Protein AF-0000000086685983 (afdb_homodimer)

Secondary structure (DSSP, 8-state):
-EE-TTHHHHHHHHHHHTT--HHHHHHHHT--HHHHHHHHHS-PPPPHHHHHHHHHHTT-TTTTGGGEE---TTSS--GGGSSS---HHHHTTS--SSHHHHHHHHHHHHHHHHH-HHHHHTPPP-GGGGHHHHHHHHH--------EE-SSB--HHHHHHHHHHHHHHHHHHHHH-HHHHHHHHHHHIIIIIHHHHTSEE-HHHHHHHHHHHHHHHHHHHHHHHHTT-HHHHHHHHHHHHHHHHHHT-HHHHHHHHHHHHHHHHHTT-HHHHHHHHHHHHHHHHHHT-HHHHHHHHHHHHHHHHHTT-HHHHHHHHHHHHHHHHH--GGG--GGGGG-SHHHHHHHHHHHHHHTT-HHHHHHHHHHHTTS-TTTTHHHHHHHHHHHHHHHHHTT-HHHHHHHHHHHHHHHTT---HHHHHHHHHHHHHHGGGTTSHHHHHHHHHHHHHHHHHHHHHH-/-EE-TTHHHHHHHHHHHTT--HHHHHHHHT--HHHHHHHHHS-PPPPHHHHHHHHHHTT-TTTTGGGEE---TTS---GGGSSS---HHHHTTS--SSHHHHHHHHHHHHHHHHH-HHHHHTPPP-GGGGHHHHHHHHH--------EE-SSB--HHHHHHHHHHHHHHHHHHHHH-HHHHHHHHHHHIIIIIHHHHTSEE-HHHHHHHHHHHHHHHHHHHHHHHHTT-HHHHHHHHHHHHHHHHHHT-HHHHHHHHHHHHHHHHHTT-HHHHHHHHHHHHHHHHHHT-HHHHHHHHHHHHHHHHHTT-HHHHHHHHHHHHHHHHH--GGG--GGGGG-SHHHHHHHHHHHHHHTT-HHHHHHHHHHHTTS-TTTTHHHHHHHHHHHHHHHHHTT-HHHHHHHHHHHHHHHTT---HHHHHHHHHHHHHHGGGTTSHHHHHHHHHHHHHHHHHHHHHH-

Organism: NCBI:txid175570

pLDDT: mean 88.64, std 15.43, range [25.53, 98.88]

Structure (mmCIF, N/CA/C/O backbone):
data_AF-0000000086685983-model_v1
#
loop_
_entity.id
_entity.type
_entity.pdbx_description
1 polymer 'HTH cro/C1-type domain-containing protein'
#
loop_
_atom_site.group_PDB
_atom_site.id
_atom_site.type_symbol
_atom_site.label_atom_id
_atom_site.label_alt_id
_atom_site.label_comp_id
_atom_site.label_asym_id
_atom_site.label_entity_id
_atom_site.label_seq_id
_atom_site.pdbx_PDB_ins_code
_atom_site.Cartn_x
_atom_site.Cartn_y
_atom_site.Cartn_z
_atom_site.occupancy
_atom_site.B_iso_or_equiv
_atom_site.auth_seq_id
_atom_site.auth_comp_id
_atom_site.auth_asym_id
_atom_site.auth_atom_id
_atom_site.pdbx_PDB_model_num
ATOM 1 N N . MET A 1 1 ? -14.039 16.125 -13.875 1 49.06 1 MET A N 1
ATOM 2 C CA . MET A 1 1 ? -15.391 16 -13.336 1 49.06 1 MET A CA 1
ATOM 3 C C . MET A 1 1 ? -16.312 15.344 -14.352 1 49.06 1 MET A C 1
ATOM 5 O O . MET A 1 1 ? -16.359 15.75 -15.516 1 49.06 1 MET A O 1
ATOM 9 N N . ILE A 1 2 ? -16.672 14.172 -14.047 1 62.91 2 ILE A N 1
ATOM 10 C CA . ILE A 1 2 ? -17.656 13.516 -14.898 1 62.91 2 ILE A CA 1
ATOM 11 C C . ILE A 1 2 ? -19.062 13.805 -14.375 1 62.91 2 ILE A C 1
ATOM 13 O O . ILE A 1 2 ? -19.344 13.602 -13.188 1 62.91 2 ILE A O 1
ATOM 17 N N . VAL A 1 3 ? -19.859 14.273 -15.273 1 72 3 VAL A N 1
ATOM 18 C CA . VAL A 1 3 ? -21.234 14.617 -14.938 1 72 3 VAL A CA 1
ATOM 19 C C . VAL A 1 3 ? -22.188 13.836 -15.836 1 72 3 VAL A C 1
ATOM 21 O O . VAL A 1 3 ? -22.031 13.812 -17.062 1 72 3 VAL A O 1
ATOM 24 N N . ASP A 1 4 ? -22.969 13.016 -15.281 1 75.12 4 ASP A N 1
ATOM 25 C CA . ASP A 1 4 ? -24.016 12.32 -16.016 1 75.12 4 ASP A CA 1
ATOM 26 C C . ASP A 1 4 ? -24.75 13.281 -16.969 1 75.12 4 ASP A C 1
ATOM 28 O O . ASP A 1 4 ? -25.125 14.383 -16.562 1 75.12 4 ASP A O 1
ATOM 32 N N . PRO A 1 5 ? -24.828 12.797 -18.25 1 76.31 5 PRO A N 1
ATOM 33 C CA . PRO A 1 5 ? -25.484 13.664 -19.234 1 76.31 5 PRO A CA 1
ATOM 34 C C . PRO A 1 5 ? -26.906 14.031 -18.812 1 76.31 5 PRO A C 1
ATOM 36 O O . PRO A 1 5 ? -27.453 15.047 -19.281 1 76.31 5 PRO A O 1
ATOM 39 N N . GLY A 1 6 ? -27.438 13.266 -18 1 80.12 6 GLY A N 1
ATOM 40 C CA . GLY A 1 6 ? -28.797 13.562 -17.547 1 80.12 6 GLY A CA 1
ATOM 41 C C . GLY A 1 6 ? -28.828 14.57 -16.406 1 80.12 6 GLY A C 1
ATOM 42 O O . GLY A 1 6 ? -29.906 14.93 -15.93 1 80.12 6 GLY A O 1
ATOM 43 N N . PHE A 1 7 ? -27.75 15.023 -16.031 1 83.19 7 PHE A N 1
ATOM 44 C CA . PHE A 1 7 ? -27.688 15.891 -14.859 1 83.19 7 PHE A CA 1
ATOM 45 C C . PHE A 1 7 ? -28.5 17.156 -15.094 1 83.19 7 PHE A C 1
ATOM 47 O O . PHE A 1 7 ? -29.344 17.531 -14.266 1 83.19 7 PHE A O 1
ATOM 54 N N . ALA A 1 8 ? -28.219 17.672 -16.219 1 82.56 8 ALA A N 1
ATOM 55 C CA . ALA A 1 8 ? -28.891 18.922 -16.547 1 82.56 8 ALA A CA 1
ATOM 56 C C . ALA A 1 8 ? -30.406 18.734 -16.594 1 82.56 8 ALA A C 1
ATOM 58 O O . ALA A 1 8 ? -31.156 19.547 -16.062 1 82.56 8 ALA A O 1
ATOM 59 N N . ARG A 1 9 ? -30.766 17.609 -17.156 1 83.94 9 ARG A N 1
ATOM 60 C CA . ARG A 1 9 ? -32.188 17.297 -17.25 1 83.94 9 ARG A CA 1
ATOM 61 C C . ARG A 1 9 ? -32.781 17.047 -15.875 1 83.94 9 ARG A C 1
ATOM 63 O O . ARG A 1 9 ? -33.875 17.547 -15.555 1 83.94 9 ARG A O 1
ATOM 70 N N . LEU A 1 10 ? -32.125 16.328 -15.094 1 85 10 LEU A N 1
ATOM 71 C CA . LEU A 1 10 ? -32.625 16.016 -13.758 1 85 10 LEU A CA 1
ATOM 72 C C . LEU A 1 10 ? -32.656 17.281 -12.898 1 85 10 LEU A C 1
ATOM 74 O O . LEU A 1 10 ? -33.625 17.5 -12.156 1 85 10 LEU A O 1
ATOM 78 N N . LEU A 1 11 ? -31.734 18.031 -13.008 1 87.44 11 LEU A N 1
ATOM 79 C CA . LEU A 1 11 ? -31.688 19.297 -12.273 1 87.44 11 LEU A CA 1
ATOM 80 C C . LEU A 1 11 ? -32.906 20.172 -12.625 1 87.44 11 LEU A C 1
ATOM 82 O O . LEU A 1 11 ? -33.562 20.672 -11.727 1 87.44 11 LEU A O 1
ATOM 86 N N . LYS A 1 12 ? -33.062 20.219 -13.836 1 86.44 12 LYS A N 1
ATOM 87 C CA . LYS A 1 12 ? -34.219 21 -14.305 1 86.44 12 LYS A CA 1
ATOM 88 C C . LYS A 1 12 ? -35.531 20.406 -13.82 1 86.44 12 LYS A C 1
ATOM 90 O O . LYS A 1 12 ? -36.406 21.141 -13.352 1 86.44 12 LYS A O 1
ATOM 95 N N . GLU A 1 13 ? -35.656 19.156 -13.961 1 86.12 13 GLU A N 1
ATOM 96 C CA . GLU A 1 13 ? -36.844 18.469 -13.531 1 86.12 13 GLU A CA 1
ATOM 97 C C . GLU A 1 13 ? -37.125 18.672 -12.039 1 86.12 13 GLU A C 1
ATOM 99 O O . GLU A 1 13 ? -38.25 18.969 -11.633 1 86.12 13 GLU A O 1
ATOM 104 N N . LEU A 1 14 ? -36.156 18.516 -11.242 1 85 14 LEU A N 1
ATOM 105 C CA . LEU A 1 14 ? -36.281 18.641 -9.797 1 85 14 LEU A CA 1
ATOM 106 C C . LEU A 1 14 ? -36.594 20.078 -9.406 1 85 14 LEU A C 1
ATOM 108 O O . LEU A 1 14 ? -37.406 20.328 -8.516 1 85 14 LEU A O 1
ATOM 112 N N . ARG A 1 15 ? -35.969 20.953 -10.039 1 87.06 15 ARG A N 1
ATOM 113 C CA . ARG A 1 15 ? -36.219 22.359 -9.789 1 87.06 15 ARG A CA 1
ATOM 114 C C . ARG A 1 15 ? -37.656 22.719 -10.125 1 87.06 15 ARG A C 1
ATOM 116 O O . ARG A 1 15 ? -38.344 23.406 -9.352 1 87.06 15 ARG A O 1
ATOM 123 N N . GLU A 1 16 ? -38.062 22.219 -11.25 1 85.19 16 GLU A N 1
ATOM 124 C CA . GLU A 1 16 ? -39.438 22.516 -11.695 1 85.19 16 GLU A CA 1
ATOM 125 C C . GLU A 1 16 ? -40.469 21.828 -10.805 1 85.19 16 GLU A C 1
ATOM 127 O O . GLU A 1 16 ? -41.5 22.406 -10.531 1 85.19 16 GLU A O 1
ATOM 132 N N . GLN A 1 17 ? -40.188 20.703 -10.352 1 83.38 17 GLN A N 1
ATOM 133 C CA . GLN A 1 17 ? -41.094 19.969 -9.453 1 83.38 17 GLN A CA 1
ATOM 134 C C . GLN A 1 17 ? -41.281 20.734 -8.148 1 83.38 17 GLN A C 1
ATOM 136 O O . GLN A 1 17 ? -42.344 20.656 -7.531 1 83.38 17 GLN A O 1
ATOM 141 N N . ARG A 1 18 ? -40.375 21.516 -7.824 1 83.31 18 ARG A N 1
ATOM 142 C CA . ARG A 1 18 ? -40.438 22.281 -6.574 1 83.31 18 ARG A CA 1
ATOM 143 C C . ARG A 1 18 ? -40.812 23.734 -6.836 1 83.31 18 ARG A C 1
ATOM 145 O O . ARG A 1 18 ? -40.75 24.562 -5.926 1 83.31 18 ARG A O 1
ATOM 152 N N . HIS A 1 19 ? -41.062 24.031 -8.086 1 85.44 19 HIS A N 1
ATOM 153 C CA . HIS A 1 19 ? -41.5 25.344 -8.555 1 85.44 19 HIS A CA 1
ATOM 154 C C . HIS A 1 19 ? -40.5 26.422 -8.188 1 85.44 19 HIS A C 1
ATOM 156 O O . HIS A 1 19 ? -40.906 27.516 -7.762 1 85.44 19 HIS A O 1
ATOM 162 N N . LEU A 1 20 ? -39.281 26.062 -8.273 1 84.75 20 LEU A N 1
ATOM 163 C CA . LEU A 1 20 ? -38.25 27.031 -8.008 1 84.75 20 LEU A CA 1
ATOM 164 C C . LEU A 1 20 ? -37.719 27.656 -9.305 1 84.75 20 LEU A C 1
ATOM 166 O O . LEU A 1 20 ? -37.562 26.953 -10.305 1 84.75 20 LEU A O 1
ATOM 170 N N . SER A 1 21 ? -37.594 28.938 -9.344 1 82.06 21 SER A N 1
ATOM 171 C CA . SER A 1 21 ? -36.906 29.609 -10.438 1 82.06 21 SER A CA 1
ATOM 172 C C . SER A 1 21 ? -35.406 29.406 -10.344 1 82.06 21 SER A C 1
ATOM 174 O O . SER A 1 21 ? -34.875 29.062 -9.273 1 82.06 21 SER A O 1
ATOM 176 N N . LEU A 1 22 ? -34.656 29.531 -11.477 1 80.81 22 LEU A N 1
ATOM 177 C CA . LEU A 1 22 ? -33.188 29.438 -11.453 1 80.81 22 LEU A CA 1
ATOM 178 C C . LEU A 1 22 ? -32.625 30.469 -10.492 1 80.81 22 LEU A C 1
ATOM 180 O O . LEU A 1 22 ? -31.609 30.188 -9.828 1 80.81 22 LEU A O 1
ATOM 184 N N . ARG A 1 23 ? -33.281 31.547 -10.414 1 77.5 23 ARG A N 1
ATOM 185 C CA . ARG A 1 23 ? -32.844 32.625 -9.523 1 77.5 23 ARG A CA 1
ATOM 186 C C . ARG A 1 23 ? -33 32.219 -8.062 1 77.5 23 ARG A C 1
ATOM 188 O O . ARG A 1 23 ? -32.094 32.406 -7.242 1 77.5 23 ARG A O 1
ATOM 195 N N . THR A 1 24 ? -34.188 31.703 -7.781 1 79.94 24 THR A N 1
ATOM 196 C CA . THR A 1 24 ? -34.469 31.281 -6.414 1 79.94 24 THR A CA 1
ATOM 197 C C . THR A 1 24 ? -33.562 30.141 -5.996 1 79.94 24 THR A C 1
ATOM 199 O O . THR A 1 24 ? -33.062 30.125 -4.875 1 79.94 24 THR A O 1
ATOM 202 N N . LEU A 1 25 ? -33.375 29.188 -6.809 1 81.69 25 LEU A N 1
ATOM 203 C CA . LEU A 1 25 ? -32.469 28.078 -6.527 1 81.69 25 LEU A CA 1
ATOM 204 C C . LEU A 1 25 ? -31.031 28.562 -6.336 1 81.69 25 LEU A C 1
ATOM 206 O O . LEU A 1 25 ? -30.344 28.125 -5.418 1 81.69 25 LEU A O 1
ATOM 210 N N . GLY A 1 26 ? -30.656 29.359 -7.195 1 77.75 26 GLY A N 1
ATOM 211 C CA . GLY A 1 26 ? -29.328 29.938 -7.102 1 77.75 26 GLY A CA 1
ATOM 212 C C . GLY A 1 26 ? -29.047 30.578 -5.758 1 77.75 26 GLY A C 1
ATOM 213 O O . GLY A 1 26 ? -27.969 30.406 -5.191 1 77.75 26 GLY A O 1
ATOM 214 N N . ARG A 1 27 ? -30.031 31.297 -5.277 1 72.44 27 ARG A N 1
ATOM 215 C CA . ARG A 1 27 ? -29.938 31.906 -3.959 1 72.44 27 ARG A CA 1
ATOM 216 C C . ARG A 1 27 ? -29.797 30.844 -2.869 1 72.44 27 ARG A C 1
ATOM 218 O O . ARG A 1 27 ? -29.031 31.031 -1.915 1 72.44 27 ARG A O 1
ATOM 225 N N . GLN A 1 28 ? -30.453 29.75 -3.047 1 74.81 28 GLN A N 1
ATOM 226 C CA . GLN A 1 28 ? -30.469 28.688 -2.045 1 74.81 28 GLN A CA 1
ATOM 227 C C . GLN A 1 28 ? -29.141 27.938 -2.021 1 74.81 28 GLN A C 1
ATOM 229 O O . GLN A 1 28 ? -28.703 27.484 -0.963 1 74.81 28 GLN A O 1
ATOM 234 N N . VAL A 1 29 ? -28.562 27.844 -3.156 1 73.44 29 VAL A N 1
ATOM 235 C CA . VAL A 1 29 ? -27.375 27 -3.24 1 73.44 29 VAL A CA 1
ATOM 236 C C . VAL A 1 29 ? -26.141 27.875 -3.412 1 73.44 29 VAL A C 1
ATOM 238 O O . VAL A 1 29 ? -25.031 27.359 -3.646 1 73.44 29 VAL A O 1
ATOM 241 N N . HIS A 1 30 ? -26.328 29.203 -3.412 1 61.94 30 HIS A N 1
ATOM 242 C CA . HIS A 1 30 ? -25.281 30.219 -3.508 1 61.94 30 HIS A CA 1
ATOM 243 C C . HIS A 1 30 ? -24.531 30.094 -4.824 1 61.94 30 HIS A C 1
ATOM 245 O O . HIS A 1 30 ? -23.297 30.109 -4.84 1 61.94 30 HIS A O 1
ATOM 251 N N . CYS A 1 31 ? -25.172 29.891 -5.855 1 73.12 31 CYS A N 1
ATOM 252 C CA . CYS A 1 31 ? -24.688 29.938 -7.23 1 73.12 31 CYS A CA 1
ATOM 253 C C . CYS A 1 31 ? -25.406 31.016 -8.031 1 73.12 31 CYS A C 1
ATOM 255 O O . CYS A 1 31 ? -26.547 31.359 -7.719 1 73.12 31 CYS A O 1
ATOM 257 N N . SER A 1 32 ? -24.734 31.578 -8.938 1 69.88 32 SER A N 1
ATOM 258 C CA . SER A 1 32 ? -25.375 32.562 -9.781 1 69.88 32 SER A CA 1
ATOM 259 C C . SER A 1 32 ? -26.438 31.953 -10.672 1 69.88 32 SER A C 1
ATOM 261 O O . SER A 1 32 ? -26.375 30.75 -10.977 1 69.88 32 SER A O 1
ATOM 263 N N . HIS A 1 33 ? -27.375 32.844 -11.008 1 76.06 33 HIS A N 1
ATOM 264 C CA . HIS A 1 33 ? -28.375 32.469 -11.984 1 76.06 33 HIS A CA 1
ATOM 265 C C . HIS A 1 33 ? -27.734 31.969 -13.273 1 76.06 33 HIS A C 1
ATOM 267 O O . HIS A 1 33 ? -28.172 30.953 -13.836 1 76.06 33 HIS A O 1
ATOM 273 N N . GLY A 1 34 ? -26.797 32.594 -13.703 1 76.12 34 GLY A N 1
ATOM 274 C CA . GLY A 1 34 ? -26.094 32.219 -14.922 1 76.12 34 GLY A CA 1
ATOM 275 C C . GLY A 1 34 ? -25.438 30.859 -14.82 1 76.12 34 GLY A C 1
ATOM 276 O O . GLY A 1 34 ? -25.5 30.062 -15.75 1 76.12 34 GLY A O 1
ATOM 277 N N . TYR A 1 35 ? -24.844 30.625 -13.742 1 77.25 35 TYR A N 1
ATOM 278 C CA . TYR A 1 35 ? -24.188 29.344 -13.523 1 77.25 35 TYR A CA 1
ATOM 279 C C . TYR A 1 35 ? -25.188 28.203 -13.539 1 77.25 35 TYR A C 1
ATOM 281 O O . TYR A 1 35 ? -24.969 27.188 -14.195 1 77.25 35 TYR A O 1
ATOM 289 N N . LEU A 1 36 ? -26.281 28.375 -12.898 1 79.5 36 LEU A N 1
ATOM 290 C CA . LEU A 1 36 ? -27.328 27.344 -12.859 1 79.5 36 LEU A CA 1
ATOM 291 C C . LEU A 1 36 ? -27.984 27.188 -14.227 1 79.5 36 LEU A C 1
ATOM 293 O O . LEU A 1 36 ? -28.312 26.078 -14.633 1 79.5 36 LEU A O 1
ATOM 297 N N . TRP A 1 37 ? -28.141 28.328 -14.883 1 79.12 37 TRP A N 1
ATOM 298 C CA . TRP A 1 37 ? -28.625 28.281 -16.25 1 79.12 37 TRP A CA 1
ATOM 299 C C . TRP A 1 37 ? -27.656 27.516 -17.156 1 79.12 37 TRP A C 1
ATOM 301 O O . TRP A 1 37 ? -28.078 26.688 -17.953 1 79.12 37 TRP A O 1
ATOM 311 N N . ASP A 1 38 ? -26.375 27.75 -16.984 1 79.12 38 ASP A N 1
ATOM 312 C CA . ASP A 1 38 ? -25.344 27.031 -17.75 1 79.12 38 ASP A CA 1
ATOM 313 C C . ASP A 1 38 ? -25.391 25.547 -17.438 1 79.12 38 ASP A C 1
ATOM 315 O O . ASP A 1 38 ? -25.188 24.719 -18.328 1 79.12 38 ASP A O 1
ATOM 319 N N . LEU A 1 39 ? -25.672 25.125 -16.219 1 80.25 39 LEU A N 1
ATOM 320 C CA . LEU A 1 39 ? -25.766 23.719 -15.82 1 80.25 39 LEU A CA 1
ATOM 321 C C . LEU A 1 39 ? -26.953 23.047 -16.516 1 80.25 39 LEU A C 1
ATOM 323 O O . LEU A 1 39 ? -26.828 21.906 -17 1 80.25 39 LEU A O 1
ATOM 327 N N . GLU A 1 40 ? -28.031 23.781 -16.562 1 84.56 40 GLU A N 1
ATOM 328 C CA . GLU A 1 40 ? -29.266 23.219 -17.094 1 84.56 40 GLU A CA 1
ATOM 329 C C . GLU A 1 40 ? -29.312 23.297 -18.609 1 84.56 40 GLU A C 1
ATOM 331 O O . GLU A 1 40 ? -29.844 22.406 -19.281 1 84.56 40 GLU A O 1
ATOM 336 N N . ALA A 1 41 ? -28.766 24.391 -19.188 1 79.69 41 ALA A N 1
ATOM 337 C CA . ALA A 1 41 ? -29.031 24.656 -20.594 1 79.69 41 ALA A CA 1
ATOM 338 C C . ALA A 1 41 ? -27.766 24.484 -21.438 1 79.69 41 ALA A C 1
ATOM 340 O O . ALA A 1 41 ? -27.859 24.141 -22.609 1 79.69 41 ALA A O 1
ATOM 341 N N . LYS A 1 42 ? -26.594 24.719 -20.906 1 72.44 42 LYS A N 1
ATOM 342 C CA . LYS A 1 42 ? -25.406 24.734 -21.75 1 72.44 42 LYS A CA 1
ATOM 343 C C . LYS A 1 42 ? -24.484 23.562 -21.422 1 72.44 42 LYS A C 1
ATOM 345 O O . LYS A 1 42 ? -23.344 23.516 -21.891 1 72.44 42 LYS A O 1
ATOM 350 N N . GLY A 1 43 ? -24.922 22.719 -20.609 1 72.62 43 GLY A N 1
ATOM 351 C CA . GLY A 1 43 ? -24.156 21.516 -20.328 1 72.62 43 GLY A CA 1
ATOM 352 C C . GLY A 1 43 ? -22.938 21.766 -19.484 1 72.62 43 GLY A C 1
ATOM 353 O O . GLY A 1 43 ? -21.953 21.016 -19.547 1 72.62 43 GLY A O 1
ATOM 354 N N . LYS A 1 44 ? -22.938 22.781 -18.828 1 74.25 44 LYS A N 1
ATOM 355 C CA . LYS A 1 44 ? -21.844 23.016 -17.891 1 74.25 44 LYS A CA 1
ATOM 356 C C . LYS A 1 44 ? -21.766 21.922 -16.844 1 74.25 44 LYS A C 1
ATOM 358 O O . LYS A 1 44 ? -22.797 21.422 -16.391 1 74.25 44 LYS A O 1
ATOM 363 N N . ARG A 1 45 ? -20.562 21.594 -16.406 1 72.31 45 ARG A N 1
ATOM 364 C CA . ARG A 1 45 ? -20.344 20.516 -15.438 1 72.31 45 ARG A CA 1
ATOM 365 C C . ARG A 1 45 ? -20.25 21.078 -14.023 1 72.31 45 ARG A C 1
ATOM 367 O O . ARG A 1 45 ? -19.406 21.938 -13.742 1 72.31 45 ARG A O 1
ATOM 374 N N . PRO A 1 46 ? -21.172 20.578 -13.25 1 74.94 46 PRO A N 1
ATOM 375 C CA . PRO A 1 46 ? -21.094 21.047 -11.859 1 74.94 46 PRO A CA 1
ATOM 376 C C . PRO A 1 46 ? -19.938 20.391 -11.094 1 74.94 46 PRO A C 1
ATOM 378 O O . PRO A 1 46 ? -19.5 19.297 -11.445 1 74.94 46 PRO A O 1
ATOM 381 N N . SER A 1 47 ? -19.359 21.109 -10.227 1 65.94 47 SER A N 1
ATOM 382 C CA . SER A 1 47 ? -18.453 20.484 -9.258 1 65.94 47 SER A CA 1
ATOM 383 C C . SER A 1 47 ? -19.203 19.562 -8.305 1 65.94 47 SER A C 1
ATOM 385 O O . SER A 1 47 ? -20.438 19.656 -8.195 1 65.94 47 SER A O 1
ATOM 387 N N . ILE A 1 48 ? -18.609 18.75 -7.633 1 63.75 48 ILE A N 1
ATOM 388 C CA . ILE A 1 48 ? -19.203 17.844 -6.656 1 63.75 48 ILE A CA 1
ATOM 389 C C . ILE A 1 48 ? -19.891 18.641 -5.555 1 63.75 48 ILE A C 1
ATOM 391 O O . ILE A 1 48 ? -20.984 18.312 -5.117 1 63.75 48 ILE A O 1
ATOM 395 N N . ALA A 1 49 ? -19.281 19.672 -5.238 1 62.88 49 ALA A N 1
ATOM 396 C CA . ALA A 1 49 ? -19.828 20.531 -4.188 1 62.88 49 ALA A CA 1
ATOM 397 C C . ALA A 1 49 ? -21.141 21.172 -4.633 1 62.88 49 ALA A C 1
ATOM 399 O O . ALA A 1 49 ? -22.109 21.234 -3.867 1 62.88 49 ALA A O 1
ATOM 400 N N . VAL A 1 50 ? -21.156 21.547 -5.809 1 72.38 50 VAL A N 1
ATOM 401 C CA . VAL A 1 50 ? -22.344 22.203 -6.328 1 72.38 50 VAL A CA 1
ATOM 402 C C . VAL A 1 50 ? -23.469 21.203 -6.488 1 72.38 50 VAL A C 1
ATOM 404 O O . VAL A 1 50 ? -24.625 21.484 -6.148 1 72.38 50 VAL A O 1
ATOM 407 N N . ALA A 1 51 ? -23.109 20.016 -6.887 1 77.12 51 ALA A N 1
ATOM 408 C CA . ALA A 1 51 ? -24.109 18.953 -7.023 1 77.12 51 ALA A CA 1
ATOM 409 C C . ALA A 1 51 ? -24.719 18.594 -5.668 1 77.12 51 ALA A C 1
ATOM 411 O O . ALA A 1 51 ? -25.922 18.391 -5.551 1 77.12 51 ALA A O 1
ATOM 412 N N . ALA A 1 52 ? -23.922 18.625 -4.719 1 72.19 52 ALA A N 1
ATOM 413 C CA . ALA A 1 52 ? -24.375 18.328 -3.361 1 72.19 52 ALA A CA 1
ATOM 414 C C . ALA A 1 52 ? -25.281 19.438 -2.83 1 72.19 52 ALA A C 1
ATOM 416 O O . ALA A 1 52 ? -26.297 19.172 -2.193 1 72.19 52 ALA A O 1
ATOM 417 N N . LEU A 1 53 ? -24.953 20.641 -3.092 1 74.38 53 LEU A N 1
ATOM 418 C CA . LEU A 1 53 ? -25.766 21.781 -2.688 1 74.38 53 LEU A CA 1
ATOM 419 C C . LEU A 1 53 ? -27.109 21.766 -3.396 1 74.38 53 LEU A C 1
ATOM 421 O O . LEU A 1 53 ? -28.156 22.031 -2.779 1 74.38 53 LEU A O 1
ATOM 425 N N . LEU A 1 54 ? -27.031 21.312 -4.574 1 80.38 54 LEU A N 1
ATOM 426 C CA . LEU A 1 54 ? -28.25 21.234 -5.359 1 80.38 54 LEU A CA 1
ATOM 427 C C . LEU A 1 54 ? -29.141 20.094 -4.867 1 80.38 54 LEU A C 1
ATOM 429 O O . LEU A 1 54 ? -30.359 20.25 -4.781 1 80.38 54 LEU A O 1
ATOM 433 N N . ASP A 1 55 ? -28.547 19.047 -4.484 1 78.06 55 ASP A N 1
ATOM 434 C CA . ASP A 1 55 ? -29.281 17.922 -3.918 1 78.06 55 ASP A CA 1
ATOM 435 C C . ASP A 1 55 ? -30 18.328 -2.637 1 78.06 55 ASP A C 1
ATOM 437 O O . ASP A 1 55 ? -31.172 17.969 -2.438 1 78.06 55 ASP A O 1
ATOM 441 N N . ALA A 1 56 ? -29.359 19.047 -1.856 1 76.38 56 ALA A N 1
ATOM 442 C CA . ALA A 1 56 ? -29.922 19.5 -0.583 1 76.38 56 ALA A CA 1
ATOM 443 C C . ALA A 1 56 ? -31.031 20.531 -0.802 1 76.38 56 ALA A C 1
ATOM 445 O O . ALA A 1 56 ? -32.094 20.438 -0.181 1 76.38 56 ALA A O 1
ATOM 446 N N . ALA A 1 57 ? -30.828 21.406 -1.628 1 78.69 57 ALA A N 1
ATOM 447 C CA . ALA A 1 57 ? -31.797 22.469 -1.883 1 78.69 57 ALA A CA 1
ATOM 448 C C . ALA A 1 57 ? -33.062 21.938 -2.562 1 78.69 57 ALA A C 1
ATOM 450 O O . ALA A 1 57 ? -34.156 22.438 -2.322 1 78.69 57 ALA A O 1
ATOM 451 N N . LEU A 1 58 ? -32.812 20.875 -3.307 1 83.06 58 LEU A N 1
ATOM 452 C CA . LEU A 1 58 ? -33.938 20.344 -4.094 1 83.06 58 LEU A CA 1
ATOM 453 C C . LEU A 1 58 ? -34.5 19.078 -3.461 1 83.06 58 LEU A C 1
ATOM 455 O O . LEU A 1 58 ? -35.375 18.438 -4.016 1 83.06 58 LEU A O 1
ATOM 459 N N . ASP A 1 59 ? -33.844 18.781 -2.248 1 80.69 59 ASP A N 1
ATOM 460 C CA . ASP A 1 59 ? -34.25 17.562 -1.563 1 80.69 59 ASP A CA 1
ATOM 461 C C . ASP A 1 59 ? -34.25 16.375 -2.525 1 80.69 59 ASP A C 1
ATOM 463 O O . ASP A 1 59 ? -35.25 15.656 -2.623 1 80.69 59 ASP A O 1
ATOM 467 N N . ALA A 1 60 ? -33.25 16.234 -3.266 1 81.62 60 ALA A N 1
ATOM 468 C CA . ALA A 1 60 ? -33.188 15.258 -4.355 1 81.62 60 ALA A CA 1
ATOM 469 C C . ALA A 1 60 ? -32.625 13.922 -3.865 1 81.62 60 ALA A C 1
ATOM 471 O O . ALA A 1 60 ? -32.5 12.977 -4.648 1 81.62 60 ALA A O 1
ATOM 472 N N . GLY A 1 61 ? -32.375 13.867 -2.615 1 74.75 61 GLY A N 1
ATOM 473 C CA . GLY A 1 61 ? -31.984 12.609 -2.01 1 74.75 61 GLY A CA 1
ATOM 474 C C . GLY A 1 61 ? -30.641 12.094 -2.506 1 74.75 61 GLY A C 1
ATOM 475 O O . GLY A 1 61 ? -30.453 10.883 -2.623 1 74.75 61 GLY A O 1
ATOM 476 N N . GLY A 1 62 ? -29.797 12.852 -2.904 1 77.25 62 GLY A N 1
ATOM 477 C CA . GLY A 1 62 ? -28.469 12.492 -3.357 1 77.25 62 GLY A CA 1
ATOM 478 C C . GLY A 1 62 ? -28.406 12.164 -4.836 1 77.25 62 GLY A C 1
ATOM 479 O O . GLY A 1 62 ? -27.344 11.812 -5.359 1 77.25 62 GLY A O 1
ATOM 480 N N . ARG A 1 63 ? -29.422 12.32 -5.562 1 81.06 63 ARG A N 1
ATOM 481 C CA . ARG A 1 63 ? -29.5 11.914 -6.961 1 81.06 63 ARG A CA 1
ATOM 482 C C . ARG A 1 63 ? -28.609 12.789 -7.836 1 81.06 63 ARG A C 1
ATOM 484 O O . ARG A 1 63 ? -27.984 12.297 -8.781 1 81.06 63 ARG A O 1
ATOM 491 N N . LEU A 1 64 ? -28.547 14.047 -7.559 1 81.25 64 LEU A N 1
ATOM 492 C CA . LEU A 1 64 ? -27.703 14.938 -8.344 1 81.25 64 LEU A CA 1
ATOM 493 C C . LEU A 1 64 ? -26.234 14.727 -8.008 1 81.25 64 LEU A C 1
ATOM 495 O O . LEU A 1 64 ? -25.391 14.672 -8.914 1 81.25 64 LEU A O 1
ATOM 499 N N . SER A 1 65 ? -25.922 14.594 -6.801 1 75.62 65 SER A N 1
ATOM 500 C CA . SER A 1 65 ? -24.562 14.328 -6.363 1 75.62 65 SER A CA 1
ATOM 501 C C . SER A 1 65 ? -24.031 13.031 -6.969 1 75.62 65 SER A C 1
ATOM 503 O O . SER A 1 65 ? -22.844 12.945 -7.324 1 75.62 65 SER A O 1
ATOM 505 N N . ALA A 1 66 ? -24.938 12.211 -7.113 1 71.06 66 ALA A N 1
ATOM 506 C CA . ALA A 1 66 ? -24.578 10.914 -7.684 1 71.06 66 ALA A CA 1
ATOM 507 C C . ALA A 1 66 ? -24.203 11.055 -9.156 1 71.06 66 ALA A C 1
ATOM 509 O O . ALA A 1 66 ? -23.531 10.188 -9.719 1 71.06 66 ALA A O 1
ATOM 510 N N . MET A 1 67 ? -24.594 12.141 -9.664 1 70.88 67 MET A N 1
ATOM 511 C CA . MET A 1 67 ? -24.422 12.328 -11.102 1 70.88 67 MET A CA 1
ATOM 512 C C . MET A 1 67 ? -23.125 13.102 -11.391 1 70.88 67 MET A C 1
ATOM 514 O O . MET A 1 67 ? -22.812 13.375 -12.555 1 70.88 67 MET A O 1
ATOM 518 N N . VAL A 1 68 ? -22.5 13.555 -10.438 1 69.88 68 VAL A N 1
ATOM 519 C CA . VAL A 1 68 ? -21.266 14.328 -10.57 1 69.88 68 VAL A CA 1
ATOM 520 C C . VAL A 1 68 ? -20.125 13.609 -9.859 1 69.88 68 VAL A C 1
ATOM 522 O O . VAL A 1 68 ? -20.234 13.266 -8.68 1 69.88 68 VAL A O 1
ATOM 525 N N . ARG A 1 69 ? -19.125 13.203 -10.562 1 57.84 69 ARG A N 1
ATOM 526 C CA . ARG A 1 69 ? -17.969 12.516 -10.008 1 57.84 69 ARG A CA 1
ATOM 527 C C . ARG A 1 69 ? -16.672 13.266 -10.344 1 57.84 69 ARG A C 1
ATOM 529 O O . ARG A 1 69 ? -16.562 13.867 -11.414 1 57.84 69 ARG A O 1
ATOM 536 N N . GLU A 1 70 ? -15.891 13.555 -9.43 1 46.91 70 GLU A N 1
ATOM 537 C CA . GLU A 1 70 ? -14.562 14.102 -9.688 1 46.91 70 GLU A CA 1
ATOM 538 C C . GLU A 1 70 ? -13.625 13.031 -10.25 1 46.91 70 GLU A C 1
ATOM 540 O O . GLU A 1 70 ? -13.555 11.922 -9.727 1 46.91 70 GLU A O 1
ATOM 545 N N . VAL A 1 71 ? -13.359 13.078 -11.539 1 40.5 71 VAL A N 1
ATOM 546 C CA . VAL A 1 71 ? -12.297 12.234 -12.078 1 40.5 71 VAL A CA 1
ATOM 547 C C . VAL A 1 71 ? -10.938 12.742 -11.586 1 40.5 71 VAL A C 1
ATOM 549 O O . VAL A 1 71 ? -10.609 13.914 -11.766 1 40.5 71 VAL A O 1
ATOM 552 N N . SER A 1 72 ? -10.531 12.281 -10.508 1 33.97 72 SER A N 1
ATOM 553 C CA . SER A 1 72 ? -9.133 12.57 -10.211 1 33.97 72 SER A CA 1
ATOM 554 C C . SER A 1 72 ? -8.258 12.398 -11.453 1 33.97 72 SER A C 1
ATOM 556 O O . SER A 1 72 ? -8.484 11.492 -12.258 1 33.97 72 SER A O 1
ATOM 558 N N . ALA A 1 73 ? -7.629 13.422 -11.945 1 32.72 73 ALA A N 1
ATOM 559 C CA . ALA A 1 73 ? -6.738 13.461 -13.109 1 32.72 73 ALA A CA 1
ATOM 560 C C . ALA A 1 73 ? -5.91 12.18 -13.203 1 32.72 73 ALA A C 1
ATOM 562 O O . ALA A 1 73 ? -5.441 11.812 -14.281 1 32.72 73 ALA A O 1
ATOM 563 N N . ASP A 1 74 ? -5.348 11.648 -12.148 1 29.58 74 ASP A N 1
ATOM 564 C CA . ASP A 1 74 ? -4.242 10.727 -12.383 1 29.58 74 ASP A CA 1
ATOM 565 C C . ASP A 1 74 ? -4.742 9.406 -12.961 1 29.58 74 ASP A C 1
ATOM 567 O O . ASP A 1 74 ? -3.955 8.492 -13.203 1 29.58 74 ASP A O 1
ATOM 571 N N . SER A 1 75 ? -5.953 8.852 -12.656 1 29.86 75 SER A N 1
ATOM 572 C CA . SER A 1 75 ? -6.121 7.629 -13.445 1 29.86 75 SER A CA 1
ATOM 573 C C . SER A 1 75 ? -6.516 7.945 -14.883 1 29.86 75 SER A C 1
ATOM 575 O O . SER A 1 75 ? -7.352 8.82 -15.125 1 29.86 75 SER A O 1
ATOM 577 N N . GLY A 1 76 ? -5.66 8 -15.828 1 29.38 76 GLY A N 1
ATOM 578 C CA . GLY A 1 76 ? -5.93 7.871 -17.25 1 29.38 76 GLY A CA 1
ATOM 579 C C . GLY A 1 76 ? -7.27 7.23 -17.547 1 29.38 76 GLY A C 1
ATOM 580 O O . GLY A 1 76 ? -7.523 6.809 -18.688 1 29.38 76 GLY A O 1
ATOM 581 N N . VAL A 1 77 ? -7.848 6.555 -16.688 1 28.17 77 VAL A N 1
ATOM 582 C CA . VAL A 1 77 ? -9.125 6.09 -17.219 1 28.17 77 VAL A CA 1
ATOM 583 C C . VAL A 1 77 ? -10.062 7.273 -17.422 1 28.17 77 VAL A C 1
ATOM 585 O O . VAL A 1 77 ? -10.617 7.801 -16.453 1 28.17 77 VAL A O 1
ATOM 588 N N . TRP A 1 78 ? -9.641 8.352 -18.109 1 29.06 78 TRP A N 1
ATOM 589 C CA . TRP A 1 78 ? -10.523 9.422 -18.578 1 29.06 78 TRP A CA 1
ATOM 590 C C . TRP A 1 78 ? -11.945 8.906 -18.781 1 29.06 78 TRP A C 1
ATOM 592 O O . TRP A 1 78 ? -12.914 9.547 -18.359 1 29.06 78 TRP A O 1
ATOM 602 N N . SER A 1 79 ? -12.094 8.25 -20.016 1 28.44 79 SER A N 1
ATOM 603 C CA . SER A 1 79 ? -13.211 8.422 -20.938 1 28.44 79 SER A CA 1
ATOM 604 C C . SER A 1 79 ? -14.539 8.109 -20.25 1 28.44 79 SER A C 1
ATOM 606 O O . SER A 1 79 ? -15.602 8.492 -20.734 1 28.44 79 SER A O 1
ATOM 608 N N . ALA A 1 80 ? -14.703 6.949 -19.781 1 25.95 80 ALA A N 1
ATOM 609 C CA . ALA A 1 80 ? -16.062 6.418 -19.828 1 25.95 80 ALA A CA 1
ATOM 610 C C . ALA A 1 80 ? -16.969 7.125 -18.828 1 25.95 80 ALA A C 1
ATOM 612 O O . ALA A 1 80 ? -18.016 6.605 -18.469 1 25.95 80 ALA A O 1
ATOM 613 N N . ALA A 1 81 ? -16.609 8.102 -18.109 1 30.22 81 ALA A N 1
ATOM 614 C CA . ALA A 1 81 ? -17.703 8.57 -17.266 1 30.22 81 ALA A CA 1
ATOM 615 C C . ALA A 1 81 ? -18.859 9.109 -18.094 1 30.22 81 ALA A C 1
ATOM 617 O O . ALA A 1 81 ? -19.781 9.727 -17.562 1 30.22 81 ALA A O 1
ATOM 618 N N . GLU A 1 82 ? -18.656 9.461 -19.219 1 29.67 82 GLU A N 1
ATOM 619 C CA . GLU A 1 82 ? -19.906 10.031 -19.703 1 29.67 82 GLU A CA 1
ATOM 620 C C . GLU A 1 82 ? -21.094 9.211 -19.234 1 29.67 82 GLU A C 1
ATOM 622 O O . GLU A 1 82 ? -22.172 9.75 -18.984 1 29.67 82 GLU A O 1
ATOM 627 N N . ASN A 1 83 ? -21.25 8.078 -19.828 1 28.7 83 ASN A N 1
ATOM 628 C CA . ASN A 1 83 ? -22.406 7.223 -19.594 1 28.7 83 ASN A CA 1
ATOM 629 C C . ASN A 1 83 ? -22.453 6.73 -18.141 1 28.7 83 ASN A C 1
ATOM 631 O O . ASN A 1 83 ? -21.422 6.625 -17.484 1 28.7 83 ASN A O 1
ATOM 635 N N . GLY A 1 84 ? -23.641 6.621 -17.328 1 32.78 84 GLY A N 1
ATOM 636 C CA . GLY A 1 84 ? -24.203 6.156 -16.078 1 32.78 84 GLY A CA 1
ATOM 637 C C . GLY A 1 84 ? -23.359 5.109 -15.383 1 32.78 84 GLY A C 1
ATOM 638 O O . GLY A 1 84 ? -23.625 4.742 -14.242 1 32.78 84 GLY A O 1
ATOM 639 N N . SER A 1 85 ? -22.875 4.074 -15.906 1 32.19 85 SER A N 1
ATOM 640 C CA . SER A 1 85 ? -22.641 2.75 -15.336 1 32.19 85 SER A CA 1
ATOM 641 C C . SER A 1 85 ? -21.312 2.693 -14.602 1 32.19 85 SER A C 1
ATOM 643 O O . SER A 1 85 ? -20.25 2.914 -15.195 1 32.19 85 SER A O 1
ATOM 645 N N . VAL A 1 86 ? -21.047 3.389 -13.281 1 40.03 86 VAL A N 1
ATOM 646 C CA . VAL A 1 86 ? -19.969 2.826 -12.484 1 40.03 86 VAL A CA 1
ATOM 647 C C . VAL A 1 86 ? -19.562 1.469 -13.055 1 40.03 86 VAL A C 1
ATOM 649 O O . VAL A 1 86 ? -20.406 0.586 -13.242 1 40.03 86 VAL A O 1
ATOM 652 N N . ASP A 1 87 ? -18.531 1.554 -13.672 1 49.03 87 ASP A N 1
ATOM 653 C CA . ASP A 1 87 ? -18.109 0.24 -14.141 1 49.03 87 ASP A CA 1
ATOM 654 C C . ASP A 1 87 ? -18.141 -0.786 -13.008 1 49.03 87 ASP A C 1
ATOM 656 O O . ASP A 1 87 ? -17.391 -0.662 -12.031 1 49.03 87 ASP A O 1
ATOM 660 N N . PRO A 1 88 ? -19.359 -1.275 -12.703 1 54.31 88 PRO A N 1
ATOM 661 C CA . PRO A 1 88 ? -19.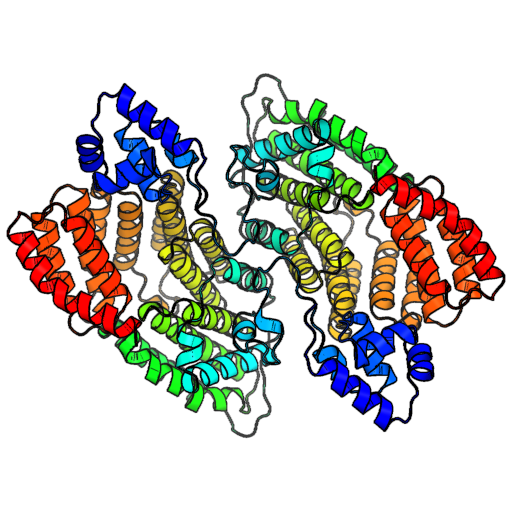516 -2.297 -11.664 1 54.31 88 PRO A CA 1
ATOM 662 C C . PRO A 1 88 ? -18.234 -3.105 -11.438 1 54.31 88 PRO A C 1
ATOM 664 O O . PRO A 1 88 ? -18.031 -3.654 -10.352 1 54.31 88 PRO A O 1
ATOM 667 N N . SER A 1 89 ? -17.344 -2.891 -12.461 1 58.19 89 SER A N 1
ATOM 668 C CA . SER A 1 89 ? -16.172 -3.752 -12.352 1 58.19 89 SER A CA 1
ATOM 669 C C . SER A 1 89 ? -15.125 -3.129 -11.445 1 58.19 89 SER A C 1
ATOM 671 O O . SER A 1 89 ? -14.258 -3.832 -10.914 1 58.19 89 SER A O 1
ATOM 673 N N . ALA A 1 90 ? -15.172 -1.81 -11.203 1 61.06 90 ALA A N 1
ATOM 674 C CA . ALA A 1 90 ? -14.18 -1.166 -10.344 1 61.06 90 ALA A CA 1
ATOM 675 C C . ALA A 1 90 ? -14.453 -1.453 -8.867 1 61.06 90 ALA A C 1
ATOM 677 O O . ALA A 1 90 ? -13.523 -1.573 -8.07 1 61.06 90 ALA A O 1
ATOM 678 N N . SER A 1 91 ? -15.688 -1.605 -8.578 1 65 91 SER A N 1
ATOM 679 C CA . SER A 1 91 ? -16.094 -1.826 -7.191 1 65 91 SER A CA 1
ATOM 680 C C . SER A 1 91 ? -15.586 -3.172 -6.676 1 65 91 SER A C 1
ATOM 682 O O . SER A 1 91 ? -15.273 -3.314 -5.496 1 65 91 SER A O 1
ATOM 684 N N . VAL A 1 92 ? -15.234 -3.982 -7.57 1 74.75 92 VAL A N 1
ATOM 685 C CA . VAL A 1 92 ? -14.898 -5.336 -7.137 1 74.75 92 VAL A CA 1
ATOM 686 C C . VAL A 1 92 ? -13.391 -5.465 -6.961 1 74.75 92 VAL A C 1
ATOM 688 O O . VAL A 1 92 ? -12.891 -6.531 -6.598 1 74.75 92 VAL A O 1
ATOM 691 N N . LEU A 1 93 ? -12.711 -4.316 -7.078 1 85.19 93 LEU A N 1
ATOM 692 C CA . LEU A 1 93 ? -11.281 -4.293 -6.805 1 85.19 93 LEU A CA 1
ATOM 693 C C . LEU A 1 93 ? -10.992 -3.654 -5.453 1 85.19 93 LEU A C 1
ATOM 695 O O . LEU A 1 93 ? -9.844 -3.648 -4.992 1 85.19 93 LEU A O 1
ATOM 699 N N . GLU A 1 94 ? -12.07 -3.316 -4.812 1 87.56 94 GLU A N 1
ATOM 700 C CA . GLU A 1 94 ? -11.898 -2.576 -3.566 1 87.56 94 GLU A CA 1
ATOM 701 C C . GLU A 1 94 ? -11.914 -3.516 -2.363 1 87.56 94 GLU A C 1
ATOM 703 O O . GLU A 1 94 ? -12.68 -4.48 -2.33 1 87.56 94 GLU A O 1
ATOM 708 N N . PHE A 1 95 ? -11.047 -3.324 -1.443 1 94.31 95 PHE A N 1
ATOM 709 C CA . PHE A 1 95 ? -11.109 -3.9 -0.106 1 94.31 95 PHE A CA 1
ATOM 710 C C . PHE A 1 95 ? -12.133 -3.172 0.755 1 94.31 95 PHE A C 1
ATOM 712 O O . PHE A 1 95 ? -11.867 -2.07 1.244 1 94.31 95 PHE A O 1
ATOM 719 N N . ALA A 1 96 ? -13.258 -3.76 0.915 1 93.62 96 ALA A N 1
ATOM 720 C CA . ALA A 1 96 ? -14.414 -3.09 1.494 1 93.62 96 ALA A CA 1
ATOM 721 C C . ALA A 1 96 ? -14.141 -2.652 2.93 1 93.62 96 ALA A C 1
ATOM 723 O O . ALA A 1 96 ? -13.336 -3.27 3.629 1 93.62 96 ALA A O 1
ATOM 724 N N . PRO A 1 97 ? -14.844 -1.632 3.426 1 88 97 PRO A N 1
ATOM 725 C CA . PRO A 1 97 ? -14.57 -1.053 4.742 1 88 97 PRO A CA 1
ATOM 726 C C . PRO A 1 97 ? -15.016 -1.953 5.891 1 88 97 PRO A C 1
ATOM 728 O O . PRO A 1 97 ? -14.492 -1.853 7.004 1 88 97 PRO A O 1
ATOM 731 N N . ASP A 1 98 ? -16.047 -2.734 5.637 1 92.12 98 ASP A N 1
ATOM 732 C CA . ASP A 1 98 ? -16.516 -3.684 6.641 1 92.12 98 ASP A CA 1
ATOM 733 C C . ASP A 1 98 ? -17 -4.977 5.992 1 92.12 98 ASP A C 1
ATOM 735 O O . ASP A 1 98 ? -17.078 -5.07 4.766 1 92.12 98 ASP A O 1
ATOM 739 N N . TRP A 1 99 ? -17.312 -5.949 6.824 1 96.19 99 TRP A N 1
ATOM 740 C CA . TRP A 1 99 ? -17.578 -7.281 6.285 1 96.19 99 TRP A CA 1
ATOM 741 C C . TRP A 1 99 ? -18.891 -7.309 5.508 1 96.19 99 TRP A C 1
ATOM 743 O O . TRP A 1 99 ? -19.031 -8.062 4.539 1 96.19 99 TRP A O 1
ATOM 753 N N . ARG A 1 100 ? -19.875 -6.492 5.863 1 95.38 100 ARG A N 1
ATOM 754 C CA . ARG A 1 100 ? -21.141 -6.48 5.156 1 95.38 100 ARG A CA 1
ATOM 755 C C . ARG A 1 100 ? -20.969 -6 3.719 1 95.38 100 ARG A C 1
ATOM 757 O O . ARG A 1 100 ? -21.469 -6.625 2.783 1 95.38 100 ARG A O 1
ATOM 764 N N . HIS A 1 101 ? -20.219 -4.898 3.619 1 94.25 101 HIS A N 1
ATOM 765 C CA . HIS A 1 101 ? -19.922 -4.387 2.287 1 94.25 101 HIS A CA 1
ATOM 766 C C . HIS A 1 101 ? -19.078 -5.379 1.496 1 94.25 101 HIS A C 1
ATOM 768 O O . HIS A 1 101 ? -19.188 -5.465 0.271 1 94.25 101 HIS A O 1
ATOM 774 N N . GLY A 1 102 ? -18.188 -6.102 2.191 1 96.38 102 GLY A N 1
ATOM 775 C CA . GLY A 1 102 ? -17.391 -7.145 1.548 1 96.38 102 GLY A CA 1
ATOM 776 C C . GLY A 1 102 ? -18.25 -8.258 0.962 1 96.38 102 GLY A C 1
ATOM 777 O O . GLY A 1 102 ? -18 -8.695 -0.164 1 96.38 102 GLY A O 1
ATOM 778 N N . VAL A 1 103 ? -19.219 -8.656 1.721 1 97.44 103 VAL A N 1
ATOM 779 C CA . VAL A 1 103 ? -20.141 -9.695 1.253 1 97.44 103 VAL A CA 1
ATOM 780 C C . VAL A 1 103 ? -20.922 -9.18 0.046 1 97.44 103 VAL A C 1
ATOM 782 O O . VAL A 1 103 ? -21.078 -9.898 -0.946 1 97.44 103 VAL A O 1
ATOM 785 N N . ASP A 1 104 ? -21.375 -7.949 0.114 1 95.69 104 ASP A N 1
ATOM 786 C CA . ASP A 1 104 ? -22.109 -7.375 -1.012 1 95.69 104 ASP A CA 1
ATOM 787 C C . ASP A 1 104 ? -21.25 -7.344 -2.27 1 95.69 104 ASP A C 1
ATOM 789 O O . ASP A 1 104 ? -21.703 -7.688 -3.357 1 95.69 104 ASP A O 1
ATOM 793 N N . ALA A 1 105 ? -20.031 -6.961 -2.135 1 95.06 105 ALA A N 1
ATOM 794 C CA . ALA A 1 105 ? -19.125 -6.816 -3.264 1 95.06 105 ALA A CA 1
ATOM 795 C C . ALA A 1 105 ? -18.812 -8.164 -3.9 1 95.06 105 ALA A C 1
ATOM 797 O O . ALA A 1 105 ? -18.812 -8.297 -5.129 1 95.06 105 ALA A O 1
ATOM 798 N N . VAL A 1 106 ? -18.562 -9.203 -3.104 1 97.25 106 VAL A N 1
ATOM 799 C CA . VAL A 1 106 ? -18.156 -10.484 -3.658 1 97.25 106 VAL A CA 1
ATOM 800 C C . VAL A 1 106 ? -19.344 -11.172 -4.312 1 97.25 106 VAL A C 1
ATOM 802 O O . VAL A 1 106 ? -19.188 -11.852 -5.336 1 97.25 106 VAL A O 1
ATOM 805 N N . VAL A 1 107 ? -20.484 -11.023 -3.693 1 96.38 107 VAL A N 1
ATOM 806 C CA . VAL A 1 107 ? -21.688 -11.602 -4.289 1 96.38 107 VAL A CA 1
ATOM 807 C C . VAL A 1 107 ? -21.969 -10.945 -5.637 1 96.38 107 VAL A C 1
ATOM 809 O O . VAL A 1 107 ? -22.344 -11.617 -6.602 1 96.38 107 VAL A O 1
ATOM 812 N N . GLU A 1 108 ? -21.766 -9.648 -5.699 1 92.62 108 GLU A N 1
ATOM 813 C CA . GLU A 1 108 ? -21.922 -8.945 -6.969 1 92.62 108 GLU A CA 1
ATOM 814 C C . GLU A 1 108 ? -20.922 -9.453 -8 1 92.62 108 GLU A C 1
ATOM 816 O O . GLU A 1 108 ? -21.25 -9.617 -9.172 1 92.62 108 GLU A O 1
ATOM 821 N N . LEU A 1 109 ? -19.703 -9.688 -7.598 1 94.25 109 LEU A N 1
ATOM 822 C CA . LEU A 1 109 ? -18.672 -10.211 -8.492 1 94.25 109 LEU A CA 1
ATOM 823 C C . LEU A 1 109 ? -19.078 -11.555 -9.07 1 94.25 109 LEU A C 1
ATOM 825 O O . LEU A 1 109 ? -18.953 -11.781 -10.273 1 94.25 109 LEU A O 1
ATOM 829 N N . TRP A 1 110 ? -19.578 -12.445 -8.195 1 95.88 110 TRP A N 1
ATOM 830 C CA . TRP A 1 110 ? -20.016 -13.758 -8.656 1 95.88 110 TRP A CA 1
ATOM 831 C C . TRP A 1 110 ? -21.141 -13.641 -9.672 1 95.88 110 TRP A C 1
ATOM 833 O O . TRP A 1 110 ? -21.125 -14.289 -10.711 1 95.88 110 TRP A O 1
ATOM 843 N N . ARG A 1 111 ? -22.047 -12.781 -9.359 1 92.44 111 ARG A N 1
ATOM 844 C CA . ARG A 1 111 ? -23.203 -12.586 -10.227 1 92.44 111 ARG A CA 1
ATOM 845 C C . ARG A 1 111 ? -22.797 -12.047 -11.594 1 92.44 111 ARG A C 1
ATOM 847 O O . ARG A 1 111 ? -23.234 -12.555 -12.625 1 92.44 111 ARG A O 1
ATOM 854 N N . MET A 1 112 ? -21.953 -11.055 -11.531 1 89.62 112 MET A N 1
ATOM 855 C CA . MET A 1 112 ? -21.469 -10.477 -12.781 1 89.62 112 MET A CA 1
ATOM 856 C C . MET A 1 112 ? -20.703 -11.5 -13.602 1 89.62 112 MET A C 1
ATOM 858 O O . MET A 1 112 ? -20.812 -11.531 -14.828 1 89.62 112 MET A O 1
ATOM 862 N N . ASP A 1 113 ? -19.922 -12.289 -12.938 1 92.5 113 ASP A N 1
ATOM 863 C CA . ASP A 1 113 ? -19.125 -13.289 -13.625 1 92.5 113 ASP A CA 1
ATOM 864 C C . ASP A 1 113 ? -20 -14.367 -14.258 1 92.5 113 ASP A C 1
ATOM 866 O O . ASP A 1 113 ? -19.734 -14.828 -15.367 1 92.5 113 ASP A O 1
ATOM 870 N N . THR A 1 114 ? -21.094 -14.703 -13.617 1 90.56 114 THR A N 1
ATOM 871 C CA . THR A 1 114 ? -22.016 -15.727 -14.133 1 90.56 114 THR A CA 1
ATOM 872 C C . THR A 1 114 ? -22.859 -15.164 -15.273 1 90.56 114 THR A C 1
ATOM 874 O O . THR A 1 114 ? -23.125 -15.867 -16.25 1 90.56 114 THR A O 1
ATOM 877 N N . GLN A 1 115 ? -23.406 -13.898 -15.125 1 84.06 115 GLN A N 1
ATOM 878 C CA . GLN A 1 115 ? -24.328 -13.32 -16.094 1 84.06 115 GLN A CA 1
ATOM 879 C C . GLN A 1 115 ? -23.594 -12.734 -17.281 1 84.06 115 GLN A C 1
ATOM 881 O O . GLN A 1 115 ? -24.141 -12.617 -18.375 1 84.06 115 GLN A O 1
ATOM 886 N N . ARG A 1 116 ? -22.516 -12.039 -16.969 1 66.81 116 ARG A N 1
ATOM 887 C CA . ARG A 1 116 ? -21.875 -11.203 -17.984 1 66.81 116 ARG A CA 1
ATOM 888 C C . ARG A 1 116 ? -20.562 -11.812 -18.438 1 66.81 116 ARG A C 1
ATOM 890 O O . ARG A 1 116 ? -19.547 -11.117 -18.578 1 66.81 116 ARG A O 1
ATOM 897 N N . ARG A 1 117 ? -20.531 -13.016 -18.656 1 58.38 117 ARG A N 1
ATOM 898 C CA . ARG A 1 117 ? -19.297 -13.742 -18.938 1 58.38 117 ARG A CA 1
ATOM 899 C C . ARG A 1 117 ? -18.422 -12.977 -19.938 1 58.38 117 ARG A C 1
ATOM 901 O O . ARG A 1 117 ? -17.203 -12.898 -19.766 1 58.38 117 ARG A O 1
ATOM 908 N N . GLY A 1 118 ? -19.094 -12.078 -20.562 1 60.09 118 GLY A N 1
ATOM 909 C CA . GLY A 1 118 ? -18.266 -11.492 -21.609 1 60.09 118 GLY A CA 1
ATOM 910 C C . GLY A 1 118 ? -17.656 -10.156 -21.203 1 60.09 118 GLY A C 1
ATOM 911 O O . GLY A 1 118 ? -16.5 -9.867 -21.547 1 60.09 118 GLY A O 1
ATOM 912 N N . ALA A 1 119 ? -18.234 -9.422 -20.375 1 61.66 119 ALA A N 1
ATOM 913 C CA . ALA A 1 119 ? -17.75 -8.078 -20.078 1 61.66 119 ALA A CA 1
ATOM 914 C C . ALA A 1 119 ? -16.578 -8.109 -19.094 1 61.66 119 ALA A C 1
ATOM 916 O O . ALA A 1 119 ? -15.672 -7.289 -19.172 1 61.66 119 ALA A O 1
ATOM 917 N N . LEU A 1 120 ? -16.578 -9.125 -18.281 1 75.31 120 LEU A N 1
ATOM 918 C CA . LEU A 1 120 ? -15.523 -9.227 -17.266 1 75.31 120 LEU A CA 1
ATOM 919 C C . LEU A 1 120 ? -14.305 -9.961 -17.828 1 75.31 120 LEU A C 1
ATOM 921 O O . LEU A 1 120 ? -13.203 -9.844 -17.281 1 75.31 120 LEU A O 1
ATOM 925 N N . ARG A 1 121 ? -14.531 -10.703 -18.875 1 70.44 121 ARG A N 1
ATOM 926 C CA . ARG A 1 121 ? -13.445 -11.508 -19.422 1 70.44 121 ARG A CA 1
ATOM 927 C C . ARG A 1 121 ? -12.352 -10.625 -20 1 70.44 121 ARG A C 1
ATOM 929 O O . ARG A 1 121 ? -11.172 -11 -20 1 70.44 121 ARG A O 1
ATOM 936 N N . GLY A 1 122 ? -12.578 -9.406 -20.234 1 75.06 122 GLY A N 1
ATOM 937 C CA . GLY A 1 122 ? -11.586 -8.539 -20.859 1 75.06 122 GLY A CA 1
ATOM 938 C C . GLY A 1 122 ? -11.055 -7.473 -19.906 1 75.06 122 GLY A C 1
ATOM 939 O O . GLY A 1 122 ? -10.305 -6.59 -20.328 1 75.06 122 GLY A O 1
ATOM 940 N N . ILE A 1 123 ? -11.406 -7.75 -18.688 1 81.44 123 ILE A N 1
ATOM 941 C CA . ILE A 1 123 ? -10.969 -6.727 -17.734 1 81.44 123 ILE A CA 1
ATOM 942 C C . ILE A 1 123 ? -9.461 -6.855 -17.5 1 81.44 123 ILE A C 1
ATOM 944 O O . ILE A 1 123 ? -8.938 -7.969 -17.422 1 81.44 123 ILE A O 1
ATOM 948 N N . GLY A 1 124 ? -8.812 -5.742 -17.453 1 85.31 124 GLY A N 1
ATOM 949 C CA . GLY A 1 124 ? -7.359 -5.707 -17.391 1 85.31 124 GLY A CA 1
ATOM 950 C C . GLY A 1 124 ? -6.82 -5.969 -15.992 1 85.31 124 GLY A C 1
ATOM 951 O O . GLY A 1 124 ? -7.562 -5.898 -15.008 1 85.31 124 GLY A O 1
ATOM 952 N N . PHE A 1 125 ? -5.594 -6.328 -15.938 1 91.31 125 PHE A N 1
ATOM 953 C CA . PHE A 1 125 ? -4.824 -6.543 -14.719 1 91.31 125 PHE A CA 1
ATOM 954 C C . PHE A 1 125 ? -3.9 -5.359 -14.453 1 91.31 125 PHE A C 1
ATOM 956 O O . PHE A 1 125 ? -3.336 -4.777 -15.383 1 91.31 125 PHE A O 1
ATOM 963 N N . SER A 1 126 ? -3.838 -4.945 -13.219 1 90 126 SER A N 1
ATOM 964 C CA . SER A 1 126 ? -2.869 -3.963 -12.75 1 90 126 SER A CA 1
ATOM 965 C C . SER A 1 126 ? -2.262 -4.383 -11.414 1 90 126 SER A C 1
ATOM 967 O O . SER A 1 126 ? -2.947 -4.398 -10.391 1 90 126 SER A O 1
ATOM 969 N N . ALA A 1 127 ? -0.97 -4.637 -11.414 1 92 127 ALA A N 1
ATOM 970 C CA . ALA A 1 127 ? -0.315 -5.133 -10.203 1 92 127 ALA A CA 1
ATOM 971 C C . ALA A 1 127 ? -0.414 -4.113 -9.07 1 92 127 ALA A C 1
ATOM 973 O O . ALA A 1 127 ? -0.569 -4.484 -7.906 1 92 127 ALA A O 1
ATOM 974 N N . SER A 1 128 ? -0.357 -2.811 -9.43 1 88.12 128 SER A N 1
ATOM 975 C CA . SER A 1 128 ? -0.38 -1.757 -8.422 1 88.12 128 SER A CA 1
ATOM 976 C C . SER A 1 128 ? -1.722 -1.712 -7.699 1 88.12 128 SER A C 1
ATOM 978 O O . SER A 1 128 ? -1.808 -1.227 -6.57 1 88.12 128 SER A O 1
ATOM 980 N N . ALA A 1 129 ? -2.764 -2.256 -8.273 1 90.56 129 ALA A N 1
ATOM 981 C CA . ALA A 1 129 ? -4.094 -2.264 -7.664 1 90.56 129 ALA A CA 1
ATOM 982 C C . ALA A 1 129 ? -4.148 -3.221 -6.477 1 90.56 129 ALA A C 1
ATOM 984 O O . ALA A 1 129 ? -5.078 -3.166 -5.672 1 90.56 129 ALA A O 1
ATOM 985 N N . PHE A 1 130 ? -3.119 -4.102 -6.277 1 95.5 130 PHE A N 1
ATOM 986 C CA . PHE A 1 130 ? -3.039 -5.027 -5.156 1 95.5 130 PHE A CA 1
ATOM 987 C C . PHE A 1 130 ? -2.551 -4.316 -3.9 1 95.5 130 PHE A C 1
ATOM 989 O O . PHE A 1 130 ? -2.732 -4.812 -2.787 1 95.5 130 PHE A O 1
ATOM 996 N N . VAL A 1 131 ? -1.954 -3.17 -4.082 1 91.31 131 VAL A N 1
ATOM 997 C CA . VAL A 1 131 ? -1.188 -2.564 -2.998 1 91.31 131 VAL A CA 1
ATOM 998 C C . VAL A 1 131 ? -2.135 -2.08 -1.902 1 91.31 131 VAL A C 1
ATOM 1000 O O . VAL A 1 131 ? -1.9 -2.328 -0.717 1 91.31 131 VAL A O 1
ATOM 1003 N N . SER A 1 132 ? -3.17 -1.405 -2.283 1 92.5 132 SER A N 1
ATOM 1004 C CA . SER A 1 132 ? -4.09 -0.856 -1.293 1 92.5 132 SER A CA 1
ATOM 1005 C C . SER A 1 132 ? -4.766 -1.965 -0.493 1 92.5 132 SER A C 1
ATOM 1007 O O . SER A 1 132 ? -4.773 -1.933 0.739 1 92.5 132 SER A O 1
ATOM 1009 N N . PRO A 1 133 ? -5.27 -3.033 -1.14 1 96.12 133 PRO A N 1
ATOM 1010 C CA . PRO A 1 133 ? -5.832 -4.145 -0.37 1 96.12 133 PRO A CA 1
ATOM 1011 C C . PRO A 1 133 ? -4.812 -4.789 0.566 1 96.12 133 PRO A C 1
ATOM 1013 O O . PRO A 1 133 ? -5.141 -5.133 1.704 1 96.12 133 PRO A O 1
ATOM 1016 N N . ALA A 1 134 ? -3.605 -4.941 0.097 1 97.56 134 ALA A N 1
ATOM 1017 C CA . ALA A 1 134 ? -2.562 -5.535 0.929 1 97.56 134 ALA A CA 1
ATOM 1018 C C . ALA A 1 134 ? -2.277 -4.668 2.152 1 97.56 134 ALA A C 1
ATOM 1020 O O . ALA A 1 134 ? -2.162 -5.18 3.27 1 97.56 134 ALA A O 1
ATOM 1021 N N . MET A 1 135 ? -2.176 -3.393 1.921 1 95.25 135 MET A N 1
ATOM 1022 C CA . MET A 1 135 ? -1.935 -2.461 3.02 1 95.25 135 MET A CA 1
ATOM 1023 C C . MET A 1 135 ? -3.08 -2.494 4.023 1 95.25 135 MET A C 1
ATOM 1025 O O . MET A 1 135 ? -2.852 -2.469 5.234 1 95.25 135 MET A O 1
ATOM 1029 N N . ARG A 1 136 ? -4.266 -2.502 3.516 1 96.19 136 ARG A N 1
ATOM 1030 C CA . ARG A 1 136 ? -5.438 -2.516 4.387 1 96.19 136 ARG A CA 1
ATOM 1031 C C . ARG A 1 136 ? -5.5 -3.807 5.195 1 96.19 136 ARG A C 1
ATOM 1033 O O . ARG A 1 136 ? -5.906 -3.797 6.359 1 96.19 136 ARG A O 1
ATOM 1040 N N . TRP A 1 137 ? -5.078 -4.93 4.605 1 97.5 137 TRP A N 1
ATOM 1041 C CA . TRP A 1 137 ? -4.949 -6.152 5.387 1 97.5 137 TRP A CA 1
ATOM 1042 C C . TRP A 1 137 ? -3.938 -5.973 6.516 1 97.5 137 TRP A C 1
ATOM 1044 O O . TRP A 1 137 ? -4.207 -6.34 7.664 1 97.5 137 TRP A O 1
ATOM 1054 N N . LEU A 1 138 ? -2.828 -5.383 6.199 1 96.5 138 LEU A N 1
ATOM 1055 C CA . LEU A 1 138 ? -1.729 -5.273 7.152 1 96.5 138 LEU A CA 1
ATOM 1056 C C . LEU A 1 138 ? -2.113 -4.375 8.32 1 96.5 138 LEU A C 1
ATOM 1058 O O . LEU A 1 138 ? -1.554 -4.496 9.414 1 96.5 138 LEU A O 1
ATOM 1062 N N . THR A 1 139 ? -3.076 -3.488 8.117 1 96.19 139 THR A N 1
ATOM 1063 C CA . THR A 1 139 ? -3.414 -2.52 9.156 1 96.19 139 THR A CA 1
ATOM 1064 C C . THR A 1 139 ? -4.758 -2.859 9.797 1 96.19 139 THR A C 1
ATOM 1066 O O . THR A 1 139 ? -5.188 -2.195 10.742 1 96.19 139 THR A O 1
ATOM 1069 N N . ALA A 1 140 ? -5.426 -3.895 9.312 1 93.94 140 ALA A N 1
ATOM 1070 C CA . ALA A 1 140 ? -6.738 -4.277 9.828 1 93.94 140 ALA A CA 1
ATOM 1071 C C . ALA A 1 140 ? -6.625 -4.93 11.195 1 93.94 140 ALA A C 1
ATOM 1073 O O . ALA A 1 140 ? -5.699 -5.711 11.445 1 93.94 140 ALA A O 1
ATOM 1074 N N . PRO A 1 141 ? -7.578 -4.637 12.094 1 90 141 PRO A N 1
ATOM 1075 C CA . PRO A 1 141 ? -7.586 -5.332 13.383 1 90 141 PRO A CA 1
ATOM 1076 C C . PRO A 1 141 ? -7.961 -6.809 13.258 1 90 141 PRO A C 1
ATOM 1078 O O . PRO A 1 141 ? -7.637 -7.609 14.133 1 90 141 PRO A O 1
ATOM 1081 N N . LEU A 1 142 ? -8.695 -7.215 12.211 1 95.25 142 LEU A N 1
ATOM 1082 C CA . LEU A 1 142 ? -9.094 -8.578 11.875 1 95.25 142 LEU A CA 1
ATOM 1083 C C . LEU A 1 142 ? -9.922 -9.195 13 1 95.25 142 LEU A C 1
ATOM 1085 O O . LEU A 1 142 ? -9.688 -10.336 13.398 1 95.25 142 LEU A O 1
ATOM 1089 N N . ASP A 1 143 ? -10.781 -8.422 13.57 1 94.44 143 ASP A N 1
ATOM 1090 C CA . ASP A 1 143 ? -11.602 -8.875 14.688 1 94.44 143 ASP A CA 1
ATOM 1091 C C . ASP A 1 143 ? -13.078 -8.586 14.438 1 94.44 143 ASP A C 1
ATOM 1093 O O . ASP A 1 143 ? -13.844 -8.359 15.375 1 94.44 143 ASP A O 1
ATOM 1097 N N . GLU A 1 144 ? -13.312 -8.633 13.227 1 95.12 144 GLU A N 1
ATOM 1098 C CA . GLU A 1 144 ? -14.734 -8.469 12.914 1 95.12 144 GLU A CA 1
ATOM 1099 C C . GLU A 1 144 ? -15.539 -9.68 13.375 1 95.12 144 GLU A C 1
ATOM 1101 O O . GLU A 1 144 ? -14.992 -10.773 13.516 1 95.12 144 GLU A O 1
ATOM 1106 N N . ARG A 1 145 ? -16.812 -9.539 13.758 1 95.5 145 ARG A N 1
ATOM 1107 C CA . ARG A 1 145 ? -17.734 -10.578 14.219 1 95.5 145 ARG A CA 1
ATOM 1108 C C . ARG A 1 145 ? -18.984 -10.641 13.359 1 95.5 145 ARG A C 1
ATOM 1110 O O . ARG A 1 145 ? -20.047 -10.195 13.789 1 95.5 145 ARG A O 1
ATOM 1117 N N . PRO A 1 146 ? -18.766 -11.219 12.195 1 97.81 146 PRO A N 1
ATOM 1118 C CA . PRO A 1 146 ? -19.922 -11.219 11.273 1 97.81 146 PRO A CA 1
ATOM 1119 C C . PRO A 1 146 ? -21.078 -12.055 11.789 1 97.81 146 PRO A C 1
ATOM 1121 O O . PRO A 1 146 ? -20.906 -13.25 12.07 1 97.81 146 PRO A O 1
ATOM 1124 N N . ALA A 1 147 ? -22.234 -11.469 11.992 1 97.94 147 ALA A N 1
ATOM 1125 C CA . ALA A 1 147 ? -23.516 -12.086 12.328 1 97.94 147 ALA A CA 1
ATOM 1126 C C . ALA A 1 147 ? -24.625 -11.562 11.43 1 97.94 147 ALA A C 1
ATOM 1128 O O . ALA A 1 147 ? -24.578 -10.414 10.969 1 97.94 147 ALA A O 1
ATOM 1129 N N . SER A 1 148 ? -25.531 -12.406 11.148 1 96.81 148 SER A N 1
ATOM 1130 C CA . SER A 1 148 ? -26.609 -12.023 10.25 1 96.81 148 SER A CA 1
ATOM 1131 C C . SER A 1 148 ? -27.953 -12.555 10.734 1 96.81 148 SER A C 1
ATOM 1133 O O . SER A 1 148 ? -28.031 -13.617 11.359 1 96.81 148 SER A O 1
ATOM 1135 N N . ASN A 1 149 ? -29.047 -11.828 10.406 1 95.81 149 ASN A N 1
ATOM 1136 C CA . ASN A 1 149 ? -30.406 -12.172 10.836 1 95.81 149 ASN A CA 1
ATOM 1137 C C . ASN A 1 149 ? -31.297 -12.539 9.656 1 95.81 149 ASN A C 1
ATOM 1139 O O . ASN A 1 149 ? -32.5 -12.25 9.664 1 95.81 149 ASN A O 1
ATOM 1143 N N . GLY A 1 150 ? -30.75 -13.141 8.711 1 94.5 150 GLY A N 1
ATOM 1144 C CA . GLY A 1 150 ? -31.531 -13.555 7.555 1 94.5 150 GLY A CA 1
ATOM 1145 C C . GLY A 1 150 ? -32.531 -14.633 7.871 1 94.5 150 GLY A C 1
ATOM 1146 O O . GLY A 1 150 ? -32.719 -15 9.031 1 94.5 150 GLY A O 1
ATOM 1147 N N . GLU A 1 151 ? -33.219 -15.07 6.855 1 93.75 151 GLU A N 1
ATOM 1148 C CA . GLU A 1 151 ? -34.344 -15.984 7.043 1 93.75 151 GLU A CA 1
ATOM 1149 C C . GLU A 1 151 ? -33.875 -17.438 7.176 1 93.75 151 GLU A C 1
ATOM 1151 O O . GLU A 1 151 ? -34.281 -18.141 8.086 1 93.75 151 GLU A O 1
ATOM 1156 N N . ARG A 1 152 ? -32.969 -17.812 6.359 1 94.94 152 ARG A N 1
ATOM 1157 C CA . ARG A 1 152 ? -32.469 -19.203 6.332 1 94.94 152 ARG A CA 1
ATOM 1158 C C . ARG A 1 152 ? -31.438 -19.422 7.418 1 94.94 152 ARG A C 1
ATOM 1160 O O . ARG A 1 152 ? -30.438 -18.703 7.492 1 94.94 152 ARG A O 1
ATOM 1167 N N . LEU A 1 153 ? -31.656 -20.484 8.219 1 97.38 153 LEU A N 1
ATOM 1168 C CA . LEU A 1 153 ? -30.688 -20.828 9.258 1 97.38 153 LEU A CA 1
ATOM 1169 C C . LEU A 1 153 ? -29.453 -21.484 8.648 1 97.38 153 LEU A C 1
ATOM 1171 O O . LEU A 1 153 ? -29.578 -22.406 7.848 1 97.38 153 LEU A O 1
ATOM 1175 N N . VAL A 1 154 ? -28.312 -20.953 8.977 1 98.31 154 VAL A N 1
ATOM 1176 C CA . VAL A 1 154 ? -27.016 -21.469 8.523 1 98.31 154 VAL A CA 1
ATOM 1177 C C . VAL A 1 154 ? -26.219 -21.984 9.719 1 98.31 154 VAL A C 1
ATOM 1179 O O . VAL A 1 154 ? -26.047 -21.266 10.711 1 98.31 154 VAL A O 1
ATOM 1182 N N . GLY A 1 155 ? -25.766 -23.25 9.625 1 97.5 155 GLY A N 1
ATOM 1183 C CA . GLY A 1 155 ? -25.016 -23.828 10.719 1 97.5 155 GLY A CA 1
ATOM 1184 C C . GLY A 1 155 ? -23.75 -24.531 10.258 1 97.5 155 GLY A C 1
ATOM 1185 O O . GLY A 1 155 ? -23.312 -24.359 9.117 1 97.5 155 GLY A O 1
ATOM 1186 N N . SER A 1 156 ? -23.203 -25.344 11.125 1 97.62 156 SER A N 1
ATOM 1187 C CA . SER A 1 156 ? -21.938 -26.016 10.898 1 97.62 156 SER A CA 1
ATOM 1188 C C . SER A 1 156 ? -22 -26.938 9.688 1 97.62 156 SER A C 1
ATOM 1190 O O . SER A 1 156 ? -21.031 -27.047 8.93 1 97.62 156 SER A O 1
ATOM 1192 N N . PRO A 1 157 ? -23.094 -27.609 9.508 1 97.62 157 PRO A N 1
ATOM 1193 C CA . PRO A 1 157 ? -23.156 -28.484 8.336 1 97.62 157 PRO A CA 1
ATOM 1194 C C . PRO A 1 157 ? -23.016 -27.719 7.02 1 97.62 157 PRO A C 1
ATOM 1196 O O . PRO A 1 157 ? -22.438 -28.25 6.062 1 97.62 157 PRO A O 1
ATOM 1199 N N . ASP A 1 158 ? -23.562 -26.547 6.934 1 98 158 ASP A N 1
ATOM 1200 C CA . ASP A 1 158 ? -23.438 -25.734 5.727 1 98 158 ASP A CA 1
ATOM 1201 C C . ASP A 1 158 ? -21.984 -25.344 5.48 1 98 158 ASP A C 1
ATOM 1203 O O . ASP A 1 158 ? -21.516 -25.359 4.34 1 98 158 ASP A O 1
ATOM 1207 N N . VAL A 1 159 ? -21.328 -24.953 6.551 1 98.62 159 VAL A N 1
ATOM 1208 C CA . VAL A 1 159 ? -19.922 -24.578 6.461 1 98.62 159 VAL A CA 1
ATOM 1209 C C . VAL A 1 159 ? -19.109 -25.781 5.965 1 98.62 159 VAL A C 1
ATOM 1211 O O . VAL A 1 159 ? -18.266 -25.625 5.074 1 98.62 159 VAL A O 1
ATOM 1214 N N . GLU A 1 160 ? -19.406 -26.906 6.504 1 97.75 160 GLU A N 1
ATOM 1215 C CA . GLU A 1 160 ? -18.688 -28.109 6.117 1 97.75 160 GLU A CA 1
ATOM 1216 C C . GLU A 1 160 ? -18.953 -28.484 4.664 1 97.75 160 GLU A C 1
ATOM 1218 O O . GLU A 1 160 ? -18.062 -28.953 3.959 1 97.75 160 GLU A O 1
ATOM 1223 N N . MET A 1 161 ? -20.141 -28.312 4.25 1 97.69 161 MET A N 1
ATOM 1224 C CA . MET A 1 161 ? -20.484 -28.562 2.854 1 97.69 161 MET A CA 1
ATOM 1225 C C . MET A 1 161 ? -19.641 -27.688 1.924 1 97.69 161 MET A C 1
ATOM 1227 O O . MET A 1 161 ? -19.062 -28.188 0.95 1 97.69 161 MET A O 1
ATOM 1231 N N . VAL A 1 162 ? -19.531 -26.406 2.221 1 98.56 162 VAL A N 1
ATOM 1232 C CA . VAL A 1 162 ? -18.734 -25.484 1.414 1 98.56 162 VAL A CA 1
ATOM 1233 C C . VAL A 1 162 ? -17.281 -25.969 1.378 1 98.56 162 VAL A C 1
ATOM 1235 O O . VAL A 1 162 ? -16.656 -26 0.313 1 98.56 162 VAL A O 1
ATOM 1238 N N . ARG A 1 163 ? -16.75 -26.375 2.518 1 97.94 163 ARG A N 1
ATOM 1239 C CA . ARG A 1 163 ? -15.367 -26.828 2.602 1 97.94 163 ARG A CA 1
ATOM 1240 C C . ARG A 1 163 ? -15.148 -28.078 1.759 1 97.94 163 ARG A C 1
ATOM 1242 O O . ARG A 1 163 ? -14.148 -28.203 1.054 1 97.94 163 ARG A O 1
ATOM 1249 N N . ARG A 1 164 ? -16.078 -29 1.789 1 96.88 164 ARG A N 1
ATOM 1250 C CA . ARG A 1 164 ? -15.953 -30.25 1.062 1 96.88 164 ARG A CA 1
ATOM 1251 C C . ARG A 1 164 ? -16.031 -30.031 -0.444 1 96.88 164 ARG A C 1
ATOM 1253 O O . ARG A 1 164 ? -15.258 -30.609 -1.205 1 96.88 164 ARG A O 1
ATOM 1260 N N . ILE A 1 165 ? -16.906 -29.219 -0.805 1 98 165 ILE A N 1
ATOM 1261 C CA . ILE A 1 165 ? -17.047 -28.922 -2.225 1 98 165 ILE A CA 1
ATOM 1262 C C . ILE A 1 165 ? -15.797 -28.188 -2.723 1 98 165 ILE A C 1
ATOM 1264 O O . ILE A 1 165 ? -15.312 -28.469 -3.82 1 98 165 ILE A O 1
ATOM 1268 N N . THR A 1 166 ? -15.273 -27.266 -1.902 1 98.06 166 THR A N 1
ATOM 1269 C CA . THR A 1 166 ? -14.039 -26.562 -2.248 1 98.06 166 THR A CA 1
ATOM 1270 C C . THR A 1 166 ? -12.898 -27.562 -2.445 1 98.06 166 THR A C 1
ATOM 1272 O O . THR A 1 166 ? -12.141 -27.453 -3.408 1 98.06 166 THR A O 1
ATOM 1275 N N . GLY A 1 167 ? -12.812 -28.531 -1.526 1 96.81 167 GLY A N 1
ATOM 1276 C CA . GLY A 1 167 ? -11.797 -29.562 -1.655 1 96.81 167 GLY A CA 1
ATOM 1277 C C . GLY A 1 167 ? -11.914 -30.375 -2.938 1 96.81 167 GLY A C 1
ATOM 1278 O O . GLY A 1 167 ? -10.914 -30.672 -3.588 1 96.81 167 GLY A O 1
ATOM 1279 N N . ALA A 1 168 ? -13.094 -30.641 -3.303 1 96.81 168 ALA A N 1
ATOM 1280 C CA . ALA A 1 168 ? -13.344 -31.406 -4.527 1 96.81 168 ALA A CA 1
ATOM 1281 C C . ALA A 1 168 ? -12.922 -30.609 -5.758 1 96.81 168 ALA A C 1
ATOM 1283 O O . ALA A 1 168 ? -12.266 -31.141 -6.656 1 96.81 168 ALA A O 1
ATOM 1284 N N . TYR A 1 169 ? -13.328 -29.375 -5.793 1 97.38 169 TYR A N 1
ATOM 1285 C CA . TYR A 1 169 ? -12.953 -28.531 -6.93 1 97.38 169 TYR A CA 1
ATOM 1286 C C . TYR A 1 169 ? -11.445 -28.328 -6.984 1 97.38 169 TYR A C 1
ATOM 1288 O O . TYR A 1 169 ? -10.867 -28.219 -8.07 1 97.38 169 TYR A O 1
ATOM 1296 N N . ARG A 1 170 ? -10.812 -28.203 -5.832 1 97 170 ARG A N 1
ATOM 1297 C CA . ARG A 1 170 ? -9.359 -28.047 -5.801 1 97 170 ARG A CA 1
ATOM 1298 C C . ARG A 1 170 ? -8.664 -29.25 -6.426 1 97 170 ARG A C 1
ATOM 1300 O O . ARG A 1 170 ? -7.703 -29.094 -7.184 1 97 170 ARG A O 1
ATOM 1307 N N . THR A 1 171 ? -9.18 -30.406 -6.094 1 95.44 171 THR A N 1
ATOM 1308 C CA . THR A 1 171 ? -8.633 -31.641 -6.676 1 95.44 171 THR A CA 1
ATOM 1309 C C . THR A 1 171 ? -8.805 -31.641 -8.188 1 95.44 171 THR A C 1
ATOM 1311 O O . THR A 1 171 ? -7.863 -31.938 -8.922 1 95.44 171 THR A O 1
ATOM 1314 N N . LEU A 1 172 ? -9.938 -31.281 -8.641 1 96.31 172 LEU A N 1
ATOM 1315 C CA . LEU A 1 172 ? -10.219 -31.25 -10.078 1 96.31 172 LEU A CA 1
ATOM 1316 C C . LEU A 1 172 ? -9.391 -30.188 -10.773 1 96.31 172 LEU A C 1
ATOM 1318 O O . LEU A 1 172 ? -8.922 -30.391 -11.898 1 96.31 172 LEU A O 1
ATOM 1322 N N . ASP A 1 173 ? -9.266 -29.047 -10.156 1 96.94 173 ASP A N 1
ATOM 1323 C CA . ASP A 1 173 ? -8.438 -27.953 -10.688 1 96.94 173 ASP A CA 1
ATOM 1324 C C . ASP A 1 173 ? -7.004 -28.422 -10.93 1 96.94 173 ASP A C 1
ATOM 1326 O O . ASP A 1 173 ? -6.422 -28.141 -11.977 1 96.94 173 ASP A O 1
ATOM 1330 N N . ASN A 1 174 ? -6.426 -29.141 -9.992 1 95.88 174 ASN A N 1
ATOM 1331 C CA . ASN A 1 174 ? -5.059 -29.641 -10.094 1 95.88 174 ASN A CA 1
ATOM 1332 C C . ASN A 1 174 ? -4.926 -30.688 -11.188 1 95.88 174 ASN A C 1
ATOM 1334 O O . ASN A 1 174 ? -3.898 -30.766 -11.859 1 95.88 174 ASN A O 1
ATOM 1338 N N . GLN A 1 175 ? -5.973 -31.453 -11.398 1 95.75 175 GLN A N 1
ATOM 1339 C CA . GLN A 1 175 ? -5.91 -32.594 -12.312 1 95.75 175 GLN A CA 1
ATOM 1340 C C . GLN A 1 175 ? -6.238 -32.156 -13.742 1 95.75 175 GLN A C 1
ATOM 1342 O O . GLN A 1 175 ? -5.676 -32.719 -14.695 1 95.75 175 GLN A O 1
ATOM 1347 N N . PHE A 1 176 ? -7.145 -31.172 -13.844 1 96.06 176 PHE A N 1
ATOM 1348 C CA . PHE A 1 176 ? -7.672 -30.938 -15.18 1 96.06 176 PHE A CA 1
ATOM 1349 C C . PHE A 1 176 ? -7.484 -29.469 -15.57 1 96.06 176 PHE A C 1
ATOM 1351 O O . PHE A 1 176 ? -7.73 -29.094 -16.719 1 96.06 176 PHE A O 1
ATOM 1358 N N . GLY A 1 177 ? -7.078 -28.609 -14.672 1 96.88 177 GLY A N 1
ATOM 1359 C CA . GLY A 1 177 ? -6.855 -27.203 -14.977 1 96.88 177 GLY A CA 1
ATOM 1360 C C . GLY A 1 177 ? -8 -26.312 -14.555 1 96.88 177 GLY A C 1
ATOM 1361 O O . GLY A 1 177 ? -9.133 -26.766 -14.406 1 96.88 177 GLY A O 1
ATOM 1362 N N . GLY A 1 178 ? -7.691 -25.094 -14.367 1 96.94 178 GLY A N 1
ATOM 1363 C CA . GLY A 1 178 ? -8.664 -24.109 -13.906 1 96.94 178 GLY A CA 1
ATOM 1364 C C . GLY A 1 178 ? -9.805 -23.906 -14.883 1 96.94 178 GLY A C 1
ATOM 1365 O O . GLY A 1 178 ? -10.938 -23.641 -14.469 1 96.94 178 GLY A O 1
ATOM 1366 N N . GLY A 1 179 ? -9.516 -23.953 -16.156 1 94.56 179 GLY A N 1
ATOM 1367 C CA . GLY A 1 179 ? -10.562 -23.797 -17.156 1 94.56 179 GLY A CA 1
ATOM 1368 C C . GLY A 1 179 ? -11.648 -24.844 -17.062 1 94.56 179 GLY A C 1
ATOM 1369 O O . GLY A 1 179 ? -12.789 -24.609 -17.453 1 94.56 179 GLY A O 1
ATOM 1370 N N . HIS A 1 180 ? -11.328 -25.953 -16.531 1 94.12 180 HIS A N 1
ATOM 1371 C CA . HIS A 1 180 ? -12.266 -27.062 -16.406 1 94.12 180 HIS A CA 1
ATOM 1372 C C . HIS A 1 180 ? -13.281 -26.828 -15.297 1 94.12 180 HIS A C 1
ATOM 1374 O O . HIS A 1 180 ? -14.438 -27.219 -15.406 1 94.12 180 HIS A O 1
ATOM 1380 N N . VAL A 1 181 ? -12.836 -26.172 -14.273 1 96.81 181 VAL A N 1
ATOM 1381 C CA . VAL A 1 181 ? -13.664 -26.141 -13.078 1 96.81 181 VAL A CA 1
ATOM 1382 C C . VAL A 1 181 ? -14.258 -24.75 -12.898 1 96.81 181 VAL A C 1
ATOM 1384 O O . VAL A 1 181 ? -15.242 -24.578 -12.172 1 96.81 181 VAL A O 1
ATOM 1387 N N . ARG A 1 182 ? -13.742 -23.75 -13.5 1 95.94 182 ARG A N 1
ATOM 1388 C CA . ARG A 1 182 ? -14.023 -22.359 -13.172 1 95.94 182 ARG A CA 1
ATOM 1389 C C . ARG A 1 182 ? -15.516 -22.062 -13.258 1 95.94 182 ARG A C 1
ATOM 1391 O O . ARG A 1 182 ? -16.094 -21.5 -12.328 1 95.94 182 ARG A O 1
ATOM 1398 N N . GLU A 1 183 ? -16.156 -22.453 -14.359 1 94.19 183 GLU A N 1
ATOM 1399 C CA . GLU A 1 183 ? -17.562 -22.109 -14.562 1 94.19 183 GLU A CA 1
ATOM 1400 C C . GLU A 1 183 ? -18.438 -22.75 -13.492 1 94.19 183 GLU A C 1
ATOM 1402 O O . GLU A 1 183 ? -19.312 -22.094 -12.93 1 94.19 183 GLU A O 1
ATOM 1407 N N . SER A 1 184 ? -18.203 -24 -13.227 1 97.06 184 SER A N 1
ATOM 1408 C CA . SER A 1 184 ? -18.984 -24.703 -12.211 1 97.06 184 SER A CA 1
ATOM 1409 C C . SER A 1 184 ? -18.734 -24.125 -10.828 1 97.06 184 SER A C 1
ATOM 1411 O O . SER A 1 184 ? -19.641 -24.016 -10.008 1 97.06 184 SER A O 1
ATOM 1413 N N . LEU A 1 185 ? -17.547 -23.781 -10.586 1 97.94 185 LEU A N 1
ATOM 1414 C CA . LEU A 1 185 ? -17.156 -23.203 -9.297 1 97.94 185 LEU A CA 1
ATOM 1415 C C . LEU A 1 185 ? -17.859 -21.875 -9.062 1 97.94 185 LEU A C 1
ATOM 1417 O O . LEU A 1 185 ? -18.375 -21.625 -7.969 1 97.94 185 LEU A O 1
ATOM 1421 N N . VAL A 1 186 ? -17.906 -21 -10.055 1 97 186 VAL A N 1
ATOM 1422 C CA . VAL A 1 186 ? -18.531 -19.703 -9.922 1 97 186 VAL A CA 1
ATOM 1423 C C . VAL A 1 186 ? -20.047 -19.875 -9.797 1 97 186 VAL A C 1
ATOM 1425 O O . VAL A 1 186 ? -20.703 -19.141 -9.047 1 97 186 VAL A O 1
ATOM 1428 N N . ARG A 1 187 ? -20.578 -20.812 -10.469 1 96.56 187 ARG A N 1
ATOM 1429 C CA . ARG A 1 187 ? -22 -21.109 -10.328 1 96.56 187 ARG A CA 1
ATOM 1430 C C . ARG A 1 187 ? -22.328 -21.578 -8.914 1 96.56 187 ARG A C 1
ATOM 1432 O O . ARG A 1 187 ? -23.359 -21.219 -8.352 1 96.56 187 ARG A O 1
ATOM 1439 N N . PHE A 1 188 ? -21.5 -22.438 -8.414 1 98.31 188 PHE A N 1
ATOM 1440 C CA . PHE A 1 188 ? -21.656 -22.891 -7.039 1 98.31 188 PHE A CA 1
ATOM 1441 C C . PHE A 1 188 ? -21.641 -21.703 -6.078 1 98.31 188 PHE A C 1
ATOM 1443 O O . PHE A 1 188 ? -22.484 -21.609 -5.188 1 98.31 188 PHE A O 1
ATOM 1450 N N . LEU A 1 189 ? -20.688 -20.734 -6.258 1 98.69 189 LEU A N 1
ATOM 1451 C CA . LEU A 1 189 ? -20.578 -19.547 -5.418 1 98.69 189 LEU A CA 1
ATOM 1452 C C . LEU A 1 189 ? -21.812 -18.672 -5.535 1 98.69 189 LEU A C 1
ATOM 1454 O O . LEU A 1 189 ? -22.406 -18.281 -4.523 1 98.69 189 LEU A O 1
ATOM 1458 N N . ASP A 1 190 ? -22.219 -18.438 -6.738 1 97.38 190 ASP A N 1
ATOM 1459 C CA . ASP A 1 190 ? -23.328 -17.531 -6.992 1 97.38 190 ASP A CA 1
ATOM 1460 C C . ASP A 1 190 ? -24.656 -18.172 -6.59 1 97.38 190 ASP A C 1
ATOM 1462 O O . ASP A 1 190 ? -25.516 -17.516 -6.004 1 97.38 190 ASP A O 1
ATOM 1466 N N . GLY A 1 191 ? -24.828 -19.406 -6.848 1 97.31 191 GLY A N 1
ATOM 1467 C CA . GLY A 1 191 ? -26.109 -20.062 -6.691 1 97.31 191 GLY A CA 1
ATOM 1468 C C . GLY A 1 191 ? -26.312 -20.641 -5.305 1 97.31 191 GLY A C 1
ATOM 1469 O O . GLY A 1 191 ? -27.422 -20.609 -4.77 1 97.31 191 GLY A O 1
ATOM 1470 N N . GLU A 1 192 ? -25.297 -21.203 -4.754 1 97.62 192 GLU A N 1
ATOM 1471 C CA . GLU A 1 192 ? -25.453 -21.938 -3.498 1 97.62 192 GLU A CA 1
ATOM 1472 C C . GLU A 1 192 ? -24.844 -21.172 -2.33 1 97.62 192 GLU A C 1
ATOM 1474 O O . GLU A 1 192 ? -25.422 -21.141 -1.239 1 97.62 192 GLU A O 1
ATOM 1479 N N . VAL A 1 193 ? -23.75 -20.562 -2.461 1 98.69 193 VAL A N 1
ATOM 1480 C CA . VAL A 1 193 ? -23.016 -19.953 -1.36 1 98.69 193 VAL A CA 1
ATOM 1481 C C . VAL A 1 193 ? -23.609 -18.578 -1.056 1 98.69 193 VAL A C 1
ATOM 1483 O O . VAL A 1 193 ? -23.734 -18.188 0.109 1 98.69 193 VAL A O 1
ATOM 1486 N N . ALA A 1 194 ? -23.938 -17.797 -2.117 1 98.25 194 ALA A N 1
ATOM 1487 C CA . ALA A 1 194 ? -24.453 -16.438 -1.947 1 98.25 194 ALA A CA 1
ATOM 1488 C C . ALA A 1 194 ? -25.656 -16.422 -1.016 1 98.25 194 ALA A C 1
ATOM 1490 O O . ALA A 1 194 ? -25.734 -15.609 -0.089 1 98.25 194 ALA A O 1
ATOM 1491 N N . PRO A 1 195 ? -26.625 -17.359 -1.175 1 97.31 195 PRO A N 1
ATOM 1492 C CA . PRO A 1 195 ? -27.766 -17.375 -0.255 1 97.31 195 PRO A CA 1
ATOM 1493 C C . PRO A 1 195 ? -27.359 -17.688 1.184 1 97.31 195 PRO A C 1
ATOM 1495 O O . PRO A 1 195 ? -28 -17.188 2.127 1 97.31 195 PRO A O 1
ATOM 1498 N N . LEU A 1 196 ? -26.375 -18.484 1.403 1 98.38 196 LEU A N 1
ATOM 1499 C CA . LEU A 1 196 ? -25.906 -18.797 2.752 1 98.38 196 LEU A CA 1
ATOM 1500 C C . LEU A 1 196 ? -25.391 -17.531 3.445 1 98.38 196 LEU A C 1
ATOM 1502 O O . LEU A 1 196 ? -25.609 -17.344 4.641 1 98.38 196 LEU A O 1
ATOM 1506 N N . LEU A 1 197 ? -24.672 -16.672 2.689 1 98.38 197 LEU A N 1
ATOM 1507 C CA . LEU A 1 197 ? -24.094 -15.469 3.248 1 98.38 197 LEU A CA 1
ATOM 1508 C C . LEU A 1 197 ? -25.172 -14.5 3.719 1 98.38 197 LEU A C 1
ATOM 1510 O O . LEU A 1 197 ? -24.922 -13.656 4.578 1 98.38 197 LEU A O 1
ATOM 1514 N N . ARG A 1 198 ? -26.359 -14.672 3.217 1 96.06 198 ARG A N 1
ATOM 1515 C CA . ARG A 1 198 ? -27.484 -13.812 3.578 1 96.06 198 ARG A CA 1
ATOM 1516 C C . ARG A 1 198 ? -28.406 -14.516 4.562 1 96.06 198 ARG A C 1
ATOM 1518 O O . ARG A 1 198 ? -29.516 -14.047 4.816 1 96.06 198 ARG A O 1
ATOM 1525 N N . GLY A 1 199 ? -27.984 -15.57 5.082 1 97.5 199 GLY A N 1
ATOM 1526 C CA . GLY A 1 199 ? -28.781 -16.312 6.035 1 97.5 199 GLY A CA 1
ATOM 1527 C C . GLY A 1 199 ? -28.656 -15.805 7.457 1 97.5 199 GLY A C 1
ATOM 1528 O O . GLY A 1 199 ? -28.234 -14.672 7.676 1 97.5 199 GLY A O 1
ATOM 1529 N N . ARG A 1 200 ? -29.141 -16.641 8.453 1 97.94 200 ARG A N 1
ATOM 1530 C CA . ARG A 1 200 ? -29.078 -16.328 9.875 1 97.94 200 ARG A CA 1
ATOM 1531 C C . ARG A 1 200 ? -28 -17.125 10.57 1 97.94 200 ARG A C 1
ATOM 1533 O O . ARG A 1 200 ? -27.984 -18.359 10.5 1 97.94 200 ARG A O 1
ATOM 1540 N N . TYR A 1 201 ? -27.141 -16.531 11.148 1 98.56 201 TYR A N 1
ATOM 1541 C CA . TYR A 1 201 ? -26.078 -17.188 11.891 1 98.56 201 TYR A CA 1
ATOM 1542 C C . TYR A 1 201 ? -25.469 -16.25 12.93 1 98.56 201 TYR A C 1
ATOM 1544 O O . TYR A 1 201 ? -25.547 -15.023 12.789 1 98.56 201 TYR A O 1
ATOM 1552 N N . ASP A 1 202 ? -24.906 -16.844 13.969 1 97.88 202 ASP A N 1
ATOM 1553 C CA . ASP A 1 202 ? -24.188 -16.078 14.984 1 97.88 202 ASP A CA 1
ATOM 1554 C C . ASP A 1 202 ? -22.766 -15.766 14.539 1 97.88 202 ASP A C 1
ATOM 1556 O O . ASP A 1 202 ? -22.344 -16.141 13.445 1 97.88 202 ASP A O 1
ATOM 1560 N N . ALA A 1 203 ? -22.047 -15.109 15.328 1 98 203 ALA A N 1
ATOM 1561 C CA . ALA A 1 203 ? -20.734 -14.578 14.953 1 98 203 ALA A CA 1
ATOM 1562 C C . ALA A 1 203 ? -19.734 -15.703 14.719 1 98 203 ALA A C 1
ATOM 1564 O O . ALA A 1 203 ? -18.906 -15.617 13.812 1 98 203 ALA A O 1
ATOM 1565 N N . ASP A 1 204 ? -19.797 -16.719 15.539 1 97.94 204 ASP A N 1
ATOM 1566 C CA . ASP A 1 204 ? -18.859 -17.828 15.398 1 97.94 204 ASP A CA 1
ATOM 1567 C C . ASP A 1 204 ? -19.078 -18.578 14.086 1 97.94 204 ASP A C 1
ATOM 1569 O O . ASP A 1 204 ? -18.141 -18.859 13.352 1 97.94 204 ASP A O 1
ATOM 1573 N N . THR A 1 205 ? -20.312 -18.859 13.836 1 98.44 205 THR A N 1
ATOM 1574 C CA . THR A 1 205 ? -20.656 -19.516 12.586 1 98.44 205 THR A CA 1
ATOM 1575 C C . THR A 1 205 ? -20.344 -18.609 11.391 1 98.44 205 THR A C 1
ATOM 1577 O O . THR A 1 205 ? -19.891 -19.094 10.352 1 98.44 205 THR A O 1
ATOM 1580 N N . GLY A 1 206 ? -20.609 -17.344 11.539 1 98.69 206 GLY A N 1
ATOM 1581 C CA . GLY A 1 206 ? -20.297 -16.406 10.484 1 98.69 206 GLY A CA 1
ATOM 1582 C C . GLY A 1 206 ? -18.828 -16.359 10.133 1 98.69 206 GLY A C 1
ATOM 1583 O O . GLY A 1 206 ? -18.469 -16.359 8.953 1 98.69 206 GLY A O 1
ATOM 1584 N N . SER A 1 207 ? -18.031 -16.344 11.133 1 98.69 207 SER A N 1
ATOM 1585 C CA . SER A 1 207 ? -16.578 -16.344 10.914 1 98.69 207 SER A CA 1
ATOM 1586 C C . SER A 1 207 ? -16.141 -17.625 10.188 1 98.69 207 SER A C 1
ATOM 1588 O O . SER A 1 207 ? -15.336 -17.562 9.258 1 98.69 207 SER A O 1
ATOM 1590 N N . ALA A 1 208 ? -16.672 -18.75 10.625 1 98.62 208 ALA A N 1
ATOM 1591 C CA . ALA A 1 208 ? -16.344 -20.031 9.984 1 98.62 208 ALA A CA 1
ATOM 1592 C C . ALA A 1 208 ? -16.812 -20.047 8.531 1 98.62 208 ALA A C 1
ATOM 1594 O O . ALA A 1 208 ? -16.094 -20.531 7.648 1 98.62 208 ALA A O 1
ATOM 1595 N N . LEU A 1 209 ? -17.984 -19.562 8.344 1 98.75 209 LEU A N 1
ATOM 1596 C CA . LEU A 1 209 ? -18.562 -19.531 7.004 1 98.75 209 LEU A CA 1
ATOM 1597 C C . LEU A 1 209 ? -17.75 -18.641 6.078 1 98.75 209 LEU A C 1
ATOM 1599 O O . LEU A 1 209 ? -17.391 -19.047 4.969 1 98.75 209 LEU A O 1
ATOM 1603 N N . LEU A 1 210 ? -17.469 -17.406 6.535 1 98.88 210 LEU A N 1
ATOM 1604 C CA . LEU A 1 210 ? -16.734 -16.469 5.703 1 98.88 210 LEU A CA 1
ATOM 1605 C C . LEU A 1 210 ? -15.312 -16.969 5.43 1 98.88 210 LEU A C 1
ATOM 1607 O O . LEU A 1 210 ? -14.766 -16.734 4.355 1 98.88 210 LEU A O 1
ATOM 1611 N N . SER A 1 211 ? -14.711 -17.672 6.332 1 98.75 211 SER A N 1
ATOM 1612 C CA . SER A 1 211 ? -13.414 -18.297 6.098 1 98.75 211 SER A CA 1
ATOM 1613 C C . SER A 1 211 ? -13.5 -19.344 4.988 1 98.75 211 SER A C 1
ATOM 1615 O O . SER A 1 211 ? -12.68 -19.359 4.07 1 98.75 211 SER A O 1
ATOM 1617 N N . ALA A 1 212 ? -14.461 -20.203 5.078 1 98.75 212 ALA A N 1
ATOM 1618 C CA . ALA A 1 212 ? -14.656 -21.234 4.062 1 98.75 212 ALA A CA 1
ATOM 1619 C C . ALA A 1 212 ? -14.906 -20.609 2.691 1 98.75 212 ALA A C 1
ATOM 1621 O O . ALA A 1 212 ? -14.352 -21.062 1.688 1 98.75 212 ALA A O 1
ATOM 1622 N N . VAL A 1 213 ? -15.695 -19.609 2.699 1 98.88 213 VAL A N 1
ATOM 1623 C CA . VAL A 1 213 ? -16.078 -18.953 1.454 1 98.88 213 VAL A CA 1
ATOM 1624 C C . VAL A 1 213 ? -14.859 -18.219 0.879 1 98.88 213 VAL A C 1
ATOM 1626 O O . VAL A 1 213 ? -14.695 -18.141 -0.34 1 98.88 213 VAL A O 1
ATOM 1629 N N . ALA A 1 214 ? -14.062 -17.625 1.735 1 98.81 214 ALA A N 1
ATOM 1630 C CA . ALA A 1 214 ? -12.828 -16.984 1.286 1 98.81 214 ALA A CA 1
ATOM 1631 C C . ALA A 1 214 ? -11.938 -17.969 0.534 1 98.81 214 ALA A C 1
ATOM 1633 O O . ALA A 1 214 ? -11.391 -17.641 -0.52 1 98.81 214 ALA A O 1
ATOM 1634 N N . GLU A 1 215 ? -11.836 -19.156 1.049 1 98.62 215 GLU A N 1
ATOM 1635 C CA . GLU A 1 215 ? -11.039 -20.188 0.399 1 98.62 215 GLU A CA 1
ATOM 1636 C C . GLU A 1 215 ? -11.602 -20.547 -0.975 1 98.62 215 GLU A C 1
ATOM 1638 O O . GLU A 1 215 ? -10.852 -20.703 -1.939 1 98.62 215 GLU A O 1
ATOM 1643 N N . THR A 1 216 ? -12.875 -20.703 -1.004 1 98.81 216 THR A N 1
ATOM 1644 C CA . THR A 1 216 ? -13.523 -21.016 -2.27 1 98.81 216 THR A CA 1
ATOM 1645 C C . THR A 1 216 ? -13.336 -19.891 -3.271 1 98.81 216 THR A C 1
ATOM 1647 O O . THR A 1 216 ? -13.102 -20.125 -4.457 1 98.81 216 THR A O 1
ATOM 1650 N N . THR A 1 217 ? -13.477 -18.688 -2.818 1 98.81 217 THR A N 1
ATOM 1651 C CA . THR A 1 217 ? -13.297 -17.516 -3.664 1 98.81 217 THR A CA 1
ATOM 1652 C C . THR A 1 217 ? -11.859 -17.406 -4.156 1 98.81 217 THR A C 1
ATOM 1654 O O . THR A 1 217 ? -11.617 -17.031 -5.305 1 98.81 217 THR A O 1
ATOM 1657 N N . GLN A 1 218 ? -10.922 -17.672 -3.305 1 98.69 218 GLN A N 1
ATOM 1658 C CA . GLN A 1 218 ? -9.523 -17.734 -3.719 1 98.69 218 GLN A CA 1
ATOM 1659 C C . GLN A 1 218 ? -9.328 -18.766 -4.836 1 98.69 218 GLN A C 1
ATOM 1661 O O . GLN A 1 218 ? -8.586 -18.516 -5.789 1 98.69 218 GLN A O 1
ATOM 1666 N N . LEU A 1 219 ? -9.945 -19.922 -4.672 1 98.62 219 LEU A N 1
ATOM 1667 C CA . LEU A 1 219 ? -9.836 -20.953 -5.691 1 98.62 219 LEU A CA 1
ATOM 1668 C C . LEU A 1 219 ? -10.383 -20.469 -7.027 1 98.62 219 LEU A C 1
ATOM 1670 O O . LEU A 1 219 ? -9.828 -20.781 -8.086 1 98.62 219 LEU A O 1
ATOM 1674 N N . ALA A 1 220 ? -11.461 -19.734 -6.957 1 98.56 220 ALA A N 1
ATOM 1675 C CA . ALA A 1 220 ? -11.984 -19.125 -8.18 1 98.56 220 ALA A CA 1
ATOM 1676 C C . ALA A 1 220 ? -10.961 -18.172 -8.789 1 98.56 220 ALA A C 1
ATOM 1678 O O . ALA A 1 220 ? -10.867 -18.062 -10.016 1 98.56 220 ALA A O 1
ATOM 1679 N N . GLY A 1 221 ? -10.289 -17.484 -7.926 1 98.25 221 GLY A N 1
ATOM 1680 C CA . GLY A 1 221 ? -9.195 -16.656 -8.398 1 98.25 221 GLY A CA 1
ATOM 1681 C C . GLY A 1 221 ? -8.102 -17.438 -9.094 1 98.25 221 GLY A C 1
ATOM 1682 O O . GLY A 1 221 ? -7.695 -17.094 -10.203 1 98.25 221 GLY A O 1
ATOM 1683 N N . TRP A 1 222 ? -7.648 -18.516 -8.508 1 98.31 222 TRP A N 1
ATOM 1684 C CA . TRP A 1 222 ? -6.641 -19.391 -9.102 1 98.31 222 TRP A CA 1
ATOM 1685 C C . TRP A 1 222 ? -7.121 -19.938 -10.438 1 98.31 222 TRP A C 1
ATOM 1687 O O . TRP A 1 222 ? -6.363 -19.969 -11.414 1 98.31 222 TRP A O 1
ATOM 1697 N N . ALA A 1 223 ? -8.336 -20.391 -10.445 1 98.25 223 ALA A N 1
ATOM 1698 C CA . ALA A 1 223 ? -8.891 -20.969 -11.664 1 98.25 223 ALA A CA 1
ATOM 1699 C C . ALA A 1 223 ? -8.945 -19.922 -12.781 1 98.25 223 ALA A C 1
ATOM 1701 O O . ALA A 1 223 ? -8.633 -20.234 -13.938 1 98.25 223 ALA A O 1
ATOM 1702 N N . SER A 1 224 ? -9.367 -18.75 -12.461 1 96.75 224 SER A N 1
ATOM 1703 C CA . SER A 1 224 ? -9.406 -17.672 -13.445 1 96.75 224 SER A CA 1
ATOM 1704 C C . SER A 1 224 ? -8.008 -17.328 -13.93 1 96.75 224 SER A C 1
ATOM 1706 O O . SER A 1 224 ? -7.805 -17.078 -15.125 1 96.75 224 SER A O 1
ATOM 1708 N N . TYR A 1 225 ? -7.133 -17.312 -13.039 1 97 225 TYR A N 1
ATOM 1709 C CA . TYR A 1 225 ? -5.727 -17.078 -13.336 1 97 225 TYR A CA 1
ATOM 1710 C C . TYR A 1 225 ? -5.188 -18.141 -14.297 1 97 225 TYR A C 1
ATOM 1712 O O . TYR A 1 225 ? -4.555 -17.812 -15.297 1 97 225 TYR A O 1
ATOM 1720 N N . ASP A 1 226 ? -5.469 -19.328 -14.016 1 97.56 226 ASP A N 1
ATOM 1721 C CA . ASP A 1 226 ? -5.016 -20.438 -14.844 1 97.56 226 ASP A CA 1
ATOM 1722 C C . ASP A 1 226 ? -5.676 -20.391 -16.219 1 97.56 226 ASP A C 1
ATOM 1724 O O . ASP A 1 226 ? -5.094 -20.859 -17.203 1 97.56 226 ASP A O 1
ATOM 1728 N N . ALA A 1 227 ? -6.812 -19.844 -16.297 1 94.69 227 ALA A N 1
ATOM 1729 C CA . ALA A 1 227 ? -7.551 -19.734 -17.562 1 94.69 227 ALA A CA 1
ATOM 1730 C C . ALA A 1 227 ? -7.137 -18.484 -18.328 1 94.69 227 ALA A C 1
ATOM 1732 O O . ALA A 1 227 ? -7.691 -18.203 -19.391 1 94.69 227 ALA A O 1
ATOM 1733 N N . GLY A 1 228 ? -6.246 -17.734 -17.75 1 94 228 GLY A N 1
ATOM 1734 C CA . GLY A 1 228 ? -5.715 -16.562 -18.453 1 94 228 GLY A CA 1
ATOM 1735 C C . GLY A 1 228 ? -6.527 -15.312 -18.219 1 94 228 GLY A C 1
ATOM 1736 O O . GLY A 1 228 ? -6.27 -14.273 -18.844 1 94 228 GLY A O 1
ATOM 1737 N N . MET A 1 229 ? -7.488 -15.344 -17.391 1 93.62 229 MET A N 1
ATOM 1738 C CA . MET A 1 229 ? -8.328 -14.195 -17.062 1 93.62 229 MET A CA 1
ATOM 1739 C C . MET A 1 229 ? -7.746 -13.414 -15.898 1 93.62 229 MET A C 1
ATOM 1741 O O . MET A 1 229 ? -8.367 -13.328 -14.828 1 93.62 229 MET A O 1
ATOM 1745 N N . ASN A 1 230 ? -6.695 -12.742 -16.156 1 95.25 230 ASN A N 1
ATOM 1746 C CA . ASN A 1 230 ? -5.863 -12.172 -15.094 1 95.25 230 ASN A CA 1
ATOM 1747 C C . ASN A 1 230 ? -6.59 -11.062 -14.344 1 95.25 230 ASN A C 1
ATOM 1749 O O . ASN A 1 230 ? -6.496 -10.969 -13.117 1 95.25 230 ASN A O 1
ATOM 1753 N N . GLY A 1 231 ? -7.266 -10.18 -15.039 1 92.75 231 GLY A N 1
ATOM 1754 C CA . GLY A 1 231 ? -8.016 -9.125 -14.375 1 92.75 231 GLY A CA 1
ATOM 1755 C C . GLY A 1 231 ? -9.086 -9.648 -13.445 1 92.75 231 GLY A C 1
ATOM 1756 O O . GLY A 1 231 ? -9.258 -9.133 -12.336 1 92.75 231 GLY A O 1
ATOM 1757 N N . LEU A 1 232 ? -9.789 -10.602 -13.859 1 93.19 232 LEU A N 1
ATOM 1758 C CA . LEU A 1 232 ? -10.828 -11.219 -13.047 1 93.19 232 LEU A CA 1
ATOM 1759 C C . LEU A 1 232 ? -10.227 -11.961 -11.859 1 93.19 232 LEU A C 1
ATOM 1761 O O . LEU A 1 232 ? -10.75 -11.883 -10.742 1 93.19 232 LEU A O 1
ATOM 1765 N N . ALA A 1 233 ? -9.164 -12.711 -12.086 1 97.31 233 ALA A N 1
ATOM 1766 C CA . ALA A 1 233 ? -8.461 -13.398 -11.008 1 97.31 233 ALA A CA 1
ATOM 1767 C C . ALA A 1 233 ? -8.062 -12.43 -9.898 1 97.31 233 ALA A C 1
ATOM 1769 O O . ALA A 1 233 ? -8.203 -12.734 -8.719 1 97.31 233 ALA A O 1
ATOM 1770 N N . GLN A 1 234 ? -7.586 -11.273 -10.344 1 97.25 234 GLN A N 1
ATOM 1771 C CA . GLN A 1 234 ? -7.188 -10.234 -9.398 1 97.25 234 GLN A CA 1
ATOM 1772 C C . GLN A 1 234 ? -8.352 -9.828 -8.5 1 97.25 234 GLN A C 1
ATOM 1774 O O . GLN A 1 234 ? -8.188 -9.68 -7.293 1 97.25 234 GLN A O 1
ATOM 1779 N N . ARG A 1 235 ? -9.492 -9.633 -9.078 1 96.25 235 ARG A N 1
ATOM 1780 C CA . ARG A 1 235 ? -10.672 -9.242 -8.32 1 96.25 235 ARG A CA 1
ATOM 1781 C C . ARG A 1 235 ? -11.086 -10.336 -7.344 1 96.25 235 ARG A C 1
ATOM 1783 O O . ARG A 1 235 ? -11.453 -10.055 -6.199 1 96.25 235 ARG A O 1
ATOM 1790 N N . TYR A 1 236 ? -11.023 -11.523 -7.762 1 98 236 TYR A N 1
ATOM 1791 C CA . TYR A 1 236 ? -11.32 -12.641 -6.875 1 98 236 TYR A CA 1
ATOM 1792 C C . TYR A 1 236 ? -10.344 -12.688 -5.707 1 98 236 TYR A C 1
ATOM 1794 O O . TYR A 1 236 ? -10.742 -12.945 -4.57 1 98 236 TYR A O 1
ATOM 1802 N N . MET A 1 237 ? -9.078 -12.453 -5.988 1 98.62 237 MET A N 1
ATOM 1803 C CA . MET A 1 237 ? -8.078 -12.492 -4.926 1 98.62 237 MET A CA 1
ATOM 1804 C C . MET A 1 237 ? -8.336 -11.391 -3.9 1 98.62 237 MET A C 1
ATOM 1806 O O . MET A 1 237 ? -8.266 -11.641 -2.693 1 98.62 237 MET A O 1
ATOM 1810 N N . VAL A 1 238 ? -8.641 -10.227 -4.387 1 98.44 238 VAL A N 1
ATOM 1811 C CA . VAL A 1 238 ? -8.891 -9.094 -3.494 1 98.44 238 VAL A CA 1
ATOM 1812 C C . VAL A 1 238 ? -10.109 -9.391 -2.617 1 98.44 238 VAL A C 1
ATOM 1814 O O . VAL A 1 238 ? -10.07 -9.172 -1.402 1 98.44 238 VAL A O 1
ATOM 1817 N N . GLN A 1 239 ? -11.148 -9.898 -3.209 1 98.44 239 GLN A N 1
ATOM 1818 C CA . GLN A 1 239 ? -12.352 -10.172 -2.438 1 98.44 239 GLN A CA 1
ATOM 1819 C C . GLN A 1 239 ? -12.148 -11.344 -1.485 1 98.44 239 GLN A C 1
ATOM 1821 O O . GLN A 1 239 ? -12.711 -11.367 -0.389 1 98.44 239 GLN A O 1
ATOM 1826 N N . ALA A 1 240 ? -11.414 -12.328 -1.919 1 98.88 240 ALA A N 1
ATOM 1827 C CA . ALA A 1 240 ? -11.047 -13.406 -1.004 1 98.88 240 ALA A CA 1
ATOM 1828 C C . ALA A 1 240 ? -10.305 -12.867 0.213 1 98.88 240 ALA A C 1
ATOM 1830 O O . ALA A 1 240 ? -10.57 -13.281 1.344 1 98.88 240 ALA A O 1
ATOM 1831 N N . LEU A 1 241 ? -9.375 -11.961 -0.028 1 98.81 241 LEU A N 1
ATOM 1832 C CA . LEU A 1 241 ? -8.602 -11.352 1.051 1 98.81 241 LEU A CA 1
ATOM 1833 C C . LEU A 1 241 ? -9.523 -10.617 2.021 1 98.81 241 LEU A C 1
ATOM 1835 O O . LEU A 1 241 ? -9.352 -10.719 3.238 1 98.81 241 LEU A O 1
ATOM 1839 N N . ARG A 1 242 ? -10.469 -9.922 1.464 1 98.5 242 ARG A N 1
ATOM 1840 C CA . ARG A 1 242 ? -11.391 -9.18 2.312 1 98.5 242 ARG A CA 1
ATOM 1841 C C . ARG A 1 242 ? -12.234 -10.125 3.17 1 98.5 242 ARG A C 1
ATOM 1843 O O . ARG A 1 242 ? -12.516 -9.828 4.332 1 98.5 242 ARG A O 1
ATOM 1850 N N . LEU A 1 243 ? -12.703 -11.227 2.6 1 98.69 243 LEU A N 1
ATOM 1851 C CA . LEU A 1 243 ? -13.469 -12.219 3.35 1 98.69 243 LEU A CA 1
ATOM 1852 C C . LEU A 1 243 ? -12.617 -12.859 4.438 1 98.69 243 LEU A C 1
ATOM 1854 O O . LEU A 1 243 ? -13.102 -13.133 5.539 1 98.69 243 LEU A O 1
ATOM 1858 N N . ALA A 1 244 ? -11.383 -13.133 4.105 1 98.75 244 ALA A N 1
ATOM 1859 C CA . ALA A 1 244 ? -10.477 -13.656 5.117 1 98.75 244 ALA A CA 1
ATOM 1860 C C . ALA A 1 244 ? -10.336 -12.688 6.289 1 98.75 244 ALA A C 1
ATOM 1862 O O . ALA A 1 244 ? -10.297 -13.109 7.449 1 98.75 244 ALA A O 1
ATOM 1863 N N . ALA A 1 245 ? -10.25 -11.43 5.953 1 98.62 245 ALA A N 1
ATOM 1864 C CA . ALA A 1 245 ? -10.164 -10.414 7 1 98.62 245 ALA A CA 1
ATOM 1865 C C . ALA A 1 245 ? -11.414 -10.43 7.879 1 98.62 245 ALA A C 1
ATOM 1867 O O . ALA A 1 245 ? -11.312 -10.336 9.102 1 98.62 245 ALA A O 1
ATOM 1868 N N . ALA A 1 246 ? -12.555 -10.539 7.258 1 98.38 246 ALA A N 1
ATOM 1869 C CA . ALA A 1 246 ? -13.82 -10.547 7.98 1 98.38 246 ALA A CA 1
ATOM 1870 C C . ALA A 1 246 ? -13.891 -11.727 8.945 1 98.38 246 ALA A C 1
ATOM 1872 O O . ALA A 1 246 ? -14.508 -11.633 10.016 1 98.38 246 ALA A O 1
ATOM 1873 N N . SER A 1 247 ? -13.312 -12.805 8.609 1 98.31 247 SER A N 1
ATOM 1874 C CA . SER A 1 247 ? -13.375 -14.023 9.398 1 98.31 247 SER A CA 1
ATOM 1875 C C . SER A 1 247 ? -12.258 -14.07 10.438 1 98.31 247 SER A C 1
ATOM 1877 O O . SER A 1 247 ? -12.258 -14.93 11.328 1 98.31 247 SER A O 1
ATOM 1879 N N . GLY A 1 248 ? -11.273 -13.211 10.25 1 98 248 GLY A N 1
ATOM 1880 C CA . GLY A 1 248 ? -10.117 -13.242 11.125 1 98 248 GLY A CA 1
ATOM 1881 C C . GLY A 1 248 ? -9.164 -14.391 10.82 1 98 248 GLY A C 1
ATOM 1882 O O . GLY A 1 248 ? -8.383 -14.797 11.68 1 98 248 GLY A O 1
ATOM 1883 N N . ASP A 1 249 ? -9.281 -14.969 9.688 1 97.94 249 ASP A N 1
ATOM 1884 C CA . ASP A 1 249 ? -8.438 -16.094 9.305 1 97.94 249 ASP A CA 1
ATOM 1885 C C . ASP A 1 249 ? -7.07 -15.609 8.828 1 97.94 249 ASP A C 1
ATOM 1887 O O . ASP A 1 249 ? -6.836 -15.484 7.621 1 97.94 249 ASP A O 1
ATOM 1891 N N . ARG A 1 250 ? -6.16 -15.422 9.703 1 97.56 250 ARG A N 1
ATOM 1892 C CA . ARG A 1 250 ? -4.863 -14.797 9.453 1 97.56 250 ARG A CA 1
ATOM 1893 C C . ARG A 1 250 ? -4.02 -15.656 8.516 1 97.56 250 ARG A C 1
ATOM 1895 O O . ARG A 1 250 ? -3.455 -15.156 7.539 1 97.56 250 ARG A O 1
ATOM 1902 N N . PRO A 1 251 ? -3.924 -17.016 8.688 1 97.56 251 PRO A N 1
ATOM 1903 C CA . PRO A 1 251 ? -3.137 -17.828 7.754 1 97.56 251 PRO A CA 1
ATOM 1904 C C . PRO A 1 251 ? -3.656 -17.734 6.32 1 97.56 251 PRO A C 1
ATOM 1906 O O . PRO A 1 251 ? -2.867 -17.625 5.379 1 97.56 251 PRO A O 1
ATOM 1909 N N . LEU A 1 252 ? -4.949 -17.781 6.184 1 98.25 252 LEU A N 1
ATOM 1910 C CA . LEU A 1 252 ? -5.523 -17.703 4.844 1 98.25 252 LEU A CA 1
ATOM 1911 C C . LEU A 1 252 ? -5.227 -16.359 4.191 1 98.25 252 LEU A C 1
ATOM 1913 O O . LEU A 1 252 ? -4.957 -16.297 2.99 1 98.25 252 LEU A O 1
ATOM 1917 N N . GLY A 1 253 ? -5.332 -15.289 4.984 1 98.69 253 GLY A N 1
ATOM 1918 C CA . GLY A 1 253 ? -4.957 -13.984 4.461 1 98.69 253 GLY A CA 1
ATOM 1919 C C . GLY A 1 253 ? -3.527 -13.938 3.953 1 98.69 253 GLY A C 1
ATOM 1920 O O . GLY A 1 253 ? -3.268 -13.406 2.871 1 98.69 253 GLY A O 1
ATOM 1921 N N . ALA A 1 254 ? -2.641 -14.477 4.68 1 98.38 254 ALA A N 1
ATOM 1922 C CA . ALA A 1 254 ? -1.24 -14.547 4.27 1 98.38 254 ALA A CA 1
ATOM 1923 C C . ALA A 1 254 ? -1.086 -15.328 2.969 1 98.38 254 ALA A C 1
ATOM 1925 O O . ALA A 1 254 ? -0.338 -14.914 2.076 1 98.38 254 ALA A O 1
ATOM 1926 N N . GLU A 1 255 ? -1.785 -16.406 2.891 1 98.19 255 GLU A N 1
ATOM 1927 C CA . GLU A 1 255 ? -1.742 -17.234 1.694 1 98.19 255 GLU A CA 1
ATOM 1928 C C . GLU A 1 255 ? -2.275 -16.484 0.477 1 98.19 255 GLU A C 1
ATOM 1930 O O . GLU A 1 255 ? -1.767 -16.656 -0.633 1 98.19 255 GLU A O 1
ATOM 1935 N N . ILE A 1 256 ? -3.318 -15.773 0.67 1 98.75 256 ILE A N 1
ATOM 1936 C CA . ILE A 1 256 ? -3.904 -15.023 -0.438 1 98.75 256 ILE A CA 1
ATOM 1937 C C . ILE A 1 256 ? -2.949 -13.922 -0.881 1 98.75 256 ILE A C 1
ATOM 1939 O O . ILE A 1 256 ? -2.795 -13.664 -2.078 1 98.75 256 ILE A O 1
ATOM 1943 N N . LEU A 1 257 ? -2.33 -13.219 0.068 1 98.75 257 LEU A N 1
ATOM 1944 C CA . LEU A 1 257 ? -1.3 -12.25 -0.272 1 98.75 257 LEU A CA 1
ATOM 1945 C C . LEU A 1 257 ? -0.177 -12.898 -1.073 1 98.75 257 LEU A C 1
ATOM 1947 O O . LEU A 1 257 ? 0.328 -12.312 -2.031 1 98.75 257 LEU A O 1
ATOM 1951 N N . ALA A 1 258 ? 0.203 -14.086 -0.705 1 98.56 258 ALA A N 1
ATOM 1952 C CA . ALA A 1 258 ? 1.213 -14.836 -1.443 1 98.56 258 ALA A CA 1
ATOM 1953 C C . ALA A 1 258 ? 0.745 -15.133 -2.865 1 98.56 258 ALA A C 1
ATOM 1955 O O . ALA A 1 258 ? 1.521 -15.023 -3.816 1 98.56 258 ALA A O 1
ATOM 1956 N N . ALA A 1 259 ? -0.477 -15.508 -2.975 1 98.44 259 ALA A N 1
ATOM 1957 C CA . ALA A 1 259 ? -1.053 -15.766 -4.293 1 98.44 259 ALA A CA 1
ATOM 1958 C C . ALA A 1 259 ? -1.025 -14.508 -5.156 1 98.44 259 ALA A C 1
ATOM 1960 O O . ALA A 1 259 ? -0.766 -14.578 -6.359 1 98.44 259 ALA A O 1
ATOM 1961 N N . MET A 1 260 ? -1.31 -13.383 -4.543 1 98.62 260 MET A N 1
ATOM 1962 C CA . MET A 1 260 ? -1.242 -12.109 -5.246 1 98.62 260 MET A CA 1
ATOM 1963 C C . MET A 1 260 ? 0.17 -11.844 -5.758 1 98.62 260 MET A C 1
ATOM 1965 O O . MET A 1 260 ? 0.35 -11.398 -6.891 1 98.62 260 MET A O 1
ATOM 1969 N N . SER A 1 261 ? 1.104 -12.117 -4.977 1 98.69 261 SER A N 1
ATOM 1970 C CA . SER A 1 261 ? 2.502 -11.977 -5.379 1 98.69 261 SER A CA 1
ATOM 1971 C C . SER A 1 261 ? 2.836 -12.891 -6.555 1 98.69 261 SER A C 1
ATOM 1973 O O . SER A 1 261 ? 3.5 -12.469 -7.504 1 98.69 261 SER A O 1
ATOM 1975 N N . HIS A 1 262 ? 2.377 -14.133 -6.445 1 98.31 262 HIS A N 1
ATOM 1976 C CA . HIS A 1 262 ? 2.6 -15.102 -7.512 1 98.31 262 HIS A CA 1
ATOM 1977 C C . HIS A 1 262 ? 2.096 -14.578 -8.852 1 98.31 262 HIS A C 1
ATOM 1979 O O . HIS A 1 262 ? 2.812 -14.633 -9.852 1 98.31 262 HIS A O 1
ATOM 1985 N N . GLN A 1 263 ? 0.918 -14.07 -8.836 1 98.31 263 GLN A N 1
ATOM 1986 C CA . GLN A 1 263 ? 0.319 -13.555 -10.062 1 98.31 263 GLN A CA 1
ATOM 1987 C C . GLN A 1 263 ? 1.091 -12.344 -10.586 1 98.31 263 GLN A C 1
ATOM 1989 O O . GLN A 1 263 ? 1.319 -12.219 -11.789 1 98.31 263 GLN A O 1
ATOM 1994 N N . ALA A 1 264 ? 1.463 -11.461 -9.688 1 98 264 ALA A N 1
ATOM 1995 C CA . ALA A 1 264 ? 2.223 -10.281 -10.078 1 98 264 ALA A CA 1
ATOM 1996 C C . ALA A 1 264 ? 3.547 -10.672 -10.734 1 98 264 ALA A C 1
ATOM 1998 O O . ALA A 1 264 ? 3.93 -10.109 -11.758 1 98 264 ALA A O 1
ATOM 1999 N N . ALA A 1 265 ? 4.219 -11.625 -10.18 1 97.62 265 ALA A N 1
ATOM 2000 C CA . ALA A 1 265 ? 5.496 -12.07 -10.727 1 97.62 265 ALA A CA 1
ATOM 2001 C C . ALA A 1 265 ? 5.305 -12.727 -12.094 1 97.62 265 ALA A C 1
ATOM 2003 O O . ALA A 1 265 ? 6.086 -12.484 -13.016 1 97.62 265 ALA A O 1
ATOM 2004 N N . TYR A 1 266 ? 4.27 -13.562 -12.156 1 96.38 266 TYR A N 1
ATOM 2005 C CA . TYR A 1 266 ? 3.959 -14.219 -13.422 1 96.38 266 TYR A CA 1
ATOM 2006 C C . TYR A 1 266 ? 3.748 -13.195 -14.531 1 96.38 266 TYR A C 1
ATOM 2008 O O . TYR A 1 266 ? 4.152 -13.414 -15.672 1 96.38 266 TYR A O 1
ATOM 2016 N N . LEU A 1 267 ? 3.174 -12.109 -14.172 1 95.19 267 LEU A N 1
ATOM 2017 C CA . LEU A 1 267 ? 2.873 -11.07 -15.148 1 95.19 267 LEU A CA 1
ATOM 2018 C C . LEU A 1 267 ? 3.98 -10.023 -15.18 1 95.19 267 LEU A C 1
ATOM 2020 O O . LEU A 1 267 ? 3.754 -8.891 -15.617 1 95.19 267 LEU A O 1
ATOM 2024 N N . ARG A 1 268 ? 5.109 -10.273 -14.602 1 93.56 268 ARG A N 1
ATOM 2025 C CA . ARG A 1 268 ? 6.383 -9.578 -14.719 1 93.56 268 ARG A CA 1
ATOM 2026 C C . ARG A 1 268 ? 6.344 -8.242 -13.984 1 93.56 268 ARG A C 1
ATOM 2028 O O . ARG A 1 268 ? 7.043 -7.297 -14.359 1 93.56 268 ARG A O 1
ATOM 2035 N N . ALA A 1 269 ? 5.426 -8.109 -13.125 1 95.56 269 ALA A N 1
ATOM 2036 C CA . ALA A 1 269 ? 5.418 -6.949 -12.242 1 95.56 269 ALA A CA 1
ATOM 2037 C C . ALA A 1 269 ? 6.332 -7.164 -11.039 1 95.56 269 ALA A C 1
ATOM 2039 O O . ALA A 1 269 ? 5.859 -7.352 -9.922 1 95.56 269 ALA A O 1
ATOM 2040 N N . SER A 1 270 ? 7.605 -7.039 -11.289 1 96.06 270 SER A N 1
ATOM 2041 C CA . SER A 1 270 ? 8.656 -7.453 -10.367 1 96.06 270 SER A CA 1
ATOM 2042 C C . SER A 1 270 ? 8.547 -6.707 -9.039 1 96.06 270 SER A C 1
ATOM 2044 O O . SER A 1 270 ? 8.508 -7.328 -7.973 1 96.06 270 SER A O 1
ATOM 2046 N N . VAL A 1 271 ? 8.414 -5.418 -9.047 1 93 271 VAL A N 1
ATOM 2047 C CA . VAL A 1 271 ? 8.43 -4.578 -7.852 1 93 271 VAL A CA 1
ATOM 2048 C C . VAL A 1 271 ? 7.219 -4.895 -6.977 1 93 271 VAL A C 1
ATOM 2050 O O . VAL A 1 271 ? 7.359 -5.121 -5.77 1 93 271 VAL A O 1
ATOM 2053 N N . ASP A 1 272 ? 6.062 -4.973 -7.574 1 95.06 272 ASP A N 1
ATOM 2054 C CA . ASP A 1 272 ? 4.836 -5.277 -6.844 1 95.06 272 ASP A CA 1
ATOM 2055 C C . ASP A 1 272 ? 4.879 -6.691 -6.27 1 95.06 272 ASP A C 1
ATOM 2057 O O . ASP A 1 272 ? 4.395 -6.93 -5.16 1 95.06 272 ASP A O 1
ATOM 2061 N N . ALA A 1 273 ? 5.422 -7.574 -7.02 1 98.19 273 ALA A N 1
ATOM 2062 C CA . ALA A 1 273 ? 5.527 -8.953 -6.555 1 98.19 273 ALA A CA 1
ATOM 2063 C C . ALA A 1 273 ? 6.352 -9.039 -5.273 1 98.19 273 ALA A C 1
ATOM 2065 O O . ALA A 1 273 ? 5.969 -9.742 -4.328 1 98.19 273 ALA A O 1
ATOM 2066 N N . VAL A 1 274 ? 7.441 -8.352 -5.285 1 97.5 274 VAL A N 1
ATOM 2067 C CA . VAL A 1 274 ? 8.312 -8.352 -4.117 1 97.5 274 VAL A CA 1
ATOM 2068 C C . VAL A 1 274 ? 7.574 -7.742 -2.926 1 97.5 274 VAL A C 1
ATOM 2070 O O . VAL A 1 274 ? 7.582 -8.305 -1.828 1 97.5 274 VAL A O 1
ATOM 2073 N N . ASP A 1 275 ? 6.938 -6.637 -3.137 1 96.62 275 ASP A N 1
ATOM 2074 C CA . ASP A 1 275 ? 6.203 -5.969 -2.066 1 96.62 275 ASP A CA 1
ATOM 2075 C C . ASP A 1 275 ? 5.094 -6.863 -1.517 1 96.62 275 ASP A C 1
ATOM 2077 O O . ASP A 1 275 ? 4.91 -6.953 -0.301 1 96.62 275 ASP A O 1
ATOM 2081 N N . LEU A 1 276 ? 4.371 -7.504 -2.354 1 98.44 276 LEU A N 1
ATOM 2082 C CA . LEU A 1 276 ? 3.283 -8.383 -1.943 1 98.44 276 LEU A CA 1
ATOM 2083 C C . LEU A 1 276 ? 3.818 -9.602 -1.192 1 98.44 276 LEU A C 1
ATOM 2085 O O . LEU A 1 276 ? 3.203 -10.055 -0.226 1 98.44 276 LEU A O 1
ATOM 2089 N N . ALA A 1 277 ? 4.93 -10.125 -1.631 1 98.62 277 ALA A N 1
ATOM 2090 C CA . ALA A 1 277 ? 5.543 -11.25 -0.93 1 98.62 277 ALA A CA 1
ATOM 2091 C C . ALA A 1 277 ? 5.965 -10.852 0.482 1 98.62 277 ALA A C 1
ATOM 2093 O O . ALA A 1 277 ? 5.809 -11.633 1.425 1 98.62 277 ALA A O 1
ATOM 2094 N N . ARG A 1 278 ? 6.461 -9.711 0.574 1 97.94 278 ARG A N 1
ATOM 2095 C CA . ARG A 1 278 ? 6.852 -9.219 1.89 1 97.94 278 ARG A CA 1
ATOM 2096 C C . ARG A 1 278 ? 5.629 -9.016 2.781 1 97.94 278 ARG A C 1
ATOM 2098 O O . ARG A 1 278 ? 5.676 -9.289 3.98 1 97.94 278 ARG A O 1
ATOM 2105 N N . ALA A 1 279 ? 4.598 -8.5 2.205 1 98.31 279 ALA A N 1
ATOM 2106 C CA . ALA A 1 279 ? 3.344 -8.398 2.945 1 98.31 279 ALA A CA 1
ATOM 2107 C C . ALA A 1 279 ? 2.869 -9.766 3.42 1 98.31 279 ALA A C 1
ATOM 2109 O O . ALA A 1 279 ? 2.447 -9.922 4.566 1 98.31 279 ALA A O 1
ATOM 2110 N N . ALA A 1 280 ? 2.957 -10.727 2.547 1 98.69 280 ALA A N 1
ATOM 2111 C CA . ALA A 1 280 ? 2.584 -12.094 2.898 1 98.69 280 ALA A CA 1
ATOM 2112 C C . ALA A 1 280 ? 3.463 -12.633 4.023 1 98.69 280 ALA A C 1
ATOM 2114 O O . ALA A 1 280 ? 2.973 -13.297 4.938 1 98.69 280 ALA A O 1
ATOM 2115 N N . SER A 1 281 ? 4.711 -12.375 3.912 1 98.06 281 SER A N 1
ATOM 2116 C CA . SER A 1 281 ? 5.652 -12.828 4.934 1 98.06 281 SER A CA 1
ATOM 2117 C C . SER A 1 281 ? 5.305 -12.242 6.301 1 98.06 281 SER A C 1
ATOM 2119 O O . SER A 1 281 ? 5.312 -12.953 7.305 1 98.06 281 SER A O 1
ATOM 2121 N N . ARG A 1 282 ? 5.027 -10.953 6.301 1 96.88 282 ARG A N 1
ATOM 2122 C CA . ARG A 1 282 ? 4.645 -10.305 7.547 1 96.88 282 ARG A CA 1
ATOM 2123 C C . ARG A 1 282 ? 3.35 -10.891 8.094 1 96.88 282 ARG A C 1
ATOM 2125 O O . ARG A 1 282 ? 3.244 -11.164 9.297 1 96.88 282 ARG A O 1
ATOM 2132 N N . ALA A 1 283 ? 2.406 -11.078 7.25 1 97.62 283 ALA A N 1
ATOM 2133 C CA . ALA A 1 283 ? 1.135 -11.672 7.652 1 97.62 283 ALA A CA 1
ATOM 2134 C C . ALA A 1 283 ? 1.334 -13.086 8.188 1 97.62 283 ALA A C 1
ATOM 2136 O O . ALA A 1 283 ? 0.708 -13.477 9.172 1 97.62 283 ALA A O 1
ATOM 2137 N N . ALA A 1 284 ? 2.189 -13.828 7.562 1 96.94 284 ALA A N 1
ATOM 2138 C CA . ALA A 1 284 ? 2.48 -15.195 7.984 1 96.94 284 ALA A CA 1
ATOM 2139 C C . ALA A 1 284 ? 3.158 -15.219 9.352 1 96.94 284 ALA A C 1
ATOM 2141 O O . ALA A 1 284 ? 2.863 -16.078 10.18 1 96.94 284 ALA A O 1
ATOM 2142 N N . ALA A 1 285 ? 4.043 -14.297 9.516 1 94.94 285 ALA A N 1
ATOM 2143 C CA . ALA A 1 285 ? 4.711 -14.195 10.805 1 94.94 285 ALA A CA 1
ATOM 2144 C C . ALA A 1 285 ? 3.707 -13.883 11.914 1 94.94 285 ALA A C 1
ATOM 2146 O O . ALA A 1 285 ? 3.756 -14.492 12.992 1 94.94 285 ALA A O 1
ATOM 2147 N N . ASP A 1 286 ? 2.816 -12.992 11.648 1 94.38 286 ASP A N 1
ATOM 2148 C CA . ASP A 1 286 ? 1.775 -12.641 12.609 1 94.38 286 ASP A CA 1
ATOM 2149 C C . ASP A 1 286 ? 0.879 -13.844 12.906 1 94.38 286 ASP A C 1
ATOM 2151 O O . ASP A 1 286 ? 0.388 -14 14.023 1 94.38 286 ASP A O 1
ATOM 2155 N N . ALA A 1 287 ? 0.675 -14.672 11.883 1 95.06 287 ALA A N 1
ATOM 2156 C CA . ALA A 1 287 ? -0.198 -15.836 12.016 1 95.06 287 ALA A CA 1
ATOM 2157 C C . ALA A 1 287 ? 0.542 -17 12.648 1 95.06 287 ALA A C 1
ATOM 2159 O O . ALA A 1 287 ? -0.08 -17.969 13.094 1 95.06 287 ALA A O 1
ATOM 2160 N N . GLY A 1 288 ? 1.832 -16.953 12.641 1 93.69 288 GLY A N 1
ATOM 2161 C CA . GLY A 1 288 ? 2.645 -18.016 13.227 1 93.69 288 GLY A CA 1
ATOM 2162 C C . GLY A 1 288 ? 2.738 -19.25 12.352 1 93.69 288 GLY A C 1
ATOM 2163 O O . GLY A 1 288 ? 2.768 -20.375 12.859 1 93.69 288 GLY A O 1
ATOM 2164 N N . VAL A 1 289 ? 2.686 -19.094 11.047 1 94.31 289 VAL A N 1
ATOM 2165 C CA . VAL A 1 289 ? 2.76 -20.234 10.133 1 94.31 289 VAL A CA 1
ATOM 2166 C C . VAL A 1 289 ? 4.062 -20.188 9.344 1 94.31 289 VAL A C 1
ATOM 2168 O O . VAL A 1 289 ? 4.141 -19.516 8.312 1 94.31 289 VAL A O 1
ATOM 2171 N N . ALA A 1 290 ? 5.02 -20.969 9.656 1 93.25 290 ALA A N 1
ATOM 2172 C CA . ALA A 1 290 ? 6.363 -20.953 9.078 1 93.25 290 ALA A CA 1
ATOM 2173 C C . ALA A 1 290 ? 6.336 -21.375 7.617 1 93.25 290 ALA A C 1
ATOM 2175 O O . ALA A 1 290 ? 7.121 -20.891 6.805 1 93.25 290 ALA A O 1
ATOM 2176 N N . ALA A 1 291 ? 5.473 -22.297 7.289 1 93.81 291 ALA A N 1
ATOM 2177 C CA . ALA A 1 291 ? 5.387 -22.766 5.91 1 93.81 291 ALA A CA 1
ATOM 2178 C C . ALA A 1 291 ? 5.012 -21.641 4.961 1 93.81 291 ALA A C 1
ATOM 2180 O O . ALA A 1 291 ? 5.527 -21.562 3.844 1 93.81 291 ALA A O 1
ATOM 2181 N N . ILE A 1 292 ? 4.09 -20.797 5.426 1 96.44 292 ILE A N 1
ATOM 2182 C CA . ILE A 1 292 ? 3.701 -19.672 4.582 1 96.44 292 ILE A CA 1
ATOM 2183 C C . ILE A 1 292 ? 4.832 -18.656 4.527 1 96.44 292 ILE A C 1
ATOM 2185 O O . ILE A 1 292 ? 5.031 -17.984 3.51 1 96.44 292 ILE A O 1
ATOM 2189 N N . GLN A 1 293 ? 5.605 -18.5 5.578 1 96.31 293 GLN A N 1
ATOM 2190 C CA . GLN A 1 293 ? 6.793 -17.656 5.531 1 96.31 293 GLN A CA 1
ATOM 2191 C C . GLN A 1 293 ? 7.777 -18.156 4.473 1 96.31 293 GLN A C 1
ATOM 2193 O O . GLN A 1 293 ? 8.359 -17.344 3.738 1 96.31 293 GLN A O 1
ATOM 2198 N N . ALA A 1 294 ? 7.934 -19.438 4.438 1 95.81 294 ALA A N 1
ATOM 2199 C CA . ALA A 1 294 ? 8.805 -20.031 3.42 1 95.81 294 ALA A CA 1
ATOM 2200 C C . ALA A 1 294 ? 8.266 -19.766 2.018 1 95.81 294 ALA A C 1
ATOM 2202 O O . ALA A 1 294 ? 9.016 -19.375 1.12 1 95.81 294 ALA A O 1
ATOM 2203 N N . GLU A 1 295 ? 7.016 -19.984 1.889 1 97.12 295 GLU A N 1
ATOM 2204 C CA . GLU A 1 295 ? 6.363 -19.703 0.612 1 97.12 295 GLU A CA 1
ATOM 2205 C C . GLU A 1 295 ? 6.535 -18.25 0.207 1 97.12 295 GLU A C 1
ATOM 2207 O O . GLU A 1 295 ? 6.855 -17.953 -0.945 1 97.12 295 GLU A O 1
ATOM 2212 N N . SER A 1 296 ? 6.309 -17.359 1.158 1 98.19 296 SER A N 1
ATOM 2213 C CA . SER A 1 296 ? 6.441 -15.938 0.89 1 98.19 296 SER A CA 1
ATOM 2214 C C . SER A 1 296 ? 7.863 -15.578 0.471 1 98.19 296 SER A C 1
ATOM 2216 O O . SER A 1 296 ? 8.062 -14.75 -0.414 1 98.19 296 SER A O 1
ATOM 2218 N N . ALA A 1 297 ? 8.797 -16.188 1.082 1 97.69 297 ALA A N 1
ATOM 2219 C CA . ALA A 1 297 ? 10.195 -15.922 0.762 1 97.69 297 ALA A CA 1
ATOM 2220 C C . ALA A 1 297 ? 10.531 -16.359 -0.66 1 97.69 297 ALA A C 1
ATOM 2222 O O . ALA A 1 297 ? 11.25 -15.672 -1.384 1 97.69 297 ALA A O 1
ATOM 2223 N N . VAL A 1 298 ? 10.07 -17.516 -1.011 1 97.75 298 VAL A N 1
ATOM 2224 C CA . VAL A 1 298 ? 10.391 -18 -2.35 1 97.75 298 VAL A CA 1
ATOM 2225 C C . VAL A 1 298 ? 9.648 -17.156 -3.393 1 97.75 298 VAL A C 1
ATOM 2227 O O . VAL A 1 298 ? 10.164 -16.922 -4.484 1 97.75 298 VAL A O 1
ATOM 2230 N N . LEU A 1 299 ? 8.484 -16.688 -3.088 1 98.62 299 LEU A N 1
ATOM 2231 C CA . LEU A 1 299 ? 7.773 -15.789 -3.998 1 98.62 299 LEU A CA 1
ATOM 2232 C C . LEU A 1 299 ? 8.477 -14.445 -4.102 1 98.62 299 LEU A C 1
ATOM 2234 O O . LEU A 1 299 ? 8.469 -13.812 -5.16 1 98.62 299 LEU A O 1
ATOM 2238 N N . GLU A 1 300 ? 9.031 -13.969 -2.988 1 98.38 300 GLU A N 1
ATOM 2239 C CA . GLU A 1 300 ? 9.883 -12.789 -3.059 1 98.38 300 GLU A CA 1
ATOM 2240 C C . GLU A 1 300 ? 11.055 -13.008 -4.016 1 98.38 300 GLU A C 1
ATOM 2242 O O . GLU A 1 300 ? 11.375 -12.133 -4.82 1 98.38 300 GLU A O 1
ATOM 2247 N N . ALA A 1 301 ? 11.633 -14.188 -3.898 1 98.38 301 ALA A N 1
ATOM 2248 C CA . ALA A 1 301 ? 12.719 -14.547 -4.805 1 98.38 301 ALA A CA 1
ATOM 2249 C C . ALA A 1 301 ? 12.266 -14.492 -6.258 1 98.38 301 ALA A C 1
ATOM 2251 O O . ALA A 1 301 ? 12.992 -14.008 -7.125 1 98.38 301 ALA A O 1
ATOM 2252 N N . GLN A 1 302 ? 11.133 -14.984 -6.465 1 98.44 302 GLN A N 1
ATOM 2253 C CA . GLN A 1 302 ? 10.594 -14.969 -7.82 1 98.44 302 GLN A CA 1
ATOM 2254 C C . GLN A 1 302 ? 10.453 -13.539 -8.336 1 98.44 302 GLN A C 1
ATOM 2256 O O . GLN A 1 302 ? 10.75 -13.258 -9.492 1 98.44 302 GLN A O 1
ATOM 2261 N N . GLY A 1 303 ? 9.938 -12.68 -7.473 1 98.31 303 GLY A N 1
ATOM 2262 C CA . GLY A 1 303 ? 9.875 -11.281 -7.848 1 98.31 303 GLY A CA 1
ATOM 2263 C C . GLY A 1 303 ? 11.227 -10.695 -8.211 1 98.31 303 GLY A C 1
ATOM 2264 O O . GLY A 1 303 ? 11.359 -10.008 -9.227 1 98.31 303 GLY A O 1
ATOM 2265 N N . HIS A 1 304 ? 12.203 -10.969 -7.434 1 97.38 304 HIS A N 1
ATOM 2266 C CA . HIS A 1 304 ? 13.555 -10.492 -7.703 1 97.38 304 HIS A CA 1
ATOM 2267 C C . HIS A 1 304 ? 14.102 -11.078 -9 1 97.38 304 HIS A C 1
ATOM 2269 O O . HIS A 1 304 ? 14.766 -10.375 -9.773 1 97.38 304 HIS A O 1
ATOM 2275 N N . ALA A 1 305 ? 13.844 -12.336 -9.211 1 97.69 305 ALA A N 1
ATOM 2276 C CA . ALA A 1 305 ? 14.336 -13.016 -10.406 1 97.69 305 ALA A CA 1
ATOM 2277 C C . ALA A 1 305 ? 13.766 -12.383 -11.672 1 97.69 305 ALA A C 1
ATOM 2279 O O . ALA A 1 305 ? 14.492 -12.117 -12.633 1 97.69 305 ALA A O 1
ATOM 2280 N N . VAL A 1 306 ? 12.5 -12.109 -11.656 1 95.94 306 VAL A N 1
ATOM 2281 C CA . VAL A 1 306 ? 11.836 -11.492 -12.805 1 95.94 306 VAL A CA 1
ATOM 2282 C C . VAL A 1 306 ? 12.391 -10.094 -13.039 1 95.94 306 VAL A C 1
ATOM 2284 O O . VAL A 1 306 ? 12.508 -9.648 -14.18 1 95.94 306 VAL A O 1
ATOM 2287 N N . GLY A 1 307 ? 12.781 -9.484 -12 1 94.5 307 GLY A N 1
ATOM 2288 C CA . GLY A 1 307 ? 13.367 -8.156 -12.094 1 94.5 307 GLY A CA 1
ATOM 2289 C C . GLY A 1 307 ? 14.859 -8.188 -12.367 1 94.5 307 GLY A C 1
ATOM 2290 O O . GLY A 1 307 ? 15.492 -7.141 -12.516 1 94.5 307 GLY A O 1
ATOM 2291 N N . GLY A 1 308 ? 15.469 -9.359 -12.398 1 95.06 308 GLY A N 1
ATOM 2292 C CA . GLY A 1 308 ? 16.875 -9.516 -12.758 1 95.06 308 GLY A CA 1
ATOM 2293 C C . GLY A 1 308 ? 17.812 -9.297 -11.594 1 95.06 308 GLY A C 1
ATOM 2294 O O . GLY A 1 308 ? 19.016 -9.164 -11.781 1 95.06 308 GLY A O 1
ATOM 2295 N N . ASN A 1 309 ? 17.328 -9.195 -10.43 1 93.5 309 ASN A N 1
ATOM 2296 C CA . ASN A 1 309 ? 18.172 -8.992 -9.25 1 93.5 309 ASN A CA 1
ATOM 2297 C C . ASN A 1 309 ? 18.641 -10.328 -8.664 1 93.5 309 ASN A C 1
ATOM 2299 O O . ASN A 1 309 ? 18.016 -10.852 -7.738 1 93.5 309 ASN A O 1
ATOM 2303 N N . GLU A 1 310 ? 19.75 -10.812 -9.039 1 92.88 310 GLU A N 1
ATOM 2304 C CA . GLU A 1 310 ? 20.25 -12.148 -8.711 1 92.88 310 GLU A CA 1
ATOM 2305 C C . GLU A 1 310 ? 20.609 -12.25 -7.234 1 92.88 310 GLU A C 1
ATOM 2307 O O . GLU A 1 310 ? 20.297 -13.25 -6.582 1 92.88 310 GLU A O 1
ATOM 2312 N N . ALA A 1 311 ? 21.281 -11.273 -6.77 1 90.38 311 ALA A N 1
ATOM 2313 C CA . ALA A 1 311 ? 21.734 -11.32 -5.379 1 90.38 311 ALA A CA 1
ATOM 2314 C C . ALA A 1 311 ? 20.547 -11.375 -4.418 1 90.38 311 ALA A C 1
ATOM 2316 O O . ALA A 1 311 ? 20.531 -12.195 -3.5 1 90.38 311 ALA A O 1
ATOM 2317 N N . ALA A 1 312 ? 19.562 -10.531 -4.645 1 93.81 312 ALA A N 1
ATOM 2318 C CA . ALA A 1 312 ? 18.375 -10.508 -3.793 1 93.81 312 ALA A CA 1
ATOM 2319 C C . ALA A 1 312 ? 17.578 -11.805 -3.932 1 93.81 312 ALA A C 1
ATOM 2321 O O . ALA A 1 312 ? 17.031 -12.305 -2.951 1 93.81 312 ALA A O 1
ATOM 2322 N N . CYS A 1 313 ? 17.516 -12.328 -5.105 1 96.5 313 CYS A N 1
ATOM 2323 C CA . CYS A 1 313 ? 16.859 -13.602 -5.344 1 96.5 313 CYS A CA 1
ATOM 2324 C C . CYS A 1 313 ? 17.516 -14.711 -4.531 1 96.5 313 CYS A C 1
ATOM 2326 O O . CYS A 1 313 ? 16.828 -15.461 -3.83 1 96.5 313 CYS A O 1
ATOM 2328 N N . ALA A 1 314 ? 18.828 -14.75 -4.602 1 93.81 314 ALA A N 1
ATOM 2329 C CA . ALA A 1 314 ? 19.562 -15.797 -3.893 1 93.81 314 ALA A CA 1
ATOM 2330 C C . ALA A 1 314 ? 19.328 -15.695 -2.387 1 93.81 314 ALA A C 1
ATOM 2332 O O . ALA A 1 314 ? 19.141 -16.719 -1.716 1 93.81 314 ALA A O 1
ATOM 2333 N N . SER A 1 315 ? 19.375 -14.523 -1.893 1 93.31 315 SER A N 1
ATOM 2334 C CA . SER A 1 315 ? 19.156 -14.312 -0.467 1 93.31 315 SER A CA 1
ATOM 2335 C C . SER A 1 315 ? 17.766 -14.766 -0.055 1 93.31 315 SER A C 1
ATOM 2337 O O . SER A 1 315 ? 17.578 -15.375 1.004 1 93.31 315 SER A O 1
ATOM 2339 N N . ALA A 1 316 ? 16.781 -14.453 -0.87 1 96.94 316 ALA A N 1
ATOM 2340 C CA . ALA A 1 316 ? 15.406 -14.836 -0.581 1 96.94 316 ALA A CA 1
ATOM 2341 C C . ALA A 1 316 ? 15.227 -16.359 -0.668 1 96.94 316 ALA A C 1
ATOM 2343 O O . ALA A 1 316 ? 14.492 -16.938 0.125 1 96.94 316 ALA A O 1
ATOM 2344 N N . LEU A 1 317 ? 15.852 -17 -1.606 1 96.12 317 LEU A N 1
ATOM 2345 C CA . LEU A 1 317 ? 15.797 -18.453 -1.729 1 96.12 317 LEU A CA 1
ATOM 2346 C C . LEU A 1 317 ? 16.391 -19.125 -0.494 1 96.12 317 LEU A C 1
ATOM 2348 O O . LEU A 1 317 ? 15.836 -20.109 0.004 1 96.12 317 LEU A O 1
ATOM 2352 N N . ASP A 1 318 ? 17.453 -18.562 -0.03 1 94.06 318 ASP A N 1
ATOM 2353 C CA . ASP A 1 318 ? 18.062 -19.094 1.183 1 94.06 318 ASP A CA 1
ATOM 2354 C C . ASP A 1 318 ? 17.109 -18.984 2.373 1 94.06 318 ASP A C 1
ATOM 2356 O O . ASP A 1 318 ? 16.969 -19.938 3.141 1 94.06 318 ASP A O 1
ATOM 2360 N N . ARG A 1 319 ? 16.484 -17.875 2.488 1 94.69 319 ARG A N 1
ATOM 2361 C CA . ARG A 1 319 ? 15.523 -17.688 3.562 1 94.69 319 ARG A CA 1
ATOM 2362 C C . ARG A 1 319 ? 14.367 -18.688 3.443 1 94.69 319 ARG A C 1
ATOM 2364 O O . ARG A 1 319 ? 13.883 -19.203 4.449 1 94.69 319 ARG A O 1
ATOM 2371 N N . ALA A 1 320 ? 13.914 -18.922 2.246 1 95.81 320 ALA A N 1
ATOM 2372 C CA . ALA A 1 320 ? 12.812 -19.844 2.016 1 95.81 320 ALA A CA 1
ATOM 2373 C C . ALA A 1 320 ? 13.18 -21.266 2.471 1 95.81 320 ALA A C 1
ATOM 2375 O O . ALA A 1 320 ? 12.391 -21.922 3.154 1 95.81 320 ALA A O 1
ATOM 2376 N N . GLU A 1 321 ? 14.344 -21.656 2.115 1 92.56 321 GLU A N 1
ATOM 2377 C CA . GLU A 1 321 ? 14.805 -22.984 2.488 1 92.56 321 GLU A CA 1
ATOM 2378 C C . GLU A 1 321 ? 14.93 -23.125 4.004 1 92.56 321 GLU A C 1
ATOM 2380 O O . GLU A 1 321 ? 14.477 -24.125 4.578 1 92.56 321 GLU A O 1
ATOM 2385 N N . ARG A 1 322 ? 15.5 -22.141 4.645 1 91.81 322 ARG A N 1
ATOM 2386 C CA . ARG A 1 322 ? 15.672 -22.172 6.094 1 91.81 322 ARG A CA 1
ATOM 2387 C C . ARG A 1 322 ? 14.328 -22.172 6.809 1 91.81 322 ARG A C 1
ATOM 2389 O O . ARG A 1 322 ? 14.148 -22.891 7.797 1 91.81 322 ARG A O 1
ATOM 2396 N N . ALA A 1 323 ? 13.453 -21.438 6.293 1 92.81 323 ALA A N 1
ATOM 2397 C CA . ALA A 1 323 ? 12.125 -21.359 6.898 1 92.81 323 ALA A CA 1
ATOM 2398 C C . ALA A 1 323 ? 11.391 -22.688 6.77 1 92.81 323 ALA A C 1
ATOM 2400 O O . ALA A 1 323 ? 10.719 -23.125 7.707 1 92.81 323 ALA A O 1
ATOM 2401 N N . LEU A 1 324 ? 11.453 -23.297 5.598 1 90.5 324 LEU A N 1
ATOM 2402 C CA . LEU A 1 324 ? 10.773 -24.578 5.398 1 90.5 324 LEU A CA 1
ATOM 2403 C C . LEU A 1 324 ? 11.391 -25.656 6.273 1 90.5 324 LEU A C 1
ATOM 2405 O O . LEU A 1 324 ? 10.672 -26.5 6.82 1 90.5 324 LEU A O 1
ATOM 2409 N N . ASP A 1 325 ? 12.656 -25.609 6.469 1 88 325 ASP A N 1
ATOM 2410 C CA . ASP A 1 325 ? 13.367 -26.594 7.285 1 88 325 ASP A CA 1
ATOM 2411 C C . ASP A 1 325 ? 12.93 -26.5 8.75 1 88 325 ASP A C 1
ATOM 2413 O O . ASP A 1 325 ? 12.891 -27.516 9.445 1 88 325 ASP A O 1
ATOM 2417 N N . ARG A 1 326 ? 12.57 -25.359 9.164 1 85.12 326 ARG A N 1
ATOM 2418 C CA . ARG A 1 326 ? 12.227 -25.141 10.57 1 85.12 326 ARG A CA 1
ATOM 2419 C C . ARG A 1 326 ? 10.727 -25.297 10.805 1 85.12 326 ARG A C 1
ATOM 2421 O O . ARG A 1 326 ? 10.273 -25.344 11.945 1 85.12 326 ARG A O 1
ATOM 2428 N N . ALA A 1 327 ? 10.039 -25.484 9.742 1 86.88 327 ALA A N 1
ATOM 2429 C CA . ALA A 1 327 ? 8.586 -25.453 9.859 1 86.88 327 ALA A CA 1
ATOM 2430 C C . ALA A 1 327 ? 8.055 -26.75 10.461 1 86.88 327 ALA A C 1
ATOM 2432 O O . ALA A 1 327 ? 8.422 -27.844 10.023 1 86.88 327 ALA A O 1
ATOM 2433 N N . ASP A 1 328 ? 7.352 -26.562 11.562 1 83.25 328 ASP A N 1
ATOM 2434 C CA . ASP A 1 328 ? 6.535 -27.656 12.086 1 83.25 328 ASP A CA 1
ATOM 2435 C C . ASP A 1 328 ? 5.223 -27.781 11.312 1 83.25 328 ASP A C 1
ATOM 2437 O O . ASP A 1 328 ? 4.355 -26.906 11.414 1 83.25 328 ASP A O 1
ATOM 2441 N N . ARG A 1 329 ? 5.023 -28.844 10.617 1 83.25 329 ARG A N 1
ATOM 2442 C CA . ARG A 1 329 ? 3.918 -28.969 9.664 1 83.25 329 ARG A CA 1
ATOM 2443 C C . ARG A 1 329 ? 2.691 -29.578 10.328 1 83.25 329 ARG A C 1
ATOM 2445 O O . ARG A 1 329 ? 1.634 -29.688 9.703 1 83.25 329 ARG A O 1
ATOM 2452 N N . THR A 1 330 ? 2.766 -29.938 11.484 1 80.44 330 THR A N 1
ATOM 2453 C CA . THR A 1 330 ? 1.682 -30.641 12.164 1 80.44 330 THR A CA 1
ATOM 2454 C C . THR A 1 330 ? 0.475 -29.719 12.352 1 80.44 330 THR A C 1
ATOM 2456 O O . THR A 1 330 ? -0.67 -30.172 12.289 1 80.44 330 THR A O 1
ATOM 2459 N N . GLY A 1 331 ? 0.671 -28.453 12.477 1 81.19 331 GLY A N 1
ATOM 2460 C CA . GLY A 1 331 ? -0.43 -27.547 12.727 1 81.19 331 GLY A CA 1
ATOM 2461 C C . GLY A 1 331 ? -0.798 -26.703 11.523 1 81.19 331 GLY A C 1
ATOM 2462 O O . GLY A 1 331 ? -1.614 -25.781 11.617 1 81.19 331 GLY A O 1
ATOM 2463 N N . ASP A 1 332 ? -0.403 -27.141 10.344 1 84.12 332 ASP A N 1
ATOM 2464 C CA . ASP A 1 332 ? -0.665 -26.359 9.141 1 84.12 332 ASP A CA 1
ATOM 2465 C C . ASP A 1 332 ? -2.094 -26.562 8.648 1 84.12 332 ASP A C 1
ATOM 2467 O O . ASP A 1 332 ? -2.648 -27.656 8.789 1 84.12 332 ASP A O 1
ATOM 2471 N N . PRO A 1 333 ? -2.582 -25.484 8.086 1 84.06 333 PRO A N 1
ATOM 2472 C CA . PRO A 1 333 ? -3.881 -25.688 7.438 1 84.06 333 PRO A CA 1
ATOM 2473 C C . PRO A 1 333 ? -3.844 -26.75 6.344 1 84.06 333 PRO A C 1
ATOM 2475 O O . PRO A 1 333 ? -2.836 -26.891 5.645 1 84.06 333 PRO A O 1
ATOM 2478 N N . GLN A 1 334 ? -4.938 -27.438 6.188 1 81.25 334 GLN A N 1
ATOM 2479 C CA . GLN A 1 334 ? -5.012 -28.562 5.262 1 81.25 334 GLN A CA 1
ATOM 2480 C C . GLN A 1 334 ? -4.703 -28.125 3.834 1 81.25 334 GLN A C 1
ATOM 2482 O O . GLN A 1 334 ? -4.086 -28.859 3.068 1 81.25 334 GLN A O 1
ATOM 2487 N N . TRP A 1 335 ? -5.113 -26.969 3.562 1 85.06 335 TRP A N 1
ATOM 2488 C CA . TRP A 1 335 ? -4.953 -26.5 2.191 1 85.06 335 TRP A CA 1
ATOM 2489 C C . TRP A 1 335 ? -3.494 -26.156 1.9 1 85.06 335 TRP A C 1
ATOM 2491 O O . TRP A 1 335 ? -3.129 -25.891 0.751 1 85.06 335 TRP A O 1
ATOM 2501 N N . MET A 1 336 ? -2.58 -26.172 2.824 1 86.69 336 MET A N 1
ATOM 2502 C CA . MET A 1 336 ? -1.163 -25.875 2.643 1 86.69 336 MET A CA 1
ATOM 2503 C C . MET A 1 336 ? -0.385 -27.141 2.268 1 86.69 336 MET A C 1
ATOM 2505 O O . MET A 1 336 ? 0.812 -27.062 1.986 1 86.69 336 MET A O 1
ATOM 2509 N N . GLY A 1 337 ? -0.997 -28.188 2.076 1 83.31 337 GLY A N 1
ATOM 2510 C CA . GLY A 1 337 ? -0.355 -29.469 1.826 1 83.31 337 GLY A CA 1
ATOM 2511 C C . GLY A 1 337 ? 0.412 -29.5 0.518 1 83.31 337 GLY A C 1
ATOM 2512 O O . GLY A 1 337 ? 1.331 -30.312 0.354 1 83.31 337 GLY A O 1
ATOM 2513 N N . TYR A 1 338 ? 0.079 -28.625 -0.345 1 85.25 338 TYR A N 1
ATOM 2514 C CA . TYR A 1 338 ? 0.729 -28.609 -1.65 1 85.25 338 TYR A CA 1
ATOM 2515 C C . TYR A 1 338 ? 2.17 -28.125 -1.535 1 85.25 338 TYR A C 1
ATOM 2517 O O . TYR A 1 338 ? 3.006 -28.438 -2.387 1 85.25 338 TYR A O 1
ATOM 2525 N N . PHE A 1 339 ? 2.482 -27.344 -0.53 1 90 339 PHE A N 1
ATOM 2526 C CA . PHE A 1 339 ? 3.793 -26.719 -0.407 1 90 339 PHE A CA 1
ATOM 2527 C C . PHE A 1 339 ? 4.777 -27.656 0.283 1 90 339 PHE A C 1
ATOM 2529 O O . PHE A 1 339 ? 4.895 -27.656 1.511 1 90 339 PHE A O 1
ATOM 2536 N N . ASP A 1 340 ? 5.449 -28.359 -0.479 1 88.56 340 ASP A N 1
ATOM 2537 C CA . ASP A 1 340 ? 6.465 -29.297 -0.015 1 88.56 340 ASP A CA 1
ATOM 2538 C C . ASP A 1 340 ? 7.797 -29.047 -0.716 1 88.56 340 ASP A C 1
ATOM 2540 O O . ASP A 1 340 ? 8 -28 -1.336 1 88.56 340 ASP A O 1
ATOM 2544 N N . GLU A 1 341 ? 8.68 -29.953 -0.614 1 89.62 341 GLU A N 1
ATOM 2545 C CA . GLU A 1 341 ? 10.023 -29.797 -1.149 1 89.62 341 GLU A CA 1
ATOM 2546 C C . GLU A 1 341 ? 10.016 -29.75 -2.676 1 89.62 341 GLU A C 1
ATOM 2548 O O . GLU A 1 341 ? 10.812 -29.047 -3.291 1 89.62 341 GLU A O 1
ATOM 2553 N N . SER A 1 342 ? 9.148 -30.547 -3.266 1 92.94 342 SER A N 1
ATOM 2554 C CA . SER A 1 342 ? 9.047 -30.562 -4.723 1 92.94 342 SER A CA 1
ATOM 2555 C C . SER A 1 342 ? 8.539 -29.219 -5.246 1 92.94 342 SER A C 1
ATOM 2557 O O . SER A 1 342 ? 9.016 -28.734 -6.273 1 92.94 342 SER A O 1
ATOM 2559 N N . TYR A 1 343 ? 7.566 -28.719 -4.559 1 94.75 343 TYR A N 1
ATOM 2560 C CA . TYR A 1 343 ? 7.051 -27.406 -4.938 1 94.75 343 TYR A CA 1
ATOM 2561 C C . TYR A 1 343 ? 8.133 -26.344 -4.812 1 94.75 343 TYR A C 1
ATOM 2563 O O . TYR A 1 343 ? 8.289 -25.5 -5.699 1 94.75 343 TYR A O 1
ATOM 2571 N N . LEU A 1 344 ? 8.82 -26.344 -3.66 1 93.88 344 LEU A N 1
ATOM 2572 C CA . LEU A 1 344 ? 9.898 -25.391 -3.449 1 93.88 344 LEU A CA 1
ATOM 2573 C C . LEU A 1 344 ? 10.953 -25.516 -4.547 1 93.88 344 LEU A C 1
ATOM 2575 O O . LEU A 1 344 ? 11.445 -24.5 -5.051 1 93.88 344 LEU A O 1
ATOM 2579 N N . ALA A 1 345 ? 11.258 -26.703 -4.898 1 94.44 345 ALA A N 1
ATOM 2580 C CA . ALA A 1 345 ? 12.227 -26.938 -5.969 1 94.44 345 ALA A CA 1
ATOM 2581 C C . ALA A 1 345 ? 11.75 -26.344 -7.289 1 94.44 345 ALA A C 1
ATOM 2583 O O . ALA A 1 345 ? 12.539 -25.781 -8.047 1 94.44 345 ALA A O 1
ATOM 2584 N N . ALA A 1 346 ? 10.516 -26.516 -7.586 1 97.69 346 ALA A N 1
ATOM 2585 C CA . ALA A 1 346 ? 9.953 -25.906 -8.789 1 97.69 346 ALA A CA 1
ATOM 2586 C C . ALA A 1 346 ? 10.164 -24.391 -8.797 1 97.69 346 ALA A C 1
ATOM 2588 O O . ALA A 1 346 ? 10.547 -23.828 -9.812 1 97.69 346 ALA A O 1
ATOM 2589 N N . LYS A 1 347 ? 9.898 -23.781 -7.668 1 97.75 347 LYS A N 1
ATOM 2590 C CA . LYS A 1 347 ? 10.031 -22.328 -7.566 1 97.75 347 LYS A CA 1
ATOM 2591 C C . LYS A 1 347 ? 11.484 -21.906 -7.723 1 97.75 347 LYS A C 1
ATOM 2593 O O . LYS A 1 347 ? 11.781 -20.891 -8.375 1 97.75 347 LYS A O 1
ATOM 2598 N N . PHE A 1 348 ? 12.406 -22.688 -7.145 1 95.81 348 PHE A N 1
ATOM 2599 C CA . PHE A 1 348 ? 13.82 -22.438 -7.367 1 95.81 348 PHE A CA 1
ATOM 2600 C C . PHE A 1 348 ? 14.156 -22.484 -8.852 1 95.81 348 PHE A C 1
ATOM 2602 O O . PHE A 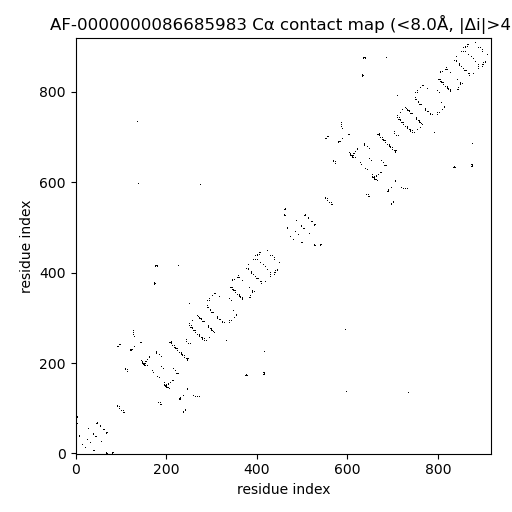1 348 ? 14.82 -21.594 -9.383 1 95.81 348 PHE A O 1
ATOM 2609 N N . GLY A 1 349 ? 13.688 -23.516 -9.461 1 97.75 349 GLY A N 1
ATOM 2610 C CA . GLY A 1 349 ? 13.906 -23.672 -10.898 1 97.75 349 GLY A CA 1
ATOM 2611 C C . GLY A 1 349 ? 13.406 -22.484 -11.695 1 97.75 349 GLY A C 1
ATOM 2612 O O . GLY A 1 349 ? 14.109 -21.969 -12.57 1 97.75 349 GLY A O 1
ATOM 2613 N N . HIS A 1 350 ? 12.234 -22.047 -11.398 1 98.06 350 HIS A N 1
ATOM 2614 C CA . HIS A 1 350 ? 11.648 -20.906 -12.078 1 98.06 350 HIS A CA 1
ATOM 2615 C C . HIS A 1 350 ? 12.492 -19.641 -11.859 1 98.06 350 HIS A C 1
ATOM 2617 O O . HIS A 1 350 ? 12.664 -18.844 -12.781 1 98.06 350 HIS A O 1
ATOM 2623 N N . CYS A 1 351 ? 12.945 -19.406 -10.633 1 97.62 351 CYS A N 1
ATOM 2624 C CA . CYS A 1 351 ? 13.789 -18.25 -10.359 1 97.62 351 CYS A CA 1
ATOM 2625 C C . CYS A 1 351 ? 15.047 -18.281 -11.211 1 97.62 351 CYS A C 1
ATOM 2627 O O . CYS A 1 351 ? 15.375 -17.297 -11.875 1 97.62 351 CYS A O 1
ATOM 2629 N N . PHE A 1 352 ? 15.688 -19.422 -11.289 1 96.69 352 PHE A N 1
ATOM 2630 C CA . PHE A 1 352 ? 16.969 -19.516 -12 1 96.69 352 PHE A CA 1
ATOM 2631 C C . PHE A 1 352 ? 16.75 -19.438 -13.508 1 96.69 352 PHE A C 1
ATOM 2633 O O . PHE A 1 352 ? 17.562 -18.844 -14.219 1 96.69 352 PHE A O 1
ATOM 2640 N N . THR A 1 353 ? 15.688 -20.031 -14.016 1 97.56 353 THR A N 1
ATOM 2641 C CA . THR A 1 353 ? 15.422 -19.906 -15.445 1 97.56 353 THR A CA 1
ATOM 2642 C C . THR A 1 353 ? 15.117 -18.453 -15.812 1 97.56 353 THR A C 1
ATOM 2644 O O . THR A 1 353 ? 15.5 -17.984 -16.891 1 97.56 353 THR A O 1
ATOM 2647 N N . ALA A 1 354 ? 14.383 -17.766 -14.953 1 96.94 354 ALA A N 1
ATOM 2648 C CA . ALA A 1 354 ? 14.102 -16.344 -15.203 1 96.94 354 ALA A CA 1
ATOM 2649 C C . ALA A 1 354 ? 15.391 -15.539 -15.266 1 96.94 354 ALA A C 1
ATOM 2651 O O . ALA A 1 354 ? 15.477 -14.555 -16.016 1 96.94 354 ALA A O 1
ATOM 2652 N N . LEU A 1 355 ? 16.391 -15.992 -14.57 1 95.25 355 LEU A N 1
ATOM 2653 C CA . LEU A 1 355 ? 17.672 -15.305 -14.516 1 95.25 355 LEU A CA 1
ATOM 2654 C C . LEU A 1 355 ? 18.609 -15.82 -15.602 1 95.25 355 LEU A C 1
ATOM 2656 O O . LEU A 1 355 ? 19.766 -15.398 -15.688 1 95.25 355 LEU A O 1
ATOM 2660 N N . GLY A 1 356 ? 18.125 -16.797 -16.422 1 95.88 356 GLY A N 1
ATOM 2661 C CA . GLY A 1 356 ? 18.922 -17.344 -17.516 1 95.88 356 GLY A CA 1
ATOM 2662 C C . GLY A 1 356 ? 19.969 -18.344 -17.047 1 95.88 356 GLY A C 1
ATOM 2663 O O . GLY A 1 356 ? 20.938 -18.594 -17.75 1 95.88 356 GLY A O 1
ATOM 2664 N N . ARG A 1 357 ? 19.766 -18.812 -15.82 1 95 357 ARG A N 1
ATOM 2665 C CA . ARG A 1 357 ? 20.734 -19.734 -15.234 1 95 357 ARG A CA 1
ATOM 2666 C C . ARG A 1 357 ? 20.25 -21.172 -15.328 1 95 357 ARG A C 1
ATOM 2668 O O . ARG A 1 357 ? 19.984 -21.812 -14.312 1 95 357 ARG A O 1
ATOM 2675 N N . GLY A 1 358 ? 20.219 -21.688 -16.531 1 96.5 358 GLY A N 1
ATOM 2676 C CA . GLY A 1 358 ? 19.812 -23.062 -16.781 1 96.5 358 GLY A CA 1
ATOM 2677 C C . GLY A 1 358 ? 20.703 -24.078 -16.078 1 96.5 358 GLY A C 1
ATOM 2678 O O . GLY A 1 358 ? 20.234 -25.172 -15.719 1 96.5 358 GLY A O 1
ATOM 2679 N N . ASP A 1 359 ? 21.922 -23.688 -15.859 1 93 359 ASP A N 1
ATOM 2680 C CA . ASP A 1 359 ? 22.891 -24.547 -15.195 1 93 359 ASP A CA 1
ATOM 2681 C C . ASP A 1 359 ? 22.469 -24.844 -13.758 1 93 359 ASP A C 1
ATOM 2683 O O . ASP A 1 359 ? 22.656 -25.969 -13.273 1 93 359 ASP A O 1
ATOM 2687 N N . LEU A 1 360 ? 21.859 -23.875 -13.141 1 94.19 360 LEU A N 1
ATOM 2688 C CA . LEU A 1 360 ? 21.375 -24.062 -11.773 1 94.19 360 LEU A CA 1
ATOM 2689 C C . LEU A 1 360 ? 19.938 -24.578 -11.766 1 94.19 360 LEU A C 1
ATOM 2691 O O . LEU A 1 360 ? 19.578 -25.406 -10.922 1 94.19 360 LEU A O 1
ATOM 2695 N N . ALA A 1 361 ? 19.156 -24.172 -12.703 1 97.62 361 ALA A N 1
ATOM 2696 C CA . ALA A 1 361 ? 17.719 -24.484 -12.742 1 97.62 361 ALA A CA 1
ATOM 2697 C C . ALA A 1 361 ? 17.484 -25.969 -12.93 1 97.62 361 ALA A C 1
ATOM 2699 O O . ALA A 1 361 ? 16.516 -26.531 -12.398 1 97.62 361 ALA A O 1
ATOM 2700 N N . HIS A 1 362 ? 18.344 -26.625 -13.641 1 96.31 362 HIS A N 1
ATOM 2701 C CA . HIS A 1 362 ? 18.141 -27.984 -14.094 1 96.31 362 HIS A CA 1
ATOM 2702 C C . HIS A 1 362 ? 17.953 -28.938 -12.914 1 96.31 362 HIS A C 1
ATOM 2704 O O . HIS A 1 362 ? 17 -29.734 -12.898 1 96.31 362 HIS A O 1
ATOM 2710 N N . ARG A 1 363 ? 18.812 -28.875 -11.914 1 94.75 363 ARG A N 1
ATOM 2711 C CA . ARG A 1 363 ? 18.734 -29.797 -10.789 1 94.75 363 ARG A CA 1
ATOM 2712 C C . ARG A 1 363 ? 17.438 -29.609 -10.008 1 94.75 363 ARG A C 1
ATOM 2714 O O . ARG A 1 363 ? 16.828 -30.578 -9.555 1 94.75 363 ARG A O 1
ATOM 2721 N N . PHE A 1 364 ? 17.047 -28.391 -9.883 1 95.75 364 PHE A N 1
ATOM 2722 C CA . PHE A 1 364 ? 15.82 -28.109 -9.148 1 95.75 364 PHE A CA 1
ATOM 2723 C C . PHE A 1 364 ? 14.594 -28.516 -9.953 1 95.75 364 PHE A C 1
ATOM 2725 O O . PHE A 1 364 ? 13.617 -29.031 -9.398 1 95.75 364 PHE A O 1
ATOM 2732 N N . ALA A 1 365 ? 14.625 -28.25 -11.266 1 97.88 365 ALA A N 1
ATOM 2733 C CA . ALA A 1 365 ? 13.523 -28.672 -12.133 1 97.88 365 ALA A CA 1
ATOM 2734 C C . ALA A 1 365 ? 13.344 -30.188 -12.094 1 97.88 365 ALA A C 1
ATOM 2736 O O . ALA A 1 365 ? 12.211 -30.672 -12.055 1 97.88 365 ALA A O 1
ATOM 2737 N N . GLU A 1 366 ? 14.406 -30.891 -12.023 1 96.75 366 GLU A N 1
ATOM 2738 C CA . GLU A 1 366 ? 14.344 -32.344 -11.922 1 96.75 366 GLU A CA 1
ATOM 2739 C C . GLU A 1 366 ? 13.719 -32.781 -10.594 1 96.75 366 GLU A C 1
ATOM 2741 O O . GLU A 1 366 ? 12.852 -33.656 -10.57 1 96.75 366 GLU A O 1
ATOM 2746 N N . ARG A 1 367 ? 14.172 -32.188 -9.562 1 95.44 367 ARG A N 1
ATOM 2747 C CA . ARG A 1 367 ? 13.664 -32.5 -8.234 1 95.44 367 ARG A CA 1
ATOM 2748 C C . ARG A 1 367 ? 12.18 -32.188 -8.125 1 95.44 367 ARG A C 1
ATOM 2750 O O . ARG A 1 367 ? 11.43 -32.875 -7.43 1 95.44 367 ARG A O 1
ATOM 2757 N N . SER A 1 368 ? 11.734 -31.188 -8.82 1 97.19 368 SER A N 1
ATOM 2758 C CA . SER A 1 368 ? 10.336 -30.781 -8.773 1 97.19 368 SER A CA 1
ATOM 2759 C C . SER A 1 368 ? 9.422 -31.859 -9.328 1 97.19 368 SER A C 1
ATOM 2761 O O . SER A 1 368 ? 8.234 -31.922 -8.984 1 97.19 368 SER A O 1
ATOM 2763 N N . LEU A 1 369 ? 9.891 -32.75 -10.125 1 96.38 369 LEU A N 1
ATOM 2764 C CA . LEU A 1 369 ? 9.094 -33.781 -10.773 1 96.38 369 LEU A CA 1
ATOM 2765 C C . LEU A 1 369 ? 8.93 -35 -9.859 1 96.38 369 LEU A C 1
ATOM 2767 O O . LEU A 1 369 ? 8.234 -35.938 -10.211 1 96.38 369 LEU A O 1
ATOM 2771 N N . GLU A 1 370 ? 9.453 -34.938 -8.625 1 93.12 370 GLU A N 1
ATOM 2772 C CA . GLU A 1 370 ? 9.258 -35.969 -7.633 1 93.12 370 GLU A CA 1
ATOM 2773 C C . GLU A 1 370 ? 7.871 -35.906 -7.012 1 93.12 370 GLU A C 1
ATOM 2775 O O . GLU A 1 370 ? 7.445 -36.844 -6.312 1 93.12 370 GLU A O 1
ATOM 2780 N N . MET A 1 371 ? 7.18 -34.906 -7.297 1 90.31 371 MET A N 1
ATOM 2781 C CA . MET A 1 371 ? 5.824 -34.75 -6.785 1 90.31 371 MET A CA 1
ATOM 2782 C C . MET A 1 371 ? 4.887 -35.812 -7.344 1 90.31 371 MET A C 1
ATOM 2784 O O . MET A 1 371 ? 5.25 -36.531 -8.273 1 90.31 371 MET A O 1
ATOM 2788 N N . ASP A 1 372 ? 3.744 -35.938 -6.699 1 86.38 372 ASP A N 1
ATOM 2789 C CA . ASP A 1 372 ? 2.703 -36.812 -7.18 1 86.38 372 ASP A CA 1
ATOM 2790 C C . ASP A 1 372 ? 2.059 -36.281 -8.461 1 86.38 372 ASP A C 1
ATOM 2792 O O . ASP A 1 372 ? 1.097 -35.531 -8.398 1 86.38 372 ASP A O 1
ATOM 2796 N N . GLY A 1 373 ? 2.447 -36.812 -9.516 1 85.81 373 GLY A N 1
ATOM 2797 C CA . GLY A 1 373 ? 2.035 -36.312 -10.82 1 85.81 373 GLY A CA 1
ATOM 2798 C C . GLY A 1 373 ? 0.611 -36.688 -11.18 1 85.81 373 GLY A C 1
ATOM 2799 O O . GLY A 1 373 ? 0.006 -36.062 -12.062 1 85.81 373 GLY A O 1
ATOM 2800 N N . ARG A 1 374 ? 0.071 -37.656 -10.57 1 84.88 374 ARG A N 1
ATOM 2801 C CA . ARG A 1 374 ? -1.312 -38.031 -10.844 1 84.88 374 ARG A CA 1
ATOM 2802 C C . ARG A 1 374 ? -2.285 -37.031 -10.195 1 84.88 374 ARG A C 1
ATOM 2804 O O . ARG A 1 374 ? -3.252 -36.594 -10.828 1 84.88 374 ARG A O 1
ATOM 2811 N N . HIS A 1 375 ? -1.944 -36.656 -9.078 1 89.5 375 HIS A N 1
ATOM 2812 C CA . HIS A 1 375 ? -2.809 -35.719 -8.344 1 89.5 375 HIS A CA 1
ATOM 2813 C C . HIS A 1 375 ? -2.568 -34.281 -8.781 1 89.5 375 HIS A C 1
ATOM 2815 O O . HIS A 1 375 ? -3.486 -33.469 -8.75 1 89.5 375 HIS A O 1
ATOM 2821 N N . TYR A 1 376 ? -1.348 -34.031 -9.172 1 94.5 376 TYR A N 1
ATOM 2822 C CA . TYR A 1 376 ? -0.993 -32.688 -9.602 1 94.5 376 TYR A CA 1
ATOM 2823 C C . TYR A 1 376 ? -0.578 -32.656 -11.07 1 94.5 376 TYR A C 1
ATOM 2825 O O . TYR A 1 376 ? 0.527 -32.219 -11.406 1 94.5 376 TYR A O 1
ATOM 2833 N N . ALA A 1 377 ? -1.52 -33.094 -11.922 1 96.12 377 ALA A N 1
ATOM 2834 C CA . ALA A 1 377 ? -1.241 -33.219 -13.352 1 96.12 377 ALA A CA 1
ATOM 2835 C C . ALA A 1 377 ? -0.828 -31.875 -13.961 1 96.12 377 ALA A C 1
ATOM 2837 O O . ALA A 1 377 ? 0.102 -31.828 -14.766 1 96.12 377 ALA A O 1
ATOM 2838 N N . ARG A 1 378 ? -1.513 -30.828 -13.656 1 96.81 378 ARG A N 1
ATOM 2839 C CA . ARG A 1 378 ? -1.171 -29.516 -14.172 1 96.81 378 ARG A CA 1
ATOM 2840 C C . ARG A 1 378 ? 0.21 -29.078 -13.688 1 96.81 378 ARG A C 1
ATOM 2842 O O . ARG A 1 378 ? 1.021 -28.578 -14.477 1 96.81 378 ARG A O 1
ATOM 2849 N N . GLY A 1 379 ? 0.464 -29.25 -12.375 1 96.88 379 GLY A N 1
ATOM 2850 C CA . GLY A 1 379 ? 1.779 -28.938 -11.836 1 96.88 379 GLY A CA 1
ATOM 2851 C C . GLY A 1 379 ? 2.898 -29.703 -12.523 1 96.88 379 GLY A C 1
ATOM 2852 O O . GLY A 1 379 ? 3.969 -29.141 -12.781 1 96.88 379 GLY A O 1
ATOM 2853 N N . ARG A 1 380 ? 2.607 -30.938 -12.797 1 97.19 380 ARG A N 1
ATOM 2854 C CA . ARG A 1 380 ? 3.602 -31.75 -13.5 1 97.19 380 ARG A CA 1
ATOM 2855 C C . ARG A 1 380 ? 3.891 -31.172 -14.883 1 97.19 380 ARG A C 1
ATOM 2857 O O . ARG A 1 380 ? 5.043 -31.141 -15.32 1 97.19 380 ARG A O 1
ATOM 2864 N N . GLN A 1 381 ? 2.871 -30.844 -15.578 1 97.81 381 GLN A N 1
ATOM 2865 C CA . GLN A 1 381 ? 3.061 -30.234 -16.891 1 97.81 381 GLN A CA 1
ATOM 2866 C C . GLN A 1 381 ? 3.939 -28.984 -16.812 1 97.81 381 GLN A C 1
ATOM 2868 O O . GLN A 1 381 ? 4.84 -28.797 -17.625 1 97.81 381 GLN A O 1
ATOM 2873 N N . PHE A 1 382 ? 3.688 -28.047 -15.844 1 97.94 382 PHE A N 1
ATOM 2874 C CA . PHE A 1 382 ? 4.508 -26.859 -15.625 1 97.94 382 PHE A CA 1
ATOM 2875 C C . PHE A 1 382 ? 5.965 -27.25 -15.391 1 97.94 382 PHE A C 1
ATOM 2877 O O . PHE A 1 382 ? 6.875 -26.625 -15.953 1 97.94 382 PHE A O 1
ATOM 2884 N N . ASN A 1 383 ? 6.18 -28.266 -14.562 1 98.19 383 ASN A N 1
ATOM 2885 C CA . ASN A 1 383 ? 7.527 -28.672 -14.172 1 98.19 383 ASN A CA 1
ATOM 2886 C C . ASN A 1 383 ? 8.289 -29.281 -15.344 1 98.19 383 ASN A C 1
ATOM 2888 O O . ASN A 1 383 ? 9.5 -29.109 -15.461 1 98.19 383 ASN A O 1
ATOM 2892 N N . LEU A 1 384 ? 7.551 -30 -16.203 1 98.31 384 LEU A N 1
ATOM 2893 C CA . LEU A 1 384 ? 8.172 -30.516 -17.406 1 98.31 384 LEU A CA 1
ATOM 2894 C C . LEU A 1 384 ? 8.609 -29.391 -18.328 1 98.31 384 LEU A C 1
ATOM 2896 O O . LEU A 1 384 ? 9.734 -29.391 -18.844 1 98.31 384 LEU A O 1
ATOM 2900 N N . ALA A 1 385 ? 7.738 -28.484 -18.547 1 98.5 385 ALA A N 1
ATOM 2901 C CA . ALA A 1 385 ? 8.094 -27.328 -19.359 1 98.5 385 ALA A CA 1
ATOM 2902 C C . ALA A 1 385 ? 9.297 -26.594 -18.766 1 98.5 385 ALA A C 1
ATOM 2904 O O . ALA A 1 385 ? 10.195 -26.156 -19.484 1 98.5 385 ALA A O 1
ATOM 2905 N N . LEU A 1 386 ? 9.312 -26.422 -17.469 1 98.31 386 LEU A N 1
ATOM 2906 C CA . LEU A 1 386 ? 10.414 -25.781 -16.75 1 98.31 386 LEU A CA 1
ATOM 2907 C C . LEU A 1 386 ? 11.727 -26.516 -17.016 1 98.31 386 LEU A C 1
ATOM 2909 O O . LEU A 1 386 ? 12.734 -25.875 -17.328 1 98.31 386 LEU A O 1
ATOM 2913 N N . LEU A 1 387 ? 11.719 -27.812 -16.891 1 98.56 387 LEU A N 1
ATOM 2914 C CA . LEU A 1 387 ? 12.922 -28.609 -17.109 1 98.56 387 LEU A CA 1
ATOM 2915 C C . LEU A 1 387 ? 13.398 -28.469 -18.562 1 98.56 387 LEU A C 1
ATOM 2917 O O . LEU A 1 387 ? 14.602 -28.375 -18.812 1 98.56 387 LEU A O 1
ATOM 2921 N N . ALA A 1 388 ? 12.461 -28.469 -19.484 1 98.81 388 ALA A N 1
ATOM 2922 C CA . ALA A 1 388 ? 12.812 -28.312 -20.891 1 98.81 388 ALA A CA 1
ATOM 2923 C C . ALA A 1 388 ? 13.508 -26.969 -21.125 1 98.81 388 ALA A C 1
ATOM 2925 O O . ALA A 1 388 ? 14.516 -26.891 -21.828 1 98.81 388 ALA A O 1
ATOM 2926 N N . VAL A 1 389 ? 12.977 -25.922 -20.547 1 98.5 389 VAL A N 1
ATOM 2927 C CA . VAL A 1 389 ? 13.562 -24.594 -20.703 1 98.5 389 VAL A CA 1
ATOM 2928 C C . VAL A 1 389 ? 14.977 -24.578 -20.109 1 98.5 389 VAL A C 1
ATOM 2930 O O . VAL A 1 389 ? 15.891 -23.969 -20.688 1 98.5 389 VAL A O 1
ATOM 2933 N N . ALA A 1 390 ? 15.164 -25.203 -18.953 1 97.88 390 ALA A N 1
ATOM 2934 C CA . ALA A 1 390 ? 16.484 -25.297 -18.359 1 97.88 390 ALA A CA 1
ATOM 2935 C C . ALA A 1 390 ? 17.484 -25.953 -19.328 1 97.88 390 ALA A C 1
ATOM 2937 O O . ALA A 1 390 ? 18.625 -25.5 -19.438 1 97.88 390 ALA A O 1
ATOM 2938 N N . HIS A 1 391 ? 17.047 -26.953 -20.031 1 98.31 391 HIS A N 1
ATOM 2939 C CA . HIS A 1 391 ? 17.906 -27.625 -21 1 98.31 391 HIS A CA 1
ATOM 2940 C C . HIS A 1 391 ? 18.25 -26.688 -22.172 1 98.31 391 HIS A C 1
ATOM 2942 O O . HIS A 1 391 ? 19.359 -26.719 -22.672 1 98.31 391 HIS A O 1
ATOM 2948 N N . VAL A 1 392 ? 17.266 -25.969 -22.656 1 98.12 392 VAL A N 1
ATOM 2949 C CA . VAL A 1 392 ? 17.562 -25 -23.719 1 98.12 392 VAL A CA 1
ATOM 2950 C C . VAL A 1 392 ? 18.672 -24.062 -23.266 1 98.12 392 VAL A C 1
ATOM 2952 O O . VAL A 1 392 ? 19.609 -23.797 -24.016 1 98.12 392 VAL A O 1
ATOM 2955 N N . GLN A 1 393 ? 18.562 -23.531 -22.047 1 96.56 393 GLN A N 1
ATOM 2956 C CA . GLN A 1 393 ? 19.516 -22.547 -21.516 1 96.56 393 GLN A CA 1
ATOM 2957 C C . GLN A 1 393 ? 20.891 -23.156 -21.297 1 96.56 393 GLN A C 1
ATOM 2959 O O . GLN A 1 393 ? 21.891 -22.453 -21.266 1 96.56 393 GLN A O 1
ATOM 2964 N N . ARG A 1 394 ? 20.922 -24.484 -21.172 1 95.75 394 ARG A N 1
ATOM 2965 C CA . ARG A 1 394 ? 22.188 -25.203 -21.016 1 95.75 394 ARG A CA 1
ATOM 2966 C C . ARG A 1 394 ? 22.781 -25.562 -22.375 1 95.75 394 ARG A C 1
ATOM 2968 O O . ARG A 1 394 ? 23.828 -26.203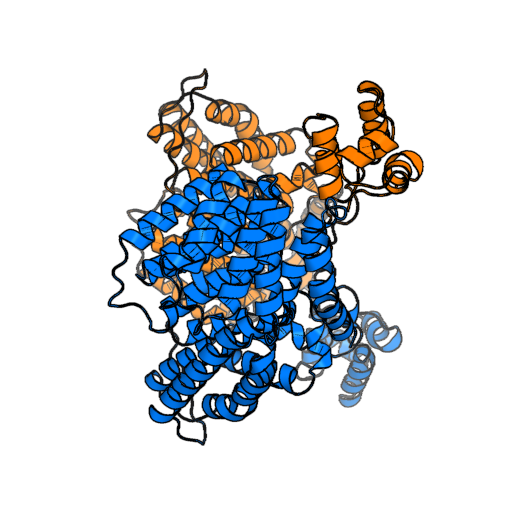 -22.453 1 95.75 394 ARG A O 1
ATOM 2975 N N . GLY A 1 395 ? 22.031 -25.234 -23.438 1 96.44 395 GLY A N 1
ATOM 2976 C CA . GLY A 1 395 ? 22.484 -25.531 -24.781 1 96.44 395 GLY A CA 1
ATOM 2977 C C . GLY A 1 395 ? 22.234 -26.969 -25.203 1 96.44 395 GLY A C 1
ATOM 2978 O O . GLY A 1 395 ? 23.016 -27.562 -25.938 1 96.44 395 GLY A O 1
ATOM 2979 N N . GLU A 1 396 ? 21.203 -27.531 -24.625 1 97.69 396 GLU A N 1
ATOM 2980 C CA . GLU A 1 396 ? 20.844 -28.906 -24.938 1 97.69 396 GLU A CA 1
ATOM 2981 C C . GLU A 1 396 ? 19.453 -28.969 -25.594 1 97.69 396 GLU A C 1
ATOM 2983 O O . GLU A 1 396 ? 18.531 -29.547 -25.016 1 97.69 396 GLU A O 1
ATOM 2988 N N . PRO A 1 397 ? 19.312 -28.516 -26.812 1 97.62 397 PRO A N 1
ATOM 2989 C CA . PRO A 1 397 ? 18 -28.391 -27.453 1 97.62 397 PRO A CA 1
ATOM 2990 C C . PRO A 1 397 ? 17.344 -29.75 -27.719 1 97.62 397 PRO A C 1
ATOM 2992 O O . PRO A 1 397 ? 16.109 -29.859 -27.703 1 97.62 397 PRO A O 1
ATOM 2995 N N . GLU A 1 398 ? 18.125 -30.797 -28 1 98 398 GLU A N 1
ATOM 2996 C CA . GLU A 1 398 ? 17.547 -32.094 -28.25 1 98 398 GLU A CA 1
ATOM 2997 C C . GLU A 1 398 ? 16.859 -32.656 -27 1 98 398 GLU A C 1
ATOM 2999 O O . GLU A 1 398 ? 15.727 -33.156 -27.078 1 98 398 GLU A O 1
ATOM 3004 N N . GLN A 1 399 ? 17.594 -32.531 -25.875 1 97.62 399 GLN A N 1
ATOM 3005 C CA . GLN A 1 399 ? 17 -32.969 -24.609 1 97.62 399 GLN A CA 1
ATOM 3006 C C . GLN A 1 399 ? 15.773 -32.094 -24.281 1 97.62 399 GLN A C 1
ATOM 3008 O O . GLN A 1 399 ? 14.766 -32.625 -23.797 1 97.62 399 GLN A O 1
ATOM 3013 N N . ALA A 1 400 ? 15.891 -30.797 -24.5 1 98.56 400 ALA A N 1
ATOM 3014 C CA . ALA A 1 400 ? 14.781 -29.891 -24.281 1 98.56 400 ALA A CA 1
ATOM 3015 C C . ALA A 1 400 ? 13.555 -30.297 -25.078 1 98.56 400 ALA A C 1
ATOM 3017 O O . ALA A 1 400 ? 12.438 -30.312 -24.562 1 98.56 400 ALA A O 1
ATOM 3018 N N . ALA A 1 401 ? 13.773 -30.641 -26.297 1 98.38 401 ALA A N 1
ATOM 3019 C CA . ALA A 1 401 ? 12.688 -31.047 -27.188 1 98.38 401 ALA A CA 1
ATOM 3020 C C . ALA A 1 401 ? 12.047 -32.344 -26.703 1 98.38 401 ALA A C 1
ATOM 3022 O O . ALA A 1 401 ? 10.828 -32.5 -26.781 1 98.38 401 ALA A O 1
ATOM 3023 N N . SER A 1 402 ? 12.859 -33.281 -26.266 1 98.06 402 SER A N 1
ATOM 3024 C CA . SER A 1 402 ? 12.344 -34.562 -25.766 1 98.06 402 SER A CA 1
ATOM 3025 C C . SER A 1 402 ? 11.453 -34.375 -24.547 1 98.06 402 SER A C 1
ATOM 3027 O O . SER A 1 402 ? 10.352 -34.906 -24.484 1 98.06 402 SER A O 1
ATOM 3029 N N . ILE A 1 403 ? 11.914 -33.594 -23.641 1 98.38 403 ILE A N 1
ATOM 3030 C CA . ILE A 1 403 ? 11.125 -33.281 -22.453 1 98.38 403 ILE A CA 1
ATOM 3031 C C . ILE A 1 403 ? 9.922 -32.438 -22.828 1 98.38 403 ILE A C 1
ATOM 3033 O O . ILE A 1 403 ? 8.836 -32.594 -22.266 1 98.38 403 ILE A O 1
ATOM 3037 N N . GLY A 1 404 ? 10.156 -31.516 -23.75 1 98.31 404 GLY A N 1
ATOM 3038 C CA . GLY A 1 404 ? 9.062 -30.703 -24.281 1 98.31 404 GLY A CA 1
ATOM 3039 C C . GLY A 1 404 ? 7.918 -31.547 -24.828 1 98.31 404 GLY A C 1
ATOM 3040 O O . GLY A 1 404 ? 6.75 -31.172 -24.688 1 98.31 404 GLY A O 1
ATOM 3041 N N . MET A 1 405 ? 8.227 -32.688 -25.422 1 97.62 405 MET A N 1
ATOM 3042 C CA . MET A 1 405 ? 7.203 -33.594 -25.922 1 97.62 405 MET A CA 1
ATOM 3043 C C . MET A 1 405 ? 6.348 -34.156 -24.797 1 97.62 405 MET A C 1
ATOM 3045 O O . MET A 1 405 ? 5.129 -34.281 -24.922 1 97.62 405 MET A O 1
ATOM 3049 N N . GLN A 1 406 ? 6.992 -34.469 -23.75 1 97.38 406 GLN A N 1
ATOM 3050 C CA . GLN A 1 406 ? 6.262 -34.938 -22.578 1 97.38 406 GLN A CA 1
ATOM 3051 C C . GLN A 1 406 ? 5.359 -33.844 -22.031 1 97.38 406 GLN A C 1
ATOM 3053 O O . GLN A 1 406 ? 4.23 -34.094 -21.609 1 97.38 406 GLN A O 1
ATOM 3058 N N . ALA A 1 407 ? 5.875 -32.594 -22.016 1 98.12 407 ALA A N 1
ATOM 3059 C CA . ALA A 1 407 ? 5.078 -31.469 -21.562 1 98.12 407 ALA A CA 1
ATOM 3060 C C . ALA A 1 407 ? 3.855 -31.266 -22.453 1 98.12 407 ALA A C 1
ATOM 3062 O O . ALA A 1 407 ? 2.764 -30.969 -21.969 1 98.12 407 ALA A O 1
ATOM 3063 N N . ALA A 1 408 ? 4.035 -31.375 -23.75 1 97.69 408 ALA A N 1
ATOM 3064 C CA . ALA A 1 408 ? 2.934 -31.25 -24.703 1 97.69 408 ALA A CA 1
ATOM 3065 C C . ALA A 1 408 ? 1.887 -32.344 -24.484 1 97.69 408 ALA A C 1
ATOM 3067 O O . ALA A 1 408 ? 0.684 -32.062 -24.516 1 97.69 408 ALA A O 1
ATOM 3068 N N . GLU A 1 409 ? 2.318 -33.531 -24.266 1 96.44 409 GLU A N 1
ATOM 3069 C CA . GLU A 1 409 ? 1.408 -34.625 -23.984 1 96.44 409 GLU A CA 1
ATOM 3070 C C . GLU A 1 409 ? 0.624 -34.406 -22.688 1 96.44 409 GLU A C 1
ATOM 3072 O O . GLU A 1 409 ? -0.582 -34.656 -22.641 1 96.44 409 GLU A O 1
ATOM 3077 N N . ALA A 1 410 ? 1.352 -33.938 -21.719 1 96.19 410 ALA A N 1
ATOM 3078 C CA . ALA A 1 410 ? 0.714 -33.656 -20.438 1 96.19 410 ALA A CA 1
ATOM 3079 C C . ALA A 1 410 ? -0.312 -32.531 -20.562 1 96.19 410 ALA A C 1
ATOM 3081 O O . ALA A 1 410 ? -1.273 -32.469 -19.797 1 96.19 410 ALA A O 1
ATOM 3082 N N . ALA A 1 411 ? -0.102 -31.672 -21.516 1 96.5 411 ALA A N 1
ATOM 3083 C CA . ALA A 1 411 ? -1.007 -30.547 -21.719 1 96.5 411 ALA A CA 1
ATOM 3084 C C . ALA A 1 411 ? -2.312 -31 -22.359 1 96.5 411 ALA A C 1
ATOM 3086 O O . ALA A 1 411 ? -3.328 -30.297 -22.281 1 96.5 411 ALA A O 1
ATOM 3087 N N . GLU A 1 412 ? -2.109 -32.25 -22.938 1 91.31 412 GLU A N 1
ATOM 3088 C CA . GLU A 1 412 ? -3.303 -32.781 -23.594 1 91.31 412 GLU A CA 1
ATOM 3089 C C . GLU A 1 412 ? -4.387 -33.125 -22.578 1 91.31 412 GLU A C 1
ATOM 3091 O O . GLU A 1 412 ? -4.125 -33.812 -21.578 1 91.31 412 GLU A O 1
ATOM 3096 N N . GLY A 1 413 ? -5.391 -32.531 -22.453 1 88.75 413 GLY A N 1
ATOM 3097 C CA . GLY A 1 413 ? -6.5 -32.781 -21.547 1 88.75 413 GLY A CA 1
ATOM 3098 C C . GLY A 1 413 ? -6.652 -31.719 -20.469 1 88.75 413 GLY A C 1
ATOM 3099 O O . GLY A 1 413 ? -7.586 -31.781 -19.672 1 88.75 413 GLY A O 1
ATOM 3100 N N . LEU A 1 414 ? -5.574 -30.984 -20.391 1 94.88 414 LEU A N 1
ATOM 3101 C CA . LEU A 1 414 ? -5.66 -29.891 -19.438 1 94.88 414 LEU A CA 1
ATOM 3102 C C . LEU A 1 414 ? -6.383 -28.688 -20.031 1 94.88 414 LEU A C 1
ATOM 3104 O O . LEU A 1 414 ? -6.16 -28.344 -21.188 1 94.88 414 LEU A O 1
ATOM 3108 N N . HIS A 1 415 ? -7.281 -28.188 -19.328 1 95.69 415 HIS A N 1
ATOM 3109 C CA . HIS A 1 415 ? -7.859 -26.891 -19.656 1 95.69 415 HIS A CA 1
ATOM 3110 C C . HIS A 1 415 ? -7.168 -25.766 -18.891 1 95.69 415 HIS A C 1
ATOM 3112 O O . HIS A 1 415 ? -7.73 -25.234 -17.922 1 95.69 415 HIS A O 1
ATOM 3118 N N . SER A 1 416 ? -5.996 -25.406 -19.328 1 96.94 416 SER A N 1
ATOM 3119 C CA . SER A 1 416 ? -5.109 -24.438 -18.672 1 96.94 416 SER A CA 1
ATOM 3120 C C . SER A 1 416 ? -4.445 -23.531 -19.703 1 96.94 416 SER A C 1
ATOM 3122 O O . SER A 1 416 ? -3.631 -23.984 -20.516 1 96.94 416 SER A O 1
ATOM 3124 N N . ALA A 1 417 ? -4.852 -22.297 -19.672 1 95.5 417 ALA A N 1
ATOM 3125 C CA . ALA A 1 417 ? -4.195 -21.328 -20.531 1 95.5 417 ALA A CA 1
ATOM 3126 C C . ALA A 1 417 ? -2.721 -21.172 -20.172 1 95.5 417 ALA A C 1
ATOM 3128 O O . ALA A 1 417 ? -1.879 -20.969 -21.047 1 95.5 417 ALA A O 1
ATOM 3129 N N . ARG A 1 418 ? -2.346 -21.203 -18.906 1 96.69 418 ARG A N 1
ATOM 3130 C CA . ARG A 1 418 ? -0.96 -21.078 -18.453 1 96.69 418 ARG A CA 1
ATOM 3131 C C . ARG A 1 418 ? -0.107 -22.219 -19 1 96.69 418 ARG A C 1
ATOM 3133 O O . ARG A 1 418 ? 1.047 -22.016 -19.391 1 96.69 418 ARG A O 1
ATOM 3140 N N . ALA A 1 419 ? -0.65 -23.453 -19.047 1 97.19 419 ALA A N 1
ATOM 3141 C CA . ALA A 1 419 ? 0.075 -24.594 -19.641 1 97.19 419 ALA A CA 1
ATOM 3142 C C . ALA A 1 419 ? 0.476 -24.297 -21.078 1 97.19 419 ALA A C 1
ATOM 3144 O O . ALA A 1 419 ? 1.592 -24.609 -21.5 1 97.19 419 ALA A O 1
ATOM 3145 N N . LEU A 1 420 ? -0.388 -23.688 -21.766 1 96.38 420 LEU A N 1
ATOM 3146 C CA . LEU A 1 420 ? -0.13 -23.375 -23.172 1 96.38 420 LEU A CA 1
ATOM 3147 C C . LEU A 1 420 ? 0.886 -22.25 -23.297 1 96.38 420 LEU A C 1
ATOM 3149 O O . LEU A 1 420 ? 1.695 -22.234 -24.219 1 96.38 420 LEU A O 1
ATOM 3153 N N . VAL A 1 421 ? 0.805 -21.328 -22.406 1 95.62 421 VAL A N 1
ATOM 3154 C CA . VAL A 1 421 ? 1.779 -20.234 -22.391 1 95.62 421 VAL A CA 1
ATOM 3155 C C . VAL A 1 421 ? 3.18 -20.812 -22.156 1 95.62 421 VAL A C 1
ATOM 3157 O O . VAL A 1 421 ? 4.141 -20.391 -22.812 1 95.62 421 VAL A O 1
ATOM 3160 N N . TYR A 1 422 ? 3.322 -21.766 -21.25 1 96.44 422 TYR A N 1
ATOM 3161 C CA . TYR A 1 422 ? 4.609 -22.406 -21 1 96.44 422 TYR A CA 1
ATOM 3162 C C . TYR A 1 422 ? 5.105 -23.156 -22.234 1 96.44 422 TYR A C 1
ATOM 3164 O O . TYR A 1 422 ? 6.289 -23.078 -22.578 1 96.44 422 TYR A O 1
ATOM 3172 N N . LEU A 1 423 ? 4.18 -23.812 -22.859 1 96.44 423 LEU A N 1
ATOM 3173 C CA . LEU A 1 423 ? 4.543 -24.547 -24.062 1 96.44 423 LEU A CA 1
ATOM 3174 C C . LEU A 1 423 ? 4.957 -23.594 -25.188 1 96.44 423 LEU A C 1
ATOM 3176 O O . LEU A 1 423 ? 5.895 -23.875 -25.938 1 96.44 423 LEU A O 1
ATOM 3180 N N . ASP A 1 424 ? 4.23 -22.562 -25.312 1 95.94 424 ASP A N 1
ATOM 3181 C CA . ASP A 1 424 ? 4.543 -21.562 -26.344 1 95.94 424 ASP A CA 1
ATOM 3182 C C . ASP A 1 424 ? 5.918 -20.953 -26.109 1 95.94 424 ASP A C 1
ATOM 3184 O O . ASP A 1 424 ? 6.68 -20.734 -27.047 1 95.94 424 ASP A O 1
ATOM 3188 N N . ASP A 1 425 ? 6.172 -20.594 -24.891 1 95.19 425 ASP A N 1
ATOM 3189 C CA . ASP A 1 425 ? 7.484 -20.062 -24.547 1 95.19 425 ASP A CA 1
ATOM 3190 C C . ASP A 1 425 ? 8.594 -21.031 -24.938 1 95.19 425 ASP A C 1
ATOM 3192 O O . ASP A 1 425 ? 9.609 -20.609 -25.516 1 95.19 425 ASP A O 1
ATOM 3196 N N . LEU A 1 426 ? 8.422 -22.281 -24.656 1 97.38 426 LEU A N 1
ATOM 3197 C CA . LEU A 1 426 ? 9.398 -23.312 -25.016 1 97.38 426 LEU A CA 1
ATOM 3198 C C . LEU A 1 426 ? 9.547 -23.406 -26.531 1 97.38 426 LEU A C 1
ATOM 3200 O O . LEU A 1 426 ? 10.664 -23.5 -27.047 1 97.38 426 LEU A O 1
ATOM 3204 N N . ALA A 1 427 ? 8.438 -23.391 -27.188 1 96.44 427 ALA A N 1
ATOM 3205 C CA . ALA A 1 427 ? 8.453 -23.484 -28.641 1 96.44 427 ALA A CA 1
ATOM 3206 C C . ALA A 1 427 ? 9.234 -22.312 -29.25 1 96.44 427 ALA A C 1
ATOM 3208 O O . ALA A 1 427 ? 10.008 -22.516 -30.188 1 96.44 427 ALA A O 1
ATOM 3209 N N . GLN A 1 428 ? 9.023 -21.203 -28.719 1 95.19 428 GLN A N 1
ATOM 3210 C CA . GLN A 1 428 ? 9.727 -20.031 -29.219 1 95.19 428 GLN A CA 1
ATOM 3211 C C . GLN A 1 428 ? 11.234 -20.156 -29 1 95.19 428 GLN A C 1
ATOM 3213 O O . GLN A 1 428 ? 12.031 -19.812 -29.875 1 95.19 428 GLN A O 1
ATOM 3218 N N . ARG A 1 429 ? 11.617 -20.641 -27.859 1 95.62 429 ARG A N 1
ATOM 3219 C CA . ARG A 1 429 ? 13.023 -20.828 -27.531 1 95.62 429 ARG A CA 1
ATOM 3220 C C . ARG A 1 429 ? 13.672 -21.875 -28.438 1 95.62 429 ARG A C 1
ATOM 3222 O O . ARG A 1 429 ? 14.836 -21.734 -28.812 1 95.62 429 ARG A O 1
ATOM 3229 N N . LEU A 1 430 ? 12.938 -22.859 -28.797 1 97.19 430 LEU A N 1
ATOM 3230 C CA . LEU A 1 430 ? 13.469 -23.969 -29.578 1 97.19 430 LEU A CA 1
ATOM 3231 C C . LEU A 1 430 ? 13.414 -23.641 -31.078 1 97.19 430 LEU A C 1
ATOM 3233 O O . LEU A 1 430 ? 14.031 -24.344 -31.875 1 97.19 430 LEU A O 1
ATOM 3237 N N . ALA A 1 431 ? 12.719 -22.609 -31.422 1 94 431 ALA A N 1
ATOM 3238 C CA . ALA A 1 431 ? 12.531 -22.25 -32.812 1 94 431 ALA A CA 1
ATOM 3239 C C . ALA A 1 431 ? 13.875 -22.047 -33.5 1 94 431 ALA A C 1
ATOM 3241 O O . ALA A 1 431 ? 14.023 -22.344 -34.688 1 94 431 ALA A O 1
ATOM 3242 N N . ARG A 1 432 ? 14.914 -21.578 -32.812 1 93.06 432 ARG A N 1
ATOM 3243 C CA . ARG A 1 432 ? 16.219 -21.312 -33.406 1 93.06 432 ARG A CA 1
ATOM 3244 C C . ARG A 1 432 ? 16.953 -22.609 -33.719 1 93.06 432 ARG A C 1
ATOM 3246 O O . ARG A 1 432 ? 17.938 -22.609 -34.469 1 93.06 432 ARG A O 1
ATOM 3253 N N . TYR A 1 433 ? 16.438 -23.719 -33.281 1 96.62 433 TYR A N 1
ATOM 3254 C CA . TYR A 1 433 ? 17.047 -25.031 -33.531 1 96.62 433 TYR A CA 1
ATOM 3255 C C . TYR A 1 433 ? 16.141 -25.891 -34.406 1 96.62 433 TYR A C 1
ATOM 3257 O O . TYR A 1 433 ? 16.125 -27.109 -34.25 1 96.62 433 TYR A O 1
ATOM 3265 N N . ALA A 1 434 ? 15.352 -25.281 -35.219 1 92.12 434 ALA A N 1
ATOM 3266 C CA . ALA A 1 434 ? 14.32 -25.953 -36 1 92.12 434 ALA A CA 1
ATOM 3267 C C . ALA A 1 434 ? 14.938 -27 -36.938 1 92.12 434 ALA A C 1
ATOM 3269 O O . ALA A 1 434 ? 14.242 -27.891 -37.406 1 92.12 434 ALA A O 1
ATOM 3270 N N . GLY A 1 435 ? 16.156 -26.969 -37.188 1 94.5 435 GLY A N 1
ATOM 3271 C CA . GLY A 1 435 ? 16.828 -27.922 -38.031 1 94.5 435 GLY A CA 1
ATOM 3272 C C . GLY A 1 435 ? 17 -29.281 -37.406 1 94.5 435 GLY A C 1
ATOM 3273 O O . GLY A 1 435 ? 17.219 -30.281 -38.094 1 94.5 435 GLY A O 1
ATOM 3274 N N . LEU A 1 436 ? 16.891 -29.391 -36.125 1 96.38 436 LEU A N 1
ATOM 3275 C CA . LEU A 1 436 ? 17.062 -30.641 -35.406 1 96.38 436 LEU A CA 1
ATOM 3276 C C . LEU A 1 436 ? 15.781 -31.484 -35.438 1 96.38 436 LEU A C 1
ATOM 3278 O O . LEU A 1 436 ? 14.688 -30.969 -35.219 1 96.38 436 LEU A O 1
ATOM 3282 N N . PRO A 1 437 ? 15.898 -32.719 -35.781 1 96.25 437 PRO A N 1
ATOM 3283 C CA . PRO A 1 437 ? 14.719 -33.594 -35.906 1 96.25 437 PRO A CA 1
ATOM 3284 C C . PRO A 1 437 ? 13.867 -33.594 -34.625 1 96.25 437 PRO A C 1
ATOM 3286 O O . PRO A 1 437 ? 12.633 -33.531 -34.719 1 96.25 437 PRO A O 1
ATOM 3289 N N . GLN A 1 438 ? 14.508 -33.719 -33.469 1 96.44 438 GLN A N 1
ATOM 3290 C CA . GLN A 1 438 ? 13.773 -33.75 -32.219 1 96.44 438 GLN A CA 1
ATOM 3291 C C . GLN A 1 438 ? 12.945 -32.5 -32 1 96.44 438 GLN A C 1
ATOM 3293 O O . GLN A 1 438 ? 11.844 -32.531 -31.453 1 96.44 438 GLN A O 1
ATOM 3298 N N . VAL A 1 439 ? 13.477 -31.359 -32.375 1 97.62 439 VAL A N 1
ATOM 3299 C CA . VAL A 1 439 ? 12.797 -30.078 -32.219 1 97.62 439 VAL A CA 1
ATOM 3300 C C . VAL A 1 439 ? 11.609 -30.016 -33.188 1 97.62 439 VAL A C 1
ATOM 3302 O O . VAL A 1 439 ? 10.555 -29.484 -32.844 1 97.62 439 VAL A O 1
ATOM 3305 N N . GLN A 1 440 ? 11.797 -30.578 -34.344 1 96.31 440 GLN A N 1
ATOM 3306 C CA . GLN A 1 440 ? 10.711 -30.641 -35.344 1 96.31 440 GLN A CA 1
ATOM 3307 C C . GLN A 1 440 ? 9.547 -31.469 -34.812 1 96.31 440 GLN A C 1
ATOM 3309 O O . GLN A 1 440 ? 8.383 -31.094 -35 1 96.31 440 GLN A O 1
ATOM 3314 N N . VAL A 1 441 ? 9.875 -32.625 -34.312 1 96.31 441 VAL A N 1
ATOM 3315 C CA . VAL A 1 441 ? 8.844 -33.5 -33.75 1 96.31 441 VAL A CA 1
ATOM 3316 C C . VAL A 1 441 ? 8.078 -32.781 -32.656 1 96.31 441 VAL A C 1
ATOM 3318 O O . VAL A 1 441 ? 6.848 -32.844 -32.594 1 96.31 441 VAL A O 1
ATOM 3321 N N . PHE A 1 442 ? 8.789 -32.156 -31.781 1 97 442 PHE A N 1
ATOM 3322 C CA . PHE A 1 442 ? 8.156 -31.375 -30.719 1 97 442 PHE A CA 1
ATOM 3323 C C . PHE A 1 442 ? 7.25 -30.297 -31.312 1 97 442 PHE A C 1
ATOM 3325 O O . PHE A 1 442 ? 6.105 -30.141 -30.875 1 97 442 PHE A O 1
ATOM 3332 N N . ALA A 1 443 ? 7.75 -29.484 -32.219 1 95.56 443 ALA A N 1
ATOM 3333 C CA . ALA A 1 443 ? 7 -28.391 -32.812 1 95.56 443 ALA A CA 1
ATOM 3334 C C . ALA A 1 443 ? 5.707 -28.891 -33.469 1 95.56 443 ALA A C 1
ATOM 3336 O O . ALA A 1 443 ? 4.664 -28.234 -33.375 1 95.56 443 ALA A O 1
ATOM 3337 N N . GLU A 1 444 ? 5.734 -30.047 -34.094 1 94.06 444 GLU A N 1
ATOM 3338 C CA . GLU A 1 444 ? 4.566 -30.625 -34.719 1 94.06 444 GLU A CA 1
ATOM 3339 C C . GLU A 1 444 ? 3.514 -31.031 -33.719 1 94.06 444 GLU A C 1
ATOM 3341 O O . GLU A 1 444 ? 2.312 -30.922 -33.969 1 94.06 444 GLU A O 1
ATOM 3346 N N . ARG A 1 445 ? 3.988 -31.484 -32.625 1 94.12 445 ARG A N 1
ATOM 3347 C CA . ARG A 1 445 ? 3.08 -31.891 -31.578 1 94.12 445 ARG A CA 1
ATOM 3348 C C . ARG A 1 445 ? 2.467 -30.688 -30.875 1 94.12 445 ARG A C 1
ATOM 3350 O O . ARG A 1 445 ? 1.294 -30.703 -30.5 1 94.12 445 ARG A O 1
ATOM 3357 N N . ALA A 1 446 ? 3.264 -29.672 -30.656 1 95.06 446 ALA A N 1
ATOM 3358 C CA . ALA A 1 446 ? 2.852 -28.5 -29.891 1 95.06 446 ALA A CA 1
ATOM 3359 C C . ALA A 1 446 ? 1.944 -27.594 -30.719 1 95.06 446 ALA A C 1
ATOM 3361 O O . ALA A 1 446 ? 1.071 -26.906 -30.188 1 95.06 446 ALA A O 1
ATOM 3362 N N . ARG A 1 447 ? 2.076 -27.578 -32 1 91.94 447 ARG A N 1
ATOM 3363 C CA . ARG A 1 447 ? 1.425 -26.625 -32.906 1 91.94 447 ARG A CA 1
ATOM 3364 C C . ARG A 1 447 ? -0.091 -26.688 -32.75 1 91.94 447 ARG A C 1
ATOM 3366 O O . ARG A 1 447 ? -0.74 -25.656 -32.562 1 91.94 447 ARG A O 1
ATOM 3373 N N . PRO A 1 448 ? -0.688 -27.891 -32.812 1 91.62 448 PRO A N 1
ATOM 3374 C CA . PRO A 1 448 ? -2.146 -27.938 -32.656 1 91.62 448 PRO A CA 1
ATOM 3375 C C . PRO A 1 448 ? -2.631 -27.469 -31.297 1 91.62 448 PRO A C 1
ATOM 3377 O O . PRO A 1 448 ? -3.705 -26.859 -31.203 1 91.62 448 PRO A O 1
ATOM 3380 N N . LEU A 1 449 ? -1.863 -27.719 -30.312 1 93.31 449 LEU A N 1
ATOM 3381 C CA . LEU A 1 449 ? -2.219 -27.281 -28.953 1 93.31 449 LEU A CA 1
ATOM 3382 C C . LEU A 1 449 ? -2.189 -25.75 -28.859 1 93.31 449 LEU A C 1
ATOM 3384 O O . LEU A 1 449 ? -3.07 -25.156 -28.25 1 93.31 449 LEU A O 1
ATOM 3388 N N . LEU A 1 450 ? -1.232 -25.156 -29.484 1 91.94 450 LEU A N 1
ATOM 3389 C CA . LEU A 1 450 ? -1.03 -23.719 -29.406 1 91.94 450 LEU A CA 1
ATOM 3390 C C . LEU A 1 450 ? -1.994 -22.984 -30.344 1 91.94 450 LEU A C 1
ATOM 3392 O O . LEU A 1 450 ? -2.391 -21.859 -30.062 1 91.94 450 LEU A O 1
ATOM 3396 N N . ALA A 1 451 ? -2.395 -23.547 -31.438 1 83.75 451 ALA A N 1
ATOM 3397 C CA . ALA A 1 451 ? -3.354 -22.969 -32.375 1 83.75 451 ALA A CA 1
ATOM 3398 C C . ALA A 1 451 ? -4.754 -22.938 -31.75 1 83.75 451 ALA A C 1
ATOM 3400 O O . ALA A 1 451 ? -5.508 -21.984 -31.969 1 83.75 451 ALA A O 1
ATOM 3401 N N . ALA A 1 452 ? -5.047 -23.891 -31.047 1 73.88 452 ALA A N 1
ATOM 3402 C CA . ALA A 1 452 ? -6.352 -23.969 -30.391 1 73.88 452 ALA A CA 1
ATOM 3403 C C . ALA A 1 452 ? -6.496 -22.891 -29.328 1 73.88 452 ALA A C 1
ATOM 3405 O O . ALA A 1 452 ? -7.594 -22.375 -29.109 1 73.88 452 ALA A O 1
ATOM 3406 N N . ALA A 1 453 ? -5.473 -22.531 -28.734 1 69.31 453 ALA A N 1
ATOM 3407 C CA . ALA A 1 453 ? -5.477 -21.516 -27.672 1 69.31 453 ALA A CA 1
ATOM 3408 C C . ALA A 1 453 ? -5.75 -20.125 -28.25 1 69.31 453 ALA A C 1
ATOM 3410 O O . ALA A 1 453 ? -6.457 -19.328 -27.625 1 69.31 453 ALA A O 1
ATOM 3411 N N . THR A 1 454 ? -5.23 -19.812 -29.344 1 59.81 454 THR A N 1
ATOM 3412 C CA . THR A 1 454 ? -5.41 -18.516 -29.984 1 59.81 454 THR A CA 1
ATOM 3413 C C . THR A 1 454 ? -6.848 -18.344 -30.453 1 59.81 454 THR A C 1
ATOM 3415 O O . THR A 1 454 ? -7.406 -17.25 -30.391 1 59.81 454 THR A O 1
ATOM 3418 N N . THR A 1 455 ? -7.414 -19.484 -30.859 1 50.56 455 THR A N 1
ATOM 3419 C CA . THR A 1 455 ? -8.789 -19.406 -31.312 1 50.56 455 THR A CA 1
ATOM 3420 C C . THR A 1 455 ? -9.75 -19.203 -30.141 1 50.56 455 THR A C 1
ATOM 3422 O O . THR A 1 455 ? -10.758 -18.5 -30.281 1 50.56 455 THR A O 1
ATOM 3425 N N . ALA A 1 456 ? -9.336 -19.688 -29.062 1 52.75 456 ALA A N 1
ATOM 3426 C CA . ALA A 1 456 ? -10.203 -19.578 -27.891 1 52.75 456 ALA A CA 1
ATOM 3427 C C . ALA A 1 456 ? -10.141 -18.172 -27.281 1 52.75 456 ALA A C 1
ATOM 3429 O O . ALA A 1 456 ? -11.133 -17.656 -26.766 1 52.75 456 ALA A O 1
ATOM 3430 N N . SER A 1 457 ? -9.016 -17.547 -27.312 1 51.94 457 SER A N 1
ATOM 3431 C CA . SER A 1 457 ? -8.875 -16.188 -26.766 1 51.94 457 SER A CA 1
ATOM 3432 C C . SER A 1 457 ? -9.578 -15.164 -27.656 1 51.94 457 SER A C 1
ATOM 3434 O O . SER A 1 457 ? -9.969 -14.102 -27.172 1 51.94 457 SER A O 1
ATOM 3436 N N . SER A 1 458 ? -9.781 -15.406 -28.938 1 40.97 458 SER A N 1
ATOM 3437 C CA . SER A 1 458 ? -10.453 -14.523 -29.891 1 40.97 458 SER A CA 1
ATOM 3438 C C . SER A 1 458 ? -11.961 -14.703 -29.828 1 40.97 458 SER A C 1
ATOM 3440 O O . SER A 1 458 ? -12.711 -13.867 -30.344 1 40.97 458 SER A O 1
ATOM 3442 N N . LEU A 1 459 ? -12.43 -15.742 -29.078 1 35.62 459 LEU A N 1
ATOM 3443 C CA . LEU A 1 459 ? -13.867 -15.93 -28.984 1 35.62 459 LEU A CA 1
ATOM 3444 C C . LEU A 1 459 ? -14.391 -15.461 -27.625 1 35.62 459 LEU A C 1
ATOM 3446 O O . LEU A 1 459 ? -13.742 -15.688 -26.609 1 35.62 459 LEU A O 1
ATOM 3450 N N . MET B 1 1 ? 6.359 2.262 -24.891 1 48.97 1 MET B N 1
ATOM 3451 C CA . MET B 1 1 ? 7.812 2.131 -24.922 1 48.97 1 MET B CA 1
ATOM 3452 C C . MET B 1 1 ? 8.469 3.438 -25.359 1 48.97 1 MET B C 1
ATOM 3454 O O . MET B 1 1 ? 8.07 4.031 -26.375 1 48.97 1 MET B O 1
ATOM 3458 N N . ILE B 1 2 ? 9.086 4.055 -24.438 1 63.09 2 ILE B N 1
ATOM 3459 C CA . ILE B 1 2 ? 9.844 5.246 -24.797 1 63.09 2 ILE B CA 1
ATOM 3460 C C . ILE B 1 2 ? 11.273 4.855 -25.156 1 63.09 2 ILE B C 1
ATOM 3462 O O . ILE B 1 2 ? 11.945 4.152 -24.406 1 63.09 2 ILE B O 1
ATOM 3466 N N . VAL B 1 3 ? 11.648 5.301 -26.297 1 72.06 3 VAL B N 1
ATOM 3467 C CA . VAL B 1 3 ? 12.984 5.016 -26.812 1 72.06 3 VAL B CA 1
ATOM 3468 C C . VAL B 1 3 ? 13.719 6.324 -27.094 1 72.06 3 VAL B C 1
ATOM 3470 O O . VAL B 1 3 ? 13.18 7.223 -27.734 1 72.06 3 VAL B O 1
ATOM 3473 N N . ASP B 1 4 ? 14.766 6.547 -26.406 1 75.19 4 ASP B N 1
ATOM 3474 C CA . ASP B 1 4 ? 15.625 7.691 -26.688 1 75.19 4 ASP B CA 1
ATOM 3475 C C . ASP B 1 4 ? 15.844 7.863 -28.188 1 75.19 4 ASP B C 1
ATOM 3477 O O . ASP B 1 4 ? 16.141 6.891 -28.891 1 75.19 4 ASP B O 1
ATOM 3481 N N . PRO B 1 5 ? 15.578 9.125 -28.609 1 76.5 5 PRO B N 1
ATOM 3482 C CA . PRO B 1 5 ? 15.742 9.375 -30.047 1 76.5 5 PRO B CA 1
ATOM 3483 C C . PRO B 1 5 ? 17.141 9.016 -30.547 1 76.5 5 PRO B C 1
ATOM 3485 O O . PRO B 1 5 ? 17.328 8.766 -31.75 1 76.5 5 PRO B O 1
ATOM 3488 N N . GLY B 1 6 ? 18.031 8.992 -29.672 1 80.12 6 GLY B N 1
ATOM 3489 C CA . GLY B 1 6 ? 19.391 8.648 -30.078 1 80.12 6 GLY B CA 1
ATOM 3490 C C . GLY B 1 6 ? 19.609 7.148 -30.156 1 80.12 6 GLY B C 1
ATOM 3491 O O . GLY B 1 6 ? 20.719 6.703 -30.484 1 80.12 6 GLY B O 1
ATOM 3492 N N . PHE B 1 7 ? 18.641 6.418 -29.906 1 83.31 7 PHE B N 1
ATOM 3493 C CA . PHE B 1 7 ? 18.812 4.973 -29.844 1 83.31 7 PHE B CA 1
ATOM 3494 C C . PHE B 1 7 ? 19.297 4.422 -31.188 1 83.31 7 PHE B C 1
ATOM 3496 O O . PHE B 1 7 ? 20.281 3.686 -31.234 1 83.31 7 PHE B O 1
ATOM 3503 N N . ALA B 1 8 ? 18.594 4.871 -32.125 1 82.44 8 ALA B N 1
ATOM 3504 C CA . ALA B 1 8 ? 18.922 4.387 -33.469 1 82.44 8 ALA B CA 1
ATOM 3505 C C . ALA B 1 8 ? 20.344 4.746 -33.844 1 82.44 8 ALA B C 1
ATOM 3507 O O . ALA B 1 8 ? 21.078 3.916 -34.375 1 82.44 8 ALA B O 1
ATOM 3508 N N . ARG B 1 9 ? 20.688 5.953 -33.5 1 83.94 9 ARG B N 1
ATOM 3509 C CA . ARG B 1 9 ? 22.031 6.426 -33.781 1 83.94 9 ARG B CA 1
ATOM 3510 C C . ARG B 1 9 ? 23.078 5.66 -33 1 83.94 9 ARG B C 1
ATOM 3512 O O . ARG B 1 9 ? 24.094 5.242 -33.531 1 83.94 9 ARG B O 1
ATOM 3519 N N . LEU B 1 10 ? 22.828 5.469 -31.781 1 84.94 10 LEU B N 1
ATOM 3520 C CA . LEU B 1 10 ? 23.766 4.742 -30.922 1 84.94 10 LEU B CA 1
ATOM 3521 C C . LEU B 1 10 ? 23.875 3.285 -31.359 1 84.94 10 LEU B C 1
ATOM 3523 O O . LEU B 1 10 ? 24.969 2.727 -31.406 1 84.94 10 LEU B O 1
ATOM 3527 N N . LEU B 1 11 ? 22.844 2.744 -31.672 1 87.38 11 LEU B N 1
ATOM 3528 C CA . LEU B 1 11 ? 22.828 1.364 -32.156 1 87.38 11 LEU B CA 1
ATOM 3529 C C . LEU B 1 11 ? 23.703 1.213 -33.406 1 87.38 11 LEU B C 1
ATOM 3531 O O . LEU B 1 11 ? 24.531 0.311 -33.469 1 87.38 11 LEU B O 1
ATOM 3535 N N . LYS B 1 12 ? 23.469 2.098 -34.188 1 86.25 12 LYS B N 1
ATOM 3536 C CA . LYS B 1 12 ? 24.25 2.082 -35.438 1 86.25 12 LYS B CA 1
ATOM 3537 C C . LYS B 1 12 ? 25.734 2.291 -35.156 1 86.25 12 LYS B C 1
ATOM 3539 O O . LYS B 1 12 ? 26.578 1.584 -35.688 1 86.25 12 LYS B O 1
ATOM 3544 N N . GLU B 1 13 ? 26 3.242 -34.375 1 86.19 13 GLU B N 1
ATOM 3545 C CA . GLU B 1 13 ? 27.375 3.549 -34 1 86.19 13 GLU B CA 1
ATOM 3546 C C . GLU B 1 13 ? 28.062 2.346 -33.344 1 86.19 13 GLU B C 1
ATOM 3548 O O . GLU B 1 13 ? 29.188 2.006 -33.719 1 86.19 13 GLU B O 1
ATOM 3553 N N . LEU B 1 14 ? 27.453 1.731 -32.438 1 84.69 14 LEU B N 1
ATOM 3554 C CA . LEU B 1 14 ? 28.016 0.593 -31.734 1 84.69 14 LEU B CA 1
ATOM 3555 C C . LEU B 1 14 ? 28.188 -0.604 -32.656 1 84.69 14 LEU B C 1
ATOM 3557 O O . LEU B 1 14 ? 29.188 -1.31 -32.594 1 84.69 14 LEU B O 1
ATOM 3561 N N . ARG B 1 15 ? 27.266 -0.797 -33.469 1 86.94 15 ARG B N 1
ATOM 3562 C CA . ARG B 1 15 ? 27.344 -1.874 -34.438 1 86.94 15 ARG B CA 1
ATOM 3563 C C . ARG B 1 15 ? 28.516 -1.667 -35.375 1 86.94 15 ARG B C 1
ATOM 3565 O O . ARG B 1 15 ? 29.281 -2.598 -35.625 1 86.94 15 ARG B O 1
ATOM 3572 N N . GLU B 1 16 ? 28.609 -0.451 -35.812 1 85.12 16 GLU B N 1
ATOM 3573 C CA . GLU B 1 16 ? 29.688 -0.131 -36.75 1 85.12 16 GLU B CA 1
ATOM 3574 C C . GLU B 1 16 ? 31.047 -0.197 -36.062 1 85.12 16 GLU B C 1
ATOM 3576 O O . GLU B 1 16 ? 32.031 -0.637 -36.656 1 85.12 16 GLU B O 1
ATOM 3581 N N . GLN B 1 17 ? 31.141 0.18 -34.875 1 83.25 17 GLN B N 1
ATOM 3582 C CA . GLN B 1 17 ? 32.375 0.116 -34.094 1 83.25 17 GLN B CA 1
ATOM 3583 C C . GLN B 1 17 ? 32.875 -1.325 -33.969 1 83.25 17 GLN B C 1
ATOM 3585 O O . GLN B 1 17 ? 34.062 -1.579 -33.875 1 83.25 17 GLN B O 1
ATOM 3590 N N . ARG B 1 18 ? 31.984 -2.207 -34.031 1 83.06 18 ARG B N 1
ATOM 3591 C CA . ARG B 1 18 ? 32.312 -3.617 -33.875 1 83.06 18 ARG B CA 1
ATOM 3592 C C . ARG B 1 18 ? 32.344 -4.332 -35.219 1 83.06 18 ARG B C 1
ATOM 3594 O O . ARG B 1 18 ? 32.438 -5.559 -35.281 1 83.06 18 ARG B O 1
ATOM 3601 N N . HIS B 1 19 ? 32.125 -3.572 -36.281 1 85.12 19 HIS B N 1
ATOM 3602 C CA . HIS B 1 19 ? 32.156 -4.027 -37.656 1 85.12 19 HIS B CA 1
ATOM 3603 C C . HIS B 1 19 ? 31.172 -5.152 -37.906 1 85.12 19 HIS B C 1
ATOM 3605 O O . HIS B 1 19 ? 31.484 -6.129 -38.594 1 85.12 19 HIS B O 1
ATOM 3611 N N . LEU B 1 20 ? 30.078 -5 -37.281 1 84.5 20 LEU B N 1
ATOM 3612 C CA . LEU B 1 20 ? 29.031 -5.98 -37.5 1 84.5 20 LEU B CA 1
ATOM 3613 C C . LEU B 1 20 ? 28.031 -5.492 -38.531 1 84.5 20 LEU B C 1
ATOM 3615 O O . LEU B 1 20 ? 27.656 -4.316 -38.562 1 84.5 20 LEU B O 1
ATOM 3619 N N . SER B 1 21 ? 27.688 -6.336 -39.469 1 82 21 SER B N 1
ATOM 3620 C CA . SER B 1 21 ? 26.578 -6.051 -40.375 1 82 21 SER B CA 1
ATOM 3621 C C . SER B 1 21 ? 25.234 -6.203 -39.688 1 82 21 SER B C 1
ATOM 3623 O O . SER B 1 21 ? 25.156 -6.836 -38.625 1 82 21 SER B O 1
ATOM 3625 N N . LEU B 1 22 ? 24.156 -5.547 -40.188 1 80.44 22 LEU B N 1
ATOM 3626 C CA . LEU B 1 22 ? 22.812 -5.707 -39.625 1 80.44 22 LEU B CA 1
ATOM 3627 C C . LEU B 1 22 ? 22.406 -7.176 -39.625 1 80.44 22 LEU B C 1
ATOM 3629 O O . LEU B 1 22 ? 21.719 -7.625 -38.688 1 80.44 22 LEU B O 1
ATOM 3633 N N . ARG B 1 23 ? 22.859 -7.84 -40.594 1 77.25 23 ARG B N 1
ATOM 3634 C CA . ARG B 1 23 ? 22.562 -9.266 -40.688 1 77.25 23 ARG B CA 1
ATOM 3635 C C . ARG B 1 23 ? 23.25 -10.055 -39.594 1 77.25 23 ARG B C 1
ATOM 3637 O O . ARG B 1 23 ? 22.641 -10.922 -38.969 1 77.25 23 ARG B O 1
ATOM 3644 N N . THR B 1 24 ? 24.531 -9.766 -39.469 1 79.81 24 THR B N 1
ATOM 3645 C CA . THR B 1 24 ? 25.312 -10.461 -38.438 1 79.81 24 THR B CA 1
ATOM 3646 C C . THR B 1 24 ? 24.797 -10.141 -37.031 1 79.81 24 THR B C 1
ATOM 3648 O O . THR B 1 24 ? 24.672 -11.031 -36.188 1 79.81 24 THR B O 1
ATOM 3651 N N . LEU B 1 25 ? 24.484 -8.945 -36.75 1 81.62 25 LEU B N 1
ATOM 3652 C CA . LEU B 1 25 ? 23.922 -8.547 -35.469 1 81.62 25 LEU B CA 1
ATOM 3653 C C . LEU B 1 25 ? 22.562 -9.203 -35.25 1 81.62 25 LEU B C 1
ATOM 3655 O O . LEU B 1 25 ? 22.281 -9.688 -34.156 1 81.62 25 LEU B O 1
ATOM 3659 N N . GLY B 1 26 ? 21.812 -9.133 -36.188 1 77.44 26 GLY B N 1
ATOM 3660 C CA . GLY B 1 26 ? 20.5 -9.766 -36.125 1 77.44 26 GLY B CA 1
ATOM 3661 C C . GLY B 1 26 ? 20.562 -11.227 -35.719 1 77.44 26 GLY B C 1
ATOM 3662 O O . GLY B 1 26 ? 19.766 -11.672 -34.875 1 77.44 26 GLY B O 1
ATOM 3663 N N . ARG B 1 27 ? 21.516 -11.898 -36.281 1 72.06 27 ARG B N 1
ATOM 3664 C CA . ARG B 1 27 ? 21.734 -13.289 -35.938 1 72.06 27 ARG B CA 1
ATOM 3665 C C . ARG B 1 27 ? 22.125 -13.422 -34.469 1 72.06 27 ARG B C 1
ATOM 3667 O O . ARG B 1 27 ? 21.703 -14.352 -33.781 1 72.06 27 ARG B O 1
ATOM 3674 N N . GLN B 1 28 ? 22.875 -12.484 -33.969 1 74.25 28 GLN B N 1
ATOM 3675 C CA . GLN B 1 28 ? 23.375 -12.523 -32.594 1 74.25 28 GLN B CA 1
ATOM 3676 C C . GLN B 1 28 ? 22.281 -12.227 -31.594 1 74.25 28 GLN B C 1
ATOM 3678 O O . GLN B 1 28 ? 22.281 -12.773 -30.484 1 74.25 28 GLN B O 1
ATOM 3683 N N . VAL B 1 29 ? 21.391 -11.414 -32 1 73 29 VAL B N 1
ATOM 3684 C CA . VAL B 1 29 ? 20.391 -10.961 -31.031 1 73 29 VAL B CA 1
ATOM 3685 C C . VAL B 1 29 ? 19.031 -11.586 -31.359 1 73 29 VAL B C 1
ATOM 3687 O O . VAL B 1 29 ? 18.016 -11.219 -30.766 1 73 29 VAL B O 1
ATOM 3690 N N . HIS B 1 30 ? 19 -12.422 -32.406 1 61.62 30 HIS B N 1
ATOM 3691 C CA . HIS B 1 30 ? 17.828 -13.164 -32.844 1 61.62 30 HIS B CA 1
ATOM 3692 C C . HIS B 1 30 ? 16.719 -12.227 -33.312 1 61.62 30 HIS B C 1
ATOM 3694 O O . HIS B 1 30 ? 15.562 -12.398 -32.906 1 61.62 30 HIS B O 1
ATOM 3700 N N . CYS B 1 31 ? 17.031 -11.234 -33.969 1 72.81 31 CYS B N 1
ATOM 3701 C CA . CYS B 1 31 ? 16.141 -10.32 -34.656 1 72.81 31 CYS B CA 1
ATOM 3702 C C . CYS B 1 31 ? 16.375 -10.352 -36.156 1 72.81 31 CYS B C 1
ATOM 3704 O O . CYS B 1 31 ? 17.484 -10.648 -36.625 1 72.81 31 CYS B O 1
ATOM 3706 N N . SER B 1 32 ? 15.367 -10.125 -36.875 1 69.69 32 SER B N 1
ATOM 3707 C CA . SER B 1 32 ? 15.531 -10.078 -38.344 1 69.69 32 SER B CA 1
ATOM 3708 C C . SER B 1 32 ? 16.344 -8.852 -38.75 1 69.69 32 SER B C 1
ATOM 3710 O O . SER B 1 32 ? 16.375 -7.852 -38.031 1 69.69 32 SER B O 1
ATOM 3712 N N . HIS B 1 33 ? 16.953 -9.078 -39.906 1 75.75 33 HIS B N 1
ATOM 3713 C CA . HIS B 1 33 ? 17.656 -7.961 -40.562 1 75.75 33 HIS B CA 1
ATOM 3714 C C . HIS B 1 33 ? 16.719 -6.766 -40.75 1 75.75 33 HIS B C 1
ATOM 3716 O O . HIS B 1 33 ? 17.109 -5.625 -40.469 1 75.75 33 HIS B O 1
ATOM 3722 N N . GLY B 1 34 ? 15.594 -6.992 -41.156 1 75.88 34 GLY B N 1
ATOM 3723 C CA . GLY B 1 34 ? 14.617 -5.93 -41.344 1 75.88 34 GLY B CA 1
ATOM 3724 C C . GLY B 1 34 ? 14.25 -5.207 -40.062 1 75.88 34 GLY B C 1
ATOM 3725 O O . GLY B 1 34 ? 14.148 -3.979 -40.062 1 75.88 34 GLY B O 1
ATOM 3726 N N . TYR B 1 35 ? 14.094 -5.93 -39.062 1 77.12 35 TYR B N 1
ATOM 3727 C CA . TYR B 1 35 ? 13.758 -5.344 -37.781 1 77.12 35 TYR B CA 1
ATOM 3728 C C . TYR B 1 35 ? 14.883 -4.438 -37.281 1 77.12 35 TYR B C 1
ATOM 3730 O O . TYR B 1 35 ? 14.633 -3.312 -36.844 1 77.12 35 TYR B O 1
ATOM 3738 N N . LEU B 1 36 ? 16.062 -4.879 -37.375 1 79.31 36 LEU B N 1
ATOM 3739 C CA . LEU B 1 36 ? 17.219 -4.09 -36.969 1 79.31 36 LEU B CA 1
ATOM 3740 C C . LEU B 1 36 ? 17.422 -2.883 -37.875 1 79.31 36 LEU B C 1
ATOM 3742 O O . LEU B 1 36 ? 17.781 -1.803 -37.406 1 79.31 36 LEU B O 1
ATOM 3746 N N . TRP B 1 37 ? 17.172 -3.135 -39.125 1 78.88 37 TRP B N 1
ATOM 3747 C CA . TRP B 1 37 ? 17.203 -2.02 -40.062 1 78.88 37 TRP B CA 1
ATOM 3748 C C . TRP B 1 37 ? 16.125 -0.988 -39.719 1 78.88 37 TRP B C 1
ATOM 3750 O O . TRP B 1 37 ? 16.406 0.215 -39.719 1 78.88 37 TRP B O 1
ATOM 3760 N N . ASP B 1 38 ? 14.953 -1.431 -39.375 1 78.94 38 ASP B N 1
ATOM 3761 C CA . ASP B 1 38 ? 13.867 -0.541 -38.969 1 78.94 38 ASP B CA 1
ATOM 3762 C C . ASP B 1 38 ? 14.242 0.22 -37.688 1 78.94 38 ASP B C 1
ATOM 3764 O O . ASP B 1 38 ? 13.906 1.396 -37.531 1 78.94 38 ASP B O 1
ATOM 3768 N N . LEU B 1 39 ? 14.969 -0.364 -36.75 1 80.31 39 LEU B N 1
ATOM 3769 C CA . LEU B 1 39 ? 15.422 0.276 -35.531 1 80.31 39 LEU B CA 1
ATOM 3770 C C . LEU B 1 39 ? 16.406 1.394 -35.812 1 80.31 39 LEU B C 1
ATOM 3772 O O . LEU B 1 39 ? 16.328 2.477 -35.25 1 80.31 39 LEU B O 1
ATOM 3776 N N . GLU B 1 40 ? 17.281 1.092 -36.781 1 84.5 40 GLU B N 1
ATOM 3777 C CA . GLU B 1 40 ? 18.359 2.029 -37.062 1 84.5 40 GLU B CA 1
ATOM 3778 C C . GLU B 1 40 ? 17.891 3.109 -38.062 1 84.5 40 GLU B C 1
ATOM 3780 O O . GLU B 1 40 ? 18.328 4.258 -37.969 1 84.5 40 GLU B O 1
ATOM 3785 N N . ALA B 1 41 ? 17.016 2.713 -39 1 79.44 41 ALA B N 1
ATOM 3786 C CA . ALA B 1 41 ? 16.781 3.621 -40.125 1 79.44 41 ALA B CA 1
ATOM 3787 C C . ALA B 1 41 ? 15.367 4.195 -40.062 1 79.44 41 ALA B C 1
ATOM 3789 O O . ALA B 1 41 ? 15.125 5.309 -40.531 1 79.44 41 ALA B O 1
ATOM 3790 N N . LYS B 1 42 ? 14.406 3.506 -39.531 1 72.25 42 LYS B N 1
ATOM 3791 C CA . LYS B 1 42 ? 13.016 3.941 -39.656 1 72.25 42 LYS B CA 1
ATOM 3792 C C . LYS B 1 42 ? 12.461 4.352 -38.281 1 72.25 42 LYS B C 1
ATOM 3794 O O . LYS B 1 42 ? 11.258 4.582 -38.156 1 72.25 42 LYS B O 1
ATOM 3799 N N . GLY B 1 43 ? 13.281 4.379 -37.344 1 72.56 43 GLY B N 1
ATOM 3800 C CA . GLY B 1 43 ? 12.867 4.855 -36.031 1 72.56 43 GLY B CA 1
ATOM 3801 C C . GLY B 1 43 ? 11.945 3.889 -35.312 1 72.56 43 GLY B C 1
ATOM 3802 O O . GLY B 1 43 ? 11.141 4.297 -34.469 1 72.56 43 GLY B O 1
ATOM 3803 N N . LYS B 1 44 ? 11.977 2.752 -35.656 1 74.5 44 LYS B N 1
ATOM 3804 C CA . LYS B 1 44 ? 11.211 1.753 -34.906 1 74.5 44 LYS B CA 1
ATOM 3805 C C . LYS B 1 44 ? 11.672 1.682 -33.469 1 74.5 44 LYS B C 1
ATOM 3807 O O . LYS B 1 44 ? 12.859 1.821 -33.188 1 74.5 44 LYS B O 1
ATOM 3812 N N . ARG B 1 45 ? 10.742 1.398 -32.562 1 71.94 45 ARG B N 1
ATOM 3813 C CA . ARG B 1 45 ? 11.031 1.357 -31.141 1 71.94 45 ARG B CA 1
ATOM 3814 C C . ARG B 1 45 ? 11.305 -0.069 -30.672 1 71.94 45 ARG B C 1
ATOM 3816 O O . ARG B 1 45 ? 10.477 -0.96 -30.875 1 71.94 45 ARG B O 1
ATOM 3823 N N . PRO B 1 46 ? 12.484 -0.195 -30.156 1 74.94 46 PRO B N 1
ATOM 3824 C CA . PRO B 1 46 ? 12.773 -1.533 -29.641 1 74.94 46 PRO B CA 1
ATOM 3825 C C . PRO B 1 46 ? 12.047 -1.837 -28.328 1 74.94 46 PRO B C 1
ATOM 3827 O O . PRO B 1 46 ? 11.711 -0.917 -27.578 1 74.94 46 PRO B O 1
ATOM 3830 N N . SER B 1 47 ? 11.688 -3.025 -28.156 1 66.06 47 SER B N 1
ATOM 3831 C CA . SER B 1 47 ? 11.25 -3.467 -26.828 1 66.06 47 SER B CA 1
ATOM 3832 C C . SER B 1 47 ? 12.414 -3.463 -25.844 1 66.06 47 SER B C 1
ATOM 3834 O O . SER B 1 47 ? 13.578 -3.43 -26.234 1 66.06 47 SER B O 1
ATOM 3836 N N . ILE B 1 48 ? 12.195 -3.506 -24.641 1 63.62 48 ILE B N 1
ATOM 3837 C CA . ILE B 1 48 ? 13.211 -3.549 -23.594 1 63.62 48 ILE B CA 1
ATOM 3838 C C . ILE B 1 48 ? 14.062 -4.805 -23.75 1 63.62 48 ILE B C 1
ATOM 3840 O O . ILE B 1 48 ? 15.289 -4.75 -23.609 1 63.62 48 ILE B O 1
ATOM 3844 N N . ALA B 1 49 ? 13.445 -5.785 -24.125 1 62.91 49 ALA B N 1
ATOM 3845 C CA . ALA B 1 49 ? 14.148 -7.051 -24.312 1 62.91 49 ALA B CA 1
ATOM 3846 C C . ALA B 1 49 ? 15.117 -6.965 -25.484 1 62.91 49 ALA B C 1
ATOM 3848 O O . ALA B 1 49 ? 16.25 -7.438 -25.406 1 62.91 49 ALA B O 1
ATOM 3849 N N . VAL B 1 50 ? 14.695 -6.348 -26.469 1 72.12 50 VAL B N 1
ATOM 3850 C CA . VAL B 1 50 ? 15.523 -6.234 -27.656 1 72.12 50 VAL B CA 1
ATOM 3851 C C . VAL B 1 50 ? 16.688 -5.289 -27.375 1 72.12 50 VAL B C 1
ATOM 3853 O O . VAL B 1 50 ? 17.828 -5.566 -27.766 1 72.12 50 VAL B O 1
ATOM 3856 N N . ALA B 1 51 ? 16.422 -4.266 -26.625 1 76.62 51 ALA B N 1
ATOM 3857 C CA . ALA B 1 51 ? 17.484 -3.332 -26.266 1 76.62 51 ALA B CA 1
ATOM 3858 C C . ALA B 1 51 ? 18.531 -4.016 -25.406 1 76.62 51 ALA B C 1
ATOM 3860 O O . ALA B 1 51 ? 19.734 -3.795 -25.578 1 76.62 51 ALA B O 1
ATOM 3861 N N . ALA B 1 52 ? 18.109 -4.848 -24.594 1 71.88 52 ALA B N 1
ATOM 3862 C CA . ALA B 1 52 ? 19.016 -5.598 -23.734 1 71.88 52 ALA B CA 1
ATOM 3863 C C . ALA B 1 52 ? 19.844 -6.594 -24.531 1 71.88 52 ALA B C 1
ATOM 3865 O O . ALA B 1 52 ? 21.047 -6.746 -24.297 1 71.88 52 ALA B O 1
ATOM 3866 N N . LEU B 1 53 ? 19.266 -7.234 -25.469 1 74.19 53 LEU B N 1
ATOM 3867 C CA . LEU B 1 53 ? 19.969 -8.172 -26.328 1 74.19 53 LEU B CA 1
ATOM 3868 C C . LEU B 1 53 ? 21 -7.449 -27.203 1 74.19 53 LEU B C 1
ATOM 3870 O O . LEU B 1 53 ? 22.109 -7.934 -27.375 1 74.19 53 LEU B O 1
ATOM 3874 N N . LEU B 1 54 ? 20.594 -6.297 -27.516 1 80.19 54 LEU B N 1
ATOM 3875 C CA . LEU B 1 54 ? 21.5 -5.492 -28.344 1 80.19 54 LEU B CA 1
ATOM 3876 C C . LEU B 1 54 ? 22.672 -4.984 -27.516 1 80.19 54 LEU B C 1
ATOM 3878 O O . LEU B 1 54 ? 23.812 -4.98 -27.984 1 80.19 54 LEU B O 1
ATOM 3882 N N . ASP B 1 55 ? 22.422 -4.66 -26.312 1 77.62 55 ASP B N 1
ATOM 3883 C CA . ASP B 1 55 ? 23.469 -4.238 -25.391 1 77.62 55 ASP B CA 1
ATOM 3884 C C . ASP B 1 55 ? 24.484 -5.352 -25.172 1 77.62 55 ASP B C 1
ATOM 3886 O O . ASP B 1 55 ? 25.688 -5.109 -25.188 1 77.62 55 ASP B O 1
ATOM 3890 N N . ALA B 1 56 ? 24.016 -6.5 -25.047 1 75.94 56 ALA B N 1
ATOM 3891 C CA . ALA B 1 56 ? 24.859 -7.664 -24.812 1 75.94 56 ALA B CA 1
ATOM 3892 C C . ALA B 1 56 ? 25.672 -8.016 -26.047 1 75.94 56 ALA B C 1
ATOM 3894 O O . ALA B 1 56 ? 26.875 -8.266 -25.969 1 75.94 56 ALA B O 1
ATOM 3895 N N . ALA B 1 57 ? 25.078 -8.008 -27.125 1 78.44 57 ALA B N 1
ATOM 3896 C CA . ALA B 1 57 ? 25.719 -8.391 -28.375 1 78.44 57 ALA B CA 1
ATOM 3897 C C . ALA B 1 57 ? 26.766 -7.363 -28.797 1 78.44 57 ALA B C 1
ATOM 3899 O O . ALA B 1 57 ? 27.781 -7.711 -29.391 1 78.44 57 ALA B O 1
ATOM 3900 N N . LEU B 1 58 ? 26.484 -6.152 -28.375 1 83 58 LEU B N 1
ATOM 3901 C CA . LEU B 1 58 ? 27.359 -5.07 -28.828 1 83 58 LEU B CA 1
ATOM 3902 C C . LEU B 1 58 ? 28.281 -4.617 -27.703 1 83 58 LEU B C 1
ATOM 3904 O O . LEU B 1 58 ? 29.047 -3.664 -27.875 1 83 58 LEU B O 1
ATOM 3908 N N . ASP B 1 59 ? 28.125 -5.414 -26.562 1 80.44 59 ASP B N 1
ATOM 3909 C CA . ASP B 1 59 ? 28.922 -5.059 -25.375 1 80.44 59 ASP B CA 1
ATOM 3910 C C . ASP B 1 59 ? 28.812 -3.562 -25.078 1 80.44 59 ASP B C 1
ATOM 3912 O O . ASP B 1 59 ? 29.828 -2.881 -24.953 1 80.44 59 ASP B O 1
ATOM 3916 N N . ALA B 1 60 ? 27.672 -3.057 -25.078 1 81.38 60 ALA B N 1
ATOM 3917 C CA . ALA B 1 60 ? 27.406 -1.622 -25 1 81.38 60 ALA B CA 1
ATOM 3918 C C . ALA B 1 60 ? 27.266 -1.178 -23.547 1 81.38 60 ALA B C 1
ATOM 3920 O O . ALA B 1 60 ? 27.031 0.002 -23.266 1 81.38 60 ALA B O 1
ATOM 3921 N N . GLY B 1 61 ? 27.453 -2.117 -22.672 1 74.69 61 GLY B N 1
ATOM 3922 C CA . GLY B 1 61 ? 27.484 -1.786 -21.266 1 74.69 61 GLY B CA 1
ATOM 3923 C C . GLY B 1 61 ? 26.172 -1.264 -20.734 1 74.69 61 GLY B C 1
ATOM 3924 O O . GLY B 1 61 ? 26.141 -0.406 -19.844 1 74.69 61 GLY B O 1
ATOM 3925 N N . GLY B 1 62 ? 25.141 -1.583 -21.234 1 77.38 62 GLY B N 1
ATOM 3926 C CA . GLY B 1 62 ? 23.812 -1.194 -20.797 1 77.38 62 GLY B CA 1
ATOM 3927 C C . GLY B 1 62 ? 23.328 0.106 -21.406 1 77.38 62 GLY B C 1
ATOM 3928 O O . GLY B 1 62 ? 22.234 0.576 -21.109 1 77.38 62 GLY B O 1
ATOM 3929 N N . ARG B 1 63 ? 24.016 0.682 -22.297 1 81.06 63 ARG B N 1
ATOM 3930 C CA . ARG B 1 63 ? 23.703 1.994 -22.859 1 81.06 63 ARG B CA 1
ATOM 3931 C C . ARG B 1 63 ? 22.438 1.942 -23.719 1 81.06 63 ARG B C 1
ATOM 3933 O O . ARG B 1 63 ? 21.641 2.877 -23.703 1 81.06 63 ARG B O 1
ATOM 3940 N N . LEU B 1 64 ? 22.281 0.891 -24.453 1 81.06 64 LEU B N 1
ATOM 3941 C CA . LEU B 1 64 ? 21.094 0.76 -25.297 1 81.06 64 LEU B CA 1
ATOM 3942 C C . LEU B 1 64 ? 19.859 0.452 -24.453 1 81.06 64 LEU B C 1
ATOM 3944 O O . LEU B 1 64 ? 18.797 1.037 -24.656 1 81.06 64 LEU B O 1
ATOM 3948 N N . SER B 1 65 ? 20 -0.398 -23.547 1 75.69 65 SER B N 1
ATOM 3949 C CA . SER B 1 65 ? 18.906 -0.735 -22.625 1 75.69 65 SER B CA 1
ATOM 3950 C C . SER B 1 65 ? 18.422 0.494 -21.859 1 75.69 65 SER B C 1
ATOM 3952 O O . SER B 1 65 ? 17.234 0.646 -21.609 1 75.69 65 SER B O 1
ATOM 3954 N N . ALA B 1 66 ? 19.359 1.271 -21.656 1 71 66 ALA B N 1
ATOM 3955 C CA . ALA B 1 66 ? 19.047 2.494 -20.922 1 71 66 ALA B CA 1
ATOM 3956 C C . ALA B 1 66 ? 18.203 3.443 -21.766 1 71 66 ALA B C 1
ATOM 3958 O O . ALA B 1 66 ? 17.531 4.336 -21.234 1 71 66 ALA B O 1
ATOM 3959 N N . MET B 1 67 ? 18.203 3.16 -23 1 70.5 67 MET B N 1
ATOM 3960 C CA . MET B 1 67 ? 17.547 4.074 -23.938 1 70.5 67 MET B CA 1
ATOM 3961 C C . MET B 1 67 ? 16.125 3.605 -24.25 1 70.5 67 MET B C 1
ATOM 3963 O O . MET B 1 67 ? 15.414 4.242 -25.031 1 70.5 67 MET B O 1
ATOM 3967 N N . VAL B 1 68 ? 15.758 2.52 -23.797 1 70.19 68 VAL B N 1
ATOM 3968 C CA . VAL B 1 68 ? 14.438 1.941 -24.031 1 70.19 68 VAL B CA 1
ATOM 3969 C C . VAL B 1 68 ? 13.711 1.738 -22.703 1 70.19 68 VAL B C 1
ATOM 3971 O O . VAL B 1 68 ? 14.25 1.11 -21.797 1 70.19 68 VAL B O 1
ATOM 3974 N N . ARG B 1 69 ? 12.656 2.365 -22.516 1 58.06 69 ARG B N 1
ATOM 3975 C CA . ARG B 1 69 ? 11.859 2.266 -21.297 1 58.06 69 ARG B CA 1
ATOM 3976 C C . ARG B 1 69 ? 10.43 1.851 -21.625 1 58.06 69 ARG B C 1
ATOM 3978 O O . ARG B 1 69 ? 9.875 2.234 -22.656 1 58.06 69 ARG B O 1
ATOM 3985 N N . GLU B 1 70 ? 9.953 0.861 -21.031 1 47.97 70 GLU B N 1
ATOM 3986 C CA . GLU B 1 70 ? 8.539 0.514 -21.125 1 47.97 70 GLU B CA 1
ATOM 3987 C C . GLU B 1 70 ? 7.668 1.52 -20.391 1 47.97 70 GLU B C 1
ATOM 3989 O O . GLU B 1 70 ? 7.957 1.868 -19.234 1 47.97 70 GLU B O 1
ATOM 3994 N N . VAL B 1 71 ? 6.961 2.383 -21.109 1 39.97 71 VAL B N 1
ATOM 3995 C CA . VAL B 1 71 ? 5.938 3.205 -20.469 1 39.97 71 VAL B CA 1
ATOM 3996 C C . VAL B 1 71 ? 4.754 2.33 -20.062 1 39.97 71 VAL B C 1
ATOM 3998 O O . VAL B 1 71 ? 4.172 1.631 -20.891 1 39.97 71 VAL B O 1
ATOM 4001 N N . SER B 1 72 ? 4.82 1.753 -18.969 1 31.56 72 SER B N 1
ATOM 4002 C CA . SER B 1 72 ? 3.557 1.187 -18.516 1 31.56 72 SER B CA 1
ATOM 4003 C C . SER B 1 72 ? 2.404 2.164 -18.719 1 31.56 72 SER B C 1
ATOM 4005 O O . SER B 1 72 ? 2.58 3.377 -18.578 1 31.56 72 SER B O 1
ATOM 4007 N N . ALA B 1 73 ? 1.393 1.894 -19.516 1 33.22 73 ALA B N 1
ATOM 4008 C CA . ALA B 1 73 ? 0.199 2.68 -19.828 1 33.22 73 ALA B CA 1
ATOM 4009 C C . ALA B 1 73 ? -0.28 3.441 -18.594 1 33.22 73 ALA B C 1
ATOM 4011 O O . ALA B 1 73 ? -1.033 4.41 -18.703 1 33.22 73 ALA B O 1
ATOM 4012 N N . ASP B 1 74 ? -0.457 2.814 -17.469 1 29.56 74 ASP B N 1
ATOM 4013 C CA . ASP B 1 74 ? -1.37 3.434 -16.516 1 29.56 74 ASP B CA 1
ATOM 4014 C C . ASP B 1 74 ? -0.811 4.758 -16 1 29.56 74 ASP B C 1
ATOM 4016 O O . ASP B 1 74 ? -1.455 5.438 -15.195 1 29.56 74 ASP B O 1
ATOM 4020 N N . SER B 1 75 ? 0.525 4.988 -15.75 1 29.72 75 SER B N 1
ATOM 4021 C CA . SER B 1 75 ? 0.646 6.395 -15.375 1 29.72 75 SER B CA 1
ATOM 4022 C C . SER B 1 75 ? 0.624 7.297 -16.609 1 29.72 75 SER B C 1
ATOM 4024 O O . SER B 1 75 ? 1.229 6.977 -17.625 1 29.72 75 SER B O 1
ATOM 4026 N N . GLY B 1 76 ? -0.424 7.922 -17.016 1 29.16 76 GLY B N 1
ATOM 4027 C CA . GLY B 1 76 ? -0.506 9.102 -17.859 1 29.16 76 GLY B CA 1
ATOM 4028 C C . GLY B 1 76 ? 0.812 9.844 -17.969 1 29.16 76 GLY B C 1
ATOM 4029 O O . GLY B 1 76 ? 0.845 10.992 -18.406 1 29.16 76 GLY B O 1
ATOM 4030 N N . VAL B 1 77 ? 1.69 9.672 -17.109 1 27.75 77 VAL B N 1
ATOM 4031 C CA . VAL B 1 77 ? 2.824 10.523 -17.453 1 27.75 77 VAL B CA 1
ATOM 4032 C C . VAL B 1 77 ? 3.48 10.016 -18.734 1 27.75 77 VAL B C 1
ATOM 4034 O O . VAL B 1 77 ? 4.152 8.984 -18.734 1 27.75 77 VAL B O 1
ATOM 4037 N N . TRP B 1 78 ? 2.719 9.875 -19.844 1 28.81 78 TRP B N 1
ATOM 4038 C CA . TRP B 1 78 ? 3.246 9.664 -21.188 1 28.81 78 TRP B CA 1
ATOM 4039 C C . TRP B 1 78 ? 4.672 10.195 -21.297 1 28.81 78 TRP B C 1
ATOM 4041 O O . TRP B 1 78 ? 5.559 9.5 -21.797 1 28.81 78 TRP B O 1
ATOM 4051 N N . SER B 1 79 ? 4.691 11.594 -21.562 1 27.75 79 SER B N 1
ATOM 4052 C CA . SER B 1 79 ? 5.465 12.266 -22.594 1 27.75 79 SER B CA 1
ATOM 4053 C C . SER B 1 79 ? 6.957 11.969 -22.453 1 27.75 79 SER B C 1
ATOM 4055 O O . SER B 1 79 ? 7.699 12 -23.438 1 27.75 79 SER B O 1
ATOM 4057 N N . ALA B 1 80 ? 7.625 12.492 -21.438 1 25.53 80 ALA B N 1
ATOM 4058 C CA . ALA B 1 80 ? 8.977 13.031 -21.594 1 25.53 80 ALA B CA 1
ATOM 4059 C C . ALA B 1 80 ? 10 11.906 -21.75 1 25.53 80 ALA B C 1
ATOM 4061 O O . ALA B 1 80 ? 11.188 12.102 -21.484 1 25.53 80 ALA B O 1
ATOM 4062 N N . ALA B 1 81 ? 9.734 10.711 -21.922 1 29.8 81 ALA B N 1
ATOM 4063 C CA . ALA B 1 81 ? 10.938 9.906 -22.078 1 29.8 81 ALA B CA 1
ATOM 4064 C C . ALA B 1 81 ? 11.703 10.312 -23.344 1 29.8 81 ALA B C 1
ATOM 4066 O O . ALA B 1 81 ? 12.641 9.625 -23.75 1 29.8 81 ALA B O 1
ATOM 4067 N N . GLU B 1 82 ? 11.117 10.906 -24.219 1 29.62 82 GLU B N 1
ATOM 4068 C CA . GLU B 1 82 ? 12.094 11.047 -25.297 1 29.62 82 GLU B CA 1
ATOM 4069 C C . GLU B 1 82 ? 13.484 11.359 -24.75 1 29.62 82 GLU B C 1
ATOM 4071 O O . GLU B 1 82 ? 14.492 10.93 -25.297 1 29.62 82 GLU B O 1
ATOM 4076 N N . ASN B 1 83 ? 13.633 12.57 -24.328 1 28.75 83 ASN B N 1
ATOM 4077 C CA . ASN B 1 83 ? 14.906 13.102 -23.859 1 28.75 83 ASN B CA 1
ATOM 4078 C C . ASN B 1 83 ? 15.414 12.352 -22.641 1 28.75 83 ASN B C 1
ATOM 4080 O O . ASN B 1 83 ? 14.633 11.766 -21.891 1 28.75 83 ASN B O 1
ATOM 4084 N N . GLY B 1 84 ? 16.781 12.078 -22.328 1 32.41 84 GLY B N 1
ATOM 4085 C CA . GLY B 1 84 ? 17.734 11.57 -21.344 1 32.41 84 GLY B CA 1
ATOM 4086 C C . GLY B 1 84 ? 17.172 11.586 -19.938 1 32.41 84 GLY B C 1
ATOM 4087 O O . GLY B 1 84 ? 17.781 11.008 -19.031 1 32.41 84 GLY B O 1
ATOM 4088 N N . SER B 1 85 ? 16.625 12.562 -19.359 1 31.73 85 SER B N 1
ATOM 4089 C CA . SER B 1 85 ? 16.672 12.977 -17.953 1 31.73 85 SER B CA 1
ATOM 4090 C C . SER B 1 85 ? 15.617 12.258 -17.125 1 31.73 85 SER B C 1
ATOM 4092 O O . SER B 1 85 ? 14.414 12.414 -17.375 1 31.73 85 SER B O 1
ATOM 4094 N N . VAL B 1 86 ? 15.656 10.789 -16.797 1 39.38 86 VAL B N 1
ATOM 4095 C CA . VAL B 1 86 ? 14.914 10.398 -15.602 1 39.38 86 VAL B CA 1
ATOM 4096 C C . VAL B 1 86 ? 14.5 11.641 -14.82 1 39.38 86 VAL B C 1
ATOM 4098 O O . VAL B 1 86 ? 15.344 12.492 -14.508 1 39.38 86 VAL B O 1
ATOM 4101 N N . ASP B 1 87 ? 13.344 11.898 -14.992 1 48.12 87 ASP B N 1
ATOM 4102 C CA . ASP B 1 87 ? 12.961 13.039 -14.156 1 48.12 87 ASP B CA 1
ATOM 4103 C C . ASP B 1 87 ? 13.477 12.867 -12.734 1 48.12 87 ASP B C 1
ATOM 4105 O O . ASP B 1 87 ? 13.078 11.945 -12.023 1 48.12 87 ASP B O 1
ATOM 4109 N N . PRO B 1 88 ? 14.766 13.148 -12.562 1 53.59 88 PRO B N 1
ATOM 4110 C CA . PRO B 1 88 ? 15.375 13.07 -11.234 1 53.59 88 PRO B CA 1
ATOM 4111 C C . PRO B 1 88 ? 14.352 13.227 -10.109 1 53.59 88 PRO B C 1
ATOM 4113 O O . PRO B 1 88 ? 14.586 12.758 -8.992 1 53.59 88 PRO B O 1
ATOM 4116 N N . SER B 1 89 ? 13.141 13.719 -10.609 1 56.84 89 SER B N 1
ATOM 4117 C CA . SER B 1 89 ? 12.195 14.016 -9.539 1 56.84 89 SER B CA 1
ATOM 4118 C C . SER B 1 89 ? 11.398 12.773 -9.148 1 56.84 89 SER B C 1
ATOM 4120 O O . SER B 1 89 ? 10.852 12.703 -8.047 1 56.84 89 SER B O 1
ATOM 4122 N N . ALA B 1 90 ? 11.32 11.758 -9.977 1 60.47 90 ALA B N 1
ATOM 4123 C CA . ALA B 1 90 ? 10.562 10.547 -9.656 1 60.47 90 ALA B CA 1
ATOM 4124 C C . ALA B 1 90 ? 11.32 9.672 -8.664 1 60.47 90 ALA B C 1
ATOM 4126 O O . ALA B 1 90 ? 10.719 9 -7.828 1 60.47 90 ALA B O 1
ATOM 4127 N N . SER B 1 91 ? 12.602 9.711 -8.789 1 64.06 91 SER B N 1
ATOM 4128 C CA . SER B 1 91 ? 13.438 8.875 -7.934 1 64.06 91 SER B CA 1
ATOM 4129 C C . SER B 1 91 ? 13.328 9.297 -6.473 1 64.06 91 SER B C 1
ATOM 4131 O O . SER B 1 91 ? 13.422 8.453 -5.574 1 64.06 91 SER B O 1
ATOM 4133 N N . VAL B 1 92 ? 12.836 10.438 -6.277 1 74.44 92 VAL B N 1
ATOM 4134 C CA . VAL B 1 92 ? 12.859 10.945 -4.91 1 74.44 92 VAL B CA 1
ATOM 4135 C C . VAL B 1 92 ? 11.516 10.664 -4.234 1 74.44 92 VAL B C 1
ATOM 4137 O O . VAL B 1 92 ? 11.32 11.008 -3.068 1 74.44 92 VAL B O 1
ATOM 4140 N N . LEU B 1 93 ? 10.672 9.898 -4.941 1 85 93 LEU B N 1
ATOM 4141 C CA . LEU B 1 93 ? 9.406 9.469 -4.348 1 85 93 LEU B CA 1
ATOM 4142 C C . LEU B 1 93 ? 9.469 7.996 -3.951 1 85 93 LEU B C 1
ATOM 4144 O O . LEU B 1 93 ? 8.539 7.477 -3.334 1 85 93 LEU B O 1
ATOM 4148 N N . GLU B 1 94 ? 10.641 7.465 -4.168 1 87.56 94 GLU B N 1
ATOM 4149 C CA . GLU B 1 94 ? 10.758 6.027 -3.949 1 87.56 94 GLU B CA 1
ATOM 4150 C C . GLU B 1 94 ? 11.289 5.723 -2.553 1 87.56 94 GLU B C 1
ATOM 4152 O O . GLU B 1 94 ? 12.172 6.434 -2.051 1 87.56 94 GLU B O 1
ATOM 4157 N N . PHE B 1 95 ? 10.742 4.777 -1.891 1 94.38 95 PHE B N 1
ATOM 4158 C CA . PHE B 1 95 ? 11.305 4.148 -0.701 1 94.38 95 PHE B CA 1
ATOM 4159 C C . PHE B 1 95 ? 12.422 3.182 -1.077 1 94.38 95 PHE B C 1
ATOM 4161 O O . PHE B 1 95 ? 12.156 2.07 -1.542 1 94.38 95 PHE B O 1
ATOM 4168 N N . ALA B 1 96 ? 13.625 3.617 -0.899 1 93.69 96 ALA B N 1
ATOM 4169 C CA . ALA B 1 96 ? 14.789 2.922 -1.438 1 93.69 96 ALA B CA 1
ATOM 4170 C C . ALA B 1 96 ? 14.914 1.52 -0.85 1 93.69 96 ALA B C 1
ATOM 4172 O O . ALA B 1 96 ? 14.469 1.269 0.272 1 93.69 96 ALA B O 1
ATOM 4173 N N . PRO B 1 97 ? 15.578 0.601 -1.552 1 88 97 PRO B N 1
ATOM 4174 C CA . PRO B 1 97 ? 15.641 -0.803 -1.141 1 88 97 PRO B CA 1
ATOM 4175 C C . PRO B 1 97 ? 16.562 -1.023 0.059 1 88 97 PRO B C 1
ATOM 4177 O O . PRO B 1 97 ? 16.406 -2.004 0.792 1 88 97 PRO B O 1
ATOM 4180 N N . ASP B 1 98 ? 17.562 -0.174 0.177 1 92.12 98 ASP B N 1
ATOM 4181 C CA . ASP B 1 98 ? 18.453 -0.25 1.326 1 92.12 98 ASP B CA 1
ATOM 4182 C C . ASP B 1 98 ? 18.906 1.141 1.765 1 92.12 98 ASP B C 1
ATOM 4184 O O . ASP B 1 98 ? 18.609 2.135 1.101 1 92.12 98 ASP B O 1
ATOM 4188 N N . TRP B 1 99 ? 19.609 1.187 2.875 1 96.19 99 TRP B N 1
ATOM 4189 C CA . TRP B 1 99 ? 19.891 2.484 3.484 1 96.19 99 TRP B CA 1
ATOM 4190 C C . TRP B 1 99 ? 20.875 3.285 2.645 1 96.19 99 TRP B C 1
ATOM 4192 O O . TRP B 1 99 ? 20.812 4.516 2.607 1 96.19 99 TRP B O 1
ATOM 4202 N N . ARG B 1 100 ? 21.781 2.646 1.934 1 95.44 100 ARG B N 1
ATOM 4203 C CA . ARG B 1 100 ? 22.766 3.363 1.113 1 95.44 100 ARG B CA 1
ATOM 4204 C C . ARG B 1 100 ? 22.078 4.109 -0.026 1 95.44 100 ARG B C 1
ATOM 4206 O O . ARG B 1 100 ? 22.344 5.289 -0.255 1 95.44 100 ARG B O 1
ATOM 4213 N N . HIS B 1 101 ? 21.172 3.359 -0.685 1 94.19 101 HIS B N 1
ATOM 4214 C CA . HIS B 1 101 ? 20.391 3.992 -1.745 1 94.19 101 HIS B CA 1
ATOM 4215 C C . HIS B 1 101 ? 19.5 5.094 -1.19 1 94.19 101 HIS B C 1
ATOM 4217 O O . HIS B 1 101 ? 19.234 6.09 -1.87 1 94.19 101 HIS B O 1
ATOM 4223 N N . GLY B 1 102 ? 19 4.898 0.045 1 96.38 102 GLY B N 1
ATOM 4224 C CA . GLY B 1 102 ? 18.203 5.934 0.704 1 96.38 102 GLY B CA 1
ATOM 4225 C C . GLY B 1 102 ? 18.984 7.215 0.936 1 96.38 102 GLY B C 1
ATOM 4226 O O . GLY B 1 102 ? 18.469 8.312 0.692 1 96.38 102 GLY B O 1
ATOM 4227 N N . VAL B 1 103 ? 20.203 7.047 1.375 1 97.44 103 VAL B N 1
ATOM 4228 C CA . VAL B 1 103 ? 21.062 8.203 1.596 1 97.44 103 VAL B CA 1
ATOM 4229 C C . VAL B 1 103 ? 21.344 8.898 0.267 1 97.44 103 VAL B C 1
ATOM 4231 O O . VAL B 1 103 ? 21.281 10.133 0.182 1 97.44 103 VAL B O 1
ATOM 4234 N N . ASP B 1 104 ? 21.609 8.125 -0.773 1 95.62 104 ASP B N 1
ATOM 4235 C CA . ASP B 1 104 ? 21.859 8.719 -2.088 1 95.62 104 ASP B CA 1
ATOM 4236 C C . ASP B 1 104 ? 20.641 9.508 -2.566 1 95.62 104 ASP B C 1
ATOM 4238 O O . ASP B 1 104 ? 20.781 10.617 -3.084 1 95.62 104 ASP B O 1
ATOM 4242 N N . ALA B 1 105 ? 19.5 8.984 -2.389 1 94.94 105 ALA B N 1
ATOM 4243 C CA . ALA B 1 105 ? 18.266 9.602 -2.863 1 94.94 105 ALA B CA 1
ATOM 4244 C C . ALA B 1 105 ? 17.984 10.906 -2.121 1 94.94 105 ALA B C 1
ATOM 4246 O O . ALA B 1 105 ? 17.609 11.914 -2.732 1 94.94 105 ALA B O 1
ATOM 4247 N N . VAL B 1 106 ? 18.141 10.93 -0.804 1 97.12 106 VAL B N 1
ATOM 4248 C CA . VAL B 1 106 ? 17.781 12.109 -0.029 1 97.12 106 VAL B CA 1
ATOM 4249 C C . VAL B 1 106 ? 18.797 13.227 -0.262 1 97.12 106 VAL B C 1
ATOM 4251 O O . VAL B 1 106 ? 18.438 14.406 -0.299 1 97.12 106 VAL B O 1
ATOM 4254 N N . VAL B 1 107 ? 20.047 12.844 -0.372 1 96.25 107 VAL B N 1
ATOM 4255 C CA . VAL B 1 107 ? 21.062 13.836 -0.657 1 96.25 107 VAL B CA 1
ATOM 4256 C C . VAL B 1 107 ? 20.812 14.469 -2.023 1 96.25 107 VAL B C 1
ATOM 4258 O O . VAL B 1 107 ? 20.969 15.68 -2.195 1 96.25 107 VAL B O 1
ATOM 4261 N N . GLU B 1 108 ? 20.406 13.656 -2.971 1 92.25 108 GLU B N 1
ATOM 4262 C CA . GLU B 1 108 ? 20.047 14.188 -4.281 1 92.25 108 GLU B CA 1
ATOM 4263 C C . GLU B 1 108 ? 18.859 15.133 -4.184 1 92.25 108 GLU B C 1
ATOM 4265 O O . GLU B 1 108 ? 18.828 16.172 -4.852 1 92.25 108 GLU B O 1
ATOM 4270 N N . LEU B 1 109 ? 17.891 14.805 -3.404 1 94.06 109 LEU B N 1
ATOM 4271 C CA . LEU B 1 109 ? 16.719 15.648 -3.205 1 94.06 109 LEU B CA 1
ATOM 4272 C C . LEU B 1 109 ? 17.125 17.016 -2.652 1 94.06 109 LEU B C 1
ATOM 4274 O O . LEU B 1 109 ? 16.656 18.047 -3.137 1 94.06 109 LEU B O 1
ATOM 4278 N N . TRP B 1 110 ? 18 17.016 -1.622 1 95.62 110 TRP B N 1
ATOM 4279 C CA . TRP B 1 110 ? 18.453 18.266 -1.033 1 95.62 110 TRP B CA 1
ATOM 4280 C C . TRP B 1 110 ? 19.188 19.109 -2.068 1 95.62 110 TRP B C 1
ATOM 4282 O O . TRP B 1 110 ? 18.938 20.312 -2.172 1 95.62 110 TRP B O 1
ATOM 4292 N N . ARG B 1 111 ? 20 18.469 -2.828 1 92.19 111 ARG B N 1
ATOM 4293 C CA . ARG B 1 111 ? 20.781 19.172 -3.842 1 92.19 111 ARG B CA 1
ATOM 4294 C C . ARG B 1 111 ? 19.875 19.797 -4.902 1 92.19 111 ARG B C 1
ATOM 4296 O O . ARG B 1 111 ? 20.047 20.969 -5.262 1 92.19 111 ARG B O 1
ATOM 4303 N N . MET B 1 112 ? 18.953 18.984 -5.336 1 89 112 MET B N 1
ATOM 4304 C CA . MET B 1 112 ? 18.031 19.484 -6.352 1 89 112 MET B CA 1
ATOM 4305 C C . MET B 1 112 ? 17.203 20.656 -5.809 1 89 112 MET B C 1
ATOM 4307 O O . MET B 1 112 ? 16.922 21.609 -6.527 1 89 112 MET B O 1
ATOM 4311 N N . ASP B 1 113 ? 16.812 20.547 -4.59 1 92.06 113 ASP B N 1
ATOM 4312 C CA . ASP B 1 113 ? 15.992 21.578 -3.979 1 92.06 113 ASP B CA 1
ATOM 4313 C C . ASP B 1 113 ? 16.781 22.875 -3.807 1 92.06 113 ASP B C 1
ATOM 4315 O O . ASP B 1 113 ? 16.234 23.969 -3.969 1 92.06 113 ASP B O 1
ATOM 4319 N N . THR B 1 114 ? 18.062 22.766 -3.547 1 90.31 114 THR B N 1
ATOM 4320 C CA . THR B 1 114 ? 18.906 23.953 -3.359 1 90.31 114 THR B CA 1
ATOM 4321 C C . THR B 1 114 ? 19.266 24.578 -4.703 1 90.31 114 THR B C 1
ATOM 4323 O O . THR B 1 114 ? 19.328 25.797 -4.824 1 90.31 114 THR B O 1
ATOM 4326 N N . GLN B 1 115 ? 19.656 23.734 -5.738 1 83 115 GLN B N 1
ATOM 4327 C CA . GLN B 1 115 ? 20.141 24.234 -7.02 1 83 115 GLN B CA 1
ATOM 4328 C C . GLN B 1 115 ? 18.984 24.672 -7.914 1 83 115 GLN B C 1
ATOM 4330 O O . GLN B 1 115 ? 19.156 25.547 -8.773 1 83 115 GLN B O 1
ATOM 4335 N N . ARG B 1 116 ? 17.984 23.766 -8.039 1 63.53 116 ARG B N 1
ATOM 4336 C CA . ARG B 1 116 ? 16.969 23.906 -9.078 1 63.53 116 ARG B CA 1
ATOM 4337 C C . ARG B 1 116 ? 15.625 24.328 -8.477 1 63.53 116 ARG B C 1
ATOM 4339 O O . ARG B 1 116 ? 14.602 23.688 -8.703 1 63.53 116 ARG B O 1
ATOM 4346 N N . ARG B 1 117 ? 15.633 25.312 -7.789 1 57 117 ARG B N 1
ATOM 4347 C CA . ARG B 1 117 ? 14.461 25.703 -7.012 1 57 117 ARG B CA 1
ATOM 4348 C C . ARG B 1 117 ? 13.211 25.719 -7.879 1 57 117 ARG B C 1
ATOM 4350 O O . ARG B 1 117 ? 12.133 25.328 -7.438 1 57 117 ARG B O 1
ATOM 4357 N N . GLY B 1 118 ? 13.508 25.734 -9.148 1 58.75 118 GLY B N 1
ATOM 4358 C CA . GLY B 1 118 ? 12.312 25.953 -9.938 1 58.75 118 GLY B CA 1
ATOM 4359 C C . GLY B 1 118 ? 11.68 24.656 -10.438 1 58.75 118 GLY B C 1
ATOM 4360 O O . GLY B 1 118 ? 10.461 24.516 -10.422 1 58.75 118 GLY B O 1
ATOM 4361 N N . ALA B 1 119 ? 12.438 23.672 -10.695 1 60.88 119 ALA B N 1
ATOM 4362 C CA . ALA B 1 119 ? 11.875 22.484 -11.305 1 60.88 119 ALA B CA 1
ATOM 4363 C C . ALA B 1 119 ? 11.109 21.641 -10.281 1 60.88 119 ALA B C 1
ATOM 4365 O O . ALA B 1 119 ? 10.086 21.031 -10.609 1 60.88 119 ALA B O 1
ATOM 4366 N N . LEU B 1 120 ? 11.516 21.781 -9.047 1 73.75 120 LEU B N 1
ATOM 4367 C CA . LEU B 1 120 ? 10.859 21 -8.016 1 73.75 120 LEU B CA 1
ATOM 4368 C C . LEU B 1 120 ? 9.672 21.75 -7.422 1 73.75 120 LEU B C 1
ATOM 4370 O O . LEU B 1 120 ? 8.766 21.141 -6.848 1 73.75 120 LEU B O 1
ATOM 4374 N N . ARG B 1 121 ? 9.688 23.031 -7.543 1 69.69 121 ARG B N 1
ATOM 4375 C CA . ARG B 1 121 ? 8.641 23.828 -6.922 1 69.69 121 ARG B CA 1
ATOM 4376 C C . ARG B 1 121 ? 7.289 23.562 -7.574 1 69.69 121 ARG B C 1
ATOM 4378 O O . ARG B 1 121 ? 6.25 23.656 -6.914 1 69.69 121 ARG B O 1
ATOM 4385 N N . GLY B 1 122 ? 7.242 23 -8.719 1 74.88 122 GLY B N 1
ATOM 4386 C CA . GLY B 1 122 ? 5.977 22.781 -9.406 1 74.88 122 GLY B CA 1
ATOM 4387 C C . GLY B 1 122 ? 5.594 21.312 -9.5 1 74.88 122 GLY B C 1
ATOM 4388 O O . GLY B 1 122 ? 4.617 20.969 -10.164 1 74.88 122 GLY B O 1
ATOM 4389 N N . ILE B 1 123 ? 6.336 20.625 -8.688 1 81.19 123 ILE B N 1
ATOM 4390 C CA . ILE B 1 123 ? 6.047 19.188 -8.781 1 81.19 123 ILE B CA 1
ATOM 4391 C C . ILE B 1 123 ? 4.73 18.891 -8.07 1 81.19 123 ILE B C 1
ATOM 4393 O O . ILE B 1 123 ? 4.441 19.453 -7.016 1 81.19 123 ILE B O 1
ATOM 4397 N N . GLY B 1 124 ? 3.971 18.031 -8.656 1 85.25 124 GLY B N 1
ATOM 4398 C CA . GLY B 1 124 ? 2.627 17.75 -8.18 1 85.25 124 GLY B CA 1
ATOM 4399 C C . GLY B 1 124 ? 2.6 16.797 -7.012 1 85.25 124 GLY B C 1
ATOM 4400 O O . GLY B 1 124 ? 3.596 16.125 -6.727 1 85.25 124 GLY B O 1
ATOM 4401 N N . PHE B 1 125 ? 1.521 16.812 -6.312 1 91.19 125 PHE B N 1
ATOM 4402 C CA . PHE B 1 125 ? 1.213 15.914 -5.203 1 91.19 125 PHE B CA 1
ATOM 4403 C C . PHE B 1 125 ? 0.254 14.812 -5.645 1 91.19 125 PHE B C 1
ATOM 4405 O O . PHE B 1 125 ? -0.658 15.055 -6.438 1 91.19 125 PHE B O 1
ATOM 4412 N N . SER B 1 126 ? 0.524 13.609 -5.227 1 89.94 126 SER B N 1
ATOM 4413 C CA . SER B 1 126 ? -0.388 12.477 -5.387 1 89.94 126 SER B CA 1
ATOM 4414 C C . SER B 1 126 ? -0.471 11.648 -4.105 1 89.94 126 SER B C 1
ATOM 4416 O O . SER B 1 126 ? 0.497 10.992 -3.725 1 89.94 126 SER B O 1
ATOM 4418 N N . ALA B 1 127 ? -1.64 11.617 -3.521 1 91.88 127 ALA B N 1
ATOM 4419 C CA . ALA B 1 127 ? -1.796 10.93 -2.244 1 91.88 127 ALA B CA 1
ATOM 4420 C C . ALA B 1 127 ? -1.501 9.438 -2.385 1 91.88 127 ALA B C 1
ATOM 4422 O O . ALA B 1 127 ? -0.935 8.82 -1.479 1 91.88 127 ALA B O 1
ATOM 4423 N N . SER B 1 128 ? -1.854 8.875 -3.549 1 88.06 128 SER B N 1
ATOM 4424 C CA . SER B 1 128 ? -1.673 7.441 -3.768 1 88.06 128 SER B CA 1
ATOM 4425 C C . SER B 1 128 ? -0.194 7.07 -3.803 1 88.06 128 SER B C 1
ATOM 4427 O O . SER B 1 128 ? 0.17 5.922 -3.541 1 88.06 128 SER B O 1
ATOM 4429 N N . ALA B 1 129 ? 0.678 8 -4.055 1 90.62 129 ALA B N 1
ATOM 4430 C CA . ALA B 1 129 ? 2.115 7.75 -4.113 1 90.62 129 ALA B CA 1
ATOM 4431 C C . ALA B 1 129 ? 2.684 7.477 -2.723 1 90.62 129 ALA B C 1
ATOM 4433 O O . ALA B 1 129 ? 3.803 6.973 -2.59 1 90.62 129 ALA B O 1
ATOM 4434 N N . PHE B 1 130 ? 1.907 7.742 -1.624 1 95.5 130 PHE B N 1
ATOM 4435 C CA . PHE B 1 130 ? 2.324 7.48 -0.252 1 95.5 130 PHE B CA 1
ATOM 4436 C C . PHE B 1 130 ? 2.152 6.004 0.093 1 95.5 130 PHE B C 1
ATOM 4438 O O . PHE B 1 130 ? 2.744 5.516 1.057 1 95.5 130 PHE B O 1
ATOM 4445 N N . VAL B 1 131 ? 1.366 5.316 -0.688 1 91.31 131 VAL B N 1
ATOM 4446 C CA . VAL B 1 131 ? 0.897 3.998 -0.277 1 91.31 131 VAL B CA 1
ATOM 4447 C C . VAL B 1 131 ? 2.057 3.006 -0.303 1 91.31 131 VAL B C 1
ATOM 4449 O O . VAL B 1 131 ? 2.25 2.24 0.645 1 91.31 131 VAL B O 1
ATOM 4452 N N . SER B 1 132 ? 2.803 3.012 -1.362 1 92.62 132 SER B N 1
ATOM 4453 C CA . SER B 1 132 ? 3.895 2.053 -1.491 1 92.62 132 SER B CA 1
ATOM 4454 C C . SER B 1 132 ? 4.945 2.264 -0.406 1 92.62 132 SER B C 1
ATOM 4456 O O . SER B 1 132 ? 5.336 1.315 0.28 1 92.62 132 SER B O 1
ATOM 4458 N N . PRO B 1 133 ? 5.379 3.514 -0.135 1 96.12 133 PRO B N 1
ATOM 4459 C CA . PRO B 1 133 ? 6.312 3.732 0.971 1 96.12 133 PRO B CA 1
ATOM 4460 C C . PRO B 1 133 ? 5.746 3.287 2.318 1 96.12 133 PRO B C 1
ATOM 4462 O O . PRO B 1 133 ? 6.465 2.699 3.131 1 96.12 133 PRO B O 1
ATOM 4465 N N . ALA B 1 134 ? 4.488 3.559 2.537 1 97.56 134 ALA B N 1
ATOM 4466 C CA . ALA B 1 134 ? 3.861 3.156 3.793 1 97.56 134 ALA B CA 1
ATOM 4467 C C . ALA B 1 134 ? 3.85 1.638 3.939 1 97.56 134 ALA B C 1
ATOM 4469 O O . ALA B 1 134 ? 4.168 1.108 5.004 1 97.56 134 ALA B O 1
ATOM 4470 N N . MET B 1 135 ? 3.494 0.98 2.881 1 95.38 135 MET B N 1
ATOM 4471 C CA . MET B 1 135 ? 3.471 -0.479 2.891 1 95.38 135 MET B CA 1
ATOM 4472 C C . MET B 1 135 ? 4.867 -1.044 3.135 1 95.38 135 MET B C 1
ATOM 4474 O O . MET B 1 135 ? 5.027 -2.006 3.889 1 95.38 135 MET B O 1
ATOM 4478 N N . ARG B 1 136 ? 5.816 -0.481 2.471 1 96.31 136 ARG B N 1
ATOM 4479 C CA . ARG B 1 136 ? 7.191 -0.954 2.619 1 96.31 136 ARG B CA 1
ATOM 4480 C C . ARG B 1 136 ? 7.695 -0.727 4.039 1 96.31 136 ARG B C 1
ATOM 4482 O O . ARG B 1 136 ? 8.445 -1.547 4.578 1 96.31 136 ARG B O 1
ATOM 4489 N N . TRP B 1 137 ? 7.289 0.377 4.676 1 97.5 137 TRP B N 1
ATOM 4490 C CA . TRP B 1 137 ? 7.594 0.554 6.09 1 97.5 137 TRP B CA 1
ATOM 4491 C C . TRP B 1 137 ? 6.973 -0.562 6.926 1 97.5 137 TRP B C 1
ATOM 4493 O O . TRP B 1 137 ? 7.641 -1.149 7.781 1 97.5 137 TRP B O 1
ATOM 4503 N N . LEU B 1 138 ? 5.746 -0.87 6.648 1 96.5 138 LEU B N 1
ATOM 4504 C CA . LEU B 1 138 ? 4.996 -1.823 7.461 1 96.5 138 LEU B CA 1
ATOM 4505 C C . LEU B 1 138 ? 5.59 -3.223 7.344 1 96.5 138 LEU B C 1
ATOM 4507 O O . LEU B 1 138 ? 5.43 -4.051 8.242 1 96.5 138 LEU B O 1
ATOM 4511 N N . THR B 1 139 ? 6.297 -3.49 6.25 1 96.31 139 THR B N 1
ATOM 4512 C CA . THR B 1 139 ? 6.797 -4.84 6.016 1 96.31 139 THR B CA 1
ATOM 4513 C C . THR B 1 139 ? 8.305 -4.902 6.219 1 96.31 139 THR B C 1
ATOM 4515 O O . THR B 1 139 ? 8.906 -5.977 6.133 1 96.31 139 THR B O 1
ATOM 4518 N N . ALA B 1 140 ? 8.938 -3.777 6.512 1 94.12 140 ALA B N 1
ATOM 4519 C CA . ALA B 1 140 ? 10.391 -3.723 6.68 1 94.12 140 ALA B CA 1
ATOM 4520 C C . ALA B 1 140 ? 10.812 -4.352 8.008 1 94.12 140 ALA B C 1
ATOM 4522 O O . ALA B 1 140 ? 10.141 -4.176 9.023 1 94.12 140 ALA B O 1
ATOM 4523 N N . PRO B 1 141 ? 11.945 -5.074 8.008 1 90.12 141 PRO B N 1
ATOM 4524 C CA . PRO B 1 141 ? 12.461 -5.594 9.273 1 90.12 141 PRO B CA 1
ATOM 4525 C C . PRO B 1 141 ? 12.984 -4.492 10.188 1 90.12 141 PRO B C 1
ATOM 4527 O O . PRO B 1 141 ? 13.078 -4.688 11.406 1 90.12 141 PRO B O 1
ATOM 4530 N N . LEU B 1 142 ? 13.398 -3.34 9.672 1 95.31 142 LEU B N 1
ATOM 4531 C CA . LEU B 1 142 ? 13.875 -2.154 10.383 1 95.31 142 LEU B CA 1
ATOM 4532 C C . LEU B 1 142 ? 15.094 -2.48 11.227 1 95.31 142 LEU B C 1
ATOM 4534 O O . LEU B 1 142 ? 15.172 -2.082 12.398 1 95.31 142 LEU B O 1
ATOM 4538 N N . ASP B 1 143 ? 15.961 -3.27 10.703 1 94.62 143 ASP B N 1
ATOM 4539 C CA . ASP B 1 143 ? 17.156 -3.693 11.438 1 94.62 143 ASP B CA 1
ATOM 4540 C C . ASP B 1 143 ? 18.422 -3.479 10.602 1 94.62 143 ASP B C 1
ATOM 4542 O O . ASP B 1 143 ? 19.391 -4.227 10.727 1 94.62 143 ASP B O 1
ATOM 4546 N N . GLU B 1 144 ? 18.266 -2.502 9.875 1 95.12 144 GLU B N 1
ATOM 4547 C CA . GLU B 1 144 ? 19.469 -2.168 9.125 1 95.12 144 GLU B CA 1
ATOM 4548 C C . GLU B 1 144 ? 20.562 -1.611 10.039 1 95.12 144 GLU B C 1
ATOM 4550 O O . GLU B 1 144 ? 20.25 -1.098 11.125 1 95.12 144 GLU B O 1
ATOM 4555 N N . ARG B 1 145 ? 21.859 -1.798 9.766 1 95.5 145 ARG B N 1
ATOM 4556 C CA . ARG B 1 145 ? 23.016 -1.346 10.531 1 95.5 145 ARG B CA 1
ATOM 4557 C C . ARG B 1 145 ? 23.922 -0.479 9.68 1 95.5 145 ARG B C 1
ATOM 4559 O O . ARG B 1 145 ? 25 -0.924 9.258 1 95.5 145 ARG B O 1
ATOM 4566 N N . PRO B 1 146 ? 23.453 0.737 9.5 1 97.81 146 PRO B N 1
ATOM 4567 C CA . PRO B 1 146 ? 24.234 1.592 8.609 1 97.81 146 PRO B CA 1
ATOM 4568 C C . PRO B 1 146 ? 25.609 1.921 9.172 1 97.81 146 PRO B C 1
ATOM 4570 O O . PRO B 1 146 ? 25.719 2.455 10.281 1 97.81 146 PRO B O 1
ATOM 4573 N N . ALA B 1 147 ? 26.656 1.562 8.484 1 97.94 147 ALA B N 1
ATOM 4574 C CA . ALA B 1 147 ? 28.062 1.898 8.742 1 97.94 147 ALA B CA 1
ATOM 4575 C C . ALA B 1 147 ? 28.734 2.404 7.469 1 97.94 147 ALA B C 1
ATOM 4577 O O . ALA B 1 147 ? 28.375 2.004 6.359 1 97.94 147 ALA B O 1
ATOM 4578 N N . SER B 1 148 ? 29.625 3.295 7.652 1 96.81 148 SER B N 1
ATOM 4579 C CA . SER B 1 148 ? 30.297 3.887 6.5 1 96.81 148 SER B CA 1
ATOM 4580 C C . SER B 1 148 ? 31.797 4.062 6.754 1 96.81 148 SER B C 1
ATOM 4582 O O . SER B 1 148 ? 32.219 4.281 7.895 1 96.81 148 SER B O 1
ATOM 4584 N N . ASN B 1 149 ? 32.594 4.02 5.684 1 95.81 149 ASN B N 1
ATOM 4585 C CA . ASN B 1 149 ? 34.062 4.113 5.766 1 95.81 149 ASN B CA 1
ATOM 4586 C C . ASN B 1 149 ? 34.562 5.371 5.078 1 95.81 149 ASN B C 1
ATOM 4588 O O . ASN B 1 149 ? 35.656 5.359 4.484 1 95.81 149 ASN B O 1
ATOM 4592 N N . GLY B 1 150 ? 33.844 6.375 5.148 1 94.5 150 GLY B N 1
ATOM 4593 C CA . GLY B 1 150 ? 34.281 7.625 4.543 1 94.5 150 GLY B CA 1
ATOM 4594 C C . GLY B 1 150 ? 35.5 8.227 5.215 1 94.5 150 GLY B C 1
ATOM 4595 O O . GLY B 1 150 ? 36.094 7.609 6.094 1 94.5 150 GLY B O 1
ATOM 4596 N N . GLU B 1 151 ? 35.875 9.383 4.75 1 93.75 151 GLU B N 1
ATOM 4597 C CA . GLU B 1 151 ? 37.125 9.992 5.188 1 93.75 151 GLU B CA 1
ATOM 4598 C C . GLU B 1 151 ? 36.938 10.742 6.504 1 93.75 151 GLU B C 1
ATOM 4600 O O . GLU B 1 151 ? 37.719 10.57 7.434 1 93.75 151 GLU B O 1
ATOM 4605 N N . ARG B 1 152 ? 35.906 11.484 6.613 1 94.94 152 ARG B N 1
ATOM 4606 C CA . ARG B 1 152 ? 35.656 12.312 7.789 1 94.94 152 ARG B CA 1
ATOM 4607 C C . ARG B 1 152 ? 35.062 11.484 8.922 1 94.94 152 ARG B C 1
ATOM 4609 O O . ARG B 1 152 ? 34.031 10.812 8.734 1 94.94 152 ARG B O 1
ATOM 4616 N N . LEU B 1 153 ? 35.688 11.586 10.109 1 97.31 153 LEU B N 1
ATOM 4617 C CA . LEU B 1 153 ? 35.156 10.875 11.266 1 97.31 153 LEU B CA 1
ATOM 4618 C C . LEU B 1 153 ? 33.906 11.57 11.805 1 97.31 153 LEU B C 1
ATOM 4620 O O . LEU B 1 153 ? 33.906 12.789 11.992 1 97.31 153 LEU B O 1
ATOM 4624 N N . VAL B 1 154 ? 32.844 10.82 11.961 1 98.31 154 VAL B N 1
ATOM 4625 C CA . VAL B 1 154 ? 31.562 11.297 12.492 1 98.31 154 VAL B CA 1
ATOM 4626 C C . VAL B 1 154 ? 31.266 10.602 13.82 1 98.31 154 VAL B C 1
ATOM 4628 O O . VAL B 1 154 ? 31.312 9.375 13.906 1 98.31 154 VAL B O 1
ATOM 4631 N N . GLY B 1 155 ? 31.016 11.422 14.859 1 97.5 155 GLY B N 1
ATOM 4632 C CA . GLY B 1 155 ? 30.734 10.859 16.172 1 97.5 155 GLY B CA 1
ATOM 4633 C C . GLY B 1 155 ? 29.516 11.461 16.828 1 97.5 155 GLY B C 1
ATOM 4634 O O . GLY B 1 155 ? 28.719 12.148 16.172 1 97.5 155 GLY B O 1
ATOM 4635 N N . SER B 1 156 ? 29.391 11.242 18.109 1 97.56 156 SER B N 1
ATOM 4636 C CA . SER B 1 156 ? 28.234 11.656 18.891 1 97.56 156 SER B CA 1
ATOM 4637 C C . SER B 1 156 ? 28.062 13.172 18.859 1 97.56 156 SER B C 1
ATOM 4639 O O . SER B 1 156 ? 26.938 13.672 18.812 1 97.56 156 SER B O 1
ATOM 4641 N N . PRO B 1 157 ? 29.125 13.898 18.922 1 97.5 157 PRO B N 1
ATOM 4642 C CA . PRO B 1 157 ? 28.953 15.352 18.891 1 97.5 157 PRO B CA 1
ATOM 4643 C C . PRO B 1 157 ? 28.297 15.844 17.594 1 97.5 157 PRO B C 1
ATOM 4645 O O . PRO B 1 157 ? 27.531 16.812 17.625 1 97.5 157 PRO B O 1
ATOM 4648 N N . ASP B 1 158 ? 28.609 15.227 16.484 1 97.94 158 ASP B N 1
ATOM 4649 C CA . ASP B 1 158 ? 27.984 15.594 15.211 1 97.94 158 ASP B CA 1
ATOM 4650 C C . ASP B 1 158 ? 26.484 15.312 15.234 1 97.94 158 ASP B C 1
ATOM 4652 O O . ASP B 1 158 ? 25.688 16.109 14.734 1 97.94 158 ASP B O 1
ATOM 4656 N N . VAL B 1 159 ? 26.156 14.172 15.773 1 98.62 159 VAL B N 1
ATOM 4657 C CA . VAL B 1 159 ? 24.75 13.797 15.883 1 98.62 159 VAL B CA 1
ATOM 4658 C C . VAL B 1 159 ? 24 14.805 16.75 1 98.62 159 VAL B C 1
ATOM 4660 O O . VAL B 1 159 ? 22.922 15.258 16.391 1 98.62 159 VAL B O 1
ATOM 4663 N N . GLU B 1 160 ? 24.625 15.172 17.812 1 97.75 160 GLU B N 1
ATOM 4664 C CA . GLU B 1 160 ? 24 16.125 18.734 1 97.75 160 GLU B CA 1
ATOM 4665 C C . GLU B 1 160 ? 23.859 17.5 18.078 1 97.75 160 GLU B C 1
ATOM 4667 O O . GLU B 1 160 ? 22.875 18.203 18.312 1 97.75 160 GLU B O 1
ATOM 4672 N N . MET B 1 161 ? 24.812 17.875 17.344 1 97.62 161 MET B N 1
ATOM 4673 C CA . MET B 1 161 ? 24.734 19.141 16.609 1 97.62 161 MET B CA 1
ATOM 4674 C C . MET B 1 161 ? 23.516 19.156 15.688 1 97.62 161 MET B C 1
ATOM 4676 O O . MET B 1 161 ? 22.75 20.125 15.68 1 97.62 161 MET B O 1
ATOM 4680 N N . VAL B 1 162 ? 23.312 18.094 14.922 1 98.56 162 VAL B N 1
ATOM 4681 C CA . VAL B 1 162 ? 22.172 18 14.023 1 98.56 162 VAL B CA 1
ATOM 4682 C C . VAL B 1 162 ? 20.875 18.109 14.812 1 98.56 162 VAL B C 1
ATOM 4684 O O . VAL B 1 162 ? 19.969 18.844 14.422 1 98.56 162 VAL B O 1
ATOM 4687 N N . ARG B 1 163 ? 20.797 17.438 15.945 1 97.94 163 ARG B N 1
ATOM 4688 C CA . ARG B 1 163 ? 19.594 17.453 16.781 1 97.94 163 ARG B CA 1
ATOM 4689 C C . ARG B 1 163 ? 19.312 18.859 17.297 1 97.94 163 ARG B C 1
ATOM 4691 O O . ARG B 1 163 ? 18.172 19.312 17.297 1 97.94 163 ARG B O 1
ATOM 4698 N N . ARG B 1 164 ? 20.328 19.562 17.719 1 96.69 164 ARG B N 1
ATOM 4699 C CA . ARG B 1 164 ? 20.188 20.891 18.281 1 96.69 164 ARG B CA 1
ATOM 4700 C C . ARG B 1 164 ? 19.75 21.891 17.219 1 96.69 164 ARG B C 1
ATOM 4702 O O . ARG B 1 164 ? 18.875 22.734 17.469 1 96.69 164 ARG B O 1
ATOM 4709 N N . ILE B 1 165 ? 20.344 21.781 16.125 1 97.94 165 ILE B N 1
ATOM 4710 C CA . ILE B 1 165 ? 19.984 22.672 15.031 1 97.94 165 ILE B CA 1
ATOM 4711 C C . ILE B 1 165 ? 18.547 22.406 14.586 1 97.94 165 ILE B C 1
ATOM 4713 O O . ILE B 1 165 ? 17.781 23.328 14.312 1 97.94 165 ILE B O 1
ATOM 4717 N N . THR B 1 166 ? 18.156 21.109 14.523 1 98.06 166 THR B N 1
ATOM 4718 C CA . THR B 1 166 ? 16.797 20.75 14.188 1 98.06 166 THR B CA 1
ATOM 4719 C C . THR B 1 166 ? 15.812 21.359 15.18 1 98.06 166 THR B C 1
ATOM 4721 O O . THR B 1 166 ? 14.781 21.906 14.789 1 98.06 166 THR B O 1
ATOM 4724 N N . GLY B 1 167 ? 16.172 21.266 16.469 1 96.69 167 GLY B N 1
ATOM 4725 C CA . GLY B 1 167 ? 15.328 21.875 17.5 1 96.69 167 GLY B CA 1
ATOM 4726 C C . GLY B 1 167 ? 15.164 23.375 17.312 1 96.69 167 GLY B C 1
ATOM 4727 O O . GLY B 1 167 ? 14.062 23.906 17.484 1 96.69 167 GLY B O 1
ATOM 4728 N N . ALA B 1 168 ? 16.188 24.016 16.953 1 96.69 168 ALA B N 1
ATOM 4729 C CA . ALA B 1 168 ? 16.156 25.453 16.734 1 96.69 168 ALA B CA 1
ATOM 4730 C C . ALA B 1 168 ? 15.258 25.812 15.562 1 96.69 168 ALA B C 1
ATOM 4732 O O . ALA B 1 168 ? 14.438 26.734 15.648 1 96.69 168 ALA B O 1
ATOM 4733 N N . TYR B 1 169 ? 15.438 25.109 14.469 1 97.25 169 TYR B N 1
ATOM 4734 C CA . TYR B 1 169 ? 14.609 25.359 13.297 1 97.25 169 TYR B CA 1
ATOM 4735 C C . TYR B 1 169 ? 13.148 25.047 13.586 1 97.25 169 TYR B C 1
ATOM 4737 O O . TYR B 1 169 ? 12.25 25.719 13.062 1 97.25 169 TYR B O 1
ATOM 4745 N N . ARG B 1 170 ? 12.883 24.016 14.352 1 96.94 170 ARG B N 1
ATOM 4746 C CA . ARG B 1 170 ? 11.516 23.672 14.711 1 96.94 170 ARG B CA 1
ATOM 4747 C C . ARG B 1 170 ? 10.844 24.812 15.477 1 96.94 170 ARG B C 1
ATOM 4749 O O . ARG B 1 170 ? 9.688 25.141 15.227 1 96.94 170 ARG B O 1
ATOM 4756 N N . THR B 1 171 ? 11.609 25.375 16.391 1 95.38 171 THR B N 1
ATOM 4757 C CA . THR B 1 171 ? 11.102 26.516 17.141 1 95.38 171 THR B CA 1
ATOM 4758 C C . THR B 1 171 ? 10.789 27.688 16.219 1 95.38 171 THR B C 1
ATOM 4760 O O . THR B 1 171 ? 9.719 28.297 16.312 1 95.38 171 THR B O 1
ATOM 4763 N N . LEU B 1 172 ? 11.664 27.984 15.336 1 96.19 172 LEU B N 1
ATOM 4764 C CA . LEU B 1 172 ? 11.484 29.078 14.398 1 96.19 172 LEU B CA 1
ATOM 4765 C C . LEU B 1 172 ? 10.32 28.797 13.445 1 96.19 172 LEU B C 1
ATOM 4767 O O . LEU B 1 172 ? 9.562 29.719 13.094 1 96.19 172 LEU B O 1
ATOM 4771 N N . ASP B 1 173 ? 10.219 27.578 12.984 1 96.81 173 ASP B N 1
ATOM 4772 C CA . ASP B 1 173 ? 9.117 27.156 12.125 1 96.81 173 ASP B CA 1
ATOM 4773 C C . ASP B 1 173 ? 7.77 27.422 12.789 1 96.81 173 ASP B C 1
ATOM 4775 O O . ASP B 1 173 ? 6.852 27.953 12.148 1 96.81 173 ASP B O 1
ATOM 4779 N N . ASN B 1 174 ? 7.621 27.094 14.039 1 95.88 174 ASN B N 1
ATOM 4780 C CA . ASN B 1 174 ? 6.383 27.281 14.781 1 95.88 174 ASN B CA 1
ATOM 4781 C C . ASN B 1 174 ? 6.074 28.766 14.984 1 95.88 174 ASN B C 1
ATOM 4783 O O . ASN B 1 174 ? 4.91 29.156 14.977 1 95.88 174 ASN B O 1
ATOM 4787 N N . GLN B 1 175 ? 7.102 29.562 15.102 1 95.62 175 GLN B N 1
ATOM 4788 C CA . GLN B 1 175 ? 6.926 30.969 15.453 1 95.62 175 GLN B CA 1
ATOM 4789 C C . GLN B 1 175 ? 6.727 31.828 14.203 1 95.62 175 GLN B C 1
ATOM 4791 O O . GLN B 1 175 ? 5.977 32.812 14.234 1 95.62 175 GLN B O 1
ATOM 4796 N N . PHE B 1 176 ? 7.398 31.391 13.117 1 96 176 PHE B N 1
ATOM 4797 C CA . PHE B 1 176 ? 7.438 32.312 11.992 1 96 176 PHE B CA 1
ATOM 4798 C C . PHE B 1 176 ? 6.918 31.656 10.719 1 96 176 PHE B C 1
ATOM 4800 O O . PHE B 1 176 ? 6.727 32.312 9.703 1 96 176 PHE B O 1
ATOM 4807 N N . GLY B 1 177 ? 6.691 30.359 10.719 1 96.88 177 GLY B N 1
ATOM 4808 C CA . GLY B 1 177 ? 6.176 29.656 9.555 1 96.88 177 GLY B CA 1
ATOM 4809 C C . GLY B 1 177 ? 7.254 28.938 8.766 1 96.88 177 GLY B C 1
ATOM 4810 O O . GLY B 1 177 ? 8.43 29.297 8.844 1 96.88 177 GLY B O 1
ATOM 4811 N N . GLY B 1 178 ? 6.828 27.984 8.055 1 96.75 178 GLY B N 1
ATOM 4812 C CA . GLY B 1 178 ? 7.738 27.156 7.277 1 96.75 178 GLY B CA 1
ATOM 4813 C C . GLY B 1 178 ? 8.469 27.922 6.195 1 96.75 178 GLY B C 1
ATOM 4814 O O . GLY B 1 178 ? 9.617 27.609 5.871 1 96.75 178 GLY B O 1
ATOM 4815 N N . GLY B 1 179 ? 7.816 28.875 5.594 1 94.44 179 GLY B N 1
ATOM 4816 C CA . GLY B 1 179 ? 8.453 29.672 4.566 1 94.44 179 GLY B CA 1
ATOM 4817 C C . GLY B 1 179 ? 9.656 30.453 5.074 1 94.44 179 GLY B C 1
ATOM 4818 O O . GLY B 1 179 ? 10.57 30.766 4.305 1 94.44 179 GLY B O 1
ATOM 4819 N N . HIS B 1 180 ? 9.695 30.703 6.316 1 93.94 180 HIS B N 1
ATOM 4820 C CA . HIS B 1 180 ? 10.781 31.469 6.926 1 93.94 180 HIS B CA 1
ATOM 4821 C C . HIS B 1 180 ? 12.039 30.625 7.07 1 93.94 180 HIS B C 1
ATOM 4823 O O . HIS B 1 180 ? 13.156 31.125 6.953 1 93.94 180 HIS B O 1
ATOM 4829 N N . VAL B 1 181 ? 11.836 29.375 7.312 1 96.62 181 VAL B N 1
ATOM 4830 C CA . VAL B 1 181 ? 12.984 28.578 7.727 1 96.62 181 VAL B CA 1
ATOM 4831 C C . VAL B 1 181 ? 13.398 27.625 6.594 1 96.62 181 VAL B C 1
ATOM 4833 O O . VAL B 1 181 ? 14.523 27.125 6.574 1 96.62 181 VAL B O 1
ATOM 4836 N N . ARG B 1 182 ? 12.57 27.359 5.656 1 95.88 182 ARG B N 1
ATOM 4837 C CA . ARG B 1 182 ? 12.727 26.266 4.707 1 95.88 182 ARG B CA 1
ATOM 4838 C C . ARG B 1 182 ? 14.055 26.359 3.967 1 95.88 182 ARG B C 1
ATOM 4840 O O . ARG B 1 182 ? 14.805 25.391 3.896 1 95.88 182 ARG B O 1
ATOM 4847 N N . GLU B 1 183 ? 14.352 27.547 3.418 1 94.12 183 GLU B N 1
ATOM 4848 C CA . GLU B 1 183 ? 15.555 27.688 2.602 1 94.12 183 GLU B CA 1
ATOM 4849 C C . GLU B 1 183 ? 16.812 27.422 3.424 1 94.12 183 GLU B C 1
ATOM 4851 O O . GLU B 1 183 ? 17.719 26.703 2.979 1 94.12 183 GLU B O 1
ATOM 4856 N N . SER B 1 184 ? 16.875 28 4.594 1 96.94 184 SER B N 1
ATOM 4857 C CA . SER B 1 184 ? 18.031 27.797 5.465 1 96.94 184 SER B CA 1
ATOM 4858 C C . SER B 1 184 ? 18.141 26.344 5.914 1 96.94 184 SER B C 1
ATOM 4860 O O . SER B 1 184 ? 19.234 25.797 6.016 1 96.94 184 SER B O 1
ATOM 4862 N N . LEU B 1 185 ? 17.047 25.766 6.164 1 97.88 185 LEU B N 1
ATOM 4863 C CA . LEU B 1 185 ? 17 24.375 6.602 1 97.88 185 LEU B CA 1
ATOM 4864 C C . LEU B 1 185 ? 17.531 23.438 5.52 1 97.88 185 LEU B C 1
ATOM 4866 O O . LEU B 1 185 ? 18.328 22.531 5.805 1 97.88 185 LEU B O 1
ATOM 4870 N N . VAL B 1 186 ? 17.125 23.641 4.277 1 96.94 186 VAL B N 1
ATOM 4871 C CA . VAL B 1 186 ? 17.562 22.797 3.172 1 96.94 186 VAL B CA 1
ATOM 4872 C C . VAL B 1 186 ? 19.047 23.031 2.896 1 96.94 186 VAL B C 1
ATOM 4874 O O . VAL B 1 186 ? 19.781 22.094 2.572 1 96.94 186 VAL B O 1
ATOM 4877 N N . ARG B 1 187 ? 19.484 24.234 3.045 1 96.5 187 ARG B N 1
ATOM 4878 C CA . ARG B 1 187 ? 20.906 24.531 2.898 1 96.5 187 ARG B CA 1
ATOM 4879 C C . ARG B 1 187 ? 21.719 23.812 3.969 1 96.5 187 ARG B C 1
ATOM 4881 O O . ARG B 1 187 ? 22.812 23.312 3.689 1 96.5 187 ARG B O 1
ATOM 4888 N N . PHE B 1 188 ? 21.234 23.859 5.16 1 98.19 188 PHE B N 1
ATOM 4889 C CA . PHE B 1 188 ? 21.891 23.125 6.246 1 98.19 188 PHE B CA 1
ATOM 4890 C C . PHE B 1 188 ? 22 21.641 5.922 1 98.19 188 PHE B C 1
ATOM 4892 O O . PHE B 1 188 ? 23.047 21.047 6.094 1 98.19 188 PHE B O 1
ATOM 4899 N N . LEU B 1 189 ? 20.891 21.016 5.383 1 98.69 189 LEU B N 1
ATOM 4900 C CA . LEU B 1 189 ? 20.859 19.609 5.016 1 98.69 189 LEU B CA 1
ATOM 4901 C C . LEU B 1 189 ? 21.859 19.312 3.895 1 98.69 189 LEU B C 1
ATOM 4903 O O . LEU B 1 189 ? 22.672 18.406 4.004 1 98.69 189 LEU B O 1
ATOM 4907 N N . ASP B 1 190 ? 21.812 20.141 2.906 1 97.25 190 ASP B N 1
ATOM 4908 C CA . ASP B 1 190 ? 22.656 19.922 1.727 1 97.25 190 ASP B CA 1
ATOM 4909 C C . ASP B 1 190 ? 24.125 20.219 2.021 1 97.25 190 ASP B C 1
ATOM 4911 O O . ASP B 1 190 ? 25.016 19.5 1.592 1 97.25 190 ASP B O 1
ATOM 4915 N N . GLY B 1 191 ? 24.375 21.234 2.746 1 97.19 191 GLY B N 1
ATOM 4916 C CA . GLY B 1 191 ? 25.734 21.734 2.928 1 97.19 191 GLY B CA 1
ATOM 4917 C C . GLY B 1 191 ? 26.453 21.094 4.102 1 97.19 191 GLY B C 1
ATOM 4918 O O . GLY B 1 191 ? 27.656 20.828 4.035 1 97.19 191 GLY B O 1
ATOM 4919 N N . GLU B 1 192 ? 25.766 20.891 5.164 1 97.56 192 GLU B N 1
ATOM 4920 C CA . GLU B 1 192 ? 26.422 20.438 6.391 1 97.56 192 GLU B CA 1
ATOM 4921 C C . GLU B 1 192 ? 26.094 18.969 6.68 1 97.56 192 GLU B C 1
ATOM 4923 O O . GLU B 1 192 ? 26.969 18.219 7.098 1 97.56 192 GLU B O 1
ATOM 4928 N N . VAL B 1 193 ? 24.922 18.516 6.504 1 98.69 193 VAL B N 1
ATOM 4929 C CA . VAL B 1 193 ? 24.484 17.188 6.902 1 98.69 193 VAL B CA 1
ATOM 4930 C C . VAL B 1 193 ? 24.938 16.156 5.859 1 98.69 193 VAL B C 1
ATOM 4932 O O . VAL B 1 193 ? 25.375 15.055 6.207 1 98.69 193 VAL B O 1
ATOM 4935 N N . ALA B 1 194 ? 24.781 16.5 4.547 1 98.19 194 ALA B N 1
ATOM 4936 C CA . ALA B 1 194 ? 25.109 15.578 3.463 1 98.19 194 ALA B CA 1
ATOM 4937 C C . ALA B 1 194 ? 26.547 15.047 3.611 1 98.19 194 ALA B C 1
ATOM 4939 O O . ALA B 1 194 ? 26.766 13.844 3.516 1 98.19 194 ALA B O 1
ATOM 4940 N N . PRO B 1 195 ? 27.547 15.914 3.914 1 97.31 195 PRO B N 1
ATOM 4941 C CA . PRO B 1 195 ? 28.906 15.398 4.094 1 97.31 195 PRO B CA 1
ATOM 4942 C C . PRO B 1 195 ? 29.031 14.453 5.289 1 97.31 195 PRO B C 1
ATOM 4944 O O . PRO B 1 195 ? 29.828 13.523 5.266 1 97.31 195 PRO B O 1
ATOM 4947 N N . LEU B 1 196 ? 28.281 14.656 6.336 1 98.38 196 LEU B N 1
ATOM 4948 C CA . LEU B 1 196 ? 28.312 13.766 7.492 1 98.38 196 LEU B CA 1
ATOM 4949 C C . LEU B 1 196 ? 27.844 12.359 7.113 1 98.38 196 LEU B C 1
ATOM 4951 O O . LEU B 1 196 ? 28.406 11.367 7.586 1 98.38 196 LEU B O 1
ATOM 4955 N N . LEU B 1 197 ? 26.812 12.273 6.262 1 98.38 197 LEU B N 1
ATOM 4956 C CA . LEU B 1 197 ? 26.266 10.992 5.855 1 98.38 197 LEU B CA 1
ATOM 4957 C C . LEU B 1 197 ? 27.281 10.18 5.059 1 98.38 197 LEU B C 1
ATOM 4959 O O . LEU B 1 197 ? 27.188 8.953 5 1 98.38 197 LEU B O 1
ATOM 4963 N N . ARG B 1 198 ? 28.25 10.852 4.516 1 95.94 198 ARG B N 1
ATOM 4964 C CA . ARG B 1 198 ? 29.281 10.195 3.725 1 95.94 198 ARG B CA 1
ATOM 4965 C C . ARG B 1 198 ? 30.578 10.039 4.527 1 95.94 198 ARG B C 1
ATOM 4967 O O . ARG B 1 198 ? 31.625 9.711 3.971 1 95.94 198 ARG B O 1
ATOM 4974 N N . GLY B 1 199 ? 30.5 10.266 5.754 1 97.5 199 GLY B N 1
ATOM 4975 C CA . GLY B 1 199 ? 31.672 10.141 6.617 1 97.5 199 GLY B CA 1
ATOM 4976 C C . GLY B 1 199 ? 31.922 8.727 7.09 1 97.5 199 GLY B C 1
ATOM 4977 O O . GLY B 1 199 ? 31.406 7.77 6.496 1 97.5 199 GLY B O 1
ATOM 4978 N N . ARG B 1 200 ? 32.812 8.578 8.141 1 97.94 200 ARG B N 1
ATOM 4979 C CA . ARG B 1 200 ? 33.156 7.289 8.742 1 97.94 200 ARG B CA 1
ATOM 4980 C C . ARG B 1 200 ? 32.469 7.117 10.094 1 97.94 200 ARG B C 1
ATOM 4982 O O . ARG B 1 200 ? 32.625 7.961 10.984 1 97.94 200 ARG B O 1
ATOM 4989 N N . TYR B 1 201 ? 31.781 6.172 10.25 1 98.56 201 TYR B N 1
ATOM 4990 C CA . TYR B 1 201 ? 31.094 5.879 11.508 1 98.56 201 TYR B CA 1
ATOM 4991 C C . TYR B 1 201 ? 30.719 4.406 11.594 1 98.56 201 TYR B C 1
ATOM 4993 O O . TYR B 1 201 ? 30.562 3.738 10.57 1 98.56 201 TYR B O 1
ATOM 5001 N N . ASP B 1 202 ? 30.594 3.926 12.828 1 97.88 202 ASP B N 1
ATOM 5002 C CA . ASP B 1 202 ? 30.141 2.562 13.062 1 97.88 202 ASP B CA 1
ATOM 5003 C C . ASP B 1 202 ? 28.609 2.484 13.023 1 97.88 202 ASP B C 1
ATOM 5005 O O . ASP B 1 202 ? 27.938 3.494 12.805 1 97.88 202 ASP B O 1
ATOM 5009 N N . ALA B 1 203 ? 28.078 1.361 13.211 1 98 203 ALA B N 1
ATOM 5010 C CA . ALA B 1 203 ? 26.656 1.109 13 1 98 203 ALA B CA 1
ATOM 5011 C C . ALA B 1 203 ? 25.812 1.855 14.023 1 98 203 ALA B C 1
ATOM 5013 O O . ALA B 1 203 ? 24.734 2.367 13.703 1 98 203 ALA B O 1
ATOM 5014 N N . ASP B 1 204 ? 26.281 1.899 15.25 1 97.94 204 ASP B N 1
ATOM 5015 C CA . ASP B 1 204 ? 25.516 2.576 16.297 1 97.94 204 ASP B CA 1
ATOM 5016 C C . ASP B 1 204 ? 25.438 4.078 16.031 1 97.94 204 ASP B C 1
ATOM 5018 O O . ASP B 1 204 ? 24.359 4.672 16.125 1 97.94 204 ASP B O 1
ATOM 5022 N N . THR B 1 205 ? 26.547 4.629 15.711 1 98.44 205 THR B N 1
ATOM 5023 C CA . THR B 1 205 ? 26.578 6.047 15.367 1 98.44 205 THR B CA 1
ATOM 5024 C C . THR B 1 205 ? 25.781 6.32 14.102 1 98.44 205 THR B C 1
ATOM 5026 O O . THR B 1 205 ? 25.094 7.344 14.008 1 98.44 205 THR B O 1
ATOM 5029 N N . GLY B 1 206 ? 25.875 5.426 13.156 1 98.69 206 GLY B N 1
ATOM 5030 C CA . GLY B 1 206 ? 25.109 5.566 11.93 1 98.69 206 GLY B CA 1
ATOM 5031 C C . GLY B 1 206 ? 23.609 5.586 12.164 1 98.69 206 GLY B C 1
ATOM 5032 O O . GLY B 1 206 ? 22.906 6.414 11.586 1 98.69 206 GLY B O 1
ATOM 5033 N N . SER B 1 207 ? 23.188 4.707 12.969 1 98.69 207 SER B N 1
ATOM 5034 C CA . SER B 1 207 ? 21.766 4.668 13.305 1 98.69 207 SER B CA 1
ATOM 5035 C C . SER B 1 207 ? 21.312 5.957 13.977 1 98.69 207 SER B C 1
ATOM 5037 O O . SER B 1 207 ? 20.25 6.504 13.656 1 98.69 207 SER B O 1
ATOM 5039 N N . ALA B 1 208 ? 22.125 6.441 14.922 1 98.62 208 ALA B N 1
ATOM 5040 C CA . ALA B 1 208 ? 21.797 7.684 15.617 1 98.62 208 ALA B CA 1
ATOM 5041 C C . ALA B 1 208 ? 21.797 8.867 14.648 1 98.62 208 ALA B C 1
ATOM 5043 O O . ALA B 1 208 ? 20.922 9.734 14.719 1 98.62 208 ALA B O 1
ATOM 5044 N N . LEU B 1 209 ? 22.766 8.875 13.805 1 98.75 209 LEU B N 1
ATOM 5045 C CA . LEU B 1 209 ? 22.875 9.945 12.82 1 98.75 209 LEU B CA 1
ATOM 5046 C C . LEU B 1 209 ? 21.688 9.945 11.875 1 98.75 209 LEU B C 1
ATOM 5048 O O . LEU B 1 209 ? 21.062 10.992 11.648 1 98.75 209 LEU B O 1
ATOM 5052 N N . LEU B 1 210 ? 21.375 8.781 11.305 1 98.88 210 LEU B N 1
ATOM 5053 C CA . LEU B 1 210 ? 20.281 8.688 10.344 1 98.88 210 LEU B CA 1
ATOM 5054 C C . LEU B 1 210 ? 18.953 9.016 11.008 1 98.88 210 LEU B C 1
ATOM 5056 O O . LEU B 1 210 ? 18.062 9.586 10.375 1 98.88 210 LEU B O 1
ATOM 5060 N N . SER B 1 211 ? 18.781 8.688 12.25 1 98.75 211 SER B N 1
ATOM 5061 C CA . SER B 1 211 ? 17.578 9.07 12.992 1 98.75 211 SER B CA 1
ATOM 5062 C C . SER B 1 211 ? 17.469 10.594 13.109 1 98.75 211 SER B C 1
ATOM 5064 O O . SER B 1 211 ? 16.406 11.164 12.844 1 98.75 211 SER B O 1
ATOM 5066 N N . ALA B 1 212 ? 18.531 11.203 13.508 1 98.75 212 ALA B N 1
ATOM 5067 C CA . ALA B 1 212 ? 18.547 12.664 13.641 1 98.75 212 ALA B CA 1
ATOM 5068 C C . ALA B 1 212 ? 18.266 13.336 12.297 1 98.75 212 ALA B C 1
ATOM 5070 O O . ALA B 1 212 ? 17.5 14.305 12.234 1 98.75 212 ALA B O 1
ATOM 5071 N N . VAL B 1 213 ? 18.844 12.812 11.297 1 98.88 213 VAL B N 1
ATOM 5072 C CA . VAL B 1 213 ? 18.703 13.383 9.961 1 98.88 213 VAL B CA 1
ATOM 5073 C C . VAL B 1 213 ? 17.281 13.164 9.453 1 98.88 213 VAL B C 1
ATOM 5075 O O . VAL B 1 213 ? 16.734 14.016 8.75 1 98.88 213 VAL B O 1
ATOM 5078 N N . ALA B 1 214 ? 16.703 12.016 9.75 1 98.88 214 ALA B N 1
ATOM 5079 C CA . ALA B 1 214 ? 15.312 11.758 9.391 1 98.88 214 ALA B CA 1
ATOM 5080 C C . ALA B 1 214 ? 14.391 12.828 9.984 1 98.88 214 ALA B C 1
ATOM 5082 O O . ALA B 1 214 ? 13.5 13.328 9.297 1 98.88 214 ALA B O 1
ATOM 5083 N N . GLU B 1 215 ? 14.648 13.188 11.211 1 98.62 215 GLU B N 1
ATOM 5084 C CA . GLU B 1 215 ? 13.852 14.219 11.867 1 98.62 215 GLU B CA 1
ATOM 5085 C C . GLU B 1 215 ? 14 15.562 11.164 1 98.62 215 GLU B C 1
ATOM 5087 O O . GLU B 1 215 ? 13.016 16.281 10.961 1 98.62 215 GLU B O 1
ATOM 5092 N N . THR B 1 216 ? 15.211 15.883 10.867 1 98.81 216 THR B N 1
ATOM 5093 C CA . THR B 1 216 ? 15.477 17.141 10.172 1 98.81 216 THR B CA 1
ATOM 5094 C C . THR B 1 216 ? 14.812 17.141 8.789 1 98.81 216 THR B C 1
ATOM 5096 O O . THR B 1 216 ? 14.258 18.141 8.367 1 98.81 216 THR B O 1
ATOM 5099 N N . THR B 1 217 ? 14.898 16.047 8.109 1 98.81 217 THR B N 1
ATOM 5100 C CA . THR B 1 217 ? 14.297 15.898 6.789 1 98.81 217 THR B CA 1
ATOM 5101 C C . THR B 1 217 ? 12.773 15.984 6.879 1 98.81 217 THR B C 1
ATOM 5103 O O . THR B 1 217 ? 12.125 16.578 6.008 1 98.81 217 THR B O 1
ATOM 5106 N N . GLN B 1 218 ? 12.203 15.367 7.859 1 98.69 218 GLN B N 1
ATOM 5107 C CA . GLN B 1 218 ? 10.773 15.516 8.109 1 98.69 218 GLN B CA 1
ATOM 5108 C C . GLN B 1 218 ? 10.391 16.984 8.289 1 98.69 218 GLN B C 1
ATOM 5110 O O . GLN B 1 218 ? 9.359 17.438 7.781 1 98.69 218 GLN B O 1
ATOM 5115 N N . LEU B 1 219 ? 11.195 17.703 9.078 1 98.62 219 LEU B N 1
ATOM 5116 C CA . LEU B 1 219 ? 10.93 19.109 9.305 1 98.62 219 LEU B CA 1
ATOM 5117 C C . LEU B 1 219 ? 10.953 19.891 7.992 1 98.62 219 LEU B C 1
ATOM 5119 O O . LEU B 1 219 ? 10.148 20.797 7.785 1 98.62 219 LEU B O 1
ATOM 5123 N N . ALA B 1 220 ? 11.875 19.531 7.129 1 98.5 220 ALA B N 1
ATOM 5124 C CA . ALA B 1 220 ? 11.891 20.141 5.801 1 98.5 220 ALA B CA 1
ATOM 5125 C C . ALA B 1 220 ? 10.602 19.844 5.047 1 98.5 220 ALA B C 1
ATOM 5127 O O . ALA B 1 220 ? 10.102 20.672 4.289 1 98.5 220 ALA B O 1
ATOM 5128 N N . GLY B 1 221 ? 10.133 18.641 5.25 1 98.19 221 GLY B N 1
ATOM 5129 C CA . GLY B 1 221 ? 8.836 18.297 4.691 1 98.19 221 GLY B CA 1
ATOM 5130 C C . GLY B 1 221 ? 7.711 19.156 5.227 1 98.19 221 GLY B C 1
ATOM 5131 O O . GLY B 1 221 ? 6.934 19.719 4.453 1 98.19 221 GLY B O 1
ATOM 5132 N N . TRP B 1 222 ? 7.629 19.344 6.512 1 98.25 222 TRP B N 1
ATOM 5133 C CA . TRP B 1 222 ? 6.625 20.203 7.137 1 98.25 222 TRP B CA 1
ATOM 5134 C C . TRP B 1 222 ? 6.738 21.625 6.629 1 98.25 222 TRP B C 1
ATOM 5136 O O . TRP B 1 222 ? 5.73 22.266 6.324 1 98.25 222 TRP B O 1
ATOM 5146 N N . ALA B 1 223 ? 7.949 22.109 6.594 1 98.12 223 ALA B N 1
ATOM 5147 C CA . ALA B 1 223 ? 8.172 23.484 6.148 1 98.12 223 ALA B CA 1
ATOM 5148 C C . ALA B 1 223 ? 7.723 23.672 4.699 1 98.12 223 ALA B C 1
ATOM 5150 O O . ALA B 1 223 ? 7.109 24.688 4.363 1 98.12 223 ALA B O 1
ATOM 5151 N N . SER B 1 224 ? 8.047 22.734 3.867 1 96.62 224 SER B N 1
ATOM 5152 C CA . SER B 1 224 ? 7.613 22.781 2.475 1 96.62 224 SER B CA 1
ATOM 5153 C C . SER B 1 224 ? 6.094 22.719 2.365 1 96.62 224 SER B C 1
ATOM 5155 O O . SER B 1 224 ? 5.492 23.422 1.5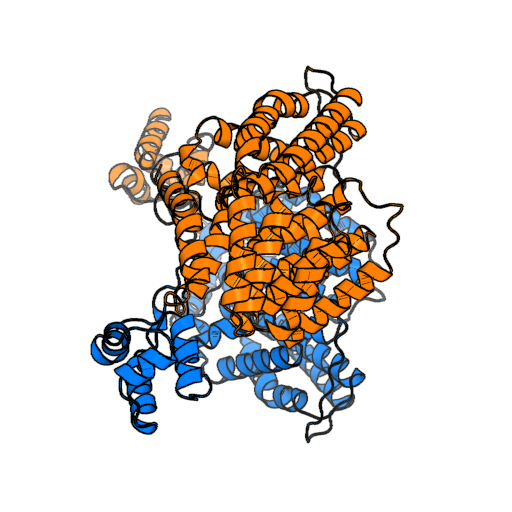52 1 96.62 224 SER B O 1
ATOM 5157 N N . TYR B 1 225 ? 5.555 21.906 3.145 1 96.94 225 TYR B N 1
ATOM 5158 C CA . TYR B 1 225 ? 4.105 21.781 3.238 1 96.94 225 TYR B CA 1
ATOM 5159 C C . TYR B 1 225 ? 3.459 23.094 3.645 1 96.94 225 TYR B C 1
ATOM 5161 O O . TYR B 1 225 ? 2.5 23.547 3.014 1 96.94 225 TYR B O 1
ATOM 5169 N N . ASP B 1 226 ? 3.99 23.688 4.625 1 97.5 226 ASP B N 1
ATOM 5170 C CA . ASP B 1 226 ? 3.471 24.953 5.121 1 97.5 226 ASP B CA 1
ATOM 5171 C C . ASP B 1 226 ? 3.652 26.062 4.086 1 97.5 226 ASP B C 1
ATOM 5173 O O . ASP B 1 226 ? 2.867 27.016 4.043 1 97.5 226 ASP B O 1
ATOM 5177 N N . ALA B 1 227 ? 4.613 25.953 3.266 1 94.56 227 ALA B N 1
ATOM 5178 C CA . ALA B 1 227 ? 4.898 26.938 2.225 1 94.56 227 ALA B CA 1
ATOM 5179 C C . ALA B 1 227 ? 4.078 26.656 0.969 1 94.56 227 ALA B C 1
ATOM 5181 O O . ALA B 1 227 ? 4.219 27.359 -0.039 1 94.56 227 ALA B O 1
ATOM 5182 N N . GLY B 1 228 ? 3.303 25.594 1.011 1 93.88 228 GLY B N 1
ATOM 5183 C CA . GLY B 1 228 ? 2.412 25.297 -0.1 1 93.88 228 GLY B CA 1
ATOM 5184 C C . GLY B 1 228 ? 3.057 24.438 -1.169 1 93.88 228 GLY B C 1
ATOM 5185 O O . GLY B 1 228 ? 2.467 24.203 -2.227 1 93.88 228 GLY B O 1
ATOM 5186 N N . MET B 1 229 ? 4.223 23.969 -0.961 1 93.56 229 MET B N 1
ATOM 5187 C CA . MET B 1 229 ? 4.934 23.125 -1.905 1 93.56 229 MET B CA 1
ATOM 5188 C C . MET B 1 229 ? 4.641 21.641 -1.634 1 93.56 229 MET B C 1
ATOM 5190 O O . MET B 1 229 ? 5.539 20.891 -1.273 1 93.56 229 MET B O 1
ATOM 5194 N N . ASN B 1 230 ? 3.471 21.25 -1.962 1 95.06 230 ASN B N 1
ATOM 5195 C CA . ASN B 1 230 ? 2.938 19.953 -1.516 1 95.06 230 ASN B CA 1
ATOM 5196 C C . ASN B 1 230 ? 3.688 18.797 -2.145 1 95.06 230 ASN B C 1
ATOM 5198 O O . ASN B 1 230 ? 3.967 17.797 -1.477 1 95.06 230 ASN B O 1
ATOM 5202 N N . GLY B 1 231 ? 3.967 18.844 -3.418 1 92.56 231 GLY B N 1
ATOM 5203 C CA . GLY B 1 231 ? 4.719 17.781 -4.066 1 92.56 231 GLY B CA 1
ATOM 5204 C C . GLY B 1 231 ? 6.098 17.578 -3.469 1 92.56 231 GLY B C 1
ATOM 5205 O O . GLY B 1 231 ? 6.531 16.438 -3.273 1 92.56 231 GLY B O 1
ATOM 5206 N N . LEU B 1 232 ? 6.762 18.609 -3.211 1 93.06 232 LEU B N 1
ATOM 5207 C CA . LEU B 1 232 ? 8.086 18.562 -2.604 1 93.06 232 LEU B CA 1
ATOM 5208 C C . LEU B 1 232 ? 8.008 18.047 -1.17 1 93.06 232 LEU B C 1
ATOM 5210 O O . LEU B 1 232 ? 8.836 17.234 -0.746 1 93.06 232 LEU B O 1
ATOM 5214 N N . ALA B 1 233 ? 7.055 18.531 -0.408 1 97.19 233 ALA B N 1
ATOM 5215 C CA . ALA B 1 233 ? 6.832 18.062 0.957 1 97.19 233 ALA B CA 1
ATOM 5216 C C . ALA B 1 233 ? 6.664 16.547 0.992 1 97.19 233 ALA B C 1
ATOM 5218 O O . ALA B 1 233 ? 7.211 15.875 1.868 1 97.19 233 ALA B O 1
ATOM 5219 N N . GLN B 1 234 ? 5.902 16.078 0.024 1 97.12 234 GLN B N 1
ATOM 5220 C CA . GLN B 1 234 ? 5.668 14.633 -0.086 1 97.12 234 GLN B CA 1
ATOM 5221 C C . GLN B 1 234 ? 6.98 13.875 -0.24 1 97.12 234 GLN B C 1
ATOM 5223 O O . GLN B 1 234 ? 7.18 12.836 0.398 1 97.12 234 GLN B O 1
ATOM 5228 N N . ARG B 1 235 ? 7.832 14.352 -1.08 1 96.12 235 ARG B N 1
ATOM 5229 C CA . ARG B 1 235 ? 9.117 13.695 -1.308 1 96.12 235 ARG B CA 1
ATOM 5230 C C . ARG B 1 235 ? 9.977 13.727 -0.048 1 96.12 235 ARG B C 1
ATOM 5232 O O . ARG B 1 235 ? 10.633 12.742 0.285 1 96.12 235 ARG B O 1
ATOM 5239 N N . TYR B 1 236 ? 9.969 14.805 0.615 1 97.94 236 TYR B N 1
ATOM 5240 C CA . TYR B 1 236 ? 10.695 14.898 1.874 1 97.94 236 TYR B CA 1
ATOM 5241 C C . TYR B 1 236 ? 10.156 13.898 2.895 1 97.94 236 TYR B C 1
ATOM 5243 O O . TYR B 1 236 ? 10.93 13.266 3.621 1 97.94 236 TYR B O 1
ATOM 5251 N N . MET B 1 237 ? 8.844 13.773 2.957 1 98.62 237 MET B N 1
ATOM 5252 C CA . MET B 1 237 ? 8.242 12.844 3.914 1 98.62 237 MET B CA 1
ATOM 5253 C C . MET B 1 237 ? 8.641 11.406 3.6 1 98.62 237 MET B C 1
ATOM 5255 O O . MET B 1 237 ? 9 10.648 4.504 1 98.62 237 MET B O 1
ATOM 5259 N N . VAL B 1 238 ? 8.609 11.062 2.342 1 98.44 238 VAL B N 1
ATOM 5260 C CA . VAL B 1 238 ? 8.953 9.711 1.93 1 98.44 238 VAL B CA 1
ATOM 5261 C C . VAL B 1 238 ? 10.414 9.422 2.275 1 98.44 238 VAL B C 1
ATOM 5263 O O . VAL B 1 238 ? 10.727 8.359 2.828 1 98.44 238 VAL B O 1
ATOM 5266 N N . GLN B 1 239 ? 11.281 10.352 1.994 1 98.44 239 GLN B N 1
ATOM 5267 C CA . GLN B 1 239 ? 12.695 10.133 2.262 1 98.44 239 GLN B CA 1
ATOM 5268 C C . GLN B 1 239 ? 12.984 10.133 3.762 1 98.44 239 GLN B C 1
ATOM 5270 O O . GLN B 1 239 ? 13.859 9.406 4.234 1 98.44 239 GLN B O 1
ATOM 5275 N N . ALA B 1 240 ? 12.297 10.977 4.48 1 98.81 240 ALA B N 1
ATOM 5276 C CA . ALA B 1 240 ? 12.406 10.93 5.938 1 98.81 240 ALA B CA 1
ATOM 5277 C C . ALA B 1 240 ? 12.008 9.555 6.469 1 98.81 240 ALA B C 1
ATOM 5279 O O . ALA B 1 240 ? 12.672 9.008 7.352 1 98.81 240 ALA B O 1
ATOM 5280 N N . LEU B 1 241 ? 10.914 9.016 5.938 1 98.81 241 LEU B N 1
ATOM 5281 C CA . LEU B 1 241 ? 10.445 7.699 6.344 1 98.81 241 LEU B CA 1
ATOM 5282 C C . LEU B 1 241 ? 11.5 6.633 6.062 1 98.81 241 LEU B C 1
ATOM 5284 O O . LEU B 1 241 ? 11.734 5.754 6.895 1 98.81 241 LEU B O 1
ATOM 5288 N N . ARG B 1 242 ? 12.109 6.75 4.926 1 98.5 242 ARG B N 1
ATOM 5289 C CA . ARG B 1 242 ? 13.125 5.773 4.562 1 98.5 242 ARG B CA 1
ATOM 5290 C C . ARG B 1 242 ? 14.32 5.855 5.508 1 98.5 242 ARG B C 1
ATOM 5292 O O . ARG B 1 242 ? 14.906 4.832 5.867 1 98.5 242 ARG B O 1
ATOM 5299 N N . LEU B 1 243 ? 14.766 7.066 5.863 1 98.69 243 LEU B N 1
ATOM 5300 C CA . LEU B 1 243 ? 15.867 7.25 6.801 1 98.69 243 LEU B CA 1
ATOM 5301 C C . LEU B 1 243 ? 15.5 6.711 8.18 1 98.69 243 LEU B C 1
ATOM 5303 O O . LEU B 1 243 ? 16.344 6.129 8.867 1 98.69 243 LEU B O 1
ATOM 5307 N N . ALA B 1 244 ? 14.273 6.953 8.578 1 98.75 244 ALA B N 1
ATOM 5308 C CA . ALA B 1 244 ? 13.82 6.391 9.844 1 98.75 244 ALA B CA 1
ATOM 5309 C C . ALA B 1 244 ? 13.906 4.867 9.836 1 98.75 244 ALA B C 1
ATOM 5311 O O . ALA B 1 244 ? 14.289 4.254 10.828 1 98.75 244 ALA B O 1
ATOM 5312 N N . ALA B 1 245 ? 13.539 4.305 8.727 1 98.62 245 ALA B N 1
ATOM 5313 C CA . ALA B 1 245 ? 13.625 2.852 8.594 1 98.62 245 ALA B CA 1
ATOM 5314 C C . ALA B 1 245 ? 15.07 2.379 8.719 1 98.62 245 ALA B C 1
ATOM 5316 O O . ALA B 1 245 ? 15.352 1.381 9.391 1 98.62 245 ALA B O 1
ATOM 5317 N N . ALA B 1 246 ? 15.961 3.086 8.078 1 98.38 246 ALA B N 1
ATOM 5318 C CA . ALA B 1 246 ? 17.375 2.736 8.109 1 98.38 246 ALA B CA 1
ATOM 5319 C C . ALA B 1 246 ? 17.922 2.771 9.531 1 98.38 246 ALA B C 1
ATOM 5321 O O . ALA B 1 246 ? 18.812 1.995 9.883 1 98.38 246 ALA B O 1
ATOM 5322 N N . SER B 1 247 ? 17.453 3.635 10.336 1 98.31 247 SER B N 1
ATOM 5323 C CA . SER B 1 247 ? 17.953 3.83 11.695 1 98.31 247 SER B CA 1
ATOM 5324 C C . SER B 1 247 ? 17.234 2.914 12.68 1 98.31 247 SER B C 1
ATOM 5326 O O . SER B 1 247 ? 17.641 2.787 13.828 1 98.31 247 SER B O 1
ATOM 5328 N N . GLY B 1 248 ? 16.109 2.361 12.227 1 98.06 248 GLY B N 1
ATOM 5329 C CA . GLY B 1 248 ? 15.305 1.549 13.125 1 98.06 248 GLY B CA 1
ATOM 5330 C C . GLY B 1 248 ? 14.492 2.371 14.109 1 98.06 248 GLY B C 1
ATOM 5331 O O . GLY B 1 248 ? 14.094 1.873 15.164 1 98.06 248 GLY B O 1
ATOM 5332 N N . ASP B 1 249 ? 14.336 3.611 13.859 1 97.94 249 ASP B N 1
ATOM 5333 C CA . ASP B 1 249 ? 13.594 4.5 14.742 1 97.94 249 ASP B CA 1
ATOM 5334 C C . ASP B 1 249 ? 12.086 4.348 14.539 1 97.94 249 ASP B C 1
ATOM 5336 O O . ASP B 1 249 ? 11.469 5.137 13.82 1 97.94 249 ASP B O 1
ATOM 5340 N N . ARG B 1 250 ? 11.484 3.418 15.188 1 97.56 250 ARG B N 1
ATOM 5341 C CA . ARG B 1 250 ? 10.094 3.02 14.977 1 97.56 250 ARG B CA 1
ATOM 5342 C C . ARG B 1 250 ? 9.141 4.152 15.344 1 97.56 250 ARG B C 1
ATOM 5344 O O . ARG B 1 250 ? 8.227 4.473 14.578 1 97.56 250 ARG B O 1
ATOM 5351 N N . PRO B 1 251 ? 9.305 4.875 16.516 1 97.62 251 PRO B N 1
ATOM 5352 C CA . PRO B 1 251 ? 8.398 5.98 16.828 1 97.62 251 PRO B CA 1
ATOM 5353 C C . PRO B 1 251 ? 8.422 7.082 15.766 1 97.62 251 PRO B C 1
ATOM 5355 O O . PRO B 1 251 ? 7.367 7.598 15.383 1 97.62 251 PRO B O 1
ATOM 5358 N N . LEU B 1 252 ? 9.594 7.402 15.305 1 98.25 252 LEU B N 1
ATOM 5359 C CA . LEU B 1 252 ? 9.695 8.453 14.297 1 98.25 252 LEU B CA 1
ATOM 5360 C C . LEU B 1 252 ? 9.016 8.031 13 1 98.25 252 LEU B C 1
ATOM 5362 O O . LEU B 1 252 ? 8.375 8.859 12.336 1 98.25 252 LEU B O 1
ATOM 5366 N N . GLY B 1 253 ? 9.203 6.77 12.617 1 98.69 253 GLY B N 1
ATOM 5367 C CA . GLY B 1 253 ? 8.492 6.27 11.453 1 98.69 253 GLY B CA 1
ATOM 5368 C C . GLY B 1 253 ? 6.988 6.41 11.57 1 98.69 253 GLY B C 1
ATOM 5369 O O . GLY B 1 253 ? 6.324 6.844 10.625 1 98.69 253 GLY B O 1
ATOM 5370 N N . ALA B 1 254 ? 6.457 6.074 12.672 1 98.38 254 ALA B N 1
ATOM 5371 C CA . ALA B 1 254 ? 5.027 6.219 12.922 1 98.38 254 ALA B CA 1
ATOM 5372 C C . ALA B 1 254 ? 4.59 7.676 12.805 1 98.38 254 ALA B C 1
ATOM 5374 O O . ALA B 1 254 ? 3.551 7.973 12.219 1 98.38 254 ALA B O 1
ATOM 5375 N N . GLU B 1 255 ? 5.383 8.531 13.352 1 98.12 255 GLU B N 1
ATOM 5376 C CA . GLU B 1 255 ? 5.09 9.961 13.305 1 98.12 255 GLU B CA 1
ATOM 5377 C C . GLU B 1 255 ? 5.094 10.469 11.867 1 98.12 255 GLU B C 1
ATOM 5379 O O . GLU B 1 255 ? 4.301 11.344 11.508 1 98.12 255 GLU B O 1
ATOM 5384 N N . ILE B 1 256 ? 6.031 10.023 11.109 1 98.75 256 ILE B N 1
ATOM 5385 C CA . ILE B 1 256 ? 6.121 10.469 9.719 1 98.75 256 ILE B CA 1
ATOM 5386 C C . ILE B 1 256 ? 4.922 9.953 8.93 1 98.75 256 ILE B C 1
ATOM 5388 O O . ILE B 1 256 ? 4.363 10.664 8.094 1 98.75 256 ILE B O 1
ATOM 5392 N N . LEU B 1 257 ? 4.527 8.695 9.148 1 98.75 257 LEU B N 1
ATOM 5393 C CA . LEU B 1 257 ? 3.311 8.172 8.547 1 98.75 257 LEU B CA 1
ATOM 5394 C C . LEU B 1 257 ? 2.104 9.023 8.922 1 98.75 257 LEU B C 1
ATOM 5396 O O . LEU B 1 257 ? 1.242 9.297 8.086 1 98.75 257 LEU B O 1
ATOM 5400 N N . ALA B 1 258 ? 2.047 9.445 10.148 1 98.5 258 ALA B N 1
ATOM 5401 C CA . ALA B 1 258 ? 0.982 10.336 10.609 1 98.5 258 ALA B CA 1
ATOM 5402 C C . ALA B 1 258 ? 1.019 11.664 9.859 1 98.5 258 ALA B C 1
ATOM 5404 O O . ALA B 1 258 ? -0.026 12.195 9.469 1 98.5 258 ALA B O 1
ATOM 5405 N N . ALA B 1 259 ? 2.188 12.18 9.695 1 98.44 259 ALA B N 1
ATOM 5406 C CA . ALA B 1 259 ? 2.352 13.422 8.945 1 98.44 259 ALA B CA 1
ATOM 5407 C C . ALA B 1 259 ? 1.865 13.258 7.508 1 98.44 259 ALA B C 1
ATOM 5409 O O . ALA B 1 259 ? 1.256 14.172 6.945 1 98.44 259 ALA B O 1
ATOM 5410 N N . MET B 1 260 ? 2.146 12.109 6.934 1 98.62 260 MET B N 1
ATOM 5411 C CA . MET B 1 260 ? 1.668 11.812 5.586 1 98.62 260 MET B CA 1
ATOM 5412 C C . MET B 1 260 ? 0.144 11.82 5.535 1 98.62 260 MET B C 1
ATOM 5414 O O . MET B 1 260 ? -0.449 12.359 4.602 1 98.62 260 MET B O 1
ATOM 5418 N N . SER B 1 261 ? -0.431 11.266 6.477 1 98.69 261 SER B N 1
ATOM 5419 C CA . SER B 1 261 ? -1.887 11.266 6.578 1 98.69 261 SER B CA 1
ATOM 5420 C C . SER B 1 261 ? -2.434 12.688 6.688 1 98.69 261 SER B C 1
ATOM 5422 O O . SER B 1 261 ? -3.418 13.031 6.027 1 98.69 261 SER B O 1
ATOM 5424 N N . HIS B 1 262 ? -1.797 13.477 7.555 1 98.31 262 HIS B N 1
ATOM 5425 C CA . HIS B 1 262 ? -2.191 14.867 7.738 1 98.31 262 HIS B CA 1
ATOM 5426 C C . HIS B 1 262 ? -2.219 15.617 6.41 1 98.31 262 HIS B C 1
ATOM 5428 O O . HIS B 1 262 ? -3.195 16.297 6.098 1 98.31 262 HIS B O 1
ATOM 5434 N N . GLN B 1 263 ? -1.186 15.461 5.66 1 98.25 263 GLN B N 1
ATOM 5435 C CA . GLN B 1 263 ? -1.085 16.141 4.375 1 98.25 263 GLN B CA 1
ATOM 5436 C C . GLN B 1 263 ? -2.152 15.641 3.404 1 98.25 263 GLN B C 1
ATOM 5438 O O . GLN B 1 263 ? -2.764 16.438 2.686 1 98.25 263 GLN B O 1
ATOM 5443 N N . ALA B 1 264 ? -2.346 14.344 3.373 1 98 264 ALA B N 1
ATOM 5444 C CA . ALA B 1 264 ? -3.361 13.766 2.492 1 98 264 ALA B CA 1
ATOM 5445 C C . ALA B 1 264 ? -4.746 14.312 2.824 1 98 264 ALA B C 1
ATOM 5447 O O . ALA B 1 264 ? -5.512 14.672 1.926 1 98 264 ALA B O 1
ATOM 5448 N N . ALA B 1 265 ? -5.066 14.406 4.074 1 97.56 265 ALA B N 1
ATOM 5449 C CA . ALA B 1 265 ? -6.367 14.914 4.496 1 97.56 265 ALA B CA 1
ATOM 5450 C C . ALA B 1 265 ? -6.523 16.391 4.133 1 97.56 265 ALA B C 1
ATOM 5452 O O . ALA B 1 265 ? -7.582 16.812 3.664 1 97.56 265 ALA B O 1
ATOM 5453 N N . TYR B 1 266 ? -5.438 17.125 4.406 1 96.31 266 TYR B N 1
ATOM 5454 C CA . TYR B 1 266 ? -5.445 18.547 4.07 1 96.31 266 TYR B CA 1
ATOM 5455 C C . TYR B 1 266 ? -5.75 18.75 2.59 1 96.31 266 TYR B C 1
ATOM 5457 O O . TYR B 1 266 ? -6.453 19.703 2.223 1 96.31 266 TYR B O 1
ATOM 5465 N N . LEU B 1 267 ? -5.266 17.875 1.811 1 94.94 267 LEU B N 1
ATOM 5466 C CA . LEU B 1 267 ? -5.445 17.984 0.367 1 94.94 267 LEU B CA 1
ATOM 5467 C C . LEU B 1 267 ? -6.652 17.172 -0.094 1 94.94 267 LEU B C 1
ATOM 5469 O O . LEU B 1 267 ? -6.742 16.797 -1.267 1 94.94 267 LEU B O 1
ATOM 5473 N N . ARG B 1 268 ? -7.484 16.734 0.777 1 93.44 268 ARG B N 1
ATOM 5474 C CA . ARG B 1 268 ? -8.82 16.188 0.587 1 93.44 268 ARG B CA 1
ATOM 5475 C C . ARG B 1 268 ? -8.758 14.781 -0.006 1 93.44 268 ARG B C 1
ATOM 5477 O O . ARG B 1 268 ? -9.68 14.352 -0.707 1 93.44 268 ARG B O 1
ATOM 5484 N N . ALA B 1 269 ? -7.652 14.188 0.107 1 95.44 269 ALA B N 1
ATOM 5485 C CA . ALA B 1 269 ? -7.543 12.773 -0.258 1 95.44 269 ALA B CA 1
ATOM 5486 C C . ALA B 1 269 ? -7.992 11.875 0.89 1 95.44 269 ALA B C 1
ATOM 5488 O O . ALA B 1 269 ? -7.168 11.219 1.531 1 95.44 269 ALA B O 1
ATOM 5489 N N . SER B 1 270 ? -9.273 11.797 1.049 1 95.94 270 SER B N 1
ATOM 5490 C CA . SER B 1 270 ? -9.898 11.203 2.229 1 95.94 270 SER B CA 1
ATOM 5491 C C . SER B 1 270 ? -9.5 9.742 2.398 1 95.94 270 SER B C 1
ATOM 5493 O O . SER B 1 270 ? -9.031 9.344 3.467 1 95.94 270 SER B O 1
ATOM 5495 N N . VAL B 1 271 ? -9.57 8.945 1.384 1 92.94 271 VAL B N 1
ATOM 5496 C CA . VAL B 1 271 ? -9.344 7.508 1.448 1 92.94 271 VAL B CA 1
ATOM 5497 C C . VAL B 1 271 ? -7.883 7.23 1.812 1 92.94 271 VAL B C 1
ATOM 5499 O O . VAL B 1 271 ? -7.602 6.449 2.723 1 92.94 271 VAL B O 1
ATOM 5502 N N . ASP B 1 272 ? -6.973 7.898 1.158 1 95 272 ASP B N 1
ATOM 5503 C CA . ASP B 1 272 ? -5.551 7.727 1.426 1 95 272 ASP B CA 1
ATOM 5504 C C . ASP B 1 272 ? -5.195 8.195 2.836 1 95 272 ASP B C 1
ATOM 5506 O O . ASP B 1 272 ? -4.355 7.586 3.504 1 95 272 ASP B O 1
ATOM 5510 N N . ALA B 1 273 ? -5.809 9.25 3.234 1 98.19 273 ALA B N 1
ATOM 5511 C CA . ALA B 1 273 ? -5.555 9.773 4.574 1 98.19 273 ALA B CA 1
ATOM 5512 C C . ALA B 1 273 ? -5.91 8.742 5.641 1 98.19 273 ALA B C 1
ATOM 5514 O O . ALA B 1 273 ? -5.152 8.539 6.594 1 98.19 273 ALA B O 1
ATOM 5515 N N . VAL B 1 274 ? -7.043 8.141 5.457 1 97.5 274 VAL B N 1
ATOM 5516 C CA . VAL B 1 274 ? -7.488 7.133 6.414 1 97.5 274 VAL B CA 1
ATOM 5517 C C . VAL B 1 274 ? -6.52 5.953 6.41 1 97.5 274 VAL B C 1
ATOM 5519 O O . VAL B 1 274 ? -6.098 5.484 7.473 1 97.5 274 VAL B O 1
ATOM 5522 N N . ASP B 1 275 ? -6.148 5.508 5.254 1 96.62 275 ASP B N 1
ATOM 5523 C CA . ASP B 1 275 ? -5.227 4.383 5.145 1 96.62 275 ASP B CA 1
ATOM 5524 C C . ASP B 1 275 ? -3.881 4.707 5.789 1 96.62 275 ASP B C 1
ATOM 5526 O O . ASP B 1 275 ? -3.311 3.879 6.5 1 96.62 275 ASP B O 1
ATOM 5530 N N . LEU B 1 276 ? -3.371 5.852 5.559 1 98.44 276 LEU B N 1
ATOM 5531 C CA . LEU B 1 276 ? -2.088 6.27 6.113 1 98.44 276 LEU B CA 1
ATOM 5532 C C . LEU B 1 276 ? -2.17 6.402 7.629 1 98.44 276 LEU B C 1
ATOM 5534 O O . LEU B 1 276 ? -1.221 6.062 8.336 1 98.44 276 LEU B O 1
ATOM 5538 N N . ALA B 1 277 ? -3.268 6.902 8.125 1 98.62 277 ALA B N 1
ATOM 5539 C CA . ALA B 1 277 ? -3.455 7.004 9.57 1 98.62 277 ALA B CA 1
ATOM 5540 C C . ALA B 1 277 ? -3.467 5.625 10.219 1 98.62 277 ALA B C 1
ATOM 5542 O O . ALA B 1 277 ? -2.906 5.438 11.305 1 98.62 277 ALA B O 1
ATOM 5543 N N . ARG B 1 278 ? -4.074 4.746 9.57 1 97.88 278 ARG B N 1
ATOM 5544 C CA . ARG B 1 278 ? -4.102 3.381 10.086 1 97.88 278 ARG B CA 1
ATOM 5545 C C . ARG B 1 278 ? -2.707 2.762 10.055 1 97.88 278 ARG B C 1
ATOM 5547 O O . ARG B 1 278 ? -2.332 2.027 10.977 1 97.88 278 ARG B O 1
ATOM 5554 N N . ALA B 1 279 ? -2 3.018 9.023 1 98.31 279 ALA B N 1
ATOM 5555 C CA . ALA B 1 279 ? -0.607 2.578 8.969 1 98.31 279 ALA B CA 1
ATOM 5556 C C . ALA B 1 279 ? 0.193 3.172 10.125 1 98.31 279 ALA B C 1
ATOM 5558 O O . ALA B 1 279 ? 0.974 2.471 10.773 1 98.31 279 ALA B O 1
ATOM 5559 N N . ALA B 1 280 ? -0.017 4.445 10.375 1 98.69 280 ALA B N 1
ATOM 5560 C CA . ALA B 1 280 ? 0.647 5.113 11.492 1 98.69 280 ALA B CA 1
ATOM 5561 C C . ALA B 1 280 ? 0.258 4.477 12.82 1 98.69 280 ALA B C 1
ATOM 5563 O O . ALA B 1 280 ? 1.104 4.293 13.703 1 98.69 280 ALA B O 1
ATOM 5564 N N . SER B 1 281 ? -0.979 4.199 12.945 1 98 281 SER B N 1
ATOM 5565 C CA . SER B 1 281 ? -1.472 3.58 14.172 1 98 281 SER B CA 1
ATOM 5566 C C . SER B 1 281 ? -0.809 2.229 14.414 1 98 281 SER B C 1
ATOM 5568 O O . SER B 1 281 ? -0.394 1.927 15.539 1 98 281 SER B O 1
ATOM 5570 N N . ARG B 1 282 ? -0.743 1.446 13.367 1 96.88 282 ARG B N 1
ATOM 5571 C CA . ARG B 1 282 ? -0.09 0.146 13.477 1 96.88 282 ARG B CA 1
ATOM 5572 C C . ARG B 1 282 ? 1.386 0.302 13.828 1 96.88 282 ARG B C 1
ATOM 5574 O O . ARG B 1 282 ? 1.9 -0.405 14.703 1 96.88 282 ARG B O 1
ATOM 5581 N N . ALA B 1 283 ? 2.027 1.204 13.188 1 97.69 283 ALA B N 1
ATOM 5582 C CA . ALA B 1 283 ? 3.436 1.472 13.469 1 97.69 283 ALA B CA 1
ATOM 5583 C C . ALA B 1 283 ? 3.629 1.946 14.906 1 97.69 283 ALA B C 1
ATOM 5585 O O . ALA B 1 283 ? 4.586 1.549 15.57 1 97.69 283 ALA B O 1
ATOM 5586 N N . ALA B 1 284 ? 2.748 2.762 15.367 1 96.94 284 ALA B N 1
ATOM 5587 C CA . ALA B 1 284 ? 2.811 3.281 16.734 1 96.94 284 ALA B CA 1
ATOM 5588 C C . ALA B 1 284 ? 2.607 2.166 17.75 1 96.94 284 ALA B C 1
ATOM 5590 O O . ALA B 1 284 ? 3.27 2.141 18.797 1 96.94 284 ALA B O 1
ATOM 5591 N N . ALA B 1 285 ? 1.692 1.323 17.438 1 94.94 285 ALA B N 1
ATOM 5592 C CA . ALA B 1 285 ? 1.457 0.182 18.312 1 94.94 285 ALA B CA 1
ATOM 5593 C C . ALA B 1 285 ? 2.699 -0.698 18.422 1 94.94 285 ALA B C 1
ATOM 5595 O O . ALA B 1 285 ? 3.082 -1.122 19.516 1 94.94 285 ALA B O 1
ATOM 5596 N N . ASP B 1 286 ? 3.312 -0.937 17.312 1 94.44 286 ASP B N 1
ATOM 5597 C CA . ASP B 1 286 ? 4.539 -1.729 17.281 1 94.44 286 ASP B CA 1
ATOM 5598 C C . ASP B 1 286 ? 5.652 -1.047 18.062 1 94.44 286 ASP B C 1
ATOM 5600 O O . ASP B 1 286 ? 6.484 -1.717 18.688 1 94.44 286 ASP B O 1
ATOM 5604 N N . ALA B 1 287 ? 5.645 0.287 18.031 1 95.12 287 ALA B N 1
ATOM 5605 C CA . ALA B 1 287 ? 6.68 1.064 18.703 1 95.12 287 ALA B CA 1
ATOM 5606 C C . ALA B 1 287 ? 6.363 1.225 20.188 1 95.12 287 ALA B C 1
ATOM 5608 O O . ALA B 1 287 ? 7.23 1.605 20.984 1 95.12 287 ALA B O 1
ATOM 5609 N N . GLY B 1 288 ? 5.137 0.994 20.547 1 93.69 288 GLY B N 1
ATOM 5610 C CA . GLY B 1 288 ? 4.719 1.111 21.938 1 93.69 288 GLY B CA 1
ATOM 5611 C C . GLY B 1 288 ? 4.543 2.549 22.391 1 93.69 288 GLY B C 1
ATOM 5612 O O . GLY B 1 288 ? 4.844 2.885 23.531 1 93.69 288 GLY B O 1
ATOM 5613 N N . VAL B 1 289 ? 4.164 3.459 21.516 1 94.38 289 VAL B N 1
ATOM 5614 C CA . VAL B 1 289 ? 3.982 4.863 21.859 1 94.38 289 VAL B CA 1
ATOM 5615 C C . VAL B 1 289 ? 2.504 5.234 21.781 1 94.38 289 VAL B C 1
ATOM 5617 O O . VAL B 1 289 ? 2.006 5.574 20.703 1 94.38 289 VAL B O 1
ATOM 5620 N N . ALA B 1 290 ? 1.826 5.344 22.844 1 93.25 290 ALA B N 1
ATOM 5621 C CA . ALA B 1 290 ? 0.386 5.57 22.938 1 93.25 290 ALA B CA 1
ATOM 5622 C C . ALA B 1 290 ? 0.018 6.949 22.391 1 93.25 290 ALA B C 1
ATOM 5624 O O . ALA B 1 290 ? -1.049 7.129 21.797 1 93.25 290 ALA B O 1
ATOM 5625 N N . ALA B 1 291 ? 0.856 7.926 22.625 1 93.81 291 ALA B N 1
ATOM 5626 C CA . ALA B 1 291 ? 0.578 9.281 22.156 1 93.81 291 ALA B CA 1
ATOM 5627 C C . ALA B 1 291 ? 0.462 9.328 20.641 1 93.81 291 ALA B C 1
ATOM 5629 O O . ALA B 1 291 ? -0.386 10.039 20.094 1 93.81 291 ALA B O 1
ATOM 5630 N N . ILE B 1 292 ? 1.344 8.57 19.984 1 96.44 292 ILE B N 1
ATOM 5631 C CA . ILE B 1 292 ? 1.275 8.547 18.531 1 96.44 292 ILE B CA 1
ATOM 5632 C C . ILE B 1 292 ? 0.042 7.762 18.078 1 96.44 292 ILE B C 1
ATOM 5634 O O . ILE B 1 292 ? -0.563 8.078 17.062 1 96.44 292 ILE B O 1
ATOM 5638 N N . GLN B 1 293 ? -0.369 6.766 18.828 1 96.31 293 GLN B N 1
ATOM 5639 C CA . GLN B 1 293 ? -1.624 6.082 18.531 1 96.31 293 GLN B CA 1
ATOM 5640 C C . GLN B 1 293 ? -2.805 7.047 18.594 1 96.31 293 GLN B C 1
ATOM 5642 O O . GLN B 1 293 ? -3.703 6.996 17.75 1 96.31 293 GLN B O 1
ATOM 5647 N N . ALA B 1 294 ? -2.775 7.863 19.609 1 95.88 294 ALA B N 1
ATOM 5648 C CA . ALA B 1 294 ? -3.818 8.875 19.734 1 95.88 294 ALA B CA 1
ATOM 5649 C C . ALA B 1 294 ? -3.793 9.844 18.547 1 95.88 294 ALA B C 1
ATOM 5651 O O . ALA B 1 294 ? -4.84 10.164 17.969 1 95.88 294 ALA B O 1
ATOM 5652 N N . GLU B 1 295 ? -2.633 10.266 18.234 1 97.19 295 GLU B N 1
ATOM 5653 C CA . GLU B 1 295 ? -2.463 11.148 17.078 1 97.19 295 GLU B CA 1
ATOM 5654 C C . GLU B 1 295 ? -2.971 10.492 15.797 1 97.19 295 GLU B C 1
ATOM 5656 O O . GLU B 1 295 ? -3.678 11.117 15.008 1 97.19 295 GLU B O 1
ATOM 5661 N N . SER B 1 296 ? -2.592 9.25 15.625 1 98.19 296 SER B N 1
ATOM 5662 C CA . SER B 1 296 ? -3.016 8.516 14.438 1 98.19 296 SER B CA 1
ATOM 5663 C C . SER B 1 296 ? -4.535 8.391 14.375 1 98.19 296 SER B C 1
ATOM 5665 O O . SER B 1 296 ? -5.129 8.492 13.297 1 98.19 296 SER B O 1
ATOM 5667 N N . ALA B 1 297 ? -5.129 8.172 15.477 1 97.69 297 ALA B N 1
ATOM 5668 C CA . ALA B 1 297 ? -6.582 8.039 15.531 1 97.69 297 ALA B CA 1
ATOM 5669 C C . ALA B 1 297 ? -7.273 9.344 15.148 1 97.69 297 ALA B C 1
ATOM 5671 O O . ALA B 1 297 ? -8.281 9.336 14.438 1 97.69 297 ALA B O 1
ATOM 5672 N N . VAL B 1 298 ? -6.777 10.414 15.664 1 97.75 298 VAL B N 1
ATOM 5673 C CA . VAL B 1 298 ? -7.43 11.688 15.352 1 97.75 298 VAL B CA 1
ATOM 5674 C C . VAL B 1 298 ? -7.188 12.047 13.883 1 97.75 298 VAL B C 1
ATOM 5676 O O . VAL B 1 298 ? -8.047 12.641 13.234 1 97.75 298 VAL B O 1
ATOM 5679 N N . LEU B 1 299 ? -6.07 11.672 13.336 1 98.62 299 LEU B N 1
ATOM 5680 C CA . LEU B 1 299 ? -5.828 11.891 11.914 1 98.62 299 LEU B CA 1
ATOM 5681 C C . LEU B 1 299 ? -6.727 11 11.062 1 98.62 299 LEU B C 1
ATOM 5683 O O . LEU B 1 299 ? -7.148 11.398 9.977 1 98.62 299 LEU B O 1
ATOM 5687 N N . GLU B 1 300 ? -6.961 9.773 11.516 1 98.38 300 GLU B N 1
ATOM 5688 C CA . GLU B 1 300 ? -7.965 8.938 10.859 1 98.38 300 GLU B CA 1
ATOM 5689 C C . GLU B 1 300 ? -9.328 9.633 10.836 1 98.38 300 GLU B C 1
ATOM 5691 O O . GLU B 1 300 ? -10.016 9.625 9.812 1 98.38 300 GLU B O 1
ATOM 5696 N N . ALA B 1 301 ? -9.656 10.211 11.977 1 98.38 301 ALA B N 1
ATOM 5697 C CA . ALA B 1 301 ? -10.906 10.961 12.07 1 98.38 301 ALA B CA 1
ATOM 5698 C C . ALA B 1 301 ? -10.938 12.094 11.039 1 98.38 301 ALA B C 1
ATOM 5700 O O . ALA B 1 301 ? -11.969 12.32 10.406 1 98.38 301 ALA B O 1
ATOM 5701 N N . GLN B 1 302 ? -9.875 12.734 10.938 1 98.44 302 GLN B N 1
ATOM 5702 C CA . GLN B 1 302 ? -9.797 13.82 9.961 1 98.44 302 GLN B CA 1
ATOM 5703 C C . GLN B 1 302 ? -10.039 13.312 8.547 1 98.44 302 GLN B C 1
ATOM 5705 O O . GLN B 1 302 ? -10.727 13.961 7.754 1 98.44 302 GLN B O 1
ATOM 5710 N N . GLY B 1 303 ? -9.414 12.188 8.242 1 98.31 303 GLY B N 1
ATOM 5711 C CA . GLY B 1 303 ? -9.688 11.578 6.949 1 98.31 303 GLY B CA 1
ATOM 5712 C C . GLY B 1 303 ? -11.156 11.273 6.727 1 98.31 303 GLY B C 1
ATOM 5713 O O . GLY B 1 303 ? -11.703 11.578 5.664 1 98.31 303 GLY B O 1
ATOM 5714 N N . HIS B 1 304 ? -11.789 10.727 7.691 1 97.44 304 HIS B N 1
ATOM 5715 C CA . HIS B 1 304 ? -13.211 10.422 7.594 1 97.44 304 HIS B CA 1
ATOM 5716 C C . HIS B 1 304 ? -14.039 11.695 7.453 1 97.44 304 HIS B C 1
ATOM 5718 O O . HIS B 1 304 ? -15.008 11.727 6.691 1 97.44 304 HIS B O 1
ATOM 5724 N N . ALA B 1 305 ? -13.68 12.695 8.203 1 97.75 305 ALA B N 1
ATOM 5725 C CA . ALA B 1 305 ? -14.422 13.953 8.172 1 97.75 305 ALA B CA 1
ATOM 5726 C C . ALA B 1 305 ? -14.367 14.586 6.785 1 97.75 305 ALA B C 1
ATOM 5728 O O . ALA B 1 305 ? -15.391 15.031 6.266 1 97.75 305 ALA B O 1
ATOM 5729 N N . VAL B 1 306 ? -13.219 14.594 6.195 1 95.94 306 VAL B N 1
ATOM 5730 C CA . VAL B 1 306 ? -13.039 15.156 4.859 1 95.94 306 VAL B CA 1
ATOM 5731 C C . VAL B 1 306 ? -13.859 14.359 3.85 1 95.94 306 VAL B C 1
ATOM 5733 O O . VAL B 1 306 ? -14.391 14.914 2.887 1 95.94 306 VAL B O 1
ATOM 5736 N N . GLY B 1 307 ? -13.984 13.125 4.109 1 94.56 307 GLY B N 1
ATOM 5737 C CA . GLY B 1 307 ? -14.773 12.258 3.248 1 94.56 307 GLY B CA 1
ATOM 5738 C C . GLY B 1 307 ? -16.25 12.266 3.586 1 94.56 307 GLY B C 1
ATOM 5739 O O . GLY B 1 307 ? -17.047 11.594 2.922 1 94.56 307 GLY B O 1
ATOM 5740 N N . GLY B 1 308 ? -16.656 12.953 4.641 1 95.12 308 GLY B N 1
ATOM 5741 C CA . GLY B 1 308 ? -18.047 13.117 4.992 1 95.12 308 GLY B CA 1
ATOM 5742 C C . GLY B 1 308 ? -18.609 11.961 5.801 1 95.12 308 GLY B C 1
ATOM 5743 O O . GLY B 1 308 ? -19.812 11.828 5.965 1 95.12 308 GLY B O 1
ATOM 5744 N N . ASN B 1 309 ? -17.797 11.086 6.25 1 93.69 309 ASN B N 1
ATOM 5745 C CA . ASN B 1 309 ? -18.25 9.945 7.047 1 93.69 309 ASN B CA 1
ATOM 5746 C C . ASN B 1 309 ? -18.297 10.289 8.531 1 93.69 309 ASN B C 1
ATOM 5748 O O . ASN B 1 309 ? -17.359 10.016 9.273 1 93.69 309 ASN B O 1
ATOM 5752 N N . GLU B 1 310 ? -19.391 10.719 9.039 1 93.12 310 GLU B N 1
ATOM 5753 C CA . GLU B 1 310 ? -19.547 11.25 10.383 1 93.12 310 GLU B CA 1
ATOM 5754 C C . GLU B 1 310 ? -19.406 10.156 11.438 1 93.12 310 GLU B C 1
ATOM 5756 O O . GLU B 1 310 ? -18.75 10.352 12.461 1 93.12 310 GLU B O 1
ATOM 5761 N N . ALA B 1 311 ? -20.047 9.078 11.172 1 90.56 311 ALA B N 1
ATOM 5762 C CA . ALA B 1 311 ? -20.016 8 12.156 1 90.56 311 ALA B CA 1
ATOM 5763 C C . ALA B 1 311 ? -18.609 7.484 12.375 1 90.56 311 ALA B C 1
ATOM 5765 O O . ALA B 1 311 ? -18.172 7.324 13.523 1 90.56 311 ALA B O 1
ATOM 5766 N N . ALA B 1 312 ? -17.875 7.254 11.305 1 94.06 312 ALA B N 1
ATOM 5767 C CA . ALA B 1 312 ? -16.5 6.777 11.406 1 94.06 312 ALA B CA 1
ATOM 5768 C C . ALA B 1 312 ? -15.602 7.828 12.055 1 94.06 312 ALA B C 1
ATOM 5770 O O . ALA B 1 312 ? -14.695 7.496 12.82 1 94.06 312 ALA B O 1
ATOM 5771 N N . CYS B 1 313 ? -15.836 9.062 11.742 1 96.62 313 CYS B N 1
ATOM 5772 C CA . CYS B 1 313 ? -15.094 10.156 12.352 1 96.62 313 CYS B CA 1
ATOM 5773 C C . CYS B 1 313 ? -15.281 10.164 13.867 1 96.62 313 CYS B C 1
ATOM 5775 O O . CYS B 1 313 ? -14.312 10.219 14.617 1 96.62 313 CYS B O 1
ATOM 5777 N N . ALA B 1 314 ? -16.531 10.039 14.266 1 93.94 314 ALA B N 1
ATOM 5778 C CA . ALA B 1 314 ? -16.844 10.07 15.695 1 93.94 314 ALA B CA 1
ATOM 5779 C C . ALA B 1 314 ? -16.172 8.906 16.422 1 93.94 314 ALA B C 1
ATOM 5781 O O . ALA B 1 314 ? -15.625 9.086 17.516 1 93.94 314 ALA B O 1
ATOM 5782 N N . SER B 1 315 ? -16.234 7.773 15.852 1 93.38 315 SER B N 1
ATOM 5783 C CA . SER B 1 315 ? -15.602 6.598 16.438 1 93.38 315 SER B CA 1
ATOM 5784 C C . SER B 1 315 ? -14.094 6.789 16.578 1 93.38 315 SER B C 1
ATOM 5786 O O . SER B 1 315 ? -13.508 6.41 17.609 1 93.38 315 SER B O 1
ATOM 5788 N N . ALA B 1 316 ? -13.484 7.34 15.562 1 97.06 316 ALA B N 1
ATOM 5789 C CA . ALA B 1 316 ? -12.039 7.574 15.586 1 97.06 316 ALA B CA 1
ATOM 5790 C C . ALA B 1 316 ? -11.68 8.641 16.625 1 97.06 316 ALA B C 1
ATOM 5792 O O . ALA B 1 316 ? -10.648 8.531 17.297 1 97.06 316 ALA B O 1
ATOM 5793 N N . LEU B 1 317 ? -12.469 9.68 16.766 1 96.25 317 LEU B N 1
ATOM 5794 C CA . LEU B 1 317 ? -12.242 10.711 17.766 1 96.25 317 LEU B CA 1
ATOM 5795 C C . LEU B 1 317 ? -12.305 10.125 19.172 1 96.25 317 LEU B C 1
ATOM 5797 O O . LEU B 1 317 ? -11.484 10.461 20.031 1 96.25 317 LEU B O 1
ATOM 5801 N N . ASP B 1 318 ? -13.227 9.25 19.344 1 94.25 318 ASP B N 1
ATOM 5802 C CA . ASP B 1 318 ? -13.352 8.586 20.641 1 94.25 318 ASP B CA 1
ATOM 5803 C C . ASP B 1 318 ? -12.102 7.766 20.953 1 94.25 318 ASP B C 1
ATOM 5805 O O . ASP B 1 318 ? -11.578 7.816 22.062 1 94.25 318 ASP B O 1
ATOM 5809 N N . ARG B 1 319 ? -11.648 7.066 19.984 1 94.81 319 ARG B N 1
ATOM 5810 C CA . ARG B 1 319 ? -10.43 6.277 20.156 1 94.81 319 ARG B CA 1
ATOM 5811 C C . ARG B 1 319 ? -9.234 7.176 20.469 1 94.81 319 ARG B C 1
ATOM 5813 O O . ARG B 1 319 ? -8.391 6.824 21.297 1 94.81 319 ARG B O 1
ATOM 5820 N N . ALA B 1 320 ? -9.148 8.297 19.812 1 95.88 320 ALA B N 1
ATOM 5821 C CA . ALA B 1 320 ? -8.047 9.227 20.031 1 95.88 320 ALA B CA 1
ATOM 5822 C C . ALA B 1 320 ? -8.039 9.734 21.469 1 95.88 320 ALA B C 1
ATOM 5824 O O . ALA B 1 320 ? -6.988 9.758 22.125 1 95.88 320 ALA B O 1
ATOM 5825 N N . GLU B 1 321 ? -9.18 10.086 21.938 1 92.56 321 GLU B N 1
ATOM 5826 C CA . GLU B 1 321 ? -9.297 10.586 23.297 1 92.56 321 GLU B CA 1
ATOM 5827 C C . GLU B 1 321 ? -8.914 9.523 24.328 1 92.56 321 GLU B C 1
ATOM 5829 O O . GLU B 1 321 ? -8.164 9.789 25.266 1 92.56 321 GLU B O 1
ATOM 5834 N N . ARG B 1 322 ? -9.398 8.312 24.125 1 91.81 322 ARG B N 1
ATOM 5835 C CA . ARG B 1 322 ? -9.102 7.223 25.047 1 91.81 322 ARG B CA 1
ATOM 5836 C C . ARG B 1 322 ? -7.617 6.891 25.047 1 91.81 322 ARG B C 1
ATOM 5838 O O . ARG B 1 322 ? -7.027 6.629 26.094 1 91.81 322 ARG B O 1
ATOM 5845 N N . ALA B 1 323 ? -7.062 6.93 23.906 1 92.75 323 ALA B N 1
ATOM 5846 C CA . ALA B 1 323 ? -5.641 6.625 23.797 1 92.75 323 ALA B CA 1
ATOM 5847 C C . ALA B 1 323 ? -4.793 7.684 24.484 1 92.75 323 ALA B C 1
ATOM 5849 O O . ALA B 1 323 ? -3.803 7.359 25.141 1 92.75 323 ALA B O 1
ATOM 5850 N N . LEU B 1 324 ? -5.125 8.953 24.281 1 90.38 324 LEU B N 1
ATOM 5851 C CA . LEU B 1 324 ? -4.359 10.023 24.922 1 90.38 324 LEU B CA 1
ATOM 5852 C C . LEU B 1 324 ? -4.5 9.961 26.438 1 90.38 324 LEU B C 1
ATOM 5854 O O . LEU B 1 324 ? -3.529 10.195 27.156 1 90.38 324 LEU B O 1
ATOM 5858 N N . ASP B 1 325 ? -5.629 9.586 26.891 1 87.88 325 ASP B N 1
ATOM 5859 C CA . ASP B 1 325 ? -5.895 9.492 28.328 1 87.88 325 ASP B CA 1
ATOM 5860 C C . ASP B 1 325 ? -5.047 8.406 28.969 1 87.88 325 ASP B C 1
ATOM 5862 O O . ASP B 1 325 ? -4.637 8.531 30.125 1 87.88 325 ASP B O 1
ATOM 5866 N N . ARG B 1 326 ? -4.746 7.422 28.25 1 85.06 326 ARG B N 1
ATOM 5867 C CA . ARG B 1 326 ? -4.023 6.27 28.797 1 85.06 326 ARG B CA 1
ATOM 5868 C C . ARG B 1 326 ? -2.52 6.422 28.578 1 85.06 326 ARG B C 1
ATOM 5870 O O . ARG B 1 326 ? -1.73 5.652 29.141 1 85.06 326 ARG B O 1
ATOM 5877 N N . ALA B 1 327 ? -2.18 7.434 27.891 1 86.81 327 ALA B N 1
ATOM 5878 C CA . ALA B 1 327 ? -0.783 7.539 27.469 1 86.81 327 ALA B CA 1
ATOM 5879 C C . ALA B 1 327 ? 0.099 7.996 28.625 1 86.81 327 ALA B C 1
ATOM 5881 O O . ALA B 1 327 ? -0.222 8.969 29.312 1 86.81 327 ALA B O 1
ATOM 5882 N N . ASP B 1 328 ? 1.071 7.16 28.906 1 83.19 328 ASP B N 1
ATOM 5883 C CA . ASP B 1 328 ? 2.162 7.594 29.781 1 83.19 328 ASP B CA 1
ATOM 5884 C C . ASP B 1 328 ? 3.172 8.445 29.016 1 83.19 328 ASP B C 1
ATOM 5886 O O . ASP B 1 328 ? 3.887 7.938 28.141 1 83.19 328 ASP B O 1
ATOM 5890 N N . ARG B 1 329 ? 3.307 9.68 29.344 1 83.12 329 ARG B N 1
ATOM 5891 C CA . ARG B 1 329 ? 4.066 10.625 28.531 1 83.12 329 ARG B CA 1
ATOM 5892 C C . ARG B 1 329 ? 5.52 10.703 29 1 83.12 329 ARG B C 1
ATOM 5894 O O . ARG B 1 329 ? 6.332 11.398 28.391 1 83.12 329 ARG B O 1
ATOM 5901 N N . THR B 1 330 ? 5.855 10.039 29.938 1 80.5 330 THR B N 1
ATOM 5902 C CA . THR B 1 330 ? 7.188 10.141 30.531 1 80.5 330 THR B CA 1
ATOM 5903 C C . THR B 1 330 ? 8.242 9.586 29.562 1 80.5 330 THR B C 1
ATOM 5905 O O . THR B 1 330 ? 9.359 10.094 29.516 1 80.5 330 THR B O 1
ATOM 5908 N N . GLY B 1 331 ? 7.898 8.656 28.75 1 81.25 331 GLY B N 1
ATOM 5909 C CA . GLY B 1 331 ? 8.867 8.047 27.859 1 81.25 331 GLY B CA 1
ATOM 5910 C C . GLY B 1 331 ? 8.703 8.477 26.406 1 81.25 331 GLY B C 1
ATOM 5911 O O . GLY B 1 331 ? 9.352 7.922 25.516 1 81.25 331 GLY B O 1
ATOM 5912 N N . ASP B 1 332 ? 8.039 9.594 26.203 1 84.19 332 ASP B N 1
ATOM 5913 C CA . ASP B 1 332 ? 7.785 10.031 24.828 1 84.19 332 ASP B CA 1
ATOM 5914 C C . ASP B 1 332 ? 9 10.75 24.25 1 84.19 332 ASP B C 1
ATOM 5916 O O . ASP B 1 332 ? 9.742 11.414 24.984 1 84.19 332 ASP B O 1
ATOM 5920 N N . PRO B 1 333 ? 9.125 10.562 22.953 1 84.25 333 PRO B N 1
ATOM 5921 C CA . PRO B 1 333 ? 10.164 11.367 22.312 1 84.25 333 PRO B CA 1
ATOM 5922 C C . PRO B 1 333 ? 9.953 12.867 22.5 1 84.25 333 PRO B C 1
ATOM 5924 O O . PRO B 1 333 ? 8.812 13.336 22.516 1 84.25 333 PRO B O 1
ATOM 5927 N N . GLN B 1 334 ? 11.039 13.586 22.578 1 81.44 334 GLN B N 1
ATOM 5928 C CA . GLN B 1 334 ? 10.984 15.016 22.875 1 81.44 334 GLN B CA 1
ATOM 5929 C C . GLN B 1 334 ? 10.188 15.766 21.812 1 81.44 334 GLN B C 1
ATOM 5931 O O . GLN B 1 334 ? 9.484 16.734 22.125 1 81.44 334 GLN B O 1
ATOM 5936 N N . TRP B 1 335 ? 10.32 15.289 20.656 1 85.12 335 TRP B N 1
ATOM 5937 C CA . TRP B 1 335 ? 9.664 15.992 19.562 1 85.12 335 TRP B CA 1
ATOM 5938 C C . TRP B 1 335 ? 8.156 15.781 19.594 1 85.12 335 TRP B C 1
ATOM 5940 O O . TRP B 1 335 ? 7.414 16.422 18.859 1 85.12 335 TRP B O 1
ATOM 5950 N N . MET B 1 336 ? 7.586 14.953 20.438 1 86.75 336 MET B N 1
ATOM 5951 C CA . MET B 1 336 ? 6.152 14.688 20.547 1 86.75 336 MET B CA 1
ATOM 5952 C C . MET B 1 336 ? 5.5 15.664 21.516 1 86.75 336 MET B C 1
ATOM 5954 O O . MET B 1 336 ? 4.277 15.656 21.688 1 86.75 336 MET B O 1
ATOM 5958 N N . GLY B 1 337 ? 6.168 16.562 22 1 83.25 337 GLY B N 1
ATOM 5959 C CA . GLY B 1 337 ? 5.684 17.484 23.031 1 83.25 337 GLY B CA 1
ATOM 5960 C C . GLY B 1 337 ? 4.559 18.375 22.531 1 83.25 337 GLY B C 1
ATOM 5961 O O . GLY B 1 337 ? 3.764 18.875 23.344 1 83.25 337 GLY B O 1
ATOM 5962 N N . TYR B 1 338 ? 4.477 18.516 21.266 1 85.12 338 TYR B N 1
ATOM 5963 C CA . TYR B 1 338 ? 3.453 19.391 20.703 1 85.12 338 TYR B CA 1
ATOM 5964 C C . TYR B 1 338 ? 2.066 18.781 20.859 1 85.12 338 TYR B C 1
ATOM 5966 O O . TYR B 1 338 ? 1.062 19.5 20.859 1 85.12 338 TYR B O 1
ATOM 5974 N N . PHE B 1 339 ? 1.979 17.484 20.969 1 90.19 339 PHE B N 1
ATOM 5975 C CA . PHE B 1 339 ? 0.694 16.797 20.969 1 90.19 339 PHE B CA 1
ATOM 5976 C C . PHE B 1 339 ? 0.129 16.734 22.391 1 90.19 339 PHE B C 1
ATOM 5978 O O . PHE B 1 339 ? 0.4 15.781 23.125 1 90.19 339 PHE B O 1
ATOM 5985 N N . ASP B 1 340 ? -0.635 17.641 22.672 1 88.62 340 ASP B N 1
ATOM 5986 C CA . ASP B 1 340 ? -1.299 17.75 23.969 1 88.62 340 ASP B CA 1
ATOM 5987 C C . ASP B 1 340 ? -2.807 17.922 23.812 1 88.62 340 ASP B C 1
ATOM 5989 O O . ASP B 1 340 ? -3.348 17.688 22.719 1 88.62 340 ASP B O 1
ATOM 5993 N N . GLU B 1 341 ? -3.461 18.297 24.828 1 89.75 341 GLU B N 1
ATOM 5994 C CA . GLU B 1 341 ? -4.918 18.391 24.828 1 89.75 341 GLU B CA 1
ATOM 5995 C C . GLU B 1 341 ? -5.387 19.531 23.906 1 89.75 341 GLU B C 1
ATOM 5997 O O . GLU B 1 341 ? -6.434 19.422 23.266 1 89.75 341 GLU B O 1
ATOM 6002 N N . SER B 1 342 ? -4.645 20.609 23.891 1 92.88 342 SER B N 1
ATOM 6003 C CA . SER B 1 342 ? -5.008 21.719 23.031 1 92.88 342 SER B CA 1
ATOM 6004 C C . SER B 1 342 ? -4.895 21.328 21.562 1 92.88 342 SER B C 1
ATOM 6006 O O . SER B 1 342 ? -5.734 21.719 20.734 1 92.88 342 SER B O 1
ATOM 6008 N N . TYR B 1 343 ? -3.844 20.641 21.266 1 94.81 343 TYR B N 1
ATOM 6009 C CA . TYR B 1 343 ? -3.678 20.156 19.891 1 94.81 343 TYR B CA 1
ATOM 6010 C C . TYR B 1 343 ? -4.812 19.219 19.5 1 94.81 343 TYR B C 1
ATOM 6012 O O . TYR B 1 343 ? -5.363 19.328 18.406 1 94.81 343 TYR B O 1
ATOM 6020 N N . LEU B 1 344 ? -5.098 18.25 20.391 1 94 344 LEU B N 1
ATOM 6021 C CA . LEU B 1 344 ? -6.188 17.328 20.141 1 94 344 LEU B CA 1
ATOM 6022 C C . LEU B 1 344 ? -7.5 18.062 19.922 1 94 344 LEU B C 1
ATOM 6024 O O . LEU B 1 344 ? -8.273 17.719 19.031 1 94 344 LEU B O 1
ATOM 6028 N N . ALA B 1 345 ? -7.727 19.062 20.719 1 94.5 345 ALA B N 1
ATOM 6029 C CA . ALA B 1 345 ? -8.93 19.875 20.578 1 94.5 345 ALA B CA 1
ATOM 6030 C C . ALA B 1 345 ? -8.984 20.547 19.219 1 94.5 345 ALA B C 1
ATOM 6032 O O . ALA B 1 345 ? -10.055 20.641 18.609 1 94.5 345 ALA B O 1
ATOM 6033 N N . ALA B 1 346 ? -7.898 21.078 18.781 1 97.69 346 ALA B N 1
ATOM 6034 C CA . ALA B 1 346 ? -7.84 21.672 17.453 1 97.69 346 ALA B CA 1
ATOM 6035 C C . ALA B 1 346 ? -8.258 20.688 16.375 1 97.69 346 ALA B C 1
ATOM 6037 O O . ALA B 1 346 ? -9.031 21.016 15.469 1 97.69 346 ALA B O 1
ATOM 6038 N N . LYS B 1 347 ? -7.754 19.469 16.484 1 97.81 347 LYS B N 1
ATOM 6039 C CA . LYS B 1 347 ? -8.07 18.438 15.484 1 97.81 347 LYS B CA 1
ATOM 6040 C C . LYS B 1 347 ? -9.547 18.062 15.531 1 97.81 347 LYS B C 1
ATOM 6042 O O . LYS B 1 347 ? -10.172 17.875 14.492 1 97.81 347 LYS B O 1
ATOM 6047 N N . PHE B 1 348 ? -10.109 18 16.75 1 95.94 348 PHE B N 1
ATOM 6048 C CA . PHE B 1 348 ? -11.547 17.797 16.875 1 95.94 348 PHE B CA 1
ATOM 6049 C C . PHE B 1 348 ? -12.312 18.891 16.156 1 95.94 348 PHE B C 1
ATOM 6051 O O . PHE B 1 348 ? -13.234 18.625 15.391 1 95.94 348 PHE B O 1
ATOM 6058 N N . GLY B 1 349 ? -11.914 20.094 16.438 1 97.81 349 GLY B N 1
ATOM 6059 C CA . GLY B 1 349 ? -12.547 21.234 15.789 1 97.81 349 GLY B CA 1
ATOM 6060 C C . GLY B 1 349 ? -12.508 21.141 14.273 1 97.81 349 GLY B C 1
ATOM 6061 O O . GLY B 1 349 ? -13.516 21.375 13.609 1 97.81 349 GLY B O 1
ATOM 6062 N N . HIS B 1 350 ? -11.367 20.812 13.758 1 98.06 350 HIS B N 1
ATOM 6063 C CA . HIS B 1 350 ? -11.219 20.672 12.312 1 98.06 350 HIS B CA 1
ATOM 6064 C C . HIS B 1 350 ? -12.125 19.578 11.758 1 98.06 350 HIS B C 1
ATOM 6066 O O . HIS B 1 350 ? -12.695 19.734 10.672 1 98.06 350 HIS B O 1
ATOM 6072 N N . CYS B 1 351 ? -12.203 18.453 12.422 1 97.62 351 CYS B N 1
ATOM 6073 C CA . CYS B 1 351 ? -13.078 17.375 11.984 1 97.62 351 CYS B CA 1
ATOM 6074 C C . CYS B 1 351 ? -14.523 17.859 11.906 1 97.62 351 CYS B C 1
ATOM 6076 O O . CYS B 1 351 ? -15.188 17.672 10.883 1 97.62 351 CYS B O 1
ATOM 6078 N N . PHE B 1 352 ? -14.977 18.547 12.922 1 96.81 352 PHE B N 1
ATOM 6079 C CA . PHE B 1 352 ? -16.375 18.953 12.984 1 96.81 352 PHE B CA 1
ATOM 6080 C C . PHE B 1 352 ? -16.672 20.062 11.992 1 96.81 352 PHE B C 1
ATOM 6082 O O . PHE B 1 352 ? -17.734 20.109 11.391 1 96.81 352 PHE B O 1
ATOM 6089 N N . THR B 1 353 ? -15.742 20.984 11.797 1 97.56 353 THR B N 1
ATOM 6090 C CA . THR B 1 353 ? -15.961 22.016 10.797 1 97.56 353 THR B CA 1
ATOM 6091 C C . THR B 1 353 ? -16.016 21.406 9.391 1 97.56 353 THR B C 1
ATOM 6093 O O . THR B 1 353 ? -16.781 21.859 8.547 1 97.56 353 THR B O 1
ATOM 6096 N N . ALA B 1 354 ? -15.164 20.422 9.141 1 96.94 354 ALA B N 1
ATOM 6097 C CA . ALA B 1 354 ? -15.188 19.75 7.852 1 96.94 354 ALA B CA 1
ATOM 6098 C C . ALA B 1 354 ? -16.547 19.078 7.605 1 96.94 354 ALA B C 1
ATOM 6100 O O . ALA B 1 354 ? -17 19 6.465 1 96.94 354 ALA B O 1
ATOM 6101 N N . LEU B 1 355 ? -17.188 18.703 8.664 1 95.38 355 LEU B N 1
ATOM 6102 C CA . LEU B 1 355 ? -18.469 18.031 8.594 1 95.38 355 LEU B CA 1
ATOM 6103 C C . LEU B 1 355 ? -19.609 19.047 8.641 1 95.38 355 LEU B C 1
ATOM 6105 O O . LEU B 1 355 ? -20.781 18.672 8.641 1 95.38 355 LEU B O 1
ATOM 6109 N N . GLY B 1 356 ? -19.266 20.359 8.75 1 95.88 356 GLY B N 1
ATOM 6110 C CA . GLY B 1 356 ? -20.266 21.422 8.789 1 95.88 356 GLY B CA 1
ATOM 6111 C C . GLY B 1 356 ? -20.953 21.562 10.133 1 95.88 356 GLY B C 1
ATOM 6112 O O . GLY B 1 356 ? -22.047 22.109 10.227 1 95.88 356 GLY B O 1
ATOM 6113 N N . ARG B 1 357 ? -20.312 20.969 11.117 1 95.19 357 ARG B N 1
ATOM 6114 C CA . ARG B 1 357 ? -20.891 20.969 12.453 1 95.19 357 ARG B CA 1
ATOM 6115 C C . ARG B 1 357 ? -20.25 22.047 13.336 1 95.19 357 ARG B C 1
ATOM 6117 O O . ARG B 1 357 ? -19.578 21.719 14.312 1 95.19 357 ARG B O 1
ATOM 6124 N N . GLY B 1 358 ? -20.531 23.281 13.031 1 96.62 358 GLY B N 1
ATOM 6125 C CA . GLY B 1 358 ? -20 24.391 13.797 1 96.62 358 GLY B CA 1
ATOM 6126 C C . GLY B 1 358 ? -20.469 24.391 15.242 1 96.62 358 GLY B C 1
ATOM 6127 O O . GLY B 1 358 ? -19.75 24.891 16.125 1 96.62 358 GLY B O 1
ATOM 6128 N N . ASP B 1 359 ? -21.609 23.797 15.453 1 93.12 359 ASP B N 1
ATOM 6129 C CA . ASP B 1 359 ? -22.188 23.719 16.797 1 93.12 359 ASP B CA 1
ATOM 6130 C C . ASP B 1 359 ? -21.297 22.875 17.719 1 93.12 359 ASP B C 1
ATOM 6132 O O . ASP B 1 359 ? -21.141 23.203 18.891 1 93.12 359 ASP B O 1
ATOM 6136 N N . LEU B 1 360 ? -20.656 21.875 17.141 1 94.31 360 LEU B N 1
ATOM 6137 C CA . LEU B 1 360 ? -19.766 21.031 17.922 1 94.31 360 LEU B CA 1
ATOM 6138 C C . LEU B 1 360 ? -18.328 21.562 17.859 1 94.31 360 LEU B C 1
ATOM 6140 O O . LEU B 1 360 ? -17.609 21.516 18.859 1 94.31 360 LEU B O 1
ATOM 6144 N N . ALA B 1 361 ? -17.938 22.141 16.766 1 97.62 361 ALA B N 1
ATOM 6145 C CA . ALA B 1 361 ? -16.578 22.578 16.531 1 97.62 361 ALA B CA 1
ATOM 6146 C C . ALA B 1 361 ? -16.188 23.703 17.484 1 97.62 361 ALA B C 1
ATOM 6148 O O . ALA B 1 361 ? -15.023 23.812 17.891 1 97.62 361 ALA B O 1
ATOM 6149 N N . HIS B 1 362 ? -17.125 24.531 17.828 1 96.44 362 HIS B N 1
ATOM 6150 C CA . HIS B 1 362 ? -16.875 25.781 18.531 1 96.44 362 HIS B CA 1
ATOM 6151 C C . HIS B 1 362 ? -16.172 25.531 19.859 1 96.44 362 HIS B C 1
ATOM 6153 O O . HIS B 1 362 ? -15.156 26.156 20.172 1 96.44 362 HIS B O 1
ATOM 6159 N N . ARG B 1 363 ? -16.672 24.609 20.656 1 94.81 363 ARG B N 1
ATOM 6160 C CA . ARG B 1 363 ? -16.094 24.375 21.984 1 94.81 363 ARG B CA 1
ATOM 6161 C C . ARG B 1 363 ? -14.672 23.844 21.875 1 94.81 363 ARG B C 1
ATOM 6163 O O . ARG B 1 363 ? -13.812 24.219 22.672 1 94.81 363 ARG B O 1
ATOM 6170 N N . PHE B 1 364 ? -14.445 23.031 20.906 1 95.81 364 PHE B N 1
ATOM 6171 C CA . PHE B 1 364 ? -13.109 22.469 20.734 1 95.81 364 PHE B CA 1
ATOM 6172 C C . PHE B 1 364 ? -12.156 23.516 20.188 1 95.81 364 PHE B C 1
ATOM 6174 O O . PHE B 1 364 ? -10.992 23.578 20.594 1 95.81 364 PHE B O 1
ATOM 6181 N N . ALA B 1 365 ? -12.625 24.344 19.25 1 97.94 365 ALA B N 1
ATOM 6182 C CA . ALA B 1 365 ? -11.805 25.422 18.719 1 97.94 365 ALA B CA 1
ATOM 6183 C C . ALA B 1 365 ? -11.391 26.391 19.828 1 97.94 365 ALA B C 1
ATOM 6185 O O . ALA B 1 365 ? -10.242 26.844 19.859 1 97.94 365 ALA B O 1
ATOM 6186 N N . GLU B 1 366 ? -12.258 26.641 20.75 1 96.81 366 GLU B N 1
ATOM 6187 C CA . GLU B 1 366 ? -11.938 27.5 21.875 1 96.81 366 GLU B CA 1
ATOM 6188 C C . GLU B 1 366 ? -10.875 26.875 22.766 1 96.81 366 GLU B C 1
ATOM 6190 O O . GLU B 1 366 ? -9.922 27.547 23.172 1 96.81 366 GLU B O 1
ATOM 6195 N N . ARG B 1 367 ? -11.078 25.641 23.062 1 95.44 367 ARG B N 1
ATOM 6196 C CA . ARG B 1 367 ? -10.133 24.922 23.906 1 95.44 367 ARG B CA 1
ATOM 6197 C C . ARG B 1 367 ? -8.75 24.859 23.266 1 95.44 367 ARG B C 1
ATOM 6199 O O . ARG B 1 367 ? -7.73 24.891 23.953 1 95.44 367 ARG B O 1
ATOM 6206 N N . SER B 1 368 ? -8.703 24.812 21.953 1 97.19 368 SER B N 1
ATOM 6207 C CA . SER B 1 368 ? -7.438 24.719 21.234 1 97.19 368 SER B CA 1
ATOM 6208 C C . SER B 1 368 ? -6.594 25.969 21.453 1 97.19 368 SER B C 1
ATOM 6210 O O . SER B 1 368 ? -5.367 25.922 21.312 1 97.19 368 SER B O 1
ATOM 6212 N N . LEU B 1 369 ? -7.145 27.078 21.797 1 96.44 369 LEU B N 1
ATOM 6213 C CA . LEU B 1 369 ? -6.453 28.344 21.953 1 96.44 369 LEU B CA 1
ATOM 6214 C C . LEU B 1 369 ? -5.828 28.453 23.344 1 96.44 369 LEU B C 1
ATOM 6216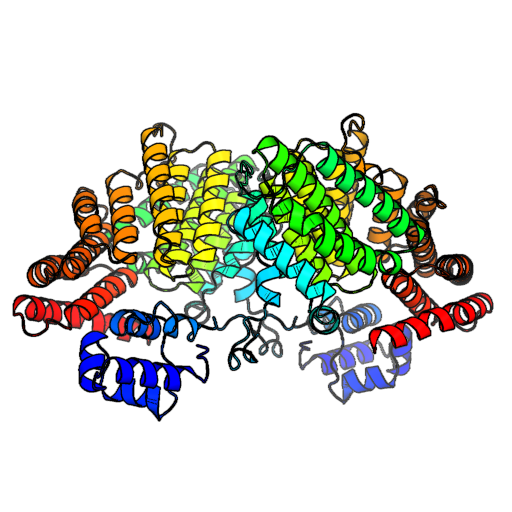 O O . LEU B 1 369 ? -5.145 29.438 23.641 1 96.44 369 LEU B O 1
ATOM 6220 N N . GLU B 1 370 ? -5.945 27.406 24.172 1 93 370 GLU B N 1
ATOM 6221 C CA . GLU B 1 370 ? -5.293 27.359 25.484 1 93 370 GLU B CA 1
ATOM 6222 C C . GLU B 1 370 ? -3.807 27.047 25.344 1 93 370 GLU B C 1
ATOM 6224 O O . GLU B 1 370 ? -3.051 27.188 26.312 1 93 370 GLU B O 1
ATOM 6229 N N . MET B 1 371 ? -3.393 26.734 24.234 1 90.19 371 MET B N 1
ATOM 6230 C CA . MET B 1 371 ? -1.988 26.438 23.969 1 90.19 371 MET B CA 1
ATOM 6231 C C . MET B 1 371 ? -1.127 27.688 24.141 1 90.19 371 MET B C 1
ATOM 6233 O O . MET B 1 371 ? -1.649 28.797 24.266 1 90.19 371 MET B O 1
ATOM 6237 N N . ASP B 1 372 ? 0.164 27.453 24.25 1 86.25 372 ASP B N 1
ATOM 6238 C CA . ASP B 1 372 ? 1.123 28.547 24.328 1 86.25 372 ASP B CA 1
ATOM 6239 C C . ASP B 1 372 ? 1.245 29.266 22.984 1 86.25 372 ASP B C 1
ATOM 6241 O O . ASP B 1 372 ? 2.053 28.875 22.125 1 86.25 372 ASP B O 1
ATOM 6245 N N . GLY B 1 373 ? 0.619 30.328 22.859 1 85.81 373 GLY B N 1
ATOM 6246 C CA . GLY B 1 373 ? 0.519 31.047 21.594 1 85.81 373 GLY B CA 1
ATOM 6247 C C . GLY B 1 373 ? 1.797 31.766 21.219 1 85.81 373 GLY B C 1
ATOM 6248 O O . GLY B 1 373 ? 1.992 32.125 20.062 1 85.81 373 GLY B O 1
ATOM 6249 N N . ARG B 1 374 ? 2.639 32 22.125 1 84.69 374 ARG B N 1
ATOM 6250 C CA . ARG B 1 374 ? 3.906 32.656 21.812 1 84.69 374 ARG B CA 1
ATOM 6251 C C . ARG B 1 374 ? 4.871 31.688 21.141 1 84.69 374 ARG B C 1
ATOM 6253 O O . ARG B 1 374 ? 5.516 32.031 20.156 1 84.69 374 ARG B O 1
ATOM 6260 N N . HIS B 1 375 ? 4.855 30.562 21.609 1 89.31 375 HIS B N 1
ATOM 6261 C CA . HIS B 1 375 ? 5.75 29.547 21.078 1 89.31 375 HIS B CA 1
ATOM 6262 C C . HIS B 1 375 ? 5.172 28.906 19.812 1 89.31 375 HIS B C 1
ATOM 6264 O O . HIS B 1 375 ? 5.914 28.5 18.922 1 89.31 375 HIS B O 1
ATOM 6270 N N . TYR B 1 376 ? 3.863 28.844 19.781 1 94.5 376 TYR B N 1
ATOM 6271 C CA . TYR B 1 376 ? 3.189 28.25 18.625 1 94.5 376 TYR B CA 1
ATOM 6272 C C . TYR B 1 376 ? 2.34 29.281 17.906 1 94.5 376 TYR B C 1
ATOM 6274 O O . TYR B 1 376 ? 1.134 29.094 17.734 1 94.5 376 TYR B O 1
ATOM 6282 N N . ALA B 1 377 ? 3.016 30.344 17.422 1 96.12 377 ALA B N 1
ATOM 6283 C CA . ALA B 1 377 ? 2.33 31.469 16.781 1 96.12 377 ALA B CA 1
ATOM 6284 C C . ALA B 1 377 ? 1.55 31 15.555 1 96.12 377 ALA B C 1
ATOM 6286 O O . ALA B 1 377 ? 0.417 31.438 15.328 1 96.12 377 ALA B O 1
ATOM 6287 N N . ARG B 1 378 ? 2.133 30.188 14.727 1 96.75 378 ARG B N 1
ATOM 6288 C CA . ARG B 1 378 ? 1.451 29.688 13.539 1 96.75 378 ARG B CA 1
ATOM 6289 C C . ARG B 1 378 ? 0.24 28.844 13.922 1 96.75 378 ARG B C 1
ATOM 6291 O O . ARG B 1 378 ? -0.84 29 13.352 1 96.75 378 ARG B O 1
ATOM 6298 N N . GLY B 1 379 ? 0.432 27.922 14.898 1 96.88 379 GLY B N 1
ATOM 6299 C CA . GLY B 1 379 ? -0.681 27.125 15.383 1 96.88 379 GLY B CA 1
ATOM 6300 C C . GLY B 1 379 ? -1.83 27.969 15.914 1 96.88 379 GLY B C 1
ATOM 6301 O O . GLY B 1 379 ? -2.998 27.641 15.68 1 96.88 379 GLY B O 1
ATOM 6302 N N . ARG B 1 380 ? -1.449 29 16.594 1 97.12 380 ARG B N 1
ATOM 6303 C CA . ARG B 1 380 ? -2.477 29.891 17.109 1 97.12 380 ARG B CA 1
ATOM 6304 C C . ARG B 1 380 ? -3.266 30.531 15.977 1 97.12 380 ARG B C 1
ATOM 6306 O O . ARG B 1 380 ? -4.488 30.672 16.062 1 97.12 380 ARG B O 1
ATOM 6313 N N . GLN B 1 381 ? -2.574 31 14.992 1 97.81 381 GLN B N 1
ATOM 6314 C CA . GLN B 1 381 ? -3.254 31.562 13.836 1 97.81 381 GLN B CA 1
ATOM 6315 C C . GLN B 1 381 ? -4.238 30.578 13.227 1 97.81 381 GLN B C 1
ATOM 6317 O O . GLN B 1 381 ? -5.371 30.938 12.898 1 97.81 381 GLN B O 1
ATOM 6322 N N . PHE B 1 382 ? -3.852 29.281 13 1 97.94 382 PHE B N 1
ATOM 6323 C CA . PHE B 1 382 ? -4.734 28.234 12.5 1 97.94 382 PHE B CA 1
ATOM 6324 C C . PHE B 1 382 ? -5.965 28.094 13.383 1 97.94 382 PHE B C 1
ATOM 6326 O O . PHE B 1 382 ? -7.086 27.984 12.883 1 97.94 382 PHE B O 1
ATOM 6333 N N . ASN B 1 383 ? -5.746 28.078 14.688 1 98.19 383 ASN B N 1
ATOM 6334 C CA . ASN B 1 383 ? -6.828 27.844 15.641 1 98.19 383 ASN B CA 1
ATOM 6335 C C . ASN B 1 383 ? -7.812 29.016 15.664 1 98.19 383 ASN B C 1
ATOM 6337 O O . ASN B 1 383 ? -9.016 28.812 15.859 1 98.19 383 ASN B O 1
ATOM 6341 N N . LEU B 1 384 ? -7.285 30.234 15.492 1 98.31 384 LEU B N 1
ATOM 6342 C CA . LEU B 1 384 ? -8.164 31.391 15.383 1 98.31 384 LEU B CA 1
ATOM 6343 C C . LEU B 1 384 ? -9.039 31.281 14.133 1 98.31 384 LEU B C 1
ATOM 6345 O O . LEU B 1 384 ? -10.25 31.516 14.203 1 98.31 384 LEU B O 1
ATOM 6349 N N . ALA B 1 385 ? -8.422 31 13.047 1 98.5 385 ALA B N 1
ATOM 6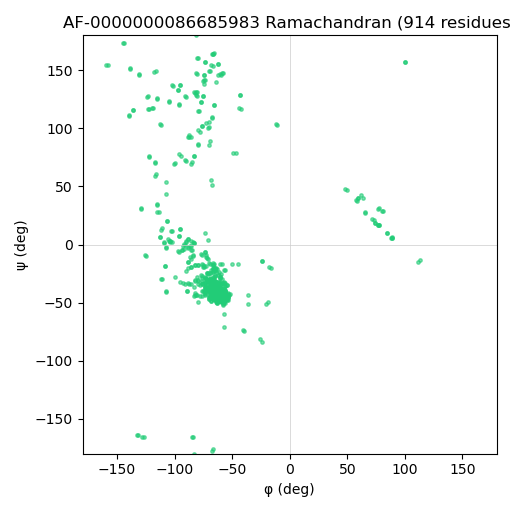350 C CA . ALA B 1 385 ? -9.195 30.812 11.82 1 98.5 385 ALA B CA 1
ATOM 6351 C C . ALA B 1 385 ? -10.242 29.719 11.984 1 98.5 385 ALA B C 1
ATOM 6353 O O . ALA B 1 385 ? -11.375 29.859 11.523 1 98.5 385 ALA B O 1
ATOM 6354 N N . LEU B 1 386 ? -9.883 28.625 12.617 1 98.38 386 LEU B N 1
ATOM 6355 C CA . LEU B 1 386 ? -10.789 27.516 12.906 1 98.38 386 LEU B CA 1
ATOM 6356 C C . LEU B 1 386 ? -11.992 28 13.711 1 98.38 386 LEU B C 1
ATOM 6358 O O . LEU B 1 386 ? -13.133 27.672 13.375 1 98.38 386 LEU B O 1
ATOM 6362 N N . LEU B 1 387 ? -11.75 28.734 14.766 1 98.56 387 LEU B N 1
ATOM 6363 C CA . LEU B 1 387 ? -12.82 29.25 15.609 1 98.56 387 LEU B CA 1
ATOM 6364 C C . LEU B 1 387 ? -13.742 30.172 14.828 1 98.56 387 LEU B C 1
ATOM 6366 O O . LEU B 1 387 ? -14.961 30.125 14.992 1 98.56 387 LEU B O 1
ATOM 6370 N N . ALA B 1 388 ? -13.156 31 13.992 1 98.75 388 ALA B N 1
ATOM 6371 C CA . ALA B 1 388 ? -13.953 31.906 13.164 1 98.75 388 ALA B CA 1
ATOM 6372 C C . ALA B 1 388 ? -14.875 31.125 12.234 1 98.75 388 ALA B C 1
ATOM 6374 O O . ALA B 1 388 ? -16.062 31.453 12.102 1 98.75 388 ALA B O 1
ATOM 6375 N N . VAL B 1 389 ? -14.359 30.094 11.609 1 98.5 389 VAL B N 1
ATOM 6376 C CA . VAL B 1 389 ? -15.156 29.266 10.711 1 98.5 389 VAL B CA 1
ATOM 6377 C C . VAL B 1 389 ? -16.297 28.609 11.484 1 98.5 389 VAL B C 1
ATOM 6379 O O . VAL B 1 389 ? -17.422 28.5 10.984 1 98.5 389 VAL B O 1
ATOM 6382 N N . ALA B 1 390 ? -16.016 28.109 12.68 1 97.94 390 ALA B N 1
ATOM 6383 C CA . ALA B 1 390 ? -17.062 27.516 13.516 1 97.94 390 ALA B CA 1
ATOM 6384 C C . ALA B 1 390 ? -18.188 28.516 13.766 1 97.94 390 ALA B C 1
ATOM 6386 O O . ALA B 1 390 ? -19.359 28.156 13.719 1 97.94 390 ALA B O 1
ATOM 6387 N N . HIS B 1 391 ? -17.859 29.75 13.977 1 98.31 391 HIS B N 1
ATOM 6388 C CA . HIS B 1 391 ? -18.859 30.797 14.188 1 98.31 391 HIS B CA 1
ATOM 6389 C C . HIS B 1 391 ? -19.688 31.031 12.93 1 98.31 391 HIS B C 1
ATOM 6391 O O . HIS B 1 391 ? -20.891 31.266 13.008 1 98.31 391 HIS B O 1
ATOM 6397 N N . VAL B 1 392 ? -19.031 31.062 11.789 1 98.19 392 VAL B N 1
ATOM 6398 C CA . VAL B 1 392 ? -19.781 31.203 10.539 1 98.19 392 VAL B CA 1
ATOM 6399 C C . VAL B 1 392 ? -20.828 30.094 10.43 1 98.19 392 VAL B C 1
ATOM 6401 O O . VAL B 1 392 ? -21.984 30.359 10.094 1 98.19 392 VAL B O 1
ATOM 6404 N N . GLN B 1 393 ? -20.438 28.844 10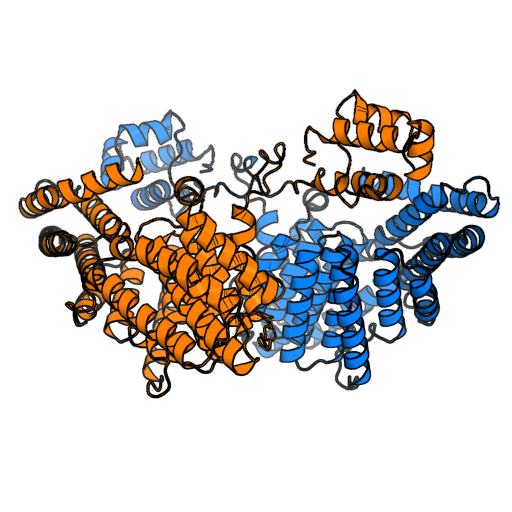.719 1 96.56 393 GLN B N 1
ATOM 6405 C CA . GLN B 1 393 ? -21.297 27.672 10.578 1 96.56 393 GLN B CA 1
ATOM 6406 C C . GLN B 1 393 ? -22.422 27.703 11.602 1 96.56 393 GLN B C 1
ATOM 6408 O O . GLN B 1 393 ? -23.484 27.078 11.398 1 96.56 393 GLN B O 1
ATOM 6413 N N . ARG B 1 394 ? -22.219 28.453 12.688 1 95.81 394 ARG B N 1
ATOM 6414 C CA . ARG B 1 394 ? -23.25 28.609 13.711 1 95.81 394 ARG B CA 1
ATOM 6415 C C . ARG B 1 394 ? -24.172 29.781 13.383 1 95.81 394 ARG B C 1
ATOM 6417 O O . ARG B 1 394 ? -25.094 30.078 14.156 1 95.81 394 ARG B O 1
ATOM 6424 N N . GLY B 1 395 ? -23.859 30.469 12.281 1 96.44 395 GLY B N 1
ATOM 6425 C CA . GLY B 1 395 ? -24.656 31.609 11.883 1 96.44 395 GLY B CA 1
ATOM 6426 C C . GLY B 1 395 ? -24.328 32.875 12.641 1 96.44 395 GLY B C 1
ATOM 6427 O O . GLY B 1 395 ? -25.219 33.688 12.914 1 96.44 395 GLY B O 1
ATOM 6428 N N . GLU B 1 396 ? -23.109 32.969 13.07 1 97.69 396 GLU B N 1
ATOM 6429 C CA . GLU B 1 396 ? -22.656 34.125 13.812 1 97.69 396 GLU B CA 1
ATOM 6430 C C . GLU B 1 396 ? -21.547 34.875 13.047 1 97.69 396 GLU B C 1
ATOM 6432 O O . GLU B 1 396 ? -20.406 34.938 13.508 1 97.69 396 GLU B O 1
ATOM 6437 N N . PRO B 1 397 ? -21.875 35.531 11.945 1 97.62 397 PRO B N 1
ATOM 6438 C CA . PRO B 1 397 ? -20.859 36.125 11.07 1 97.62 397 PRO B CA 1
ATOM 6439 C C . PRO B 1 397 ? -20.125 37.281 11.727 1 97.62 397 PRO B C 1
ATOM 6441 O O . PRO B 1 397 ? -18.953 37.531 11.438 1 97.62 397 PRO B O 1
ATOM 6444 N N . GLU B 1 398 ? -20.797 38.062 12.602 1 98 398 GLU B N 1
ATOM 6445 C CA . GLU B 1 398 ? -20.125 39.188 13.258 1 98 398 GLU B CA 1
ATOM 6446 C C . GLU B 1 398 ? -19.016 38.688 14.172 1 98 398 GLU B C 1
ATOM 6448 O O . GLU B 1 398 ? -17.906 39.219 14.148 1 98 398 GLU B O 1
ATOM 6453 N N . GLN B 1 399 ? -19.359 37.656 14.984 1 97.62 399 GLN B N 1
ATOM 6454 C CA . GLN B 1 399 ? -18.344 37.062 15.836 1 97.62 399 GLN B CA 1
ATOM 6455 C C . GLN B 1 399 ? -17.219 36.438 15 1 97.62 399 GLN B C 1
ATOM 6457 O O . GLN B 1 399 ? -16.047 36.562 15.352 1 97.62 399 GLN B O 1
ATOM 6462 N N . ALA B 1 400 ? -17.594 35.75 13.938 1 98.56 400 ALA B N 1
ATOM 6463 C CA . ALA B 1 400 ? -16.625 35.156 13.023 1 98.56 400 ALA B CA 1
ATOM 6464 C C . ALA B 1 400 ? -15.656 36.219 12.484 1 98.56 400 ALA B C 1
ATOM 6466 O O . ALA B 1 400 ? -14.445 36 12.438 1 98.56 400 ALA B O 1
ATOM 6467 N N . ALA B 1 401 ? -16.188 37.344 12.094 1 98.38 401 ALA B N 1
ATOM 6468 C CA . ALA B 1 401 ? -15.391 38.406 11.547 1 98.38 401 ALA B CA 1
ATOM 6469 C C . ALA B 1 401 ? -14.445 38.969 12.602 1 98.38 401 ALA B C 1
ATOM 6471 O O . ALA B 1 401 ? -13.297 39.312 12.297 1 98.38 401 ALA B O 1
ATOM 6472 N N . SER B 1 402 ? -14.93 39.156 13.82 1 98.06 402 SER B N 1
ATOM 6473 C CA . SER B 1 402 ? -14.102 39.656 14.906 1 98.06 402 SER B CA 1
ATOM 6474 C C . SER B 1 402 ? -12.906 38.75 15.172 1 98.06 402 SER B C 1
ATOM 6476 O O . SER B 1 402 ? -11.773 39.219 15.281 1 98.06 402 SER B O 1
ATOM 6478 N N . ILE B 1 403 ? -13.172 37.5 15.281 1 98.38 403 ILE B N 1
ATOM 6479 C CA . ILE B 1 403 ? -12.109 36.531 15.492 1 98.38 403 ILE B CA 1
ATOM 6480 C C . ILE B 1 403 ? -11.227 36.438 14.25 1 98.38 403 ILE B C 1
ATOM 6482 O O . ILE B 1 403 ? -10.008 36.281 14.352 1 98.38 403 ILE B O 1
ATOM 6486 N N . GLY B 1 404 ? -11.875 36.5 13.086 1 98.38 404 GLY B N 1
ATOM 6487 C CA . GLY B 1 404 ? -11.133 36.531 11.828 1 98.38 404 GLY B CA 1
ATOM 6488 C C . GLY B 1 404 ? -10.109 37.656 11.781 1 98.38 404 GLY B C 1
ATOM 6489 O O . GLY B 1 404 ? -9.031 37.5 11.219 1 98.38 404 GLY B O 1
ATOM 6490 N N . MET B 1 405 ? -10.406 38.812 12.391 1 97.56 405 MET B N 1
ATOM 6491 C CA . MET B 1 405 ? -9.477 39.938 12.461 1 97.56 405 MET B CA 1
ATOM 6492 C C . MET B 1 405 ? -8.234 39.562 13.266 1 97.56 405 MET B C 1
ATOM 6494 O O . MET B 1 405 ? -7.117 39.906 12.891 1 97.56 405 MET B O 1
ATOM 6498 N N . GLN B 1 406 ? -8.453 38.875 14.328 1 97.38 406 GLN B N 1
ATOM 6499 C CA . GLN B 1 406 ? -7.336 38.375 15.125 1 97.38 406 GLN B CA 1
ATOM 6500 C C . GLN B 1 406 ? -6.48 37.406 14.328 1 97.38 406 GLN B C 1
ATOM 6502 O O . GLN B 1 406 ? -5.25 37.438 14.414 1 97.38 406 GLN B O 1
ATOM 6507 N N . ALA B 1 407 ? -7.152 36.531 13.57 1 98.12 407 ALA B N 1
ATOM 6508 C CA . ALA B 1 407 ? -6.434 35.562 12.727 1 98.12 407 ALA B CA 1
ATOM 6509 C C . ALA B 1 407 ? -5.598 36.281 11.672 1 98.12 407 ALA B C 1
ATOM 6511 O O . ALA B 1 407 ? -4.465 35.906 11.383 1 98.12 407 ALA B O 1
ATOM 6512 N N . ALA B 1 408 ? -6.152 37.312 11.062 1 97.69 408 ALA B N 1
ATOM 6513 C CA . ALA B 1 408 ? -5.434 38.125 10.07 1 97.69 408 ALA B CA 1
ATOM 6514 C C . ALA B 1 408 ? -4.219 38.812 10.688 1 97.69 408 ALA B C 1
ATOM 6516 O O . ALA B 1 408 ? -3.145 38.844 10.086 1 97.69 408 ALA B O 1
ATOM 6517 N N . GLU B 1 409 ? -4.371 39.344 11.844 1 96.44 409 GLU B N 1
ATOM 6518 C CA . GLU B 1 409 ? -3.262 39.969 12.555 1 96.44 409 GLU B CA 1
ATOM 6519 C C . GLU B 1 409 ? -2.16 38.969 12.867 1 96.44 409 GLU B C 1
ATOM 6521 O O . GLU B 1 409 ? -0.974 39.281 12.711 1 96.44 409 GLU B O 1
ATOM 6526 N N . ALA B 1 410 ? -2.611 37.812 13.312 1 96.19 410 ALA B N 1
ATOM 6527 C CA . ALA B 1 410 ? -1.656 36.781 13.648 1 96.19 410 ALA B CA 1
ATOM 6528 C C . ALA B 1 410 ? -0.904 36.312 12.398 1 96.19 410 ALA B C 1
ATOM 6530 O O . ALA B 1 410 ? 0.228 35.812 12.5 1 96.19 410 ALA B O 1
ATOM 6531 N N . ALA B 1 411 ? -1.529 36.438 11.281 1 96.5 411 ALA B N 1
ATOM 6532 C CA . ALA B 1 411 ? -0.913 36 10.023 1 96.5 411 ALA B CA 1
ATOM 6533 C C . ALA B 1 411 ? 0.174 37 9.578 1 96.5 411 ALA B C 1
ATOM 6535 O O . ALA B 1 411 ? 1.046 36.625 8.789 1 96.5 411 ALA B O 1
ATOM 6536 N N . GLU B 1 412 ? -0.008 38.188 10.25 1 91.12 412 GLU B N 1
ATOM 6537 C CA . GLU B 1 412 ? 0.984 39.219 9.906 1 91.12 412 GLU B CA 1
ATOM 6538 C C . GLU B 1 412 ? 2.371 38.812 10.406 1 91.12 412 GLU B C 1
ATOM 6540 O O . GLU B 1 412 ? 2.539 38.469 11.586 1 91.12 412 GLU B O 1
ATOM 6545 N N . GLY B 1 413 ? 3.262 38.469 9.719 1 88.69 413 GLY B N 1
ATOM 6546 C CA . GLY B 1 413 ? 4.625 38.125 10.086 1 88.69 413 GLY B CA 1
ATOM 6547 C C . GLY B 1 413 ? 4.945 36.656 9.867 1 88.69 413 GLY B C 1
ATOM 6548 O O . GLY B 1 413 ? 6.078 36.219 10.086 1 88.69 413 GLY B O 1
ATOM 6549 N N . LEU B 1 414 ? 3.848 35.969 9.672 1 94.81 414 LEU B N 1
ATOM 6550 C CA . LEU B 1 414 ? 4.059 34.562 9.383 1 94.81 414 LEU B CA 1
ATOM 6551 C C . LEU B 1 414 ? 4.367 34.344 7.902 1 94.81 414 LEU B C 1
ATOM 6553 O O . LEU B 1 414 ? 3.736 34.938 7.039 1 94.81 414 LEU B O 1
ATOM 6557 N N . HIS B 1 415 ? 5.359 33.625 7.656 1 95.62 415 HIS B N 1
ATOM 6558 C CA . HIS B 1 415 ? 5.598 33.156 6.305 1 95.62 415 HIS B CA 1
ATOM 6559 C C . HIS B 1 415 ? 5.027 31.734 6.121 1 95.62 415 HIS B C 1
ATOM 6561 O O . HIS B 1 415 ? 5.777 30.766 6.098 1 95.62 415 HIS B O 1
ATOM 6567 N N . SER B 1 416 ? 3.736 31.656 5.957 1 96.88 416 SER B N 1
ATOM 6568 C CA . SER B 1 416 ? 2.965 30.422 5.879 1 96.88 416 SER B CA 1
ATOM 6569 C C . SER B 1 416 ? 1.884 30.516 4.809 1 96.88 416 SER B C 1
ATOM 6571 O O . SER B 1 416 ? 0.938 31.297 4.938 1 96.88 416 SER B O 1
ATOM 6573 N N . ALA B 1 417 ? 2.094 29.75 3.781 1 95.44 417 ALA B N 1
ATOM 6574 C CA . ALA B 1 417 ? 1.06 29.688 2.752 1 95.44 417 ALA B CA 1
ATOM 6575 C C . ALA B 1 417 ? -0.234 29.094 3.312 1 95.44 417 ALA B C 1
ATOM 6577 O O . ALA B 1 417 ? -1.329 29.5 2.912 1 95.44 417 ALA B O 1
ATOM 6578 N N . ARG B 1 418 ? -0.192 28.094 4.184 1 96.62 418 ARG B N 1
ATOM 6579 C CA . ARG B 1 418 ? -1.372 27.484 4.777 1 96.62 418 ARG B CA 1
ATOM 6580 C C . ARG B 1 418 ? -2.17 28.5 5.59 1 96.62 418 ARG B C 1
ATOM 6582 O O . ARG B 1 418 ? -3.402 28.484 5.574 1 96.62 418 ARG B O 1
ATOM 6589 N N . ALA B 1 419 ? -1.477 29.406 6.328 1 97.12 419 ALA B N 1
ATOM 6590 C CA . ALA B 1 419 ? -2.168 30.453 7.07 1 97.12 419 ALA B CA 1
ATOM 6591 C C . ALA B 1 419 ? -3.039 31.297 6.141 1 97.12 419 ALA B C 1
ATOM 6593 O O . ALA B 1 419 ? -4.168 31.656 6.492 1 97.12 419 ALA B O 1
ATOM 6594 N N . LEU B 1 420 ? -2.539 31.562 5.023 1 96.31 420 LEU B N 1
ATOM 6595 C CA . LEU B 1 420 ? -3.268 32.375 4.059 1 96.31 420 LEU B CA 1
ATOM 6596 C C . LEU B 1 420 ? -4.43 31.594 3.451 1 96.31 420 LEU B C 1
ATOM 6598 O O . LEU B 1 420 ? -5.48 32.188 3.158 1 96.31 420 LEU B O 1
ATOM 6602 N N . VAL B 1 421 ? -4.215 30.344 3.252 1 95.56 421 VAL B N 1
ATOM 6603 C CA . VAL B 1 421 ? -5.293 29.5 2.742 1 95.56 421 VAL B CA 1
ATOM 6604 C C . VAL B 1 421 ? -6.449 29.484 3.74 1 95.56 421 VAL B C 1
ATOM 6606 O O . VAL B 1 421 ? -7.617 29.562 3.35 1 95.56 421 VAL B O 1
ATOM 6609 N N . TYR B 1 422 ? -6.148 29.391 5.039 1 96.44 422 TYR B N 1
ATOM 6610 C CA . TYR B 1 422 ? -7.18 29.406 6.07 1 96.44 422 TYR B CA 1
ATOM 6611 C C . TYR B 1 422 ? -7.922 30.75 6.066 1 96.44 422 TYR B C 1
ATOM 6613 O O . TYR B 1 422 ? -9.148 30.781 6.191 1 96.44 422 TYR B O 1
ATOM 6621 N N . LEU B 1 423 ? -7.16 31.781 5.918 1 96.44 423 LEU B N 1
ATOM 6622 C CA . LEU B 1 423 ? -7.766 33.094 5.887 1 96.44 423 LEU B CA 1
ATOM 6623 C C . LEU B 1 423 ? -8.648 33.281 4.656 1 96.44 423 LEU B C 1
ATOM 6625 O O . LEU B 1 423 ? -9.719 33.875 4.73 1 96.44 423 LEU B O 1
ATOM 6629 N N . ASP B 1 424 ? -8.164 32.812 3.574 1 95.88 424 ASP B N 1
ATOM 6630 C CA . ASP B 1 424 ? -8.922 32.906 2.332 1 95.88 424 ASP B CA 1
ATOM 6631 C C . ASP B 1 424 ? -10.234 32.125 2.436 1 95.88 424 ASP B C 1
ATOM 6633 O O . ASP B 1 424 ? -11.273 32.594 1.969 1 95.88 424 ASP B O 1
ATOM 6637 N N . ASP B 1 425 ? -10.148 30.953 2.945 1 95.25 425 ASP B N 1
ATOM 6638 C CA . ASP B 1 425 ? -11.352 30.156 3.162 1 95.25 425 ASP B CA 1
ATOM 6639 C C . ASP B 1 425 ? -12.367 30.906 4.012 1 95.25 425 ASP B C 1
ATOM 6641 O O . ASP B 1 425 ? -13.555 30.922 3.693 1 95.25 425 ASP B O 1
ATOM 6645 N N . LEU B 1 426 ? -11.93 31.531 5.074 1 97.44 426 LEU B N 1
ATOM 6646 C CA . LEU B 1 426 ? -12.797 32.312 5.941 1 97.44 426 LEU B CA 1
ATOM 6647 C C . LEU B 1 426 ? -13.398 33.5 5.188 1 97.44 426 LEU B C 1
ATOM 6649 O O . LEU B 1 426 ? -14.594 33.781 5.309 1 97.44 426 LEU B O 1
ATOM 6653 N N . ALA B 1 427 ? -12.555 34.156 4.453 1 96.44 427 ALA B N 1
ATOM 6654 C CA . ALA B 1 427 ? -13.016 35.281 3.678 1 96.44 427 ALA B CA 1
ATOM 6655 C C . ALA B 1 427 ? -14.117 34.906 2.701 1 96.44 427 ALA B C 1
ATOM 6657 O O . ALA B 1 427 ? -15.109 35.625 2.541 1 96.44 427 ALA B O 1
ATOM 6658 N N . GLN B 1 428 ? -13.93 33.812 2.096 1 95.06 428 GLN B N 1
ATOM 6659 C CA . GLN B 1 428 ? -14.922 33.312 1.148 1 95.06 428 GLN B CA 1
ATOM 6660 C C . GLN B 1 428 ? -16.25 33.031 1.85 1 95.06 428 GLN B C 1
ATOM 6662 O O . GLN B 1 428 ? -17.312 33.344 1.335 1 95.06 428 GLN B O 1
ATOM 6667 N N . ARG B 1 429 ? -16.172 32.406 2.998 1 95.56 429 ARG B N 1
ATOM 6668 C CA . ARG B 1 429 ? -17.375 32.094 3.766 1 95.56 429 ARG B CA 1
ATOM 6669 C C . ARG B 1 429 ? -18.094 33.344 4.227 1 95.56 429 ARG B C 1
ATOM 6671 O O . ARG B 1 429 ? -19.328 33.375 4.281 1 95.56 429 ARG B O 1
ATOM 6678 N N . LEU B 1 430 ? -17.375 34.344 4.527 1 97.12 430 LEU B N 1
ATOM 6679 C CA . LEU B 1 430 ? -17.953 35.562 5.074 1 97.12 430 LEU B CA 1
ATOM 6680 C C . LEU B 1 430 ? -18.406 36.5 3.955 1 97.12 430 LEU B C 1
ATOM 6682 O O . LEU B 1 430 ? -19.141 37.469 4.203 1 97.12 430 LEU B O 1
ATOM 6686 N N . ALA B 1 431 ? -18.031 36.188 2.764 1 93.94 431 ALA B N 1
ATOM 6687 C CA . ALA B 1 431 ? -18.344 37.062 1.624 1 93.94 431 ALA B CA 1
ATOM 6688 C C . ALA B 1 431 ? -19.844 37.25 1.486 1 93.94 431 ALA B C 1
ATOM 6690 O O . ALA B 1 431 ? -20.312 38.312 1.074 1 93.94 431 ALA B O 1
ATOM 6691 N N . ARG B 1 432 ? -20.672 36.281 1.875 1 93.06 432 ARG B N 1
ATOM 6692 C CA . ARG B 1 432 ? -22.125 36.344 1.749 1 93.06 432 ARG B CA 1
ATOM 6693 C C . ARG B 1 432 ? -22.719 37.312 2.762 1 93.06 432 ARG B C 1
ATOM 6695 O O . ARG B 1 432 ? -23.875 37.719 2.633 1 93.06 432 ARG B O 1
ATOM 6702 N N . TYR B 1 433 ? -21.938 37.75 3.699 1 96.69 433 TYR B N 1
ATOM 6703 C CA . TYR B 1 433 ? -22.391 38.688 4.734 1 96.69 433 TYR B CA 1
ATOM 6704 C C . TYR B 1 433 ? -21.688 40.031 4.598 1 96.69 433 TYR B C 1
ATOM 6706 O O . TYR B 1 433 ? -21.438 40.719 5.594 1 96.69 433 TYR B O 1
ATOM 6714 N N . ALA B 1 434 ? -21.281 40.375 3.412 1 92.12 434 ALA B N 1
ATOM 6715 C CA . ALA B 1 434 ? -20.469 41.562 3.133 1 92.12 434 ALA B CA 1
ATOM 6716 C C . ALA B 1 434 ? -21.172 42.844 3.58 1 92.12 434 ALA B C 1
ATOM 6718 O O . ALA B 1 434 ? -20.531 43.875 3.754 1 92.12 434 ALA B O 1
ATOM 6719 N N . GLY B 1 435 ? -22.391 42.812 3.807 1 94.5 435 GLY B N 1
ATOM 6720 C CA . GLY B 1 435 ? -23.141 44 4.234 1 94.5 435 GLY B CA 1
ATOM 6721 C C . GLY B 1 435 ? -22.906 44.344 5.688 1 94.5 435 GLY B C 1
ATOM 6722 O O . GLY B 1 435 ? -23.172 45.469 6.102 1 94.5 435 GLY B O 1
ATOM 6723 N N . LEU B 1 436 ? -22.391 43.469 6.477 1 96.38 436 LEU B N 1
ATOM 6724 C CA . LEU B 1 436 ? -22.125 43.688 7.895 1 96.38 436 LEU B CA 1
ATOM 6725 C C . LEU B 1 436 ? -20.812 44.469 8.086 1 96.38 436 LEU B C 1
ATOM 6727 O O . LEU B 1 436 ? -19.797 44.125 7.484 1 96.38 436 LEU B O 1
ATOM 6731 N N . PRO B 1 437 ? -20.844 45.5 8.875 1 96.19 437 PRO B N 1
ATOM 6732 C CA . PRO B 1 437 ? -19.656 46.312 9.07 1 96.19 437 PRO B CA 1
ATOM 6733 C C . PRO B 1 437 ? -18.453 45.5 9.547 1 96.19 437 PRO B C 1
ATOM 6735 O O . PRO B 1 437 ? -17.328 45.719 9.07 1 96.19 437 PRO B O 1
ATOM 6738 N N . GLN B 1 438 ? -18.656 44.594 10.5 1 96.38 438 GLN B N 1
ATOM 6739 C CA . GLN B 1 438 ? -17.578 43.781 11.031 1 96.38 438 GLN B CA 1
ATOM 6740 C C . GLN B 1 438 ? -16.922 42.938 9.938 1 96.38 438 GLN B C 1
ATOM 6742 O O . GLN B 1 438 ? -15.719 42.719 9.945 1 96.38 438 GLN B O 1
ATOM 6747 N N . VAL B 1 439 ? -17.719 42.406 9.039 1 97.62 439 VAL B N 1
ATOM 6748 C CA . VAL B 1 439 ? -17.234 41.594 7.938 1 97.62 439 VAL B CA 1
ATOM 6749 C C . VAL B 1 439 ? -16.422 42.438 6.961 1 97.62 439 VAL B C 1
ATOM 6751 O O . VAL B 1 439 ? -15.414 42 6.422 1 97.62 439 VAL B O 1
ATOM 6754 N N . GLN B 1 440 ? -16.875 43.656 6.773 1 96.31 440 GLN B N 1
ATOM 6755 C CA . GLN B 1 440 ? -16.156 44.594 5.902 1 96.31 440 GLN B CA 1
ATOM 6756 C C . GLN B 1 440 ? -14.781 44.906 6.461 1 96.31 440 GLN B C 1
ATOM 6758 O O . GLN B 1 440 ? -13.797 44.969 5.719 1 96.31 440 GLN B O 1
ATOM 6763 N N . VAL B 1 441 ? -14.75 45.219 7.73 1 96.31 441 VAL B N 1
ATOM 6764 C CA . VAL B 1 441 ? -13.484 45.5 8.391 1 96.31 441 VAL B CA 1
ATOM 6765 C C . VAL B 1 441 ? -12.523 44.344 8.242 1 96.31 441 VAL B C 1
ATOM 6767 O O . VAL B 1 441 ? -11.344 44.531 7.926 1 96.31 441 VAL B O 1
ATOM 6770 N N . PHE B 1 442 ? -13.008 43.156 8.5 1 96.94 442 PHE B N 1
ATOM 6771 C CA . PHE B 1 442 ? -12.203 41.969 8.328 1 96.94 442 PHE B CA 1
ATOM 6772 C C . PHE B 1 442 ? -11.703 41.844 6.895 1 96.94 442 PHE B C 1
ATOM 6774 O O . PHE B 1 442 ? -10.516 41.594 6.66 1 96.94 442 PHE B O 1
ATOM 6781 N N . ALA B 1 443 ? -12.578 41.938 5.914 1 95.56 443 ALA B N 1
ATOM 6782 C CA . ALA B 1 443 ? -12.234 41.812 4.504 1 95.56 443 ALA B CA 1
ATOM 6783 C C . ALA B 1 443 ? -11.148 42.812 4.105 1 95.56 443 ALA B C 1
ATOM 6785 O O . ALA B 1 443 ? -10.234 42.469 3.346 1 95.56 443 ALA B O 1
ATOM 6786 N N . GLU B 1 444 ? -11.195 44 4.605 1 93.94 444 GLU B N 1
ATOM 6787 C CA . GLU B 1 444 ? -10.211 45.031 4.305 1 93.94 444 GLU B CA 1
ATOM 6788 C C . GLU B 1 444 ? -8.836 44.688 4.871 1 93.94 444 GLU B C 1
ATOM 6790 O O . GLU B 1 444 ? -7.812 45 4.262 1 93.94 444 GLU B O 1
ATOM 6795 N N . ARG B 1 445 ? -8.875 44.094 5.98 1 94.06 445 ARG B N 1
ATOM 6796 C CA . ARG B 1 445 ? -7.629 43.688 6.621 1 94.06 445 ARG B CA 1
ATOM 6797 C C . ARG B 1 445 ? -7.02 42.5 5.926 1 94.06 445 ARG B C 1
ATOM 6799 O O . ARG B 1 445 ? -5.801 42.406 5.789 1 94.06 445 ARG B O 1
ATOM 6806 N N . ALA B 1 446 ? -7.855 41.531 5.539 1 95.06 446 ALA B N 1
ATOM 6807 C CA . ALA B 1 446 ? -7.406 40.281 4.973 1 95.06 446 ALA B CA 1
ATOM 6808 C C . ALA B 1 446 ? -6.953 40.438 3.523 1 95.06 446 ALA B C 1
ATOM 6810 O O . ALA B 1 446 ? -6.07 39.719 3.053 1 95.06 446 ALA B O 1
ATOM 6811 N N . ARG B 1 447 ? -7.48 41.406 2.807 1 92 447 ARG B N 1
ATOM 6812 C CA . ARG B 1 447 ? -7.293 41.562 1.368 1 92 447 ARG B CA 1
ATOM 6813 C C . ARG B 1 447 ? -5.816 41.719 1.021 1 92 447 ARG B C 1
ATOM 6815 O O . ARG B 1 447 ? -5.301 41 0.16 1 92 447 ARG B O 1
ATOM 6822 N N . PRO B 1 448 ? -5.082 42.625 1.712 1 91.69 448 PRO B N 1
ATOM 6823 C CA . PRO B 1 448 ? -3.67 42.75 1.357 1 91.69 448 PRO B CA 1
ATOM 6824 C C . PRO B 1 448 ? -2.857 41.5 1.643 1 91.69 448 PRO B C 1
ATOM 6826 O O . PRO B 1 448 ? -1.908 41.188 0.917 1 91.69 448 PRO B O 1
ATOM 6829 N N . LEU B 1 449 ? -3.227 40.781 2.658 1 93.25 449 LEU B N 1
ATOM 6830 C CA . LEU B 1 449 ? -2.537 39.562 2.994 1 93.25 449 LEU B CA 1
ATOM 6831 C C . LEU B 1 449 ? -2.766 38.5 1.917 1 93.25 449 LEU B C 1
ATOM 6833 O O . LEU B 1 449 ? -1.836 37.781 1.537 1 93.25 449 LEU B O 1
ATOM 6837 N N . LEU B 1 450 ? -3.945 38.438 1.415 1 92 450 LEU B N 1
ATOM 6838 C CA . LEU B 1 450 ? -4.328 37.406 0.436 1 92 450 LEU B CA 1
ATOM 6839 C C . LEU B 1 450 ? -3.824 37.781 -0.955 1 92 450 LEU B C 1
ATOM 6841 O O . LEU B 1 450 ? -3.531 36.906 -1.769 1 92 450 LEU B O 1
ATOM 6845 N N . ALA B 1 451 ? -3.717 39.031 -1.301 1 83.94 451 ALA B N 1
ATOM 6846 C CA . ALA B 1 451 ? -3.195 39.5 -2.584 1 83.94 451 ALA B CA 1
ATOM 6847 C C . ALA B 1 451 ? -1.697 39.219 -2.699 1 83.94 451 ALA B C 1
ATOM 6849 O O . ALA B 1 451 ? -1.202 38.906 -3.775 1 83.94 451 ALA B O 1
ATOM 6850 N N . ALA B 1 452 ? -1.042 39.344 -1.652 1 74.12 452 ALA B N 1
ATOM 6851 C CA . ALA B 1 452 ? 0.398 39.125 -1.636 1 74.12 452 ALA B CA 1
ATOM 6852 C C . ALA B 1 452 ? 0.705 37.625 -1.876 1 74.12 452 ALA B C 1
ATOM 6854 O O . ALA B 1 452 ? 1.728 37.281 -2.475 1 74.12 452 ALA B O 1
ATOM 6855 N N . ALA B 1 453 ? -0.133 36.812 -1.47 1 69.75 453 ALA B N 1
ATOM 6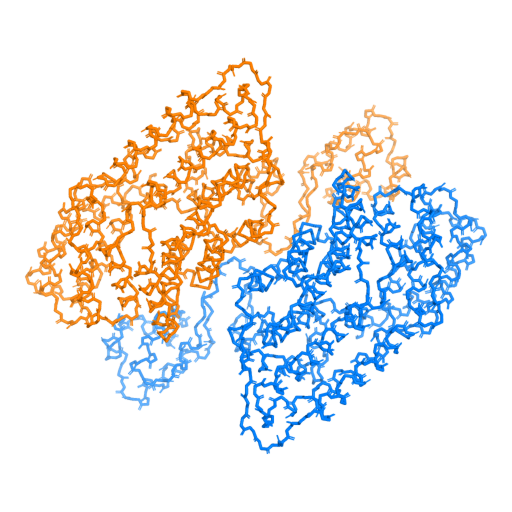856 C CA . ALA B 1 453 ? 0.049 35.344 -1.615 1 69.75 453 ALA B CA 1
ATOM 6857 C C . ALA B 1 453 ? -0.08 34.938 -3.076 1 69.75 453 ALA B C 1
ATOM 6859 O O . ALA B 1 453 ? 0.658 34.062 -3.543 1 69.75 453 ALA B O 1
ATOM 6860 N N . THR B 1 454 ? -0.957 35.469 -3.791 1 59.56 454 THR B N 1
ATOM 6861 C CA . THR B 1 454 ? -1.187 35.156 -5.195 1 59.56 454 THR B CA 1
ATOM 6862 C C . THR B 1 454 ? -0.012 35.594 -6.055 1 59.56 454 THR B C 1
ATOM 6864 O O . THR B 1 454 ? 0.37 34.938 -7.008 1 59.56 454 THR B O 1
ATOM 6867 N N . THR B 1 455 ? 0.57 36.719 -5.602 1 50.41 455 THR B N 1
ATOM 6868 C CA . THR B 1 455 ? 1.705 37.219 -6.367 1 50.41 455 THR B CA 1
ATOM 6869 C C . THR B 1 455 ? 2.939 36.344 -6.141 1 50.41 455 THR B C 1
ATOM 6871 O O . THR B 1 455 ? 3.738 36.125 -7.055 1 50.41 455 THR B O 1
ATOM 6874 N N . ALA B 1 456 ? 2.975 35.75 -5.016 1 53.06 456 ALA B N 1
ATOM 6875 C CA . ALA B 1 456 ? 4.137 34.938 -4.691 1 53.06 456 ALA B CA 1
ATOM 6876 C C . ALA B 1 456 ? 4.051 33.562 -5.371 1 53.06 456 ALA B C 1
ATOM 6878 O O . ALA B 1 456 ? 5.07 33 -5.766 1 53.06 456 ALA B O 1
ATOM 6879 N N . SER B 1 457 ? 2.877 33.031 -5.512 1 52.31 457 SER B N 1
ATOM 6880 C CA . SER B 1 457 ? 2.713 31.75 -6.164 1 52.31 457 SER B CA 1
ATOM 6881 C C . SER B 1 457 ? 2.939 31.859 -7.668 1 52.31 457 SER B C 1
ATOM 6883 O O . SER B 1 457 ? 3.293 30.859 -8.32 1 52.31 457 SER B O 1
ATOM 6885 N N . SER B 1 458 ? 2.766 33 -8.281 1 40.94 458 SER B N 1
ATOM 6886 C CA . SER B 1 458 ? 2.965 33.25 -9.711 1 40.94 458 SER B CA 1
ATOM 6887 C C . SER B 1 458 ? 4.43 33.531 -10.023 1 40.94 458 SER B C 1
ATOM 6889 O O . SER B 1 458 ? 4.84 33.5 -11.18 1 40.94 458 SER B O 1
ATOM 6891 N N . LEU B 1 459 ? 5.262 33.719 -8.961 1 36.19 459 LEU B N 1
ATOM 6892 C CA . LEU B 1 459 ? 6.676 33.969 -9.211 1 36.19 459 LEU B CA 1
ATOM 6893 C C . LEU B 1 459 ? 7.512 32.719 -8.938 1 36.19 459 LEU B C 1
ATOM 6895 O O . LEU B 1 459 ? 7.254 32 -7.973 1 36.19 459 LEU B O 1
#

InterPro domains:
  IPR001387 Cro/C1-type, helix-turn-helix domain [PS50943] (11-64)
  IPR001387 Cro/C1-type, helix-turn-helix domain [SM00530] (10-65)
  IPR001387 Cro/C1-type, helix-turn-helix domain [cd00093] (8-48)
  IPR010982 Lambda repressor-like, DNA-binding domain superfamily [G3DSA:1.10.260.40] (6-62)
  IPR010982 Lambda repressor-like, DNA-binding domain superfamily [SSF47413] (6-59)

Foldseek 3Di:
DAFAQCLLVVLVVLCVVVPHDLCRLCVQLVHDSVVNCCVNPVVDADALSSQVSSCVSSVVVCPSSLRHDDPPPPPVPPDDSHHDDPVLLVLLLDLDPAVVSLLVSVLSLLVCCLPVVPPLLPADDDLVSVVVLLVCLLPAPLPAQDFAAADADDDDVLLVVLQVVLVVLVLVCLQFNLLVCLNVLSCCCNPPLSVNLRHGDGRLRNLSSLLSSLSSLLSNLRSCVQLVSNSSSSSSLSSSLSSCSNSSVLLVNLVSLLVSLVSCLVVLVLVSSLVSLVSSLVSCVVVVFLLSNLSSLLSNLSSCLSVLNNVSNVVSLVSSVVSLVPGDCPPDDPVSVVRDQLVSLLSVLNSCLSNLNLVRNQVSLVSNCPDDCNSRLVSNLSSLLSNLSSCLSVVNNLVSLVSLQVSLVSCVSHSGPVSLVSSVVSLVSSVVVCVDPSNVVSCVSSVVVNVVSVVVSVD/DAFAQCLLVVLVVLCVVVPHDLCRLCVQLVHDSVVNCCVNPVVDADALSSQVSSCVSSVVVCPSSLRHDDPPPPPVPPDDSHDDDPVLLVLLLDLDPAVVSLLVSVLSLLVCCLPVVPPLLPADDDLVSVVVLLVCLLPAPLDAQDFAAADADDDDVLLVVLQVVLVVLVLVCLQFNLLVRLNVLSCCCNPPLSVNLRHGDGRLRNLSSLLSSLSSLLSNLRSCVQLVSNSSSSSSLSSSLSSCSNSSVLLVNLVSLLVSLVSCLVVLVLVSSLVSLVSSLVSCVVVVFLLSNLSSLLSNLSSCLSVLNNVSNVVSLVSSVVSLVPGDCPPDDPVSVVRDQLNSLLSVLNSCLSNLNLVRNQVSLVSNCPDDCNSRLVSNLSSLLSNLSSCLSVVNNLVSLVSLQVSLVSCVSHSGLVSLVSSVVSLVSSVVVCVDPSNVVSCVSSVVVNVVSVVVSVD

Solvent-accessible surface area (backbone atoms only — not comparable to full-atom values): 44360 Å² total; per-residue (Å²): 96,34,43,30,76,56,40,25,56,49,51,48,51,46,33,51,75,68,69,46,51,58,57,58,46,15,64,70,52,73,43,51,43,65,57,49,45,31,28,50,72,67,68,44,74,62,51,53,67,52,23,43,36,47,13,62,71,52,65,47,80,49,57,46,31,70,29,27,39,74,56,62,76,69,55,61,78,64,73,69,45,52,62,83,66,71,58,72,68,60,60,34,55,51,57,50,95,44,57,67,55,33,51,52,38,46,47,48,48,32,44,44,54,70,74,37,55,66,71,54,60,71,39,71,68,60,59,73,62,50,49,61,47,51,42,50,58,74,46,49,85,47,73,53,66,44,56,42,84,35,85,49,81,50,52,69,68,57,38,50,49,52,44,51,52,41,52,52,50,51,50,46,27,30,46,28,14,16,52,66,40,36,66,62,51,44,47,44,43,46,68,56,46,42,58,55,76,55,12,19,31,52,36,68,53,31,19,53,36,34,34,41,49,15,53,42,35,34,48,49,11,51,16,28,40,28,45,61,28,49,20,47,15,52,27,28,40,41,39,15,37,40,29,12,38,30,28,41,37,43,57,59,33,14,52,44,33,30,51,50,14,48,53,21,28,75,71,60,33,18,70,52,3,29,53,29,5,37,47,9,26,49,36,9,58,76,48,68,39,43,55,49,31,11,50,11,25,40,41,25,11,35,5,26,12,63,61,63,36,58,70,61,15,52,54,24,42,51,49,13,53,56,30,45,72,67,36,73,69,85,80,54,62,76,86,53,69,72,74,43,70,27,48,52,22,36,52,50,14,52,26,28,44,59,60,64,33,10,79,63,9,35,64,25,16,56,48,22,63,72,45,65,47,77,64,28,29,47,59,40,25,52,36,32,35,50,32,14,46,12,28,44,61,61,71,33,53,57,61,12,19,56,38,35,40,52,20,47,55,48,44,58,78,42,32,33,45,50,56,46,52,48,50,50,54,46,49,60,67,44,52,86,45,53,85,39,68,50,32,41,56,28,50,63,61,40,45,62,62,52,54,52,50,57,56,52,73,78,98,95,34,44,25,77,56,41,26,56,50,50,47,50,45,34,53,75,67,70,46,50,59,57,57,46,14,65,70,51,72,42,51,44,64,57,51,45,31,29,51,72,67,68,44,74,61,51,52,66,53,23,42,36,48,12,61,72,53,67,47,81,49,55,46,30,69,29,27,40,75,56,63,75,67,54,63,77,68,73,68,46,44,62,87,66,69,58,72,68,61,62,34,54,51,57,50,94,45,57,69,56,34,51,54,39,46,47,50,47,33,45,42,55,70,74,38,52,67,74,50,58,71,38,74,69,59,59,73,62,51,48,61,43,51,43,50,58,75,49,48,85,44,70,53,69,43,57,41,83,35,85,49,82,49,53,69,69,56,37,50,47,51,44,52,51,40,52,51,50,51,48,46,26,30,46,27,14,16,51,66,41,36,66,61,51,42,47,44,43,44,67,57,46,43,59,55,76,54,11,19,32,52,36,69,55,32,20,51,36,33,36,41,48,15,53,43,35,34,48,48,12,52,16,28,39,27,45,61,30,49,21,46,14,50,26,29,39,40,40,15,37,39,30,13,39,29,28,41,36,45,58,58,31,15,51,44,32,30,51,52,12,48,52,22,27,75,70,59,34,19,69,51,3,30,53,30,6,38,47,9,28,49,36,9,57,75,50,67,39,42,56,50,30,14,50,11,25,40,40,25,11,34,6,26,12,61,62,64,35,59,68,60,16,52,54,24,42,52,50,14,53,55,31,47,70,68,35,75,70,84,81,53,61,78,86,53,67,73,71,42,69,28,47,50,22,36,53,50,14,52,26,27,44,58,60,64,32,11,80,66,10,36,65,26,17,56,48,23,64,70,46,66,47,76,63,27,29,46,58,40,24,52,34,31,35,48,31,14,48,12,27,43,62,60,71,34,53,57,62,13,18,55,38,34,39,53,20,47,56,50,45,60,79,40,35,33,44,50,57,46,51,47,49,48,54,46,50,59,68,44,51,84,45,53,84,39,69,50,32,40,56,27,48,64,62,39,44,65,62,52,53,54,51,56,56,52,72,75,98

Radius of gyration: 30.33 Å; Cα contacts (8 Å, |Δi|>4): 1617; chains: 2; bounding box: 79×84×72 Å

Sequence (918 aa):
MIVDPGFARLLKELREQRHLSLRTLGRQVHCSHGYLWDLEAKGKRPSIAVAALLDAALDAGGRLSAMVREVSADSGVWSAAENGSVDPSASVLEFAPDWRHGVDAVVELWRMDTQRRGALRGIGFSASAFVSPAMRWLTAPLDERPASNGERLVGSPDVEMVRRITGAYRTLDNQFGGGHVRESLVRFLDGEVAPLLRGRYDADTGSALLSAVAETTQLAGWASYDAGMNGLAQRYMVQALRLAAASGDRPLGAEILAAMSHQAAYLRASVDAVDLARAASRAAADAGVAAIQAESAVLEAQGHAVGGNEAACASALDRAERALDRADRTGDPQWMGYFDESYLAAKFGHCFTALGRGDLAHRFAERSLEMDGRHYARGRQFNLALLAVAHVQRGEPEQAASIGMQAAEAAEGLHSARALVYLDDLAQRLARYAGLPQVQVFAERARPLLAAATTASSLMIVDPGFARLLKELREQRHLSLRTLGRQVHCSHGYLWDLEAKGKRPSIAVAALLDAALDAGGRLSAMVREVSADSGVWSAAENGSVDPSASVLEFAPDWRHGVDAVVELWRMDTQRRGALRGIGFSASAFVSPAMRWLTAPLDERPASNGERLVGSPDVEMVRRITGAYRTLDNQFGGGHVRESLVRFLDGEVAPLLRGRYDADTGSALLSAVAETTQLAGWASYDAGMNGLAQRYMVQALRLAAASGDRPLGAEILAAMSHQAAYLRASVDAVDLARAASRAAADAGVAAIQAESAVLEAQGHAVGGNEAACASALDRAERALDRADRTGDPQWMGYFDESYLAAKFGHCFTALGRGDLAHRFAERSLEMDGRHYARGRQFNLALLAVAHVQRGEPEQAASIGMQAAEAAEGLHSARALVYLDDLAQRLARYAGLPQVQVFAERARPLLAAATTASSL

Nearest PDB structures (foldseek):
  4a1s-assembly1_B  TM=5.241E-01  e=1.075E-03  Drosophila melanogaster
  3ro2-assembly1_A  TM=4.906E-01  e=1.215E-03  Mus musculus
  3sf4-assembly3_C  TM=4.637E-01  e=9.673E-03  Homo sapiens
  4jhr-assembly1_A  TM=5.085E-01  e=4.359E-02  Mus musculus
  5l9u-assembly1_O  TM=3.968E-01  e=3.278E-02  Homo sapiens